Protein 8YOT (pdb70)

Foldseek 3Di:
DKDKDFFDEDEFQDKTKIKIFDDDDDQLAFKKAKWWAAVVGGTDGAKIAGNVRDIDGDPVCPPAKDKDADSVRRMIMIIGGRDDQVVFTKMWIWTADPVDPPRIDIHPTGTYGHD/DEKAKDVHLEEEFFAKIKIKDFDDQAFDDKWKQFPDDGGGADDVRMHIRIDNGDDLVPFGWMWMWGAHPVGIDDIYDIGGRAYEAPAAEWAKFWDQHLEAAAFDKTKMKTWDQPQQAKKWKFWDDDDTDIDIDGWDADPVGTIMDIDMDDDRHFPDKTKMWMWGDDDVRPRYIYHIYDIATHAHEYAADAWAKDWPDAQADEFFDKTKIKTKFQQAFQKKWKDFGPDGHIDIDTWDPPDPRMTMDMDTPGGDDPVPFGKMWMWGHHDPTRYIYHIYDIDGYAYEAPDAFDKAKAWPVHQEDEAQDKIKIKIKGLDQFQWKWKDFPPDRDHTDIDGWDDDDSMTMDIDTCHRPDQVPFGKMWMWTHHPVRRRYTYHIHDIGTRHYDD/DKDKDFFDEDEFQDKTKIKIFDDDDDQLAFKKAKWWAAVVGGTDGAKIAGNVRDIDGDPVCVPQKDKAADSVRRMIMIIGGRDDQVVFTWMWIWTADPVDPPRIDIHPTGTYGHD/DEKAKDVHLEEEFFAKIKIKDFDPQAFDDKWKCFPPDRGGAADVRMGIRIDNGDDLVPFGWMWMWGAHPVGIDDIYDIGGRAYEAPAAEWAKFWDQHLEAAAWDKTKMKTWDQPQQAKKWKFWDDDDTDIDMDGWDADPVGTIMDIDMDDDRHFPDKTKMWMWGDDDVRPRYIYHIYDIATHAHEYAADAWAKDWPDAQADEFFDKTKIKTKFQQAFQKKWKDFGPDGHIDIDTWDPPDGRMTMDIDTPGGDDPVPFGKMWMWGHHDPTRYIYHIYDIDGYAYEAPDAFDKAKAWPVHQEDEAQDKIKIKIKGLDQFQWKWKDFPPDRDHTDIDGWDDDDSIIMDIHTCHRPDPVPFGKMWMWTHHPVRRRYTYHIHDIGTRHYDD

Nearest PDB structures (foldseek):
  8grx-assembly1_D  TM=9.713E-01  e=2.449E-64  Homo sapiens
  6aed-assembly1_A  TM=8.098E-01  e=2.593E-48  Homo sapiens
  6grt-assembly2_B  TM=7.948E-01  e=8.415E-43  Mus musculus
  6grs-assembly1_B  TM=8.039E-01  e=4.605E-41  Mus musculus
  7khf-assembly1_A  TM=6.421E-01  e=1.524E-26  Homo sapiens

B-factor: mean 26.49, std 20.01, range [0.01, 79.33]

Radius of gyration: 36.48 Å; Cα contacts (8 Å, |Δi|>4): 2722; chains: 4; bounding box: 99×121×64 Å

Organism: Homo sapiens (NCBI:txid9606)

GO terms:
  GO:0004888 transmembrane signaling receptor activity (F, TAS)
  GO:0005886 plasma membrane (C, TAS)
  GO:0038023 signaling receptor activity (F, TAS)
  GO:0006952 defense response (P, TAS)
  GO:0007166 cell surface receptor signaling pathway (P, TAS)
  GO:0030667 secretory granule membrane (C, TAS)
  GO:0005515 protein binding (F, IPI)
  GO:0045671 negative regulation of osteoclast differentiation (P, IDA)

Structure (mmCIF, N/CA/C/O backbone):
data_8YOT
#
_entry.id   8YOT
#
_cell.length_a   1.00
_cell.length_b   1.00
_cell.length_c   1.00
_cell.angle_alpha   90.00
_cell.angle_beta   90.00
_cell.angle_gamma   90.00
#
_symmetry.space_group_name_H-M   'P 1'
#
loop_
_entity.id
_entity.type
_entity.pdbx_description
1 polymer nanobody
2 polymer LILRB3
#
loop_
_atom_site.group_PDB
_atom_site.id
_atom_site.type_symbol
_atom_site.label_atom_id
_atom_site.label_alt_id
_atom_site.label_comp_id
_atom_site.label_asym_id
_atom_site.label_entity_id
_atom_site.label_seq_id
_atom_site.pdbx_PDB_ins_code
_atom_site.Cartn_x
_atom_site.Cartn_y
_atom_site.Cartn_z
_atom_site.occupancy
_atom_site.B_iso_or_equiv
_atom_site.auth_seq_id
_atom_site.auth_comp_id
_atom_site.auth_asym_id
_atom_site.auth_atom_id
_atom_site.pdbx_PDB_model_num
ATOM 1 N N . GLN A 1 3 ? 141.637 150.860 156.326 0.55 24.56 25 GLN A N 1
ATOM 2 C CA . GLN A 1 3 ? 140.977 151.821 155.451 0.48 28.35 25 GLN A CA 1
ATOM 3 C C . GLN A 1 3 ? 141.124 153.245 155.976 0.34 25.19 25 GLN A C 1
ATOM 4 O O . GLN A 1 3 ? 142.123 153.912 155.711 0.72 23.77 25 GLN A O 1
ATOM 10 N N . LEU A 1 4 ? 140.123 153.707 156.721 0.51 22.86 26 LEU A N 1
ATOM 11 C CA . LEU A 1 4 ? 140.100 155.054 157.273 0.94 23.00 26 LEU A CA 1
ATOM 12 C C . LEU A 1 4 ? 140.030 154.977 158.791 0.00 22.78 26 LEU A C 1
ATOM 13 O O . LEU A 1 4 ? 139.201 154.244 159.340 0.59 23.62 26 LEU A O 1
ATOM 18 N N . GLN A 1 5 ? 140.895 155.734 159.462 0.82 24.00 27 GLN A N 1
ATOM 19 C CA . GLN A 1 5 ? 140.938 155.793 160.919 1.00 25.78 27 GLN A CA 1
ATOM 20 C C . GLN A 1 5 ? 140.678 157.225 161.363 0.16 25.19 27 GLN A C 1
ATOM 21 O O . GLN A 1 5 ? 141.340 158.154 160.888 0.62 27.36 27 GLN A O 1
ATOM 27 N N . GLU A 1 6 ? 139.727 157.398 162.275 0.42 22.64 28 GLU A N 1
ATOM 28 C CA . GLU A 1 6 ? 139.321 158.709 162.747 1.00 21.09 28 GLU A CA 1
ATOM 29 C C . GLU A 1 6 ? 139.916 158.980 164.127 0.85 22.75 28 GLU A C 1
ATOM 30 O O . GLU A 1 6 ? 140.496 158.101 164.769 0.37 23.01 28 GLU A O 1
ATOM 36 N N . SER A 1 7 ? 139.773 160.221 164.585 0.71 23.38 29 SER A N 1
ATOM 37 C CA . SER A 1 7 ? 140.273 160.627 165.892 0.87 21.96 29 SER A CA 1
ATOM 38 C C . SER A 1 7 ? 139.540 161.889 166.325 0.86 22.03 29 SER A C 1
ATOM 39 O O . SER A 1 7 ? 138.678 162.408 165.613 0.00 22.54 29 SER A O 1
ATOM 42 N N . GLY A 1 8 ? 139.898 162.371 167.510 0.24 23.68 30 GLY A N 1
ATOM 43 C CA . GLY A 1 8 ? 139.395 163.640 168.010 1.00 22.65 30 GLY A CA 1
ATOM 44 C C . GLY A 1 8 ? 137.906 163.700 168.274 0.38 22.15 30 GLY A C 1
ATOM 45 O O . GLY A 1 8 ? 137.271 164.721 167.980 0.00 22.47 30 GLY A O 1
ATOM 46 N N . GLY A 1 9 ? 137.332 162.641 168.836 0.29 23.09 31 GLY A N 1
ATOM 47 C CA . GLY A 1 9 ? 135.918 162.644 169.155 0.74 23.24 31 GLY A CA 1
ATOM 48 C C . GLY A 1 9 ? 135.612 163.374 170.446 0.00 23.81 31 GLY A C 1
ATOM 49 O O . GLY A 1 9 ? 136.301 164.335 170.802 0.29 24.25 31 GLY A O 1
ATOM 50 N N . GLY A 1 10 ? 134.583 162.934 171.155 0.84 25.52 32 GLY A N 1
ATOM 51 C CA . GLY A 1 10 ? 134.239 163.511 172.436 0.14 24.72 32 GLY A CA 1
ATOM 52 C C . GLY A 1 10 ? 133.084 164.488 172.359 0.54 25.14 32 GLY A C 1
ATOM 53 O O . GLY A 1 10 ? 132.284 164.495 171.420 0.56 25.02 32 GLY A O 1
ATOM 54 N N . LEU A 1 11 ? 133.006 165.337 173.381 0.16 27.29 33 LEU A N 1
ATOM 55 C CA . LEU A 1 11 ? 131.912 166.287 173.504 0.83 26.71 33 LEU A CA 1
ATOM 56 C C . LEU A 1 11 ? 132.384 167.508 174.277 0.65 28.16 33 LEU A C 1
ATOM 57 O O . LEU A 1 11 ? 133.354 167.447 175.036 0.17 27.22 33 LEU A O 1
ATOM 62 N N . VAL A 1 12 ? 131.683 168.621 174.071 0.51 26.54 34 VAL A N 1
ATOM 63 C CA . VAL A 1 12 ? 131.972 169.889 174.730 0.54 26.72 34 VAL A CA 1
ATOM 64 C C . VAL A 1 12 ? 130.666 170.668 174.836 0.80 27.71 34 VAL A C 1
ATOM 65 O O . VAL A 1 12 ? 129.662 170.326 174.211 0.00 25.02 34 VAL A O 1
ATOM 69 N N . GLN A 1 13 ? 130.674 171.722 175.646 0.23 26.36 35 GLN A N 1
ATOM 70 C CA . GLN A 1 13 ? 129.497 172.557 175.824 0.00 24.48 35 GLN A CA 1
ATOM 71 C C . GLN A 1 13 ? 129.396 173.550 174.666 0.49 23.96 35 GLN A C 1
ATOM 72 O O . GLN A 1 13 ? 130.253 173.596 173.780 0.54 23.66 35 GLN A O 1
ATOM 78 N N . ALA A 1 14 ? 128.338 174.357 174.663 0.37 23.88 36 ALA A N 1
ATOM 79 C CA . ALA A 1 14 ? 128.138 175.334 173.602 0.76 23.21 36 ALA A CA 1
ATOM 80 C C . ALA A 1 14 ? 129.267 176.356 173.592 0.87 22.69 36 ALA A C 1
ATOM 81 O O . ALA A 1 14 ? 129.737 176.799 174.643 0.30 23.60 36 ALA A O 1
ATOM 83 N N . GLY A 1 15 ? 129.702 176.729 172.391 0.11 23.79 37 GLY A N 1
ATOM 84 C CA . GLY A 1 15 ? 130.812 177.640 172.229 0.76 26.52 37 GLY A CA 1
ATOM 85 C C . GLY A 1 15 ? 132.179 177.002 172.325 0.38 23.94 37 GLY A C 1
ATOM 86 O O . GLY A 1 15 ? 133.185 177.719 172.248 0.69 23.42 37 GLY A O 1
ATOM 87 N N . GLY A 1 16 ? 132.251 175.685 172.484 0.50 25.06 38 GLY A N 1
ATOM 88 C CA . GLY A 1 16 ? 133.515 174.992 172.610 0.86 26.07 38 GLY A CA 1
ATOM 89 C C . GLY A 1 16 ? 134.184 174.776 171.269 0.17 25.56 38 GLY A C 1
ATOM 90 O O . GLY A 1 16 ? 133.801 175.352 170.248 0.10 28.74 38 GLY A O 1
ATOM 91 N N . SER A 1 17 ? 135.211 173.929 171.280 0.65 25.27 39 SER A N 1
ATOM 92 C CA . SER A 1 17 ? 135.982 173.658 170.075 0.46 24.89 39 SER A CA 1
ATOM 93 C C . SER A 1 17 ? 136.487 172.224 170.107 0.01 27.08 39 SER A C 1
ATOM 94 O O . SER A 1 17 ? 137.009 171.769 171.128 0.30 30.84 39 SER A O 1
ATOM 97 N N . LEU A 1 18 ? 136.328 171.525 168.987 0.83 28.09 40 LEU A N 1
ATOM 98 C CA . LEU A 1 18 ? 136.829 170.172 168.814 0.60 27.57 40 LEU A CA 1
ATOM 99 C C . LEU A 1 18 ? 137.530 170.076 167.468 1.00 26.90 40 LEU A C 1
ATOM 100 O O . LEU A 1 18 ? 137.239 170.835 166.540 0.30 27.62 40 LEU A O 1
ATOM 105 N N . ARG A 1 19 ? 138.470 169.139 167.365 0.59 24.58 41 ARG A N 1
ATOM 106 C CA . ARG A 1 19 ? 139.211 168.921 166.129 0.54 24.41 41 ARG A CA 1
ATOM 107 C C . ARG A 1 19 ? 139.109 167.459 165.730 0.88 25.22 41 ARG A C 1
ATOM 108 O O . ARG A 1 19 ? 139.429 166.571 166.526 0.54 26.67 41 ARG A O 1
ATOM 116 N N . LEU A 1 20 ? 138.667 167.214 164.500 0.50 22.44 42 LEU A N 1
ATOM 117 C CA . LEU A 1 20 ? 138.588 165.863 163.969 1.00 22.10 42 LEU A CA 1
ATOM 118 C C . LEU A 1 20 ? 139.796 165.559 163.095 0.95 19.65 42 LEU A C 1
ATOM 119 O O . LEU A 1 20 ? 140.345 166.437 162.426 0.57 21.83 42 LEU A O 1
ATOM 124 N N . SER A 1 21 ? 140.206 164.296 163.104 1.00 19.05 43 SER A N 1
ATOM 125 C CA . SER A 1 21 ? 141.323 163.841 162.293 1.00 22.11 43 SER A CA 1
ATOM 126 C C . SER A 1 21 ? 140.916 162.572 161.564 0.67 21.80 43 SER A C 1
ATOM 127 O O . SER A 1 21 ? 140.104 161.788 162.059 0.16 22.28 43 SER A O 1
ATOM 130 N N . CYS A 1 22 ? 141.481 162.379 160.376 1.00 21.57 44 CYS A N 1
ATOM 131 C CA . CYS A 1 22 ? 141.204 161.183 159.598 1.00 21.53 44 CYS A CA 1
ATOM 132 C C . CYS A 1 22 ? 142.447 160.805 158.814 0.66 23.37 44 CYS A C 1
ATOM 133 O O . CYS A 1 22 ? 142.971 161.614 158.046 0.60 23.81 44 CYS A O 1
ATOM 136 N N . ALA A 1 23 ? 142.904 159.572 159.004 0.80 26.10 45 ALA A N 1
ATOM 137 C CA . ALA A 1 23 ? 144.062 159.049 158.300 1.00 26.27 45 ALA A CA 1
ATOM 138 C C . ALA A 1 23 ? 143.611 157.953 157.349 0.68 27.58 45 ALA A C 1
ATOM 139 O O . ALA A 1 23 ? 142.717 157.164 157.666 0.46 27.30 45 ALA A O 1
ATOM 141 N N . ALA A 1 24 ? 144.241 157.908 156.180 1.00 23.35 46 ALA A N 1
ATOM 142 C CA . ALA A 1 24 ? 143.825 157.018 155.108 0.36 24.44 46 ALA A CA 1
ATOM 143 C C . ALA A 1 24 ? 144.923 156.010 154.804 1.00 25.83 46 ALA A C 1
ATOM 144 O O . ALA A 1 24 ? 146.109 156.348 154.802 0.34 25.66 46 ALA A O 1
ATOM 146 N N . SER A 1 25 ? 144.518 154.767 154.554 1.00 27.29 47 SER A N 1
ATOM 147 C CA . SER A 1 25 ? 145.448 153.712 154.181 0.66 24.06 47 SER A CA 1
ATOM 148 C C . SER A 1 25 ? 144.705 152.662 153.369 0.60 23.98 47 SER A C 1
ATOM 149 O O . SER A 1 25 ? 143.485 152.520 153.481 0.60 26.87 47 SER A O 1
ATOM 152 N N . GLY A 1 26 ? 145.452 151.929 152.547 0.57 22.86 48 GLY A N 1
ATOM 153 C CA . GLY A 1 26 ? 144.923 150.816 151.781 1.00 21.64 48 GLY A CA 1
ATOM 154 C C . GLY A 1 26 ? 144.920 151.015 150.279 0.18 22.72 48 GLY A C 1
ATOM 155 O O . GLY A 1 26 ? 144.909 150.022 149.538 0.46 22.40 48 GLY A O 1
ATOM 156 N N . SER A 1 27 ? 144.924 152.255 149.798 0.00 21.77 49 SER A N 1
ATOM 157 C CA . SER A 1 27 ? 144.888 152.524 148.365 0.25 21.12 49 SER A CA 1
ATOM 158 C C . SER A 1 27 ? 145.437 153.925 148.116 0.00 20.83 49 SER A C 1
ATOM 159 O O . SER A 1 27 ? 146.025 154.549 149.005 0.33 21.61 49 SER A O 1
ATOM 162 N N . ILE A 1 28 ? 145.246 154.417 146.896 0.94 22.26 50 ILE A N 1
ATOM 163 C CA . ILE A 1 28 ? 145.670 155.760 146.519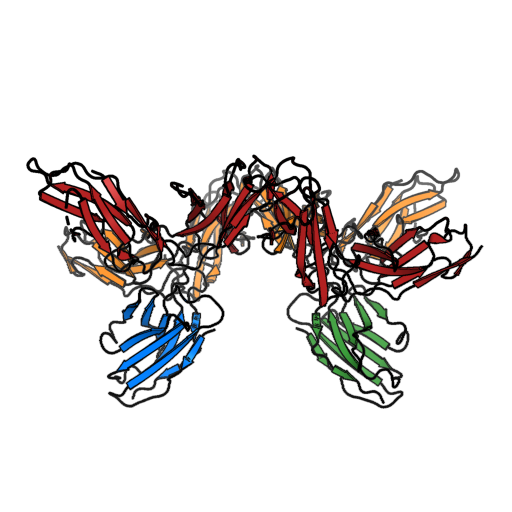 0.00 19.46 50 ILE A CA 1
ATOM 164 C C . ILE A 1 28 ? 144.528 156.723 146.816 0.69 19.02 50 ILE A C 1
ATOM 165 O O . ILE A 1 28 ? 143.454 156.632 146.213 0.57 26.35 50 ILE A O 1
ATOM 170 N N . PHE A 1 29 ? 144.761 157.649 147.748 0.00 17.91 51 PHE A N 1
ATOM 171 C CA . PHE A 1 29 ? 143.761 158.632 148.148 1.00 17.93 51 PHE A CA 1
ATOM 172 C C . PHE A 1 29 ? 144.247 160.059 147.925 1.00 17.30 51 PHE A C 1
ATOM 173 O O . PHE A 1 29 ? 143.628 161.008 148.416 0.67 16.51 51 PHE A O 1
ATOM 181 N N . VAL A 1 30 ? 145.345 160.226 147.189 1.00 12.00 52 VAL A N 1
ATOM 182 C CA . VAL A 1 30 ? 145.913 161.549 146.964 0.95 14.08 52 VAL A CA 1
ATOM 183 C C . VAL A 1 30 ? 145.016 162.401 146.072 0.78 14.41 52 VAL A C 1
ATOM 184 O O . VAL A 1 30 ? 144.886 163.611 146.289 0.23 17.96 52 VAL A O 1
ATOM 188 N N . TYR A 1 31 ? 144.375 161.796 145.077 1.00 13.42 53 TYR A N 1
ATOM 189 C CA . TYR A 1 31 ? 143.728 162.528 144.000 1.00 9.45 53 TYR A CA 1
ATOM 190 C C . TYR A 1 31 ? 142.234 162.738 144.203 0.93 9.87 53 TYR A C 1
ATOM 191 O O . TYR A 1 31 ? 141.586 163.325 143.332 0.38 18.92 53 TYR A O 1
ATOM 200 N N . VAL A 1 32 ? 141.669 162.290 145.319 1.00 13.62 54 VAL A N 1
ATOM 201 C CA . VAL A 1 32 ? 140.227 162.382 145.532 1.00 8.21 54 VAL A CA 1
ATOM 202 C C . VAL A 1 32 ? 139.934 163.286 146.724 1.00 1.19 54 VAL A C 1
ATOM 203 O O . VAL A 1 32 ? 140.776 163.415 147.623 0.51 9.76 54 VAL A O 1
ATOM 207 N N . PRO A 1 33 ? 138.777 163.943 146.765 0.95 12.06 55 PRO A N 1
ATOM 208 C CA . PRO A 1 33 ? 138.440 164.768 147.930 1.00 8.77 55 PRO A CA 1
ATOM 209 C C . PRO A 1 33 ? 138.222 163.931 149.179 0.53 15.55 55 PRO A C 1
ATOM 210 O O . PRO A 1 33 ? 137.775 162.783 149.124 1.00 14.12 55 PRO A O 1
ATOM 214 N N . MET A 1 34 ? 138.539 164.534 150.322 1.00 14.56 56 MET A N 1
ATOM 215 C CA . MET A 1 34 ? 138.335 163.924 151.625 1.00 8.04 56 MET A CA 1
ATOM 216 C C . MET A 1 34 ? 137.619 164.919 152.524 1.00 7.88 56 MET A C 1
ATOM 217 O O . MET A 1 34 ? 137.830 166.129 152.424 1.00 14.34 56 MET A O 1
ATOM 222 N N . GLY A 1 35 ? 136.767 164.406 153.399 1.00 3.07 57 GLY A N 1
ATOM 223 C CA . GLY A 1 35 ? 135.959 165.281 154.219 1.00 8.63 57 GLY A CA 1
ATOM 224 C C . GLY A 1 35 ? 135.074 164.506 155.163 1.00 14.64 57 GLY A C 1
ATOM 225 O O . GLY A 1 35 ? 135.328 163.339 155.461 1.00 15.32 57 GLY A O 1
ATOM 226 N N . TRP A 1 36 ? 134.020 165.173 155.627 1.00 15.13 58 TRP A N 1
ATOM 227 C CA . TRP A 1 36 ? 133.171 164.658 156.691 1.00 10.42 58 TRP A CA 1
ATOM 228 C C . TRP A 1 36 ? 131.706 164.758 156.300 1.00 16.31 58 TRP A C 1
ATOM 229 O O . TRP A 1 36 ? 131.261 165.795 155.800 1.00 20.59 58 TRP A O 1
ATOM 240 N N . TYR A 1 37 ? 130.965 163.676 156.522 1.00 10.03 59 TYR A N 1
ATOM 241 C CA . TYR A 1 37 ? 129.512 163.694 156.539 1.00 9.44 59 TYR A CA 1
ATOM 242 C C . TYR A 1 37 ? 129.061 163.365 157.954 1.00 13.88 59 TYR A C 1
ATOM 243 O O . TYR A 1 37 ? 129.803 162.759 158.730 0.00 16.18 59 TYR A O 1
ATOM 252 N N . ARG A 1 38 ? 127.842 163.761 158.301 1.00 16.34 60 ARG A N 1
ATOM 253 C CA . ARG A 1 38 ? 127.326 163.479 159.631 0.53 17.90 60 ARG A CA 1
ATOM 254 C C . ARG A 1 38 ? 125.890 162.980 159.562 0.68 21.25 60 ARG A C 1
ATOM 255 O O . ARG A 1 38 ? 125.074 163.501 158.797 1.00 20.59 60 ARG A O 1
ATOM 263 N N . GLN A 1 39 ? 125.598 161.954 160.359 0.32 21.45 61 GLN A N 1
ATOM 264 C CA . GLN A 1 39 ? 124.236 161.514 160.606 1.00 17.66 61 GLN A CA 1
ATOM 265 C C . GLN A 1 39 ? 123.612 162.416 161.668 1.00 19.92 61 GLN A C 1
ATOM 266 O O . GLN A 1 39 ? 124.163 163.451 162.041 0.46 19.95 61 GLN A O 1
ATOM 272 N N . ALA A 1 40 ? 122.444 162.023 162.160 1.00 24.06 62 ALA A N 1
ATOM 273 C CA . ALA A 1 40 ? 121.773 162.719 163.247 0.59 24.67 62 ALA A CA 1
ATOM 274 C C . ALA A 1 40 ? 120.680 161.811 163.782 0.48 22.75 62 ALA A C 1
ATOM 275 O O . ALA A 1 40 ? 120.243 160.887 163.085 0.10 22.52 62 ALA A O 1
ATOM 277 N N . PRO A 1 41 ? 120.226 162.032 165.016 0.00 23.21 63 PRO A N 1
ATOM 278 C CA . PRO A 1 41 ? 119.104 161.235 165.526 0.59 22.84 63 PRO A CA 1
ATOM 279 C C . PRO A 1 41 ? 117.837 161.471 164.720 0.49 24.19 63 PRO A C 1
ATOM 280 O O . PRO A 1 41 ? 117.268 162.566 164.749 0.30 23.94 63 PRO A O 1
ATOM 284 N N . GLY A 1 42 ? 117.394 160.451 163.992 0.29 23.33 64 GLY A N 1
ATOM 285 C CA . GLY A 1 42 ? 116.201 160.554 163.180 0.61 22.89 64 GLY A CA 1
ATOM 286 C C . GLY A 1 42 ? 116.375 161.234 161.841 0.30 24.55 64 GLY A C 1
ATOM 287 O O . GLY A 1 42 ? 115.370 161.516 161.178 0.06 24.37 64 GLY A O 1
ATOM 288 N N . LYS A 1 43 ? 117.609 161.511 161.419 0.25 24.61 65 LYS A N 1
ATOM 289 C CA . LYS A 1 43 ? 117.833 162.174 160.141 0.64 24.22 65 LYS A CA 1
ATOM 290 C C . LYS A 1 43 ? 118.814 161.393 159.276 0.26 23.11 65 LYS A C 1
ATOM 291 O O . LYS A 1 43 ? 119.189 160.266 159.614 0.39 24.04 65 LYS A O 1
ATOM 297 N N . GLU A 1 44 ? 119.228 161.978 158.158 0.41 21.89 66 GLU A N 1
ATOM 298 C CA . GLU A 1 44 ? 120.097 161.322 157.192 0.93 22.82 66 GLU A CA 1
ATOM 299 C C . GLU A 1 44 ? 121.475 161.969 157.190 0.76 21.64 66 GLU A C 1
ATOM 300 O O . GLU A 1 44 ? 121.725 162.966 157.871 0.18 20.80 66 GLU A O 1
ATOM 306 N N . ARG A 1 45 ? 122.377 161.382 156.405 0.29 19.88 67 ARG A N 1
ATOM 307 C CA . ARG A 1 45 ? 123.733 161.906 156.273 1.00 20.76 67 ARG A CA 1
ATOM 308 C C . ARG A 1 45 ? 123.729 163.124 155.364 0.19 19.14 67 ARG A C 1
ATOM 309 O O . ARG A 1 45 ? 123.427 163.021 154.171 0.31 17.32 67 ARG A O 1
ATOM 317 N N . GLU A 1 46 ? 124.065 164.276 155.923 1.00 17.57 68 GLU A N 1
ATOM 318 C CA . GLU A 1 46 ? 124.269 165.483 155.150 0.94 17.25 68 GLU A CA 1
ATOM 319 C C . GLU A 1 46 ? 125.757 165.632 154.844 0.13 15.63 68 GLU A C 1
ATOM 320 O O . GLU A 1 46 ? 126.586 164.819 155.261 0.82 20.06 68 GLU A O 1
ATOM 326 N N . PHE A 1 47 ? 126.104 166.674 154.102 1.00 16.64 69 PHE A N 1
ATOM 327 C CA . PHE A 1 47 ? 127.487 167.003 153.802 1.00 6.62 69 PHE A CA 1
ATOM 328 C C . PHE A 1 47 ? 127.954 168.087 154.761 0.83 12.82 69 PHE A C 1
ATOM 329 O O . PHE A 1 47 ? 127.194 169.001 155.093 0.45 19.71 69 PHE A O 1
ATOM 337 N N . VAL A 1 48 ? 129.199 167.980 155.219 0.59 11.86 70 VAL A N 1
ATOM 338 C CA . VAL A 1 48 ? 129.743 168.969 156.143 1.00 9.60 70 VAL A CA 1
ATOM 339 C C . VAL A 1 48 ? 130.847 169.764 155.461 1.00 15.19 70 VAL A C 1
ATOM 340 O O . VAL A 1 48 ? 130.722 170.978 155.269 1.00 18.41 70 VAL A O 1
ATOM 344 N N . ALA A 1 49 ? 131.925 169.086 155.076 0.97 16.01 71 ALA A N 1
ATOM 345 C CA . ALA A 1 49 ? 133.089 169.768 154.534 1.00 4.09 71 ALA A CA 1
ATOM 346 C C . ALA A 1 49 ? 133.914 168.787 153.720 1.00 6.20 71 ALA A C 1
ATOM 347 O O . ALA A 1 49 ? 133.835 167.574 153.921 1.00 13.99 71 ALA A O 1
ATOM 349 N N . ALA A 1 50 ? 134.711 169.328 152.804 1.00 6.44 72 ALA A N 1
ATOM 350 C CA . ALA A 1 50 ? 135.600 168.512 151.992 1.00 9.74 72 ALA A CA 1
ATOM 351 C C . ALA A 1 50 ? 136.734 169.382 151.481 1.00 10.39 72 ALA A C 1
ATOM 352 O O . ALA A 1 50 ? 136.617 170.608 151.423 1.00 16.71 72 ALA A O 1
ATOM 354 N N . ILE A 1 51 ? 137.833 168.732 151.118 1.00 6.30 73 ILE A N 1
ATOM 355 C CA . ILE A 1 51 ? 138.979 169.387 150.501 1.00 11.37 73 ILE A CA 1
ATOM 356 C C . ILE A 1 51 ? 139.579 168.420 149.491 1.00 12.55 73 ILE A C 1
ATOM 357 O O . ILE A 1 51 ? 139.586 167.205 149.710 1.00 12.28 73 ILE A O 1
ATOM 362 N N . SER A 1 52 ? 140.072 168.954 148.382 1.00 14.76 74 SER A N 1
ATOM 363 C CA . SER A 1 52 ? 140.614 168.130 147.314 1.00 15.60 74 SER A CA 1
ATOM 364 C C . SER A 1 52 ? 142.097 168.437 147.113 1.00 15.70 74 SER A C 1
ATOM 365 O O . SER A 1 52 ? 142.724 169.145 147.904 1.00 20.74 74 SER A O 1
ATOM 368 N N . LEU A 1 53 ? 142.650 167.878 146.036 0.00 18.62 75 LEU A N 1
ATOM 369 C CA . LEU A 1 53 ? 144.077 167.998 145.763 1.00 19.45 75 LEU A CA 1
ATOM 370 C C . LEU A 1 53 ? 144.489 169.449 145.550 1.00 21.58 75 LEU A C 1
ATOM 371 O O . LEU A 1 53 ? 145.531 169.884 146.051 1.00 25.67 75 LEU A O 1
ATOM 376 N N . GLY A 1 54 ? 143.683 170.216 144.822 0.65 22.13 76 GLY A N 1
ATOM 377 C CA . GLY A 1 54 ? 144.024 171.593 144.524 1.00 24.82 76 GLY A CA 1
ATOM 378 C C . GLY A 1 54 ? 143.840 172.531 145.698 1.00 24.12 76 GLY A C 1
ATOM 379 O O . GLY A 1 54 ? 143.820 173.753 145.527 0.00 21.31 76 GLY A O 1
ATOM 380 N N . SER A 1 55 ? 143.697 171.959 146.894 0.00 22.02 77 SER A N 1
ATOM 381 C CA . SER A 1 55 ? 143.486 172.690 148.142 1.00 23.03 77 SER A CA 1
ATOM 382 C C . SER A 1 55 ? 142.194 173.497 148.130 0.47 18.83 77 SER A C 1
ATOM 383 O O . SER A 1 55 ? 142.004 174.380 148.973 0.74 20.58 77 SER A O 1
ATOM 386 N N . ASN A 1 56 ? 141.298 173.215 147.188 1.00 10.75 78 ASN A N 1
ATOM 387 C CA . ASN A 1 56 ? 139.982 173.832 147.196 1.00 19.30 78 ASN A CA 1
ATOM 388 C C . ASN A 1 56 ? 139.113 173.174 148.258 1.00 22.84 78 ASN A C 1
ATOM 389 O O . ASN A 1 56 ? 139.149 171.955 148.443 1.00 22.91 78 ASN A O 1
ATOM 394 N N . THR A 1 57 ? 138.335 173.989 148.957 1.00 13.08 79 THR A N 1
ATOM 395 C CA . THR A 1 57 ? 137.508 173.527 150.057 1.00 4.42 79 THR A CA 1
ATOM 396 C C . THR A 1 57 ? 136.036 173.662 149.700 0.65 14.23 79 THR A C 1
ATOM 397 O O . THR A 1 57 ? 135.641 174.541 148.929 0.82 18.50 79 THR A O 1
ATOM 401 N N . ASN A 1 58 ? 135.228 172.772 150.267 1.00 16.20 80 ASN A N 1
ATOM 402 C CA . ASN A 1 58 ? 133.781 172.830 150.139 1.00 11.48 80 ASN A CA 1
ATOM 403 C C . ASN A 1 58 ? 133.178 172.809 151.533 1.00 11.14 80 ASN A C 1
ATOM 404 O O . ASN A 1 58 ? 133.586 172.004 152.374 1.00 14.93 80 ASN A O 1
ATOM 409 N N . TYR A 1 59 ? 132.216 173.691 151.778 1.00 14.94 81 TYR A N 1
ATOM 410 C CA . TYR A 1 59 ? 131.593 173.821 153.086 1.00 11.73 81 TYR A CA 1
ATOM 411 C C . TYR A 1 59 ? 130.082 173.873 152.938 1.00 14.35 81 TYR A C 1
ATOM 412 O O . TYR A 1 59 ? 129.559 174.565 152.060 0.39 15.20 81 TYR A O 1
ATOM 421 N N . ALA A 1 60 ? 129.386 173.141 153.802 1.00 19.26 82 ALA A N 1
ATOM 422 C CA . ALA A 1 60 ? 127.939 173.255 153.880 1.00 22.49 82 ALA A CA 1
ATOM 423 C C . ALA A 1 60 ? 127.544 174.621 154.430 1.00 21.61 82 ALA A C 1
ATOM 424 O O . ALA A 1 60 ? 128.270 175.233 155.217 0.74 20.73 82 ALA A O 1
ATOM 426 N N . ASP A 1 61 ? 126.372 175.097 154.005 0.88 25.21 83 ASP A N 1
ATOM 427 C CA . ASP A 1 61 ? 125.901 176.413 154.421 0.87 24.12 83 ASP A CA 1
ATOM 428 C C . ASP A 1 61 ? 125.661 176.503 155.922 0.27 24.24 83 ASP A C 1
ATOM 429 O O . ASP A 1 61 ? 125.746 177.599 156.485 0.79 29.30 83 ASP A O 1
ATOM 434 N N . SER A 1 62 ? 125.365 175.383 156.579 0.53 23.18 84 SER A N 1
ATOM 435 C CA . SER A 1 62 ? 125.102 175.399 158.011 0.54 24.14 84 SER A CA 1
ATOM 436 C C . SER A 1 62 ? 126.365 175.571 158.843 1.00 23.18 84 SER A C 1
ATOM 437 O O . SER A 1 62 ? 126.269 175.934 160.019 0.25 23.83 84 SER A O 1
ATOM 440 N N . VAL A 1 63 ? 127.539 175.322 158.266 0.57 23.07 85 VAL A N 1
ATOM 441 C CA . VAL A 1 63 ? 128.808 175.452 158.967 1.00 23.13 85 VAL A CA 1
ATOM 442 C C . VAL A 1 63 ? 129.759 176.393 158.230 0.68 24.16 85 VAL A C 1
ATOM 443 O O . VAL A 1 63 ? 130.964 176.346 158.442 1.00 23.82 85 VAL A O 1
ATOM 447 N N . LYS A 1 64 ? 129.226 177.250 157.365 0.41 22.44 86 LYS A N 1
ATOM 448 C CA . LYS A 1 64 ? 130.059 178.161 156.590 1.00 22.44 86 LYS A CA 1
ATOM 449 C C . LYS A 1 64 ? 130.645 179.231 157.503 0.41 22.27 86 LYS A C 1
ATOM 450 O O . LYS A 1 64 ? 129.912 179.902 158.237 0.21 22.33 86 LYS A O 1
ATOM 456 N N . GLY A 1 65 ? 131.965 179.393 157.456 0.27 22.55 87 GLY A N 1
ATOM 457 C CA . GLY A 1 65 ? 132.633 180.361 158.300 0.00 22.63 87 GLY A CA 1
ATOM 458 C C . GLY A 1 65 ? 132.761 179.964 159.751 0.79 23.06 87 GLY A C 1
ATOM 459 O O . GLY A 1 65 ? 133.127 180.808 160.577 0.62 24.39 87 GLY A O 1
ATOM 460 N N . ARG A 1 66 ? 132.473 178.710 160.091 0.81 23.59 88 ARG A N 1
ATOM 461 C CA . ARG A 1 66 ? 132.547 178.250 161.471 0.50 22.79 88 ARG A CA 1
ATOM 462 C C . ARG A 1 66 ? 133.464 177.040 161.575 0.35 23.21 88 ARG A C 1
ATOM 463 O O . ARG A 1 66 ? 134.132 176.842 162.594 0.60 22.23 88 ARG A O 1
ATOM 471 N N . PHE A 1 67 ? 133.500 176.226 160.526 0.92 24.40 89 PHE A N 1
ATOM 472 C CA . PHE A 1 67 ? 134.374 175.067 160.455 1.00 20.55 89 PHE A CA 1
ATOM 473 C C . PHE A 1 67 ? 135.478 175.327 159.441 0.71 21.46 89 PHE A C 1
ATOM 474 O O . PHE A 1 67 ? 135.267 175.994 158.424 0.48 23.40 89 PHE A O 1
ATOM 482 N N . THR A 1 68 ? 136.663 174.798 159.730 0.38 19.92 90 THR A N 1
ATOM 483 C CA . THR A 1 68 ? 137.810 174.911 158.840 0.72 19.81 90 THR A CA 1
ATOM 484 C C . THR A 1 68 ? 138.386 173.524 158.609 1.00 19.79 90 THR A C 1
ATOM 485 O O . THR A 1 68 ? 138.683 172.806 159.568 0.00 19.20 90 THR A O 1
ATOM 489 N N . ILE A 1 69 ? 138.538 173.150 157.344 1.00 17.62 91 ILE A N 1
ATOM 490 C CA . ILE A 1 69 ? 139.109 171.861 156.982 1.00 15.44 91 ILE A CA 1
ATOM 491 C C . ILE A 1 69 ? 140.510 172.090 156.431 1.00 16.69 91 ILE A C 1
ATOM 492 O O . ILE A 1 69 ? 140.794 173.109 155.793 0.69 17.05 91 ILE A O 1
ATOM 497 N N . SER A 1 70 ? 141.403 171.148 156.724 1.00 15.81 92 SER A N 1
ATOM 498 C CA . SER A 1 70 ? 142.774 171.212 156.241 1.00 17.35 92 SER A CA 1
ATOM 499 C C . SER A 1 70 ? 143.240 169.800 155.923 1.00 18.37 92 SER A C 1
ATOM 500 O O . SER A 1 70 ? 142.744 168.821 156.485 0.89 16.76 92 SER A O 1
ATOM 503 N N . ARG A 1 71 ? 144.208 169.707 155.016 1.00 16.76 93 ARG A N 1
ATOM 504 C CA . ARG A 1 71 ? 144.661 168.427 154.494 1.00 17.15 93 ARG A CA 1
ATOM 505 C C . ARG A 1 71 ? 146.179 168.358 154.516 1.00 22.23 93 ARG A C 1
ATOM 506 O O . ARG A 1 71 ? 146.867 169.354 154.279 0.37 23.85 93 ARG A O 1
ATOM 514 N N . ASP A 1 72 ? 146.694 167.166 154.804 1.00 21.02 94 ASP A N 1
ATOM 515 C CA . ASP A 1 72 ? 148.121 166.867 154.716 0.50 21.48 94 ASP A CA 1
ATOM 516 C C . ASP A 1 72 ? 148.303 165.844 153.601 0.76 23.14 94 ASP A C 1
ATOM 517 O O . ASP A 1 72 ? 148.056 164.650 153.796 0.58 25.75 94 ASP A O 1
ATOM 522 N N . ASN A 1 73 ? 148.739 166.314 152.431 0.19 25.65 95 ASN A N 1
ATOM 523 C CA . ASN A 1 73 ? 148.875 165.435 151.276 1.00 29.28 95 ASN A CA 1
ATOM 524 C C . ASN A 1 73 ? 149.952 164.376 151.469 1.00 25.19 95 ASN A C 1
ATOM 525 O O . ASN A 1 73 ? 149.935 163.361 150.766 0.00 24.02 95 ASN A O 1
ATOM 530 N N . ALA A 1 74 ? 150.882 164.586 152.402 0.55 24.30 96 ALA A N 1
ATOM 531 C CA . ALA A 1 74 ? 151.972 163.637 152.594 0.00 24.87 96 ALA A CA 1
ATOM 532 C C . ALA A 1 74 ? 151.505 162.364 153.291 0.00 25.23 96 ALA A C 1
ATOM 533 O O . ALA A 1 74 ? 151.919 161.262 152.915 0.85 25.70 96 ALA A O 1
ATOM 535 N N . LYS A 1 75 ? 150.647 162.491 154.303 0.43 26.63 97 LYS A N 1
ATOM 536 C CA . LYS A 1 75 ? 150.210 161.355 155.105 0.60 25.98 97 LYS A CA 1
ATOM 537 C C . LYS A 1 75 ? 148.763 160.964 154.820 0.00 24.60 97 LYS A C 1
ATOM 538 O O . LYS A 1 75 ? 148.204 160.107 155.508 0.13 24.94 97 LYS A O 1
ATOM 544 N N . ASN A 1 76 ? 148.154 161.574 153.805 0.42 24.64 98 ASN A N 1
ATOM 545 C CA . ASN A 1 76 ? 146.757 161.325 153.446 0.00 23.90 98 ASN A CA 1
ATOM 546 C C . ASN A 1 76 ? 145.838 161.533 154.647 0.59 23.16 98 ASN A C 1
ATOM 547 O O . ASN A 1 76 ? 144.946 160.732 154.933 1.00 29.26 98 ASN A O 1
ATOM 552 N N . THR A 1 77 ? 146.070 162.628 155.363 0.64 22.15 99 THR A N 1
ATOM 553 C CA . THR A 1 77 ? 145.352 162.924 156.593 1.00 24.76 99 THR A CA 1
ATOM 554 C C . THR A 1 77 ? 144.680 164.287 156.489 0.64 25.13 99 THR A C 1
ATOM 555 O O . THR A 1 77 ? 145.297 165.262 156.052 0.70 23.32 99 THR A O 1
ATOM 559 N N . VAL A 1 78 ? 143.407 164.347 156.890 1.00 22.19 100 VAL A N 1
ATOM 560 C CA . VAL A 1 78 ? 142.620 165.571 156.841 1.00 19.74 100 VAL A CA 1
ATOM 561 C C . VAL A 1 78 ? 142.236 165.964 158.260 1.00 15.26 100 VAL A C 1
ATOM 562 O O . VAL A 1 78 ? 142.119 165.124 159.154 0.15 20.51 100 VAL A O 1
ATOM 566 N N . TYR A 1 79 ? 142.030 167.265 158.456 1.00 14.69 101 TYR A N 1
ATOM 567 C CA . TYR A 1 79 ? 141.687 167.806 159.762 1.00 19.50 101 TYR A CA 1
ATOM 568 C C . TYR A 1 79 ? 140.477 168.715 159.642 0.74 21.80 101 TYR A C 1
ATOM 569 O O . TYR A 1 79 ? 140.334 169.439 158.654 0.51 19.01 101 TYR A O 1
ATOM 578 N N . LEU A 1 80 ? 139.615 168.682 160.656 0.72 23.51 102 LEU A N 1
ATOM 579 C CA . LEU A 1 80 ? 138.464 169.571 160.749 0.78 20.47 102 LEU A CA 1
ATOM 580 C C . LEU A 1 80 ? 138.602 170.410 162.009 1.00 21.48 102 LEU A C 1
ATOM 581 O O . LEU A 1 80 ? 138.806 169.868 163.099 0.26 21.91 102 LEU A O 1
ATOM 586 N N . GLN A 1 81 ? 138.491 171.726 161.860 1.00 24.40 103 GLN A N 1
ATOM 587 C CA . GLN A 1 81 ? 138.605 172.662 162.974 1.00 21.49 103 GLN A CA 1
ATOM 588 C C . GLN A 1 81 ? 137.223 173.244 163.244 1.00 22.77 103 GLN A C 1
ATOM 589 O O . GLN A 1 81 ? 136.829 174.241 162.634 0.40 21.74 103 GLN A O 1
ATOM 595 N N . MET A 1 82 ? 136.487 172.623 164.162 0.87 22.71 104 MET A N 1
ATOM 596 C CA . MET A 1 82 ? 135.145 173.067 164.514 1.00 25.95 104 MET A CA 1
ATOM 597 C C . MET A 1 82 ? 135.233 174.110 165.620 0.67 24.58 104 MET A C 1
ATOM 598 O O . MET A 1 82 ? 135.787 173.843 166.691 0.45 23.81 104 MET A O 1
ATOM 603 N N . ASN A 1 83 ? 134.681 175.292 165.356 1.00 28.73 105 ASN A N 1
ATOM 604 C CA . ASN A 1 83 ? 134.663 176.393 166.305 0.52 24.51 105 ASN A CA 1
ATOM 605 C C . ASN A 1 83 ? 133.239 176.911 166.439 0.29 24.19 105 ASN A C 1
ATOM 606 O O . ASN A 1 83 ? 132.417 176.760 165.532 0.12 25.03 105 ASN A O 1
ATOM 611 N N . SER A 1 84 ? 132.958 177.528 167.587 0.17 24.79 106 SER A N 1
ATOM 612 C CA . SER A 1 84 ? 131.631 178.061 167.897 1.00 25.46 106 SER A CA 1
ATOM 613 C C . SER A 1 84 ? 130.570 176.969 167.782 0.57 25.21 106 SER A C 1
ATOM 614 O O . SER A 1 84 ? 129.598 177.083 167.033 0.22 25.40 106 SER A O 1
ATOM 617 N N . LEU A 1 85 ? 130.766 175.896 168.544 0.36 24.73 107 LEU A N 1
ATOM 618 C CA . LEU A 1 85 ? 129.938 174.702 168.416 0.94 25.19 107 LEU A CA 1
ATOM 619 C C . LEU A 1 85 ? 128.539 174.979 168.950 0.68 24.97 107 LEU A C 1
ATOM 620 O O . LEU A 1 85 ? 128.348 175.154 170.157 0.22 28.37 107 LEU A O 1
ATOM 625 N N . LYS A 1 86 ? 127.561 175.018 168.051 0.40 24.31 108 LYS A N 1
ATOM 626 C CA . LYS A 1 86 ? 126.169 175.180 168.429 0.91 25.06 108 LYS A CA 1
ATOM 627 C C . LYS A 1 86 ? 125.567 173.835 168.827 0.07 25.42 108 LYS A C 1
ATOM 628 O O . LYS A 1 86 ? 126.062 172.780 168.424 0.44 24.55 108 LYS A O 1
ATOM 634 N N . PRO A 1 87 ? 124.500 173.843 169.634 0.29 26.07 109 PRO A N 1
ATOM 635 C CA . PRO A 1 87 ? 123.914 172.573 170.095 1.00 25.01 109 PRO A CA 1
ATOM 636 C C . PRO A 1 87 ? 123.410 171.673 168.977 0.33 26.27 109 PRO A C 1
ATOM 637 O O . PRO A 1 87 ? 123.358 170.453 169.174 0.28 24.80 109 PRO A O 1
ATOM 641 N N . GLU A 1 88 ? 123.042 172.219 167.820 0.37 24.53 110 GLU A N 1
ATOM 642 C CA . GLU A 1 88 ? 122.556 171.412 166.709 0.40 23.63 110 GLU A CA 1
ATOM 643 C C . GLU A 1 88 ? 123.680 170.756 165.915 0.00 23.22 110 GLU A C 1
ATOM 644 O O . GLU A 1 88 ? 123.426 170.227 164.828 0.80 21.09 110 GLU A O 1
ATOM 650 N N . ASP A 1 89 ? 124.909 170.782 166.426 0.55 23.55 111 ASP A N 1
ATOM 651 C CA . ASP A 1 89 ? 126.022 170.057 165.832 1.00 21.92 111 ASP A CA 1
ATOM 652 C C . ASP A 1 89 ? 126.192 168.667 166.429 1.00 22.20 111 ASP A C 1
ATOM 653 O O . ASP A 1 89 ? 127.091 167.931 166.010 0.46 23.37 111 ASP A O 1
ATOM 658 N N . THR A 1 90 ? 125.354 168.296 167.393 0.29 23.03 112 THR A N 1
ATOM 659 C CA . THR A 1 90 ? 125.414 166.984 168.033 1.00 25.71 112 THR A CA 1
ATOM 660 C C . THR A 1 90 ? 125.075 165.919 167.002 1.00 22.13 112 THR A C 1
ATOM 661 O O . THR A 1 90 ? 123.926 165.796 166.575 0.00 22.87 112 THR A O 1
ATOM 665 N N . ALA A 1 91 ? 126.072 165.135 166.603 1.00 21.87 113 ALA A N 1
ATOM 666 C CA . ALA A 1 91 ? 125.880 164.172 165.529 1.00 21.52 113 ALA A CA 1
ATOM 667 C C . ALA A 1 91 ? 127.026 163.172 165.535 1.00 21.46 113 ALA A C 1
ATOM 668 O O . ALA A 1 91 ? 127.980 163.290 166.306 0.39 22.86 113 ALA A O 1
ATOM 670 N N . VAL A 1 92 ? 126.913 162.181 164.657 0.99 21.41 114 VAL A N 1
ATOM 671 C CA . VAL A 1 92 ? 127.961 161.196 164.417 0.89 22.18 114 VAL A CA 1
ATOM 672 C C . VAL A 1 92 ? 128.613 161.548 163.087 0.31 19.97 114 VAL A C 1
ATOM 673 O O . VAL A 1 92 ? 127.997 161.391 162.027 0.10 19.22 114 VAL A O 1
ATOM 677 N N . TYR A 1 93 ? 129.860 162.013 163.132 1.00 18.90 115 TYR A N 1
ATOM 678 C CA . TYR A 1 93 ? 130.539 162.485 161.933 1.00 19.01 115 TYR A CA 1
ATOM 679 C C . TYR A 1 93 ? 131.308 161.341 161.286 1.00 19.57 115 TYR A C 1
ATOM 680 O O . TYR A 1 93 ? 132.000 160.583 161.970 0.13 29.25 115 TYR A O 1
ATOM 689 N N . TYR A 1 94 ? 131.190 161.227 159.965 0.91 17.56 116 TYR A N 1
ATOM 690 C CA . TYR A 1 94 ? 131.792 160.141 159.203 0.35 16.84 116 TYR A CA 1
ATOM 691 C C . TYR A 1 94 ? 132.847 160.712 158.269 0.80 18.02 116 TYR A C 1
ATOM 692 O O . TYR A 1 94 ? 132.555 161.610 157.474 0.82 17.27 116 TYR A O 1
ATOM 701 N N . CYS A 1 95 ? 134.066 160.192 158.363 0.15 17.39 117 CYS A N 1
ATOM 702 C CA . CYS A 1 95 ? 135.090 160.516 157.382 1.00 12.19 117 CYS A CA 1
ATOM 703 C C . CYS A 1 95 ? 134.774 159.823 156.064 0.41 13.88 117 CYS A C 1
ATOM 704 O O . CYS A 1 95 ? 134.404 158.646 156.037 1.00 15.01 117 CYS A O 1
ATOM 707 N N . ALA A 1 96 ? 134.917 160.557 154.965 0.73 14.14 118 ALA A N 1
ATOM 708 C CA . ALA A 1 96 ? 134.501 160.054 153.667 1.00 8.36 118 ALA A CA 1
ATOM 709 C C . ALA A 1 96 ? 135.565 160.332 152.619 1.00 9.60 118 ALA A C 1
ATOM 710 O O . ALA A 1 96 ? 136.197 161.391 152.626 0.98 14.04 118 ALA A O 1
ATOM 712 N N . VAL A 1 97 ? 135.754 159.372 151.722 1.00 6.61 119 VAL A N 1
ATOM 713 C CA . VAL A 1 97 ? 136.547 159.547 150.513 1.00 5.09 119 VAL A CA 1
ATOM 714 C C . VAL A 1 97 ? 135.569 159.530 149.346 1.00 12.45 119 VAL A C 1
ATOM 715 O O . VAL A 1 97 ? 135.043 158.473 148.977 0.35 16.44 119 VAL A O 1
ATOM 719 N N . THR A 1 98 ? 135.310 160.701 148.775 0.59 5.88 120 THR A N 1
ATOM 720 C CA . THR A 1 98 ? 134.330 160.867 147.715 1.00 3.84 120 THR A CA 1
ATOM 721 C C . THR A 1 98 ? 135.027 161.151 146.391 1.00 8.45 120 THR A C 1
ATOM 722 O O . THR A 1 98 ? 136.248 161.299 146.320 1.00 20.49 120 THR A O 1
ATOM 726 N N . GLY A 1 99 ? 134.225 161.222 145.332 0.00 6.35 121 GLY A N 1
ATOM 727 C CA . GLY A 1 99 ? 134.761 161.455 144.007 1.00 0.00 121 GLY A CA 1
ATOM 728 C C . GLY A 1 99 ? 135.446 160.264 143.381 1.00 0.00 121 GLY A C 1
ATOM 729 O O . GLY A 1 99 ? 136.348 160.442 142.560 0.69 2.11 121 GLY A O 1
ATOM 730 N N . LEU A 1 100 ? 135.042 159.046 143.745 1.00 8.89 122 LEU A N 1
ATOM 731 C CA . LEU A 1 100 ? 135.640 157.850 143.167 1.00 0.38 122 LEU A CA 1
ATOM 732 C C . LEU A 1 100 ? 135.265 157.645 141.704 1.00 9.02 122 LEU A C 1
ATOM 733 O O . LEU A 1 100 ? 136.026 156.995 140.978 1.00 11.80 122 LEU A O 1
ATOM 738 N N . ARG A 1 101 ? 134.103 158.152 141.277 1.00 3.25 123 ARG A N 1
ATOM 739 C CA . ARG A 1 101 ? 133.610 158.100 139.901 1.00 0.00 123 ARG A CA 1
ATOM 740 C C . ARG A 1 101 ? 133.152 156.703 139.503 1.00 0.31 123 ARG A C 1
ATOM 741 O O . ARG A 1 101 ? 132.583 156.517 138.424 1.00 1.88 123 ARG A O 1
ATOM 749 N N . ILE A 1 102 ? 133.396 155.717 140.363 1.00 2.59 124 ILE A N 1
ATOM 750 C CA . ILE A 1 102 ? 133.014 154.333 140.128 0.00 3.29 124 ILE A CA 1
ATOM 751 C C . ILE A 1 102 ? 132.501 153.763 141.442 1.00 0.00 124 ILE A C 1
ATOM 752 O O . ILE A 1 102 ? 132.733 154.318 142.514 0.00 3.47 124 ILE A O 1
ATOM 757 N N . TYR A 1 103 ? 131.805 152.637 141.341 1.00 4.09 125 TYR A N 1
ATOM 758 C CA . TYR A 1 103 ? 131.301 151.964 142.527 0.97 3.85 125 TYR A CA 1
ATOM 759 C C . TYR A 1 103 ? 132.466 151.597 143.445 0.98 4.91 125 TYR A C 1
ATOM 760 O O . TYR A 1 103 ? 133.509 151.136 142.969 1.00 1.07 125 TYR A O 1
ATOM 769 N N . PRO A 1 104 ? 132.329 151.778 144.769 1.00 10.50 126 PRO A N 1
ATOM 770 C CA . PRO A 1 104 ? 131.135 152.166 145.535 1.00 5.95 126 PRO A CA 1
ATOM 771 C C . PRO A 1 104 ? 130.909 153.668 145.689 1.00 1.84 126 PRO A C 1
ATOM 772 O O . PRO A 1 104 ? 130.059 154.070 146.477 0.72 1.85 126 PRO A O 1
ATOM 776 N N . PHE A 1 105 ? 131.695 154.496 144.997 1.00 5.22 127 PHE A N 1
ATOM 777 C CA . PHE A 1 105 ? 131.557 155.952 144.946 1.00 1.49 127 PHE A CA 1
ATOM 778 C C . PHE A 1 105 ? 131.954 156.634 146.251 1.00 6.55 127 PHE A C 1
ATOM 779 O O . PHE A 1 105 ? 132.141 157.853 146.278 1.00 11.98 127 PHE A O 1
ATOM 787 N N . VAL A 1 106 ? 132.114 155.867 147.333 1.00 6.21 128 VAL A N 1
ATOM 788 C CA . VAL A 1 106 ? 132.439 156.420 148.645 1.00 9.83 128 VAL A CA 1
ATOM 789 C C . VAL A 1 106 ? 133.262 155.398 149.413 1.00 12.42 128 VAL A C 1
ATOM 790 O O . VAL A 1 106 ? 133.142 154.189 149.209 0.64 9.30 128 VAL A O 1
ATOM 794 N N . TYR A 1 107 ? 134.105 155.902 150.311 0.68 14.56 129 TYR A N 1
ATOM 795 C CA . TYR A 1 107 ? 134.718 155.096 151.361 1.00 6.49 129 TYR A CA 1
ATOM 796 C C . TYR A 1 107 ? 134.430 155.787 152.682 1.00 7.86 129 TYR A C 1
ATOM 797 O O . TYR A 1 107 ? 134.814 156.944 152.869 0.90 9.98 129 TYR A O 1
ATOM 806 N N . TRP A 1 108 ? 133.763 155.086 153.591 0.84 14.23 130 TRP A N 1
ATOM 807 C CA . TRP A 1 108 ? 133.309 155.667 154.845 1.00 14.22 130 TRP A CA 1
ATOM 808 C C . TRP A 1 108 ? 134.255 155.316 155.985 0.66 15.40 130 TRP A C 1
ATOM 809 O O . TRP A 1 108 ? 134.940 154.290 155.958 1.00 12.89 130 TRP A O 1
ATOM 820 N N . GLY A 1 109 ? 134.287 156.188 156.987 0.64 17.35 131 GLY A N 1
ATOM 821 C CA . GLY A 1 109 ? 134.932 155.876 158.242 1.00 15.42 131 GLY A CA 1
ATOM 822 C C . GLY A 1 109 ? 133.950 155.242 159.212 0.51 18.78 131 GLY A C 1
ATOM 823 O O . GLY A 1 109 ? 132.738 155.348 159.050 0.01 26.44 131 GLY A O 1
ATOM 824 N N . GLN A 1 110 ? 134.491 154.573 160.232 0.43 23.84 132 GLN A N 1
ATOM 825 C CA . GLN A 1 110 ? 133.635 153.882 161.191 0.00 22.30 132 GLN A CA 1
ATOM 826 C C . GLN A 1 110 ? 132.739 154.849 161.951 0.67 22.14 132 GLN A C 1
ATOM 827 O O . GLN A 1 110 ? 131.646 154.472 162.388 0.82 26.48 132 GLN A O 1
ATOM 833 N N . GLY A 1 111 ? 133.176 156.088 162.119 0.36 23.04 133 GLY A N 1
ATOM 834 C CA . GLY A 1 111 ? 132.371 157.119 162.740 0.76 21.76 133 GLY A CA 1
ATOM 835 C C . GLY A 1 111 ? 132.948 157.576 164.067 1.00 25.67 133 GLY A C 1
ATOM 836 O O . GLY A 1 111 ? 133.725 156.884 164.722 0.65 30.50 133 GLY A O 1
ATOM 837 N N . THR A 1 112 ? 132.545 158.786 164.445 0.79 21.88 134 THR A N 1
ATOM 838 C CA . THR A 1 112 ? 132.920 159.365 165.724 1.00 24.08 134 THR A CA 1
ATOM 839 C C . THR A 1 112 ? 131.735 160.157 166.253 1.00 23.79 134 THR A C 1
ATOM 840 O O . THR A 1 112 ? 130.906 160.653 165.488 0.00 22.94 134 THR A O 1
ATOM 844 N N . GLN A 1 113 ? 131.663 160.269 167.574 0.36 25.62 135 GLN A N 1
ATOM 845 C CA . GLN A 1 113 ? 130.526 160.878 168.248 1.00 25.74 135 GLN A CA 1
ATOM 846 C C . GLN A 1 113 ? 130.878 162.289 168.693 0.92 25.83 135 GLN A C 1
ATOM 847 O O . GLN A 1 113 ? 131.887 162.497 169.375 0.00 24.33 135 GLN A O 1
ATOM 853 N N . VAL A 1 114 ? 130.048 163.250 168.301 1.00 24.47 136 VAL A N 1
ATOM 854 C CA . VAL A 1 114 ? 130.136 164.626 168.773 1.00 25.09 136 VAL A CA 1
ATOM 855 C C . VAL A 1 114 ? 128.809 164.954 169.439 0.56 23.68 136 VAL A C 1
ATOM 856 O O . VAL A 1 114 ? 127.748 164.820 168.816 0.14 23.35 136 VAL A O 1
ATOM 860 N N . THR A 1 115 ? 128.863 165.375 170.699 0.25 24.34 137 THR A N 1
ATOM 861 C CA . THR A 1 115 ? 127.677 165.561 171.531 0.81 26.53 137 THR A CA 1
ATOM 862 C C . THR A 1 115 ? 127.658 166.961 172.130 0.52 29.52 137 THR A C 1
ATOM 863 O O . THR A 1 115 ? 127.491 167.150 173.337 0.17 25.12 137 THR A O 1
ATOM 867 N N . VAL A 1 116 ? 127.857 167.967 171.282 1.00 29.47 138 VAL A N 1
ATOM 868 C CA . VAL A 1 116 ? 127.846 169.361 171.719 0.91 25.06 138 VAL A CA 1
ATOM 869 C C . VAL A 1 116 ? 126.482 169.665 172.330 0.37 23.80 138 VAL A C 1
ATOM 870 O O . VAL A 1 116 ? 125.453 169.568 171.656 0.10 23.98 138 VAL A O 1
ATOM 874 N N . SER A 1 117 ? 126.472 170.036 173.606 0.34 24.15 139 SER A N 1
ATOM 875 C CA . SER A 1 117 ? 125.231 170.299 174.323 0.00 23.34 139 SER A CA 1
ATOM 876 C C . SER A 1 117 ? 125.370 171.508 175.243 0.00 23.24 139 SER A C 1
ATOM 877 O O . SER A 1 117 ? 125.690 171.367 176.423 0.64 22.67 139 SER A O 1
ATOM 880 N N . PRO B 2 29 ? 131.262 95.100 113.933 1.00 60.98 29 PRO B N 1
ATOM 881 C CA . PRO B 2 29 ? 130.767 95.216 115.309 1.00 61.49 29 PRO B CA 1
ATOM 882 C C . PRO B 2 29 ? 130.631 96.667 115.760 1.00 62.39 29 PRO B C 1
ATOM 883 O O . PRO B 2 29 ? 131.364 97.529 115.279 1.00 61.28 29 PRO B O 1
ATOM 887 N N . THR B 2 30 ? 129.701 96.927 116.675 1.00 64.54 30 THR B N 1
ATOM 888 C CA . THR B 2 30 ? 129.431 98.269 117.168 1.00 63.76 30 THR B CA 1
ATOM 889 C C . THR B 2 30 ? 129.511 98.294 118.689 1.00 64.42 30 THR B C 1
ATOM 890 O O . THR B 2 30 ? 129.399 97.267 119.363 1.00 65.22 30 THR B O 1
ATOM 894 N N . LEU B 2 31 ? 129.708 99.497 119.226 1.00 62.03 31 LEU B N 1
ATOM 895 C CA . LEU B 2 31 ? 129.853 99.695 120.661 1.00 60.92 31 LEU B CA 1
ATOM 896 C C . LEU B 2 31 ? 129.182 101.006 121.038 1.00 58.97 31 LEU B C 1
ATOM 897 O O . LEU B 2 31 ? 129.394 102.021 120.369 1.00 61.12 31 LEU B O 1
ATOM 902 N N . TRP B 2 32 ? 128.380 100.985 122.101 1.00 60.33 32 TRP B N 1
ATOM 903 C CA . TRP B 2 32 ? 127.656 102.174 122.530 1.00 61.27 32 TRP B CA 1
ATOM 904 C C . TRP B 2 32 ? 127.344 102.061 124.017 1.00 59.97 32 TRP B C 1
ATOM 905 O O . TRP B 2 32 ? 127.558 101.019 124.641 1.00 60.76 32 TRP B O 1
ATOM 916 N N . ALA B 2 33 ? 126.830 103.152 124.580 1.00 53.91 33 ALA B N 1
ATOM 917 C CA . ALA B 2 33 ? 126.386 103.203 125.965 1.00 53.11 33 ALA B CA 1
ATOM 918 C C . ALA B 2 33 ? 124.954 103.713 126.006 1.00 54.54 33 ALA B C 1
ATOM 919 O O . ALA B 2 33 ? 124.603 104.650 125.283 1.00 55.32 33 ALA B O 1
ATOM 921 N N . GLU B 2 34 ? 124.127 103.095 126.851 1.00 59.06 34 GLU B N 1
ATOM 922 C CA . GLU B 2 34 ? 122.703 103.417 126.868 1.00 61.35 34 GLU B CA 1
ATOM 923 C C . GLU B 2 34 ? 122.442 104.825 127.402 1.00 61.35 34 GLU B C 1
ATOM 924 O O . GLU B 2 34 ? 121.841 105.636 126.686 1.00 62.41 34 GLU B O 1
ATOM 930 N N . PRO B 2 35 ? 122.847 105.167 128.633 1.00 51.82 35 PRO B N 1
ATOM 931 C CA . PRO B 2 35 ? 122.580 106.535 129.105 1.00 47.92 35 PRO B CA 1
ATOM 932 C C . PRO B 2 35 ? 123.285 107.592 128.277 1.00 51.90 35 PRO B C 1
ATOM 933 O O . PRO B 2 35 ? 122.769 108.707 128.140 1.00 53.19 35 PRO B O 1
ATOM 937 N N . GLY B 2 36 ? 124.438 107.271 127.718 1.00 45.61 36 GLY B N 1
ATOM 938 C CA . GLY B 2 36 ? 125.202 108.211 126.923 1.00 37.31 36 GLY B CA 1
ATOM 939 C C . GLY B 2 36 ? 126.683 108.026 127.160 1.00 38.30 36 GLY B C 1
ATOM 940 O O . GLY B 2 36 ? 127.114 107.334 128.079 1.00 41.27 36 GLY B O 1
ATOM 941 N N . SER B 2 37 ? 127.471 108.667 126.299 1.00 27.81 37 SER B N 1
ATOM 942 C CA . SER B 2 37 ? 128.921 108.611 126.419 1.00 20.12 37 SER B CA 1
ATOM 943 C C . SER B 2 37 ? 129.475 109.635 127.399 1.00 26.12 37 SER B C 1
ATOM 944 O O . SER B 2 37 ? 130.673 109.600 127.693 1.00 32.47 37 SER B O 1
ATOM 947 N N . VAL B 2 38 ? 128.643 110.538 127.903 1.00 20.56 38 VAL B N 1
ATOM 948 C CA . VAL B 2 38 ? 129.049 111.541 128.877 1.00 15.57 38 VAL B CA 1
ATOM 949 C C . VAL B 2 38 ? 128.296 111.234 130.161 1.00 19.46 38 VAL B C 1
ATOM 950 O O . VAL B 2 38 ? 127.067 111.372 130.216 1.00 25.28 38 VAL B O 1
ATOM 954 N N . ILE B 2 39 ? 129.025 110.818 131.192 1.00 21.01 39 ILE B N 1
ATOM 955 C CA . ILE B 2 39 ? 128.443 110.308 132.426 1.00 19.98 39 ILE B CA 1
ATOM 956 C C . ILE B 2 39 ? 129.000 111.098 133.600 1.00 17.93 39 ILE B C 1
ATOM 957 O O . ILE B 2 39 ? 130.215 111.283 133.714 1.00 31.45 39 ILE B O 1
ATOM 962 N N . SER B 2 40 ? 128.110 111.561 134.470 1.00 18.20 40 SER B N 1
ATOM 963 C CA . SER B 2 40 ? 128.535 112.255 135.671 1.00 18.41 40 SER B CA 1
ATOM 964 C C . SER B 2 40 ? 129.194 111.279 136.644 1.00 25.43 40 SER B C 1
ATOM 965 O O . SER B 2 40 ? 128.966 110.067 136.600 1.00 28.85 40 SER B O 1
ATOM 968 N N . TRP B 2 41 ? 130.028 111.824 137.526 1.00 28.73 41 TRP B N 1
ATOM 969 C CA . TRP B 2 41 ? 130.749 111.004 138.491 1.00 24.35 41 TRP B CA 1
ATOM 970 C C . TRP B 2 41 ? 129.783 110.271 139.415 1.00 28.41 41 TRP B C 1
ATOM 971 O O . TRP B 2 41 ? 128.823 110.857 139.923 1.00 34.32 41 TRP B O 1
ATOM 982 N N . GLY B 2 42 ? 130.048 108.986 139.634 1.00 31.83 42 GLY B N 1
ATOM 983 C CA . GLY B 2 42 ? 129.253 108.193 140.551 1.00 32.99 42 GLY B CA 1
ATOM 984 C C . GLY B 2 42 ? 127.829 107.929 140.115 1.00 37.24 42 GLY B C 1
ATOM 985 O O . GLY B 2 42 ? 126.921 107.960 140.950 1.00 42.16 42 GLY B O 1
ATOM 986 N N . SER B 2 43 ? 127.607 107.666 138.832 1.00 33.06 43 SER B N 1
ATOM 987 C CA . SER B 2 43 ? 126.289 107.309 138.337 1.00 33.35 43 SER B CA 1
ATOM 988 C C . SER B 2 43 ? 126.400 106.099 137.423 1.00 36.30 43 SER B C 1
ATOM 989 O O . SER B 2 43 ? 127.434 105.897 136.778 1.00 38.88 43 SER B O 1
ATOM 992 N N . PRO B 2 44 ? 125.360 105.268 137.360 1.00 43.37 44 PRO B N 1
ATOM 993 C CA . PRO B 2 44 ? 125.455 104.031 136.575 1.00 41.52 44 PRO B CA 1
ATOM 994 C C . PRO B 2 44 ? 125.577 104.301 135.083 1.00 42.63 44 PRO B C 1
ATOM 995 O O . PRO B 2 44 ? 125.025 105.268 134.556 1.00 43.90 44 PRO B O 1
ATOM 999 N N . VAL B 2 45 ? 126.313 103.423 134.407 1.00 41.58 45 VAL B N 1
ATOM 1000 C CA . VAL B 2 45 ? 126.478 103.464 132.959 1.00 41.67 45 VAL B CA 1
ATOM 1001 C C . VAL B 2 45 ? 126.661 102.036 132.466 1.00 45.58 45 VAL B C 1
ATOM 1002 O O . VAL B 2 45 ? 127.356 101.234 133.097 1.00 46.69 45 VAL B O 1
ATOM 1006 N N . THR B 2 46 ? 126.027 101.713 131.343 1.00 52.48 46 THR B N 1
ATOM 1007 C CA . THR B 2 46 ? 126.057 100.370 130.783 1.00 52.91 46 THR B CA 1
ATOM 1008 C C . THR B 2 46 ? 126.605 100.424 129.365 1.00 53.96 46 THR B C 1
ATOM 1009 O O . THR B 2 46 ? 126.155 101.237 128.553 1.00 56.70 46 THR B O 1
ATOM 1013 N N . ILE B 2 47 ? 127.568 99.555 129.072 1.00 56.69 47 ILE B N 1
ATOM 1014 C CA . ILE B 2 47 ? 128.192 99.467 127.758 1.00 56.83 47 ILE B CA 1
ATOM 1015 C C . ILE B 2 47 ? 127.694 98.203 127.073 1.00 60.16 47 ILE B C 1
ATOM 1016 O O . ILE B 2 47 ? 127.776 97.108 127.642 1.00 61.89 47 ILE B O 1
ATOM 1021 N N . TRP B 2 48 ? 127.179 98.354 125.855 1.00 65.00 48 TRP B N 1
ATOM 1022 C CA . TRP B 2 48 ? 126.658 97.242 125.074 1.00 63.94 48 TRP B CA 1
ATOM 1023 C C . TRP B 2 48 ? 127.484 97.066 123.809 1.00 65.65 48 TRP B C 1
ATOM 1024 O O . TRP B 2 48 ? 127.893 98.047 123.181 1.00 65.45 48 TRP B O 1
ATOM 1035 N N . CYS B 2 49 ? 127.726 95.813 123.441 1.00 68.94 49 CYS B N 1
ATOM 1036 C CA . CYS B 2 49 ? 128.437 95.476 122.219 1.00 69.94 49 CYS B CA 1
ATOM 1037 C C . CYS B 2 49 ? 127.583 94.547 121.369 1.00 71.04 49 CYS B C 1
ATOM 1038 O O . CYS B 2 49 ? 126.826 93.722 121.889 1.00 70.61 49 CYS B O 1
ATOM 1041 N N . GLN B 2 50 ? 127.709 94.689 120.051 1.00 69.41 50 GLN B N 1
ATOM 1042 C CA . GLN B 2 50 ? 126.955 93.882 119.102 1.00 69.91 50 GLN B CA 1
ATOM 1043 C C . GLN B 2 50 ? 127.921 93.183 118.159 1.00 69.22 50 GLN B C 1
ATOM 1044 O O . GLN B 2 50 ? 128.824 93.819 117.607 1.00 67.72 50 GLN B O 1
ATOM 1050 N N . GLY B 2 51 ? 127.730 91.884 117.980 1.00 67.45 51 GLY B N 1
ATOM 1051 C CA . GLY B 2 51 ? 128.531 91.074 117.089 1.00 68.22 51 GLY B CA 1
ATOM 1052 C C . GLY B 2 51 ? 127.824 90.784 115.782 1.00 67.49 51 GLY B C 1
ATOM 1053 O O . GLY B 2 51 ? 127.060 91.607 115.264 1.00 66.84 51 GLY B O 1
ATOM 1054 N N . SER B 2 52 ? 128.083 89.597 115.238 1.00 67.66 52 SER B N 1
ATOM 1055 C CA . SER B 2 52 ? 127.464 89.143 113.994 1.00 67.03 52 SER B CA 1
ATOM 1056 C C . SER B 2 52 ? 126.418 88.064 114.241 1.00 67.08 52 SER B C 1
ATOM 1057 O O . SER B 2 52 ? 126.299 87.119 113.454 1.00 66.84 52 SER B O 1
ATOM 1060 N N . LEU B 2 53 ? 125.687 88.167 115.356 1.00 68.67 53 LEU B N 1
ATOM 1061 C CA . LEU B 2 53 ? 124.559 87.299 115.691 1.00 68.40 53 LEU B CA 1
ATOM 1062 C C . LEU B 2 53 ? 125.053 85.908 116.086 1.00 69.01 53 LEU B C 1
ATOM 1063 O O . LEU B 2 53 ? 124.275 85.074 116.558 1.00 67.45 53 LEU B O 1
ATOM 1068 N N . GLU B 2 54 ? 126.354 85.662 115.948 1.00 70.79 54 GLU B N 1
ATOM 1069 C CA . GLU B 2 54 ? 126.939 84.364 116.276 1.00 70.20 54 GLU B CA 1
ATOM 1070 C C . GLU B 2 54 ? 128.360 84.585 116.776 1.00 71.64 54 GLU B C 1
ATOM 1071 O O . GLU B 2 54 ? 129.261 84.872 115.982 1.00 72.88 54 GLU B O 1
ATOM 1077 N N . ALA B 2 55 ? 128.558 84.448 118.085 1.00 70.69 55 ALA B N 1
ATOM 1078 C CA . ALA B 2 55 ? 129.882 84.575 118.676 1.00 71.87 55 ALA B CA 1
ATOM 1079 C C . ALA B 2 55 ? 129.897 83.841 120.008 1.00 70.77 55 ALA B C 1
ATOM 1080 O O . ALA B 2 55 ? 128.901 83.829 120.735 1.00 71.62 55 ALA B O 1
ATOM 1082 N N . GLN B 2 56 ? 131.041 83.229 120.317 1.00 72.27 56 GLN B N 1
ATOM 1083 C CA . GLN B 2 56 ? 131.163 82.460 121.550 1.00 73.59 56 GLN B CA 1
ATOM 1084 C C . GLN B 2 56 ? 131.221 83.367 122.775 1.00 74.62 56 GLN B C 1
ATOM 1085 O O . GLN B 2 56 ? 130.547 83.107 123.778 1.00 73.73 56 GLN B O 1
ATOM 1091 N N . GLU B 2 57 ? 132.015 84.434 122.712 1.00 77.37 57 GLU B N 1
ATOM 1092 C CA . GLU B 2 57 ? 132.166 85.335 123.846 1.00 77.47 57 GLU B CA 1
ATOM 1093 C C . GLU B 2 57 ? 132.770 86.647 123.369 1.00 77.49 57 GLU B C 1
ATOM 1094 O O . GLU B 2 57 ? 133.676 86.651 122.532 1.00 76.71 57 GLU B O 1
ATOM 1100 N N . TYR B 2 58 ? 132.262 87.752 123.906 1.00 76.81 58 TYR B N 1
ATOM 1101 C CA . TYR B 2 58 ? 132.812 89.068 123.624 1.00 75.86 58 TYR B CA 1
ATOM 1102 C C . TYR B 2 58 ? 133.908 89.404 124.630 1.00 74.67 58 TYR B C 1
ATOM 1103 O O . TYR B 2 58 ? 133.949 88.873 125.742 1.00 75.39 58 TYR B O 1
ATOM 1112 N N . ARG B 2 59 ? 134.804 90.300 124.224 1.00 71.80 59 ARG B N 1
ATOM 1113 C CA . ARG B 2 59 ? 135.827 90.822 125.117 1.00 71.62 59 ARG B CA 1
ATOM 1114 C C . ARG B 2 59 ? 135.935 92.328 124.922 1.00 72.33 59 ARG B C 1
ATOM 1115 O O . ARG B 2 59 ? 135.765 92.840 123.812 1.00 73.80 59 ARG B O 1
ATOM 1123 N N . LEU B 2 60 ? 136.212 93.031 126.016 1.00 65.81 60 LEU B N 1
ATOM 1124 C CA . LEU B 2 60 ? 136.330 94.483 126.021 1.00 63.74 60 LEU B CA 1
ATOM 1125 C C . LEU B 2 60 ? 137.728 94.861 126.483 1.00 64.90 60 LEU B C 1
ATOM 1126 O O . LEU B 2 60 ? 138.202 94.357 127.506 1.00 65.63 60 LEU B O 1
ATOM 1131 N N . ASP B 2 61 ? 138.387 95.742 125.734 1.00 61.89 61 ASP B N 1
ATOM 1132 C CA . ASP B 2 61 ? 139.737 96.181 126.067 1.00 60.89 61 ASP B CA 1
ATOM 1133 C C . ASP B 2 61 ? 139.774 97.700 126.121 1.00 60.16 61 ASP B C 1
ATOM 1134 O O . ASP B 2 61 ? 139.586 98.366 125.098 1.00 56.66 61 ASP B O 1
ATOM 1139 N N . LYS B 2 62 ? 140.011 98.244 127.311 1.00 53.93 62 LYS B N 1
ATOM 1140 C CA . LYS B 2 62 ? 140.278 99.668 127.435 1.00 52.80 62 LYS B CA 1
ATOM 1141 C C . LYS B 2 62 ? 141.634 99.989 126.823 1.00 51.52 62 LYS B C 1
ATOM 1142 O O . LYS B 2 62 ? 142.592 99.225 126.965 1.00 56.17 62 LYS B O 1
ATOM 1148 N N . GLU B 2 63 ? 141.714 101.124 126.139 1.00 47.55 63 GLU B N 1
ATOM 1149 C CA . GLU B 2 63 ? 142.937 101.481 125.434 1.00 49.68 63 GLU B CA 1
ATOM 1150 C C . GLU B 2 63 ? 144.033 101.838 126.430 1.00 53.33 63 GLU B C 1
ATOM 1151 O O . GLU B 2 63 ? 143.889 102.779 127.217 1.00 53.21 63 GLU B O 1
ATOM 1157 N N . GLY B 2 64 ? 145.126 101.080 126.398 1.00 58.68 64 GLY B N 1
ATOM 1158 C CA . GLY B 2 64 ? 146.291 101.369 127.209 1.00 56.89 64 GLY B CA 1
ATOM 1159 C C . GLY B 2 64 ? 146.314 100.712 128.574 1.00 56.73 64 GLY B C 1
ATOM 1160 O O . GLY B 2 64 ? 147.068 99.761 128.795 1.00 60.52 64 GLY B O 1
ATOM 1161 N N . SER B 2 65 ? 145.497 101.208 129.498 1.00 55.82 65 SER B N 1
ATOM 1162 C CA . SER B 2 65 ? 145.581 100.781 130.889 1.00 56.55 65 SER B CA 1
ATOM 1163 C C . SER B 2 65 ? 145.065 99.361 131.094 1.00 57.43 65 SER B C 1
ATOM 1164 O O . SER B 2 65 ? 145.842 98.467 131.456 1.00 57.88 65 SER B O 1
ATOM 1167 N N . PRO B 2 66 ? 143.775 99.107 130.877 1.00 56.50 66 PRO B N 1
ATOM 1168 C CA . PRO B 2 66 ? 143.226 97.791 131.230 1.00 58.43 66 PRO B CA 1
ATOM 1169 C C . PRO B 2 66 ? 143.355 96.766 130.115 1.00 58.96 66 PRO B C 1
ATOM 1170 O O . PRO B 2 66 ? 142.849 96.973 129.008 1.00 59.04 66 PRO B O 1
ATOM 1172 N N . GLU B 2 67 ? 144.037 95.657 130.397 1.00 56.81 67 GLU B N 1
ATOM 1173 C CA . GLU B 2 67 ? 144.129 94.558 129.446 1.00 57.11 67 GLU B CA 1
ATOM 1174 C C . GLU B 2 67 ? 142.796 93.824 129.346 1.00 56.89 67 GLU B C 1
ATOM 1175 O O . GLU B 2 67 ? 142.145 93.853 128.293 1.00 56.62 67 GLU B O 1
ATOM 1177 N N . PRO B 2 68 ? 142.359 93.151 130.416 1.00 55.37 68 PRO B N 1
ATOM 1178 C CA . PRO B 2 68 ? 141.097 92.400 130.351 1.00 55.17 68 PRO B CA 1
ATOM 1179 C C . PRO B 2 68 ? 139.907 93.166 130.907 1.00 55.24 68 PRO B C 1
ATOM 1180 O O . PRO B 2 68 ? 140.070 94.077 131.725 1.00 55.06 68 PRO B O 1
ATOM 1182 N N . LEU B 2 69 ? 138.704 92.791 130.473 1.00 54.27 69 LEU B N 1
ATOM 1183 C CA . LEU B 2 69 ? 137.469 93.338 131.021 1.00 54.33 69 LEU B CA 1
ATOM 1184 C C . LEU B 2 69 ? 136.320 92.435 130.600 1.00 56.21 69 LEU B C 1
ATOM 1185 O O . LEU B 2 69 ? 136.155 92.161 129.407 1.00 55.84 69 LEU B O 1
ATOM 1187 N N . ASP B 2 70 ? 135.535 91.974 131.572 1.00 52.48 70 ASP B N 1
ATOM 1188 C CA . ASP B 2 70 ? 134.437 91.061 131.290 1.00 53.29 70 ASP B CA 1
ATOM 1189 C C . ASP B 2 70 ? 133.300 91.310 132.269 1.00 54.11 70 ASP B C 1
ATOM 1190 O O . ASP B 2 70 ? 133.515 91.781 133.388 1.00 51.73 70 ASP B O 1
ATOM 1192 N N . ARG B 2 71 ? 132.088 90.979 131.834 1.00 54.41 71 ARG B N 1
ATOM 1193 C CA . ARG B 2 71 ? 130.897 91.121 132.665 1.00 52.92 71 ARG B CA 1
ATOM 1194 C C . ARG B 2 71 ? 129.741 90.308 132.094 1.00 54.21 71 ARG B C 1
ATOM 1195 O O . ARG B 2 71 ? 129.701 90.028 130.896 1.00 54.72 71 ARG B O 1
ATOM 1197 N N . LYS B 2 78 ? 120.268 86.408 121.541 1.00 73.84 78 LYS B N 1
ATOM 1198 C CA . LYS B 2 78 ? 121.099 87.286 122.355 1.00 73.62 78 LYS B CA 1
ATOM 1199 C C . LYS B 2 78 ? 122.419 87.601 121.660 1.00 73.15 78 LYS B C 1
ATOM 1200 O O . LYS B 2 78 ? 123.439 86.965 121.924 1.00 72.60 78 LYS B O 1
ATOM 1206 N N . ASN B 2 79 ? 122.390 88.590 120.765 1.00 71.65 79 ASN B N 1
ATOM 1207 C CA . ASN B 2 79 ? 123.579 89.049 120.058 1.00 72.04 79 ASN B CA 1
ATOM 1208 C C . ASN B 2 79 ? 124.230 90.253 120.730 1.00 74.40 79 ASN B C 1
ATOM 1209 O O . ASN B 2 79 ? 124.911 91.042 120.060 1.00 73.33 79 ASN B O 1
ATOM 1214 N N . LYS B 2 80 ? 124.035 90.418 122.037 1.00 71.74 80 LYS B N 1
ATOM 1215 C CA . LYS B 2 80 ? 124.543 91.564 122.774 1.00 70.42 80 LYS B CA 1
ATOM 1216 C C . LYS B 2 80 ? 125.193 91.098 124.069 1.00 71.20 80 LYS B C 1
ATOM 1217 O O . LYS B 2 80 ? 124.867 90.032 124.598 1.00 71.63 80 LYS B O 1
ATOM 1223 N N . ALA B 2 81 ? 126.119 91.910 124.574 1.00 70.05 81 ALA B N 1
ATOM 1224 C CA . ALA B 2 81 ? 126.744 91.680 125.868 1.00 69.58 81 ALA B CA 1
ATOM 1225 C C . ALA B 2 81 ? 126.624 92.936 126.717 1.00 70.63 81 ALA B C 1
ATOM 1226 O O . ALA B 2 81 ? 126.662 94.057 126.204 1.00 71.56 81 ALA B O 1
ATOM 1228 N N . ARG B 2 82 ? 126.481 92.735 128.023 1.00 70.95 82 ARG B N 1
ATOM 1229 C CA . ARG B 2 82 ? 126.268 93.820 128.973 1.00 70.49 82 ARG B CA 1
ATOM 1230 C C . ARG B 2 82 ? 127.505 93.963 129.847 1.00 71.20 82 ARG B C 1
ATOM 1231 O O . ARG B 2 82 ? 127.906 93.008 130.521 1.00 70.53 82 ARG B O 1
ATOM 1239 N N . PHE B 2 83 ? 128.101 95.151 129.837 1.00 66.05 83 PHE B N 1
ATOM 1240 C CA . PHE B 2 83 ? 129.287 95.470 130.630 1.00 63.44 83 PHE B CA 1
ATOM 1241 C C . PHE B 2 83 ? 128.913 96.633 131.545 1.00 63.59 83 PHE B C 1
ATOM 1242 O O . PHE B 2 83 ? 129.112 97.800 131.205 1.00 64.91 83 PHE B O 1
ATOM 1250 N N . SER B 2 84 ? 128.372 96.307 132.714 1.00 56.38 84 SER B N 1
ATOM 1251 C CA . SER B 2 84 ? 127.819 97.320 133.598 1.00 56.10 84 SER B CA 1
ATOM 1252 C C . SER B 2 84 ? 128.895 97.938 134.482 1.00 57.02 84 SER B C 1
ATOM 1253 O O . SER B 2 84 ? 129.856 97.280 134.889 1.00 55.80 84 SER B O 1
ATOM 1256 N N . ILE B 2 85 ? 128.721 99.224 134.772 1.00 50.05 85 ILE B N 1
ATOM 1257 C CA . ILE B 2 85 ? 129.566 99.949 135.717 1.00 47.03 85 ILE B CA 1
ATOM 1258 C C . ILE B 2 85 ? 128.654 100.577 136.765 1.00 49.74 85 ILE B C 1
ATOM 1259 O O . ILE B 2 85 ? 128.053 101.629 136.508 1.00 49.40 85 ILE B O 1
ATOM 1264 N N . PRO B 2 86 ? 128.505 99.965 137.944 1.00 52.81 86 PRO B N 1
ATOM 1265 C CA . PRO B 2 86 ? 127.553 100.504 138.930 1.00 50.77 86 PRO B CA 1
ATOM 1266 C C . PRO B 2 86 ? 127.870 101.921 139.377 1.00 50.17 86 PRO B C 1
ATOM 1267 O O . PRO B 2 86 ? 126.942 102.693 139.647 1.00 50.58 86 PRO B O 1
ATOM 1271 N N . SER B 2 87 ? 129.146 102.289 139.465 1.00 45.80 87 SER B N 1
ATOM 1272 C CA . SER B 2 87 ? 129.541 103.638 139.849 1.00 44.25 87 SER B CA 1
ATOM 1273 C C . SER B 2 87 ? 130.655 104.092 138.922 1.00 45.50 87 SER B C 1
ATOM 1274 O O . SER B 2 87 ? 131.710 103.454 138.858 1.00 47.99 87 SER B O 1
ATOM 1277 N N . MET B 2 88 ? 130.424 105.189 138.210 1.00 36.51 88 MET B N 1
ATOM 1278 C CA . MET B 2 88 ? 131.396 105.699 137.253 1.00 37.09 88 MET B CA 1
ATOM 1279 C C . MET B 2 88 ? 132.509 106.431 137.991 1.00 35.19 88 MET B C 1
ATOM 1280 O O . MET B 2 88 ? 132.248 107.372 138.748 1.00 35.45 88 MET B O 1
ATOM 1285 N N . THR B 2 89 ? 133.745 105.997 137.774 1.00 32.61 89 THR B N 1
ATOM 1286 C CA . THR B 2 89 ? 134.931 106.608 138.357 1.00 33.12 89 THR B CA 1
ATOM 1287 C C . THR B 2 89 ? 135.925 106.932 137.247 1.00 34.75 89 THR B C 1
ATOM 1288 O O . THR B 2 89 ? 135.747 106.547 136.090 1.00 36.20 89 THR B O 1
ATOM 1292 N N . GLU B 2 90 ? 136.986 107.650 137.611 1.00 31.36 90 GLU B N 1
ATOM 1293 C CA . GLU B 2 90 ? 137.980 108.074 136.634 1.00 34.64 90 GLU B CA 1
ATOM 1294 C C . GLU B 2 90 ? 138.791 106.917 136.069 1.00 35.88 90 GLU B C 1
ATOM 1295 O O . GLU B 2 90 ? 139.464 107.096 135.049 1.00 34.57 90 GLU B O 1
ATOM 1301 N N . HIS B 2 91 ? 138.745 105.742 136.699 1.00 37.33 91 HIS B N 1
ATOM 1302 C CA . HIS B 2 91 ? 139.439 104.582 136.153 1.00 38.13 91 HIS B CA 1
ATOM 1303 C C . HIS B 2 91 ? 138.706 104.004 134.950 1.00 40.88 91 HIS B C 1
ATOM 1304 O O . HIS B 2 91 ? 139.316 103.312 134.128 1.00 42.78 91 HIS B O 1
ATOM 1311 N N . HIS B 2 92 ? 137.406 104.268 134.831 1.00 34.80 92 HIS B N 1
ATOM 1312 C CA . HIS B 2 92 ? 136.612 103.762 133.720 1.00 34.50 92 HIS B CA 1
ATOM 1313 C C . HIS B 2 92 ? 136.579 104.706 132.528 1.00 36.70 92 HIS B C 1
ATOM 1314 O O . HIS B 2 92 ? 136.052 104.329 131.476 1.00 40.31 92 HIS B O 1
ATOM 1321 N N . ALA B 2 93 ? 137.127 105.909 132.658 1.00 33.10 93 ALA B N 1
ATOM 1322 C CA . ALA B 2 93 ? 137.085 106.886 131.580 1.00 26.03 93 ALA B CA 1
ATOM 1323 C C . ALA B 2 93 ? 138.210 106.611 130.592 1.00 30.68 93 ALA B C 1
ATOM 1324 O O . ALA B 2 93 ? 139.375 106.496 130.986 1.00 35.42 93 ALA B O 1
ATOM 1326 N N . GLY B 2 94 ? 137.867 106.512 129.313 1.00 26.76 94 GLY B N 1
ATOM 1327 C CA . GLY B 2 94 ? 138.877 106.319 128.292 1.00 25.40 94 GLY B CA 1
ATOM 1328 C C . GLY B 2 94 ? 138.255 105.818 127.005 1.00 29.71 94 GLY B C 1
ATOM 1329 O O . GLY B 2 94 ? 137.065 106.013 126.758 1.00 32.89 94 GLY B O 1
ATOM 1330 N N . ARG B 2 95 ? 139.084 105.173 126.194 1.00 37.87 95 ARG B N 1
ATOM 1331 C CA . ARG B 2 95 ? 138.660 104.594 124.926 1.00 39.91 95 ARG B CA 1
ATOM 1332 C C . ARG B 2 95 ? 138.362 103.115 125.119 1.00 39.92 95 ARG B C 1
ATOM 1333 O O . ARG B 2 95 ? 139.105 102.412 125.810 1.00 46.04 95 ARG B O 1
ATOM 1341 N N . TYR B 2 96 ? 137.282 102.648 124.504 1.00 43.25 96 TYR B N 1
ATOM 1342 C CA . TYR B 2 96 ? 136.850 101.263 124.598 1.00 44.50 96 TYR B CA 1
ATOM 1343 C C . TYR B 2 96 ? 136.685 100.677 123.205 1.00 50.33 96 TYR B C 1
ATOM 1344 O O . TYR B 2 96 ? 136.154 101.333 122.303 1.00 53.93 96 TYR B O 1
ATOM 1353 N N . ARG B 2 97 ? 137.143 99.440 123.034 1.00 58.04 97 ARG B N 1
ATOM 1354 C CA . ARG B 2 97 ? 136.968 98.701 121.795 1.00 57.56 97 ARG B CA 1
ATOM 1355 C C . ARG B 2 97 ? 136.376 97.338 122.116 1.00 60.43 97 ARG B C 1
ATOM 1356 O O . ARG B 2 97 ? 136.487 96.839 123.238 1.00 60.29 97 ARG B O 1
ATOM 1364 N N . CYS B 2 98 ? 135.726 96.741 121.122 1.00 66.92 98 CYS B N 1
ATOM 1365 C CA . CYS B 2 98 ? 135.051 95.466 121.308 1.00 66.65 98 CYS B CA 1
ATOM 1366 C C . CYS B 2 98 ? 135.441 94.496 120.204 1.00 67.14 98 CYS B C 1
ATOM 1367 O O . CYS B 2 98 ? 135.496 94.865 119.027 1.00 66.76 98 CYS B O 1
ATOM 1370 N N . HIS B 2 99 ? 135.709 93.254 120.596 1.00 71.23 99 HIS B N 1
ATOM 1371 C CA . HIS B 2 99 ? 135.982 92.168 119.669 1.00 70.09 99 HIS B CA 1
ATOM 1372 C C . HIS B 2 99 ? 135.088 90.990 120.017 1.00 70.81 99 HIS B C 1
ATOM 1373 O O . HIS B 2 99 ? 134.994 90.598 121.184 1.00 72.26 99 HIS B O 1
ATOM 1380 N N . TYR B 2 100 ? 134.432 90.427 119.008 1.00 73.17 100 TYR B N 1
ATOM 1381 C CA . TYR B 2 100 ? 133.636 89.219 119.175 1.00 73.54 100 TYR B CA 1
ATOM 1382 C C . TYR B 2 100 ? 134.357 88.057 118.510 1.00 73.41 100 TYR B C 1
ATOM 1383 O O . TYR B 2 100 ? 134.800 88.169 117.362 1.00 73.17 100 TYR B O 1
ATOM 1392 N N . TYR B 2 101 ? 134.493 86.955 119.241 1.00 75.42 101 TYR B N 1
ATOM 1393 C CA . TYR B 2 101 ? 135.192 85.777 118.746 1.00 75.65 101 TYR B CA 1
ATOM 1394 C C . TYR B 2 101 ? 134.192 84.846 118.072 1.00 74.80 101 TYR B C 1
ATOM 1395 O O . TYR B 2 101 ? 133.271 84.340 118.722 1.00 74.29 101 TYR B O 1
ATOM 1404 N N . SER B 2 102 ? 134.370 84.630 116.775 1.00 72.50 102 SER B N 1
ATOM 1405 C CA . SER B 2 102 ? 133.544 83.713 116.012 1.00 72.68 102 SER B CA 1
ATOM 1406 C C . SER B 2 102 ? 134.243 82.360 115.918 1.00 72.23 102 SER B C 1
ATOM 1407 O O . SER B 2 102 ? 135.268 82.116 116.562 1.00 70.94 102 SER B O 1
ATOM 1410 N N . SER B 2 103 ? 133.684 81.461 115.107 1.00 69.25 103 SER B N 1
ATOM 1411 C CA . SER B 2 103 ? 134.312 80.163 114.894 1.00 68.72 103 SER B CA 1
ATOM 1412 C C . SER B 2 103 ? 135.564 80.263 114.033 1.00 68.31 103 SER B C 1
ATOM 1413 O O . SER B 2 103 ? 136.440 79.397 114.133 1.00 67.48 103 SER B O 1
ATOM 1416 N N . ALA B 2 104 ? 135.669 81.294 113.196 1.00 62.33 104 ALA B N 1
ATOM 1417 C CA . ALA B 2 104 ? 136.811 81.460 112.308 1.00 62.86 104 ALA B CA 1
ATOM 1418 C C . ALA B 2 104 ? 137.959 82.237 112.938 1.00 63.72 104 ALA B C 1
ATOM 1419 O O . ALA B 2 104 ? 139.029 82.328 112.328 1.00 61.73 104 ALA B O 1
ATOM 1421 N N . GLY B 2 105 ? 137.769 82.798 114.131 1.00 69.31 105 GLY B N 1
ATOM 1422 C CA . GLY B 2 105 ? 138.796 83.540 114.826 1.00 69.58 105 GLY B CA 1
ATOM 1423 C C . GLY B 2 105 ? 138.290 84.894 115.263 1.00 70.03 105 GLY B C 1
ATOM 1424 O O . GLY B 2 105 ? 137.097 85.203 115.170 1.00 69.80 105 GLY B O 1
ATOM 1425 N N . TRP B 2 106 ? 139.212 85.720 115.751 1.00 74.30 106 TRP B N 1
ATOM 1426 C CA . TRP B 2 106 ? 138.857 87.058 116.202 1.00 74.32 106 TRP B CA 1
ATOM 1427 C C . TRP B 2 106 ? 138.460 87.937 115.021 1.00 75.26 106 TRP B C 1
ATOM 1428 O O . TRP B 2 106 ? 139.016 87.835 113.924 1.00 75.88 106 TRP B O 1
ATOM 1439 N N . SER B 2 107 ? 137.488 88.810 115.259 1.00 72.14 107 SER B N 1
ATOM 1440 C CA . SER B 2 107 ? 136.939 89.662 114.216 1.00 71.80 107 SER B CA 1
ATOM 1441 C C . SER B 2 107 ? 137.692 90.990 114.171 1.00 71.98 107 SER B C 1
ATOM 1442 O O . SER B 2 107 ? 138.736 91.165 114.804 1.00 72.48 107 SER B O 1
ATOM 1445 N N . GLU B 2 108 ? 137.163 91.942 113.407 1.00 69.82 108 GLU B N 1
ATOM 1446 C CA . GLU B 2 108 ? 137.759 93.261 113.286 1.00 69.87 108 GLU B CA 1
ATOM 1447 C C . GLU B 2 108 ? 137.504 94.085 114.546 1.00 69.31 108 GLU B C 1
ATOM 1448 O O . GLU B 2 108 ? 136.485 93.906 115.218 1.00 68.87 108 GLU B O 1
ATOM 1454 N N . PRO B 2 109 ? 138.423 94.985 114.893 1.00 68.20 109 PRO B N 1
ATOM 1455 C CA . PRO B 2 109 ? 138.184 95.878 116.031 1.00 66.58 109 PRO B CA 1
ATOM 1456 C C . PRO B 2 109 ? 136.980 96.775 115.792 1.00 66.58 109 PRO B C 1
ATOM 1457 O O . PRO B 2 109 ? 136.716 97.219 114.673 1.00 67.05 109 PRO B O 1
ATOM 1461 N N . SER B 2 110 ? 136.250 97.044 116.871 1.00 61.77 110 SER B N 1
ATOM 1462 C CA . SER B 2 110 ? 135.050 97.860 116.790 1.00 59.46 110 SER B CA 1
ATOM 1463 C C . SER B 2 110 ? 135.418 99.339 116.714 1.00 59.08 110 SER B C 1
ATOM 1464 O O . SER B 2 110 ? 136.583 99.730 116.830 1.00 59.54 110 SER B O 1
ATOM 1467 N N . ASP B 2 111 ? 134.409 100.171 116.514 1.00 57.98 111 ASP B N 1
ATOM 1468 C CA . ASP B 2 111 ? 134.604 101.613 116.522 1.00 58.35 111 ASP B CA 1
ATOM 1469 C C . ASP B 2 111 ? 134.900 102.058 117.949 1.00 58.57 111 ASP B C 1
ATOM 1470 O O . ASP B 2 111 ? 134.136 101.714 118.861 1.00 58.82 111 ASP B O 1
ATOM 1475 N N . PRO B 2 112 ? 135.987 102.790 118.197 1.00 55.44 112 PRO B N 1
ATOM 1476 C CA . PRO B 2 112 ? 136.306 103.189 119.574 1.00 52.52 112 PRO B CA 1
ATOM 1477 C C . PRO B 2 112 ? 135.213 104.049 120.187 1.00 53.11 112 PRO B C 1
ATOM 1478 O O . PRO B 2 112 ? 134.583 104.865 119.511 1.00 53.90 112 PRO B O 1
ATOM 1482 N N . LEU B 2 113 ? 134.993 103.851 121.483 1.00 46.29 113 LEU B N 1
ATOM 1483 C CA . LEU B 2 113 ? 133.988 104.580 122.246 1.00 42.87 113 LEU B CA 1
ATOM 1484 C C . LEU B 2 113 ? 134.683 105.401 123.324 1.00 43.64 113 LEU B C 1
ATOM 1485 O O . LEU B 2 113 ? 135.442 104.854 124.130 1.00 44.37 113 LEU B O 1
ATOM 1490 N N . GLU B 2 114 ? 134.419 106.706 123.341 1.00 34.16 114 GLU B N 1
ATOM 1491 C CA . GLU B 2 114 ? 134.928 107.594 124.384 1.00 30.85 114 GLU B CA 1
ATOM 1492 C C . GLU B 2 114 ? 133.904 107.644 125.509 1.00 29.13 114 GLU B C 1
ATOM 1493 O O . GLU B 2 114 ? 132.852 108.272 125.378 1.00 30.17 114 GLU B O 1
ATOM 1499 N N . LEU B 2 115 ? 134.208 106.984 126.621 1.00 24.41 115 LEU B N 1
ATOM 1500 C CA . LEU B 2 115 ? 133.351 107.033 127.802 1.00 27.63 115 LEU B CA 1
ATOM 1501 C C . LEU B 2 115 ? 133.867 108.156 128.694 1.00 25.06 115 LEU B C 1
ATOM 1502 O O . LEU B 2 115 ? 134.835 107.983 129.438 1.00 23.70 115 LEU B O 1
ATOM 1507 N N . VAL B 2 116 ? 133.215 109.310 128.620 1.00 21.49 116 VAL B N 1
ATOM 1508 C CA . VAL B 2 116 ? 133.680 110.521 129.283 1.00 15.81 116 VAL B CA 1
ATOM 1509 C C . VAL B 2 116 ? 133.037 110.622 130.658 1.00 12.71 116 VAL B C 1
ATOM 1510 O O . VAL B 2 116 ? 131.822 110.448 130.803 1.00 11.46 116 VAL B O 1
ATOM 1514 N N . MET B 2 117 ? 133.856 110.888 131.667 1.00 12.77 117 MET B N 1
ATOM 1515 C CA . MET B 2 117 ? 133.389 111.222 133.003 1.00 14.21 117 MET B CA 1
ATOM 1516 C C . MET B 2 117 ? 133.437 112.728 133.209 1.00 17.07 117 MET B C 1
ATOM 1517 O O . MET B 2 117 ? 134.416 113.383 132.844 1.00 13.51 117 MET B O 1
ATOM 1522 N N . THR B 2 118 ? 132.379 113.272 133.801 1.00 11.20 118 THR B N 1
ATOM 1523 C CA . THR B 2 118 ? 132.310 114.685 134.136 1.00 10.06 118 THR B CA 1
ATOM 1524 C C . THR B 2 118 ? 132.124 114.851 135.637 1.00 12.95 118 THR B C 1
ATOM 1525 O O . THR B 2 118 ? 131.748 113.916 136.346 1.00 14.64 118 THR B O 1
ATOM 1529 N N . GLY B 2 119 ? 132.398 116.057 136.114 1.00 10.12 119 GLY B N 1
ATOM 1530 C CA . GLY B 2 119 ? 132.277 116.378 137.513 1.00 4.85 119 GLY B CA 1
ATOM 1531 C C . GLY B 2 119 ? 133.526 116.197 138.340 1.00 10.50 119 GLY B C 1
ATOM 1532 O O . GLY B 2 119 ? 133.419 116.046 139.561 1.00 19.59 119 GLY B O 1
ATOM 1533 N N . PHE B 2 120 ? 134.705 116.202 137.724 1.00 8.60 120 PHE B N 1
ATOM 1534 C CA . PHE B 2 120 ? 135.952 115.992 138.444 1.00 6.69 120 PHE B CA 1
ATOM 1535 C C . PHE B 2 120 ? 136.604 117.289 138.898 1.00 11.74 120 PHE B C 1
ATOM 1536 O O . PHE B 2 120 ? 137.467 117.255 139.778 1.00 5.74 120 PHE B O 1
ATOM 1544 N N . TYR B 2 121 ? 136.210 118.423 138.330 1.00 7.80 121 TYR B N 1
ATOM 1545 C CA . TYR B 2 121 ? 136.785 119.715 138.662 1.00 0.82 121 TYR B CA 1
ATOM 1546 C C . TYR B 2 121 ? 135.661 120.725 138.832 1.00 3.37 121 TYR B C 1
ATOM 1547 O O . TYR B 2 121 ? 134.519 120.485 138.437 1.00 15.76 121 TYR B O 1
ATOM 1556 N N . ASN B 2 122 ? 135.994 121.859 139.438 1.00 0.60 122 ASN B N 1
ATOM 1557 C CA . ASN B 2 122 ? 135.043 122.953 139.552 1.00 0.32 122 ASN B CA 1
ATOM 1558 C C . ASN B 2 122 ? 134.624 123.425 138.162 1.00 7.46 122 ASN B C 1
ATOM 1559 O O . ASN B 2 122 ? 135.428 123.469 137.230 1.00 18.78 122 ASN B O 1
ATOM 1564 N N . LYS B 2 123 ? 133.347 123.763 138.026 1.00 1.12 123 LYS B N 1
ATOM 1565 C CA . LYS B 2 123 ? 132.801 124.079 136.716 1.00 1.97 123 LYS B CA 1
ATOM 1566 C C . LYS B 2 123 ? 133.368 125.394 136.183 1.00 3.32 123 LYS B C 1
ATOM 1567 O O . LYS B 2 123 ? 133.762 126.270 136.956 1.00 16.82 123 LYS B O 1
ATOM 1573 N N . PRO B 2 124 ? 133.438 125.546 134.869 1.00 1.66 124 PRO B N 1
ATOM 1574 C CA . PRO B 2 124 ? 133.838 126.824 134.277 1.00 4.83 124 PRO B CA 1
ATOM 1575 C C . PRO B 2 124 ? 132.654 127.788 134.223 1.00 5.11 124 PRO B C 1
ATOM 1576 O O . PRO B 2 124 ? 131.542 127.475 134.640 1.00 0.00 124 PRO B O 1
ATOM 1580 N N . THR B 2 125 ? 132.920 128.984 133.710 1.00 7.04 125 THR B N 1
ATOM 1581 C CA . THR B 2 125 ? 131.892 129.975 133.435 1.00 0.20 125 THR B CA 1
ATOM 1582 C C . THR B 2 125 ? 131.629 130.023 131.937 1.00 0.00 125 THR B C 1
ATOM 1583 O O . THR B 2 125 ? 132.497 129.689 131.128 1.00 2.66 125 THR B O 1
ATOM 1587 N N . LEU B 2 126 ? 130.416 130.421 131.574 1.00 0.00 126 LEU B N 1
ATOM 1588 C CA . LEU B 2 126 ? 130.006 130.497 130.180 1.00 0.00 126 LEU B CA 1
ATOM 1589 C C . LEU B 2 126 ? 129.143 131.732 129.979 1.00 0.00 126 LEU B C 1
ATOM 1590 O O . LEU B 2 126 ? 128.120 131.890 130.650 1.00 10.61 126 LEU B O 1
ATOM 1595 N N . SER B 2 127 ? 129.551 132.601 129.057 1.00 5.87 127 SER B N 1
ATOM 1596 C CA . SER B 2 127 ? 128.804 133.817 128.771 1.00 7.22 127 SER B CA 1
ATOM 1597 C C . SER B 2 127 ? 128.813 134.094 127.275 1.00 1.06 127 SER B C 1
ATOM 1598 O O . SER B 2 127 ? 129.684 133.625 126.541 1.00 0.00 127 SER B O 1
ATOM 1601 N N . ALA B 2 128 ? 127.823 134.864 126.835 1.00 7.75 128 ALA B N 1
ATOM 1602 C CA . ALA B 2 128 ? 127.724 135.309 125.453 1.00 2.11 128 ALA B CA 1
ATOM 1603 C C . ALA B 2 128 ? 128.449 136.640 125.307 1.00 2.26 128 ALA B C 1
ATOM 1604 O O . ALA B 2 128 ? 128.320 137.515 126.167 1.00 9.19 128 ALA B O 1
ATOM 1606 N N . LEU B 2 129 ? 129.227 136.788 124.227 1.00 8.64 129 LEU B N 1
ATOM 1607 C CA . LEU B 2 129 ? 130.131 137.936 124.155 1.00 4.37 129 LEU B CA 1
ATOM 1608 C C . LEU B 2 129 ? 129.382 139.251 123.993 1.00 27.25 129 LEU B C 1
ATOM 1609 O O . LEU B 2 129 ? 129.467 140.096 124.902 1.00 36.14 129 LEU B O 1
ATOM 1614 N N . PRO B 2 130 ? 128.651 139.515 122.894 1.00 20.33 130 PRO B N 1
ATOM 1615 C CA . PRO B 2 130 ? 127.828 140.729 122.889 1.00 8.49 130 PRO B CA 1
ATOM 1616 C C . PRO B 2 130 ? 126.669 140.604 123.865 1.00 9.09 130 PRO B C 1
ATOM 1617 O O . PRO B 2 130 ? 126.544 141.407 124.794 1.00 22.54 130 PRO B O 1
ATOM 1621 N N . SER B 2 131 ? 125.855 139.567 123.695 1.00 0.00 131 SER B N 1
ATOM 1622 C CA . SER B 2 131 ? 124.671 139.353 124.515 1.00 4.89 131 SER B CA 1
ATOM 1623 C C . SER B 2 131 ? 124.075 138.005 124.142 1.00 9.60 131 SER B C 1
ATOM 1624 O O . SER B 2 131 ? 124.340 137.481 123.052 1.00 12.64 131 SER B O 1
ATOM 1627 N N . PRO B 2 132 ? 123.270 137.411 125.026 1.00 1.97 132 PRO B N 1
ATOM 1628 C CA . PRO B 2 132 ? 122.528 136.202 124.641 1.00 0.00 132 PRO B CA 1
ATOM 1629 C C . PRO B 2 132 ? 121.479 136.448 123.571 1.00 2.79 132 PRO B C 1
ATOM 1630 O O . PRO B 2 132 ? 121.000 135.484 122.965 1.00 10.78 132 PRO B O 1
ATOM 1634 N N . VAL B 2 133 ? 121.095 137.700 123.328 1.00 8.35 133 VAL B N 1
ATOM 1635 C CA . VAL B 2 133 ? 120.151 138.039 122.270 1.00 0.98 133 VAL B CA 1
ATOM 1636 C C . VAL B 2 133 ? 120.953 138.205 120.985 1.00 4.36 133 VAL B C 1
ATOM 1637 O O . VAL B 2 133 ? 121.867 139.024 120.904 1.00 10.22 133 VAL B O 1
ATOM 1641 N N . VAL B 2 134 ? 120.608 137.416 119.979 1.00 6.44 134 VAL B N 1
ATOM 1642 C CA . VAL B 2 134 ? 121.234 137.486 118.669 1.00 9.80 134 VAL B CA 1
ATOM 1643 C C . VAL B 2 134 ? 120.128 137.570 117.629 1.00 8.81 134 VAL B C 1
ATOM 1644 O O . VAL B 2 134 ? 118.991 137.155 117.871 1.00 14.16 134 VAL B O 1
ATOM 1648 N N . ALA B 2 135 ? 120.456 138.137 116.472 1.00 12.31 135 ALA B N 1
ATOM 1649 C CA . ALA B 2 135 ? 119.491 138.188 115.388 1.00 8.59 135 ALA B CA 1
ATOM 1650 C C . ALA B 2 135 ? 119.231 136.785 114.850 1.00 15.61 135 ALA B C 1
ATOM 1651 O O . ALA B 2 135 ? 120.022 135.859 115.044 1.00 21.74 135 ALA B O 1
ATOM 1653 N N . SER B 2 136 ? 118.092 136.628 114.181 1.00 17.68 136 SER B N 1
ATOM 1654 C CA . SER B 2 136 ? 117.779 135.362 113.534 1.00 10.43 136 SER B CA 1
ATOM 1655 C C . SER B 2 136 ? 118.721 135.153 112.359 1.00 17.31 136 SER B C 1
ATOM 1656 O O . SER B 2 136 ? 118.702 135.915 111.389 1.00 30.49 136 SER B O 1
ATOM 1659 N N . GLY B 2 137 ? 119.552 134.123 112.452 1.00 14.18 137 GLY B N 1
ATOM 1660 C CA . GLY B 2 137 ? 120.724 134.032 111.609 1.00 12.92 137 GLY B CA 1
ATOM 1661 C C . GLY B 2 137 ? 121.760 135.044 112.065 1.00 19.56 137 GLY B C 1
ATOM 1662 O O . GLY B 2 137 ? 121.463 136.044 112.712 1.00 28.58 137 GLY B O 1
ATOM 1663 N N . GLY B 2 138 ? 123.006 134.772 111.716 1.00 17.71 138 GLY B N 1
ATOM 1664 C CA . GLY B 2 138 ? 124.070 135.629 112.189 1.00 22.55 138 GLY B CA 1
ATOM 1665 C C . GLY B 2 138 ? 124.828 135.022 113.349 1.00 22.13 138 GLY B C 1
ATOM 1666 O O . GLY B 2 138 ? 124.268 134.269 114.149 1.00 17.61 138 GLY B O 1
ATOM 1667 N N . ASN B 2 139 ? 126.104 135.362 113.451 1.00 22.00 139 ASN B N 1
ATOM 1668 C CA . ASN B 2 139 ? 127.037 134.684 114.332 1.00 13.78 139 ASN B CA 1
ATOM 1669 C C . ASN B 2 139 ? 127.176 135.417 115.660 1.00 12.19 139 ASN B C 1
ATOM 1670 O O . ASN B 2 139 ? 126.717 136.547 115.830 1.00 16.35 139 ASN B O 1
ATOM 1675 N N . MET B 2 140 ? 127.817 134.741 116.606 1.00 12.88 140 MET B N 1
ATOM 1676 C CA . MET B 2 140 ? 128.060 135.272 117.938 1.00 2.98 140 MET B CA 1
ATOM 1677 C C . MET B 2 140 ? 129.162 134.434 118.575 1.00 7.27 140 MET B C 1
ATOM 1678 O O . MET B 2 140 ? 129.558 133.395 118.044 1.00 6.61 140 MET B O 1
ATOM 1683 N N . THR B 2 141 ? 129.659 134.892 119.721 1.00 12.30 141 THR B N 1
ATOM 1684 C CA . THR B 2 141 ? 130.776 134.241 120.394 1.00 4.21 141 THR B CA 1
ATOM 1685 C C . THR B 2 141 ? 130.393 133.881 121.821 1.00 3.02 141 THR B C 1
ATOM 1686 O O . THR B 2 141 ? 129.845 134.712 122.549 1.00 11.86 141 THR B O 1
ATOM 1690 N N . LEU B 2 142 ? 130.674 132.640 122.208 1.00 9.65 142 LEU B N 1
ATOM 1691 C CA . LEU B 2 142 ? 130.553 132.193 123.588 1.00 2.28 142 LEU B CA 1
ATOM 1692 C C . LEU B 2 142 ? 131.941 132.083 124.202 1.00 0.00 142 LEU B C 1
ATOM 1693 O O . LEU B 2 142 ? 132.907 131.747 123.514 1.00 5.28 142 LEU B O 1
ATOM 1698 N N . ARG B 2 143 ? 132.039 132.378 125.493 1.00 2.34 143 ARG B N 1
ATOM 1699 C CA . ARG B 2 143 ? 133.308 132.345 126.208 1.00 0.00 143 ARG B CA 1
ATOM 1700 C C . ARG B 2 143 ? 133.225 131.349 127.359 1.00 0.48 143 ARG B C 1
ATOM 1701 O O . ARG B 2 143 ? 132.461 131.552 128.307 1.00 0.00 143 ARG B O 1
ATOM 1709 N N . CYS B 2 144 ? 134.003 130.273 127.263 1.00 6.44 144 CYS B N 1
ATOM 1710 C CA . CYS B 2 144 ? 134.314 129.417 128.399 1.00 4.91 144 CYS B CA 1
ATOM 1711 C C . CYS B 2 144 ? 135.366 130.101 129.265 1.00 1.98 144 CYS B C 1
ATOM 1712 O O . CYS B 2 144 ? 136.246 130.798 128.761 1.00 9.75 144 CYS B O 1
ATOM 1715 N N . GLY B 2 145 ? 135.282 129.890 130.574 1.00 0.00 145 GLY B N 1
ATOM 1716 C CA . GLY B 2 145 ? 136.249 130.514 131.455 1.00 0.00 145 GLY B CA 1
ATOM 1717 C C . GLY B 2 145 ? 136.447 129.841 132.797 1.00 2.38 145 GLY B C 1
ATOM 1718 O O . GLY B 2 145 ? 135.478 129.532 133.491 1.00 15.38 145 GLY B O 1
ATOM 1719 N N . SER B 2 146 ? 137.702 129.616 133.177 1.00 0.00 146 SER B N 1
ATOM 1720 C CA . SER B 2 146 ? 138.034 129.138 134.512 1.00 0.00 146 SER B CA 1
ATOM 1721 C C . SER B 2 146 ? 139.445 129.585 134.854 1.00 0.17 146 SER B C 1
ATOM 1722 O O . SER B 2 146 ? 140.232 129.953 133.980 1.00 16.57 146 SER B O 1
ATOM 1725 N N . GLN B 2 147 ? 139.761 129.553 136.145 1.00 0.90 147 GLN B N 1
ATOM 1726 C CA . GLN B 2 147 ? 141.098 129.893 136.607 1.00 2.75 147 GLN B CA 1
ATOM 1727 C C . GLN B 2 147 ? 142.083 128.740 136.478 1.00 0.26 147 GLN B C 1
ATOM 1728 O O . GLN B 2 147 ? 143.291 128.965 136.589 1.00 15.76 147 GLN B O 1
ATOM 1734 N N . LYS B 2 148 ? 141.599 127.521 136.237 1.00 10.46 148 LYS B N 1
ATOM 1735 C CA . LYS B 2 148 ? 142.443 126.341 136.142 1.00 1.72 148 LYS B CA 1
ATOM 1736 C C . LYS B 2 148 ? 142.429 125.678 134.776 1.00 6.32 148 LYS B C 1
ATOM 1737 O O . LYS B 2 148 ? 143.244 124.783 134.541 1.00 13.93 148 LYS B O 1
ATOM 1743 N N . GLY B 2 149 ? 141.515 126.049 133.888 1.00 4.07 149 GLY B N 1
ATOM 1744 C CA . GLY B 2 149 ? 141.415 125.366 132.615 1.00 0.00 149 GLY B CA 1
ATOM 1745 C C . GLY B 2 149 ? 142.465 125.824 131.630 1.00 6.00 149 GLY B C 1
ATOM 1746 O O . GLY B 2 149 ? 142.148 126.510 130.657 1.00 10.59 149 GLY B O 1
ATOM 1747 N N . TYR B 2 150 ? 143.718 125.443 131.861 1.00 2.96 150 TYR B N 1
ATOM 1748 C CA . TYR B 2 150 ? 144.828 125.940 131.061 1.00 1.90 150 TYR B CA 1
ATOM 1749 C C . TYR B 2 150 ? 145.184 125.043 129.883 1.00 0.00 150 TYR B C 1
ATOM 1750 O O . TYR B 2 150 ? 146.160 125.332 129.188 1.00 4.45 150 TYR B O 1
ATOM 1759 N N . HIS B 2 151 ? 144.432 123.974 129.625 1.00 0.00 151 HIS B N 1
ATOM 1760 C CA . HIS B 2 151 ? 144.728 123.111 128.490 1.00 0.33 151 HIS B CA 1
ATOM 1761 C C . HIS B 2 151 ? 143.661 123.169 127.404 1.00 5.60 151 HIS B C 1
ATOM 1762 O O . HIS B 2 151 ? 143.953 123.589 126.282 1.00 18.56 151 HIS B O 1
ATOM 1769 N N . HIS B 2 152 ? 142.419 122.807 127.713 1.00 15.03 152 HIS B N 1
ATOM 1770 C CA . HIS B 2 152 ? 141.388 122.645 126.696 1.00 8.19 152 HIS B CA 1
ATOM 1771 C C . HIS B 2 152 ? 140.022 122.966 127.282 1.00 13.16 152 HIS B C 1
ATOM 1772 O O . HIS B 2 152 ? 139.773 122.746 128.468 1.00 15.70 152 HIS B O 1
ATOM 1779 N N . PHE B 2 153 ? 139.139 123.486 126.435 1.00 8.91 153 PHE B N 1
ATOM 1780 C CA . PHE B 2 153 ? 137.750 123.735 126.787 1.00 0.73 153 PHE B CA 1
ATOM 1781 C C . PHE B 2 153 ? 136.846 123.004 125.806 1.00 4.18 153 PHE B C 1
ATOM 1782 O O . PHE B 2 153 ? 137.175 122.860 124.626 1.00 1.97 153 PHE B O 1
ATOM 1790 N N . VAL B 2 154 ? 135.697 122.554 126.304 1.00 9.10 154 VAL B N 1
ATOM 1791 C CA . VAL B 2 154 ? 134.713 121.833 125.508 1.00 3.89 154 VAL B CA 1
ATOM 1792 C C . VAL B 2 154 ? 133.391 122.586 125.552 1.00 4.30 154 VAL B C 1
ATOM 1793 O O . VAL B 2 154 ? 132.917 122.965 126.627 1.00 13.52 154 VAL B O 1
ATOM 1797 N N . LEU B 2 155 ? 132.795 122.794 124.384 1.00 0.00 155 LEU B N 1
ATOM 1798 C CA . LEU B 2 155 ? 131.473 123.402 124.266 1.00 0.16 155 LEU B CA 1
ATOM 1799 C C . LEU B 2 155 ? 130.493 122.338 123.778 1.00 5.98 155 LEU B C 1
ATOM 1800 O O . LEU B 2 155 ? 130.651 121.796 122.681 1.00 5.21 155 LEU B O 1
ATOM 1805 N N . MET B 2 156 ? 129.475 122.051 124.585 1.00 6.16 156 MET B N 1
ATOM 1806 C CA . MET B 2 156 ? 128.428 121.100 124.230 1.00 6.23 156 MET B CA 1
ATOM 1807 C C . MET B 2 156 ? 127.111 121.830 124.000 1.00 4.76 156 MET B C 1
ATOM 1808 O O . MET B 2 156 ? 126.695 122.649 124.825 1.00 15.07 156 MET B O 1
ATOM 1813 N N . LYS B 2 157 ? 126.455 121.520 122.888 1.00 12.88 157 LYS B N 1
ATOM 1814 C CA . LYS B 2 157 ? 125.138 122.053 122.583 1.00 14.41 157 LYS B CA 1
ATOM 1815 C C . LYS B 2 157 ? 124.067 121.015 122.894 1.00 16.39 157 LYS B C 1
ATOM 1816 O O . LYS B 2 157 ? 124.212 119.838 122.556 1.00 21.96 157 LYS B O 1
ATOM 1822 N N . GLU B 2 158 ? 122.996 121.456 123.550 1.00 12.65 158 GLU B N 1
ATOM 1823 C CA . GLU B 2 158 ? 121.902 120.555 123.887 1.00 12.82 158 GLU B CA 1
ATOM 1824 C C . GLU B 2 158 ? 121.206 120.064 122.625 1.00 18.78 158 GLU B C 1
ATOM 1825 O O . GLU B 2 158 ? 120.923 120.844 121.712 1.00 28.55 158 GLU B O 1
ATOM 1831 N N . GLY B 2 159 ? 120.925 118.766 122.580 1.00 37.95 159 GLY B N 1
ATOM 1832 C CA . GLY B 2 159 ? 120.311 118.165 121.414 1.00 41.62 159 GLY B CA 1
ATOM 1833 C C . GLY B 2 159 ? 120.268 116.655 121.494 1.00 45.97 159 GLY B C 1
ATOM 1834 O O . GLY B 2 159 ? 120.215 116.087 122.588 1.00 47.56 159 GLY B O 1
ATOM 1835 N N . GLU B 2 160 ? 120.301 115.991 120.339 1.00 62.30 160 GLU B N 1
ATOM 1836 C CA . GLU B 2 160 ? 120.218 114.537 120.268 1.00 62.61 160 GLU B CA 1
ATOM 1837 C C . GLU B 2 160 ? 121.556 113.906 119.908 1.00 64.49 160 GLU B C 1
ATOM 1838 O O . GLU B 2 160 ? 122.055 113.047 120.640 1.00 65.70 160 GLU B O 1
ATOM 1844 N N . HIS B 2 161 ? 122.154 114.314 118.792 1.00 59.76 161 HIS B N 1
ATOM 1845 C CA . HIS B 2 161 ? 123.424 113.749 118.357 1.00 57.70 161 HIS B CA 1
ATOM 1846 C C . HIS B 2 161 ? 124.439 114.856 118.112 1.00 59.35 161 HIS B C 1
ATOM 1847 O O . HIS B 2 161 ? 125.102 114.882 117.070 1.00 59.03 161 HIS B O 1
ATOM 1854 N N . GLN B 2 162 ? 124.558 115.778 119.062 1.00 45.73 162 GLN B N 1
ATOM 1855 C CA . GLN B 2 162 ? 125.469 116.908 118.936 1.00 40.56 162 GLN B CA 1
ATOM 1856 C C . GLN B 2 162 ? 126.870 116.484 119.359 1.00 40.17 162 GLN B C 1
ATOM 1857 O O . GLN B 2 162 ? 127.044 115.838 120.397 1.00 38.77 162 GLN B O 1
ATOM 1863 N N . LEU B 2 163 ? 127.861 116.847 118.550 1.00 30.81 163 LEU B N 1
ATOM 1864 C CA . LEU B 2 163 ? 129.262 116.537 118.804 1.00 21.58 163 LEU B CA 1
ATOM 1865 C C . LEU B 2 163 ? 129.939 117.712 119.498 1.00 25.92 163 LEU B C 1
ATOM 1866 O O . LEU B 2 163 ? 129.769 118.858 119.067 1.00 31.03 163 LEU B O 1
ATOM 1871 N N . PRO B 2 164 ? 130.696 117.469 120.565 1.00 20.76 164 PRO B N 1
ATOM 1872 C CA . PRO B 2 164 ? 131.355 118.572 121.272 1.00 10.71 164 PRO B CA 1
ATOM 1873 C C . PRO B 2 164 ? 132.466 119.202 120.445 1.00 10.94 164 PRO B C 1
ATOM 1874 O O . PRO B 2 164 ? 133.038 118.573 119.553 1.00 21.24 164 PRO B O 1
ATOM 1878 N N . ARG B 2 165 ? 132.759 120.465 120.745 1.00 7.01 165 ARG B N 1
ATOM 1879 C CA . ARG B 2 165 ? 133.831 121.213 120.101 1.00 5.29 165 ARG B CA 1
ATOM 1880 C C . ARG B 2 165 ? 134.897 121.546 121.133 1.00 9.61 165 ARG B C 1
ATOM 1881 O O . ARG B 2 165 ? 134.575 121.967 122.247 1.00 16.61 165 ARG B O 1
ATOM 1889 N N . THR B 2 166 ? 136.159 121.357 120.765 1.00 13.82 166 THR B N 1
ATOM 1890 C CA . THR B 2 166 ? 137.280 121.586 121.663 1.00 4.12 166 THR B CA 1
ATOM 1891 C C . THR B 2 166 ? 138.102 122.765 121.163 1.00 4.19 166 THR B C 1
ATOM 1892 O O . THR B 2 166 ? 138.335 122.897 119.959 1.00 10.52 166 THR B O 1
ATOM 1896 N N . LEU B 2 167 ? 138.518 123.623 122.088 1.00 6.39 167 LEU B N 1
ATOM 1897 C CA . LEU B 2 167 ? 139.399 124.740 121.789 1.00 2.06 167 LEU B CA 1
ATOM 1898 C C . LEU B 2 167 ? 140.572 124.729 122.755 1.00 4.80 167 LEU B C 1
ATOM 1899 O O . LEU B 2 167 ? 140.459 124.268 123.893 1.00 9.39 167 LEU B O 1
ATOM 1904 N N . ASP B 2 168 ? 141.706 125.231 122.284 1.00 16.10 168 ASP B N 1
ATOM 1905 C CA . ASP B 2 168 ? 142.862 125.442 123.137 1.00 4.56 168 ASP B CA 1
ATOM 1906 C C . ASP B 2 168 ? 142.612 126.624 124.063 1.00 5.93 168 ASP B C 1
ATOM 1907 O O . ASP B 2 168 ? 142.028 127.636 123.670 1.00 17.49 168 ASP B O 1
ATOM 1912 N N . SER B 2 169 ? 143.049 126.480 125.305 1.00 9.86 169 SER B N 1
ATOM 1913 C CA . SER B 2 169 ? 142.890 127.535 126.289 1.00 8.66 169 SER B CA 1
ATOM 1914 C C . SER B 2 169 ? 143.885 128.662 126.031 1.00 5.72 169 SER B C 1
ATOM 1915 O O . SER B 2 169 ? 144.957 128.455 125.457 1.00 18.01 169 SER B O 1
ATOM 1918 N N . GLN B 2 170 ? 143.514 129.869 126.454 1.00 4.14 170 GLN B N 1
ATOM 1919 C CA . GLN B 2 170 ? 144.347 131.052 126.289 1.00 4.27 170 GLN B CA 1
ATOM 1920 C C . GLN B 2 170 ? 144.555 131.725 127.636 1.00 4.80 170 GLN B C 1
ATOM 1921 O O . GLN B 2 170 ? 143.594 131.946 128.378 1.00 13.38 170 GLN B O 1
ATOM 1927 N N . GLN B 2 171 ? 145.808 132.046 127.948 1.00 8.82 171 GLN B N 1
ATOM 1928 C CA . GLN B 2 171 ? 146.123 132.777 129.168 1.00 6.97 171 GLN B CA 1
ATOM 1929 C C . GLN B 2 171 ? 145.694 134.234 129.036 1.00 11.15 171 GLN B C 1
ATOM 1930 O O . GLN B 2 171 ? 145.987 134.892 128.035 1.00 20.42 171 GLN B O 1
ATOM 1936 N N . LEU B 2 172 ? 144.998 134.736 130.049 1.00 5.12 172 LEU B N 1
ATOM 1937 C CA . LEU B 2 172 ? 144.553 136.120 130.076 1.00 10.84 172 LEU B CA 1
ATOM 1938 C C . LEU B 2 172 ? 145.568 136.995 130.801 1.00 23.48 172 LEU B C 1
ATOM 1939 O O . LEU B 2 172 ? 146.312 136.530 131.669 1.00 24.32 172 LEU B O 1
ATOM 1944 N N . HIS B 2 173 ? 145.592 138.278 130.432 1.00 28.21 173 HIS B N 1
ATOM 1945 C CA . HIS B 2 173 ? 146.528 139.212 131.051 1.00 23.06 173 HIS B CA 1
ATOM 1946 C C . HIS B 2 173 ? 146.218 139.433 132.525 1.00 20.92 173 HIS B C 1
ATOM 1947 O O . HIS B 2 173 ? 147.140 139.594 133.332 1.00 29.69 173 HIS B O 1
ATOM 1954 N N . SER B 2 174 ? 144.942 139.435 132.897 1.00 21.66 174 SER B N 1
ATOM 1955 C CA . SER B 2 174 ? 144.529 139.665 134.272 1.00 30.31 174 SER B CA 1
ATOM 1956 C C . SER B 2 174 ? 144.471 138.385 135.095 1.00 31.22 174 SER B C 1
ATOM 1957 O O . SER B 2 174 ? 144.010 138.419 136.240 1.00 35.26 174 SER B O 1
ATOM 1960 N N . GLY B 2 175 ? 144.921 137.263 134.541 1.00 27.41 175 GLY B N 1
ATOM 1961 C CA . GLY B 2 175 ? 144.865 136.000 135.248 1.00 18.98 175 GLY B CA 1
ATOM 1962 C C . GLY B 2 175 ? 143.642 135.188 134.879 1.00 18.93 175 GLY B C 1
ATOM 1963 O O . GLY B 2 175 ? 142.550 135.740 134.721 1.00 26.63 175 GLY B O 1
ATOM 1964 N N . GLY B 2 176 ? 143.808 133.883 134.740 1.00 21.01 176 GLY B N 1
ATOM 1965 C CA . GLY B 2 176 ? 142.735 133.007 134.316 1.00 5.64 176 GLY B CA 1
ATOM 1966 C C . GLY B 2 176 ? 142.914 132.565 132.876 1.00 0.72 176 GLY B C 1
ATOM 1967 O O . GLY B 2 176 ? 143.867 132.934 132.188 1.00 3.75 176 GLY B O 1
ATOM 1968 N N . PHE B 2 177 ? 141.967 131.748 132.431 1.00 7.85 177 PHE B N 1
ATOM 1969 C CA . PHE B 2 177 ? 142.030 131.137 131.114 1.00 0.00 177 PHE B CA 1
ATOM 1970 C C . PHE B 2 177 ? 140.655 131.194 130.471 1.00 3.96 177 PHE B C 1
ATOM 1971 O O . PHE B 2 177 ? 139.632 131.174 131.157 1.00 11.80 177 PHE B O 1
ATOM 1979 N N . GLN B 2 178 ? 140.638 131.278 129.144 1.00 10.51 178 GLN B N 1
ATOM 1980 C CA . GLN B 2 178 ? 139.383 131.396 128.422 1.00 2.31 178 GLN B CA 1
ATOM 1981 C C . GLN B 2 178 ? 139.535 130.803 127.029 1.00 0.51 178 GLN B C 1
ATOM 1982 O O . GLN B 2 178 ? 140.642 130.650 126.512 1.00 8.06 178 GLN B O 1
ATOM 1988 N N . ALA B 2 179 ? 138.397 130.459 126.435 1.00 0.00 179 ALA B N 1
ATOM 1989 C CA . ALA B 2 179 ? 138.320 130.055 125.042 1.00 0.00 179 ALA B CA 1
ATOM 1990 C C . ALA B 2 179 ? 137.076 130.687 124.438 1.00 6.09 179 ALA B C 1
ATOM 1991 O O . ALA B 2 179 ? 136.029 130.746 125.086 1.00 5.74 179 ALA B O 1
ATOM 1993 N N . LEU B 2 180 ? 137.197 131.166 123.203 1.00 0.00 180 LEU B N 1
ATOM 1994 C CA . LEU B 2 180 ? 136.124 131.888 122.527 1.00 0.45 180 LEU B CA 1
ATOM 1995 C C . LEU B 2 180 ? 135.586 131.021 121.396 1.00 5.31 180 LEU B C 1
ATOM 1996 O O . LEU B 2 180 ? 136.287 130.773 120.412 1.00 12.33 180 LEU B O 1
ATOM 2001 N N . PHE B 2 181 ? 134.336 130.577 121.528 1.00 3.16 181 PHE B N 1
ATOM 2002 C CA . PHE B 2 181 ? 133.741 129.655 120.570 1.00 9.45 181 PHE B CA 1
ATOM 2003 C C . PHE B 2 181 ? 132.846 130.412 119.603 1.00 6.72 181 PHE B C 1
ATOM 2004 O O . PHE B 2 181 ? 131.906 131.086 120.047 1.00 12.82 181 PHE B O 1
ATOM 2012 N N . PRO B 2 182 ? 133.088 130.343 118.294 1.00 16.62 182 PRO B N 1
ATOM 2013 C CA . PRO B 2 182 ? 132.153 130.941 117.326 1.00 12.01 182 PRO B CA 1
ATOM 2014 C C . PRO B 2 182 ? 130.875 130.120 117.234 1.00 7.69 182 PRO B C 1
ATOM 2015 O O . PRO B 2 182 ? 130.917 128.910 117.008 1.00 16.82 182 PRO B O 1
ATOM 2019 N N . VAL B 2 183 ? 129.735 130.783 117.402 1.00 1.80 183 VAL B N 1
ATOM 2020 C CA . VAL B 2 183 ? 128.429 130.142 117.313 1.00 8.21 183 VAL B CA 1
ATOM 2021 C C . VAL B 2 183 ? 127.611 130.863 116.252 1.00 13.85 183 VAL B C 1
ATOM 2022 O O . VAL B 2 183 ? 127.470 132.090 116.297 1.00 15.69 183 VAL B O 1
ATOM 2026 N N . GLY B 2 184 ? 127.076 130.104 115.301 1.00 14.36 184 GLY B N 1
ATOM 2027 C CA . GLY B 2 184 ? 126.248 130.663 114.261 1.00 7.90 184 GLY B CA 1
ATOM 2028 C C . GLY B 2 184 ? 126.346 129.890 112.964 1.00 13.83 184 GLY B C 1
ATOM 2029 O O . GLY B 2 184 ? 127.250 129.072 112.772 1.00 24.40 184 GLY B O 1
ATOM 2030 N N . PRO B 2 185 ? 125.410 130.132 112.036 1.00 22.30 185 PRO B N 1
ATOM 2031 C CA . PRO B 2 185 ? 124.251 131.035 112.126 1.00 17.77 185 PRO B CA 1
ATOM 2032 C C . PRO B 2 185 ? 123.167 130.471 113.035 1.00 18.30 185 PRO B C 1
ATOM 2033 O O . PRO B 2 185 ? 122.898 129.276 113.017 1.00 22.86 185 PRO B O 1
ATOM 2037 N N . VAL B 2 186 ? 122.522 131.316 113.836 1.00 16.70 186 VAL B N 1
ATOM 2038 C CA . VAL B 2 186 ? 121.559 130.864 114.837 1.00 8.21 186 VAL B CA 1
ATOM 2039 C C . VAL B 2 186 ? 120.183 130.847 114.179 1.00 15.09 186 VAL B C 1
ATOM 2040 O O . VAL B 2 186 ? 119.470 131.850 114.178 1.00 20.95 186 VAL B O 1
ATOM 2044 N N . ASN B 2 187 ? 119.805 129.703 113.615 1.00 18.61 187 ASN B N 1
ATOM 2045 C CA . ASN B 2 187 ? 118.530 129.556 112.926 1.00 17.44 187 ASN B CA 1
ATOM 2046 C C . ASN B 2 187 ? 117.399 129.348 113.929 1.00 21.51 187 ASN B C 1
ATOM 2047 O O . ASN B 2 187 ? 117.550 128.584 114.887 1.00 26.84 187 ASN B O 1
ATOM 2052 N N . PRO B 2 188 ? 116.261 130.010 113.720 1.00 23.37 188 PRO B N 1
ATOM 2053 C CA . PRO B 2 188 ? 115.181 129.961 114.713 1.00 14.84 188 PRO B CA 1
ATOM 2054 C C . PRO B 2 188 ? 114.298 128.733 114.578 1.00 22.44 188 PRO B C 1
ATOM 2055 O O . PRO B 2 188 ? 113.073 128.831 114.694 1.00 32.80 188 PRO B O 1
ATOM 2059 N N . SER B 2 189 ? 114.904 127.571 114.350 1.00 23.38 189 SER B N 1
ATOM 2060 C CA . SER B 2 189 ? 114.153 126.331 114.229 1.00 22.36 189 SER B CA 1
ATOM 2061 C C . SER B 2 189 ? 114.092 125.544 115.528 1.00 23.54 189 SER B C 1
ATOM 2062 O O . SER B 2 189 ? 113.246 124.653 115.654 1.00 26.90 189 SER B O 1
ATOM 2065 N N . HIS B 2 190 ? 114.954 125.859 116.490 1.00 24.94 190 HIS B N 1
ATOM 2066 C CA . HIS B 2 190 ? 115.026 125.121 117.742 1.00 20.06 190 HIS B CA 1
ATOM 2067 C C . HIS B 2 190 ? 115.681 126.016 118.782 1.00 15.18 190 HIS B C 1
ATOM 2068 O O . HIS B 2 190 ? 116.179 127.100 118.472 1.00 19.15 190 HIS B O 1
ATOM 2075 N N . ARG B 2 191 ? 115.670 125.549 120.026 1.00 10.71 191 ARG B N 1
ATOM 2076 C CA . ARG B 2 191 ? 116.344 126.259 121.101 1.00 10.23 191 ARG B CA 1
ATOM 2077 C C . ARG B 2 191 ? 117.854 126.075 120.999 1.00 9.96 191 ARG B C 1
ATOM 2078 O O . ARG B 2 191 ? 118.345 125.091 120.441 1.00 17.94 191 ARG B O 1
ATOM 2086 N N . TRP B 2 192 ? 118.590 127.038 121.547 1.00 12.85 192 TRP B N 1
ATOM 2087 C CA . TRP B 2 192 ? 120.052 127.038 121.525 1.00 7.82 192 TRP B CA 1
ATOM 2088 C C . TRP B 2 192 ? 120.548 127.118 122.965 1.00 9.51 192 TRP B C 1
ATOM 2089 O O . TRP B 2 192 ? 120.586 128.201 123.554 1.00 4.23 192 TRP B O 1
ATOM 2100 N N . ARG B 2 193 ? 120.926 125.974 123.529 1.00 8.65 193 ARG B N 1
ATOM 2101 C CA . ARG B 2 193 ? 121.444 125.891 124.886 1.00 1.53 193 ARG B CA 1
ATOM 2102 C C . ARG B 2 193 ? 122.799 125.200 124.875 1.00 3.31 193 ARG B C 1
ATOM 2103 O O . ARG B 2 193 ? 123.006 124.230 124.140 1.00 4.32 193 ARG B O 1
ATOM 2111 N N . PHE B 2 194 ? 123.722 125.710 125.692 1.00 2.46 194 PHE B N 1
ATOM 2112 C CA . PHE B 2 194 ? 125.117 125.299 125.665 1.00 4.51 194 PHE B CA 1
ATOM 2113 C C . PHE B 2 194 ? 125.633 125.067 127.077 1.00 0.61 194 PHE B C 1
ATOM 2114 O O . PHE B 2 194 ? 125.125 125.637 128.044 1.00 6.09 194 PHE B O 1
ATOM 2122 N N . THR B 2 195 ? 126.661 124.225 127.179 1.00 9.30 195 THR B N 1
ATOM 2123 C CA . THR B 2 195 ? 127.360 123.953 128.427 1.00 0.00 195 THR B CA 1
ATOM 2124 C C . THR B 2 195 ? 128.857 123.918 128.147 1.00 0.00 195 THR B C 1
ATOM 2125 O O . THR B 2 195 ? 129.281 123.482 127.074 1.00 0.00 195 THR B O 1
ATOM 2129 N N . CYS B 2 196 ? 129.652 124.390 129.105 1.00 4.58 196 CYS B N 1
ATOM 2130 C CA . CYS B 2 196 ? 131.097 124.494 128.970 1.00 1.54 196 CYS B CA 1
ATOM 2131 C C . CYS B 2 196 ? 131.751 123.400 129.810 1.00 0.00 196 CYS B C 1
ATOM 2132 O O . CYS B 2 196 ? 131.216 122.986 130.840 1.00 0.00 196 CYS B O 1
ATOM 2135 N N . TYR B 2 197 ? 132.911 122.926 129.358 1.00 2.41 197 TYR B N 1
ATOM 2136 C CA . TYR B 2 197 ? 133.718 121.961 130.096 1.00 0.00 197 TYR B CA 1
ATOM 2137 C C . TYR B 2 197 ? 135.188 122.280 129.879 1.00 3.10 197 TYR B C 1
ATOM 2138 O O . TYR B 2 197 ? 135.559 122.965 128.926 1.00 11.06 197 TYR B O 1
ATOM 2147 N N . TYR B 2 198 ? 136.034 121.770 130.772 1.00 9.57 198 TYR B N 1
ATOM 2148 C CA . TYR B 2 198 ? 137.467 121.732 130.511 1.00 5.19 198 TYR B CA 1
ATOM 2149 C C . TYR B 2 198 ? 138.030 120.412 131.022 1.00 5.07 198 TYR B C 1
ATOM 2150 O O . TYR B 2 198 ? 137.458 119.779 131.911 1.00 3.85 198 TYR B O 1
ATOM 2159 N N . TYR B 2 199 ? 139.144 119.990 130.423 1.00 11.33 199 TYR B N 1
ATOM 2160 C CA . TYR B 2 199 ? 139.872 118.800 130.842 1.00 8.02 199 TYR B CA 1
ATOM 2161 C C . TYR B 2 199 ? 141.362 119.056 130.658 1.00 8.52 199 TYR B C 1
ATOM 2162 O O . TYR B 2 199 ? 141.776 120.104 130.158 1.00 9.96 199 TYR B O 1
ATOM 2171 N N . TYR B 2 200 ? 142.174 118.083 131.057 1.00 8.05 200 TYR B N 1
ATOM 2172 C CA . TYR B 2 200 ? 143.623 118.189 130.984 1.00 4.03 200 TYR B CA 1
ATOM 2173 C C . TYR B 2 200 ? 144.185 117.134 130.040 1.00 3.05 200 TYR B C 1
ATOM 2174 O O . TYR B 2 200 ? 143.536 116.140 129.714 1.00 4.52 200 TYR B O 1
ATOM 2183 N N . MET B 2 201 ? 145.422 117.376 129.603 1.00 12.87 201 MET B N 1
ATOM 2184 C CA . MET B 2 201 ? 146.033 116.574 128.546 1.00 10.48 201 MET B CA 1
ATOM 2185 C C . MET B 2 201 ? 146.225 115.119 128.957 1.00 3.77 201 MET B C 1
ATOM 2186 O O . MET B 2 201 ? 146.021 114.216 128.139 1.00 16.66 201 MET B O 1
ATOM 2191 N N . ASN B 2 202 ? 146.616 114.871 130.205 1.00 7.93 202 ASN B N 1
ATOM 2192 C CA . ASN B 2 202 ? 146.898 113.509 130.644 1.00 14.00 202 ASN B CA 1
ATOM 2193 C C . ASN B 2 202 ? 145.640 112.657 130.777 1.00 9.44 202 ASN B C 1
ATOM 2194 O O . ASN B 2 202 ? 145.719 111.431 130.652 1.00 16.58 202 ASN B O 1
ATOM 2199 N N . THR B 2 203 ? 144.484 113.269 131.028 1.00 9.09 203 THR B N 1
ATOM 2200 C CA . THR B 2 203 ? 143.214 112.550 131.140 1.00 8.59 203 THR B CA 1
ATOM 2201 C C . THR B 2 203 ? 142.186 113.220 130.238 1.00 17.38 203 THR B C 1
ATOM 2202 O O . THR B 2 203 ? 141.381 114.042 130.696 1.00 14.21 203 THR B O 1
ATOM 2206 N N . PRO B 2 204 ? 142.188 112.897 128.942 1.00 17.35 204 PRO B N 1
ATOM 2207 C CA . PRO B 2 204 ? 141.263 113.566 128.015 1.00 11.62 204 PRO B CA 1
ATOM 2208 C C . PRO B 2 204 ? 139.800 113.218 128.229 1.00 13.16 204 PRO B C 1
ATOM 2209 O O . PRO B 2 204 ? 138.936 113.968 127.761 1.00 15.72 204 PRO B O 1
ATOM 2213 N N . GLN B 2 205 ? 139.489 112.111 128.904 1.00 12.79 205 GLN B N 1
ATOM 2214 C CA . GLN B 2 205 ? 138.112 111.675 129.097 1.00 7.79 205 GLN B CA 1
ATOM 2215 C C . GLN B 2 205 ? 137.591 111.983 130.496 1.00 3.52 205 GLN B C 1
ATOM 2216 O O . GLN B 2 205 ? 136.524 111.495 130.873 1.00 5.61 205 GLN B O 1
ATOM 2222 N N . VAL B 2 206 ? 138.322 112.777 131.273 1.00 9.08 206 VAL B N 1
ATOM 2223 C CA . VAL B 2 206 ? 137.905 113.181 132.611 1.00 10.41 206 VAL B CA 1
ATOM 2224 C C . VAL B 2 206 ? 137.675 114.686 132.573 1.00 6.21 206 VAL B C 1
ATOM 2225 O O . VAL B 2 206 ? 138.632 115.465 132.496 1.00 14.09 206 VAL B O 1
ATOM 2229 N N . TRP B 2 207 ? 136.414 115.097 132.628 1.00 12.88 207 TRP B N 1
ATOM 2230 C CA . TRP B 2 207 ? 136.032 116.490 132.457 1.00 10.07 207 TRP B CA 1
ATOM 2231 C C . TRP B 2 207 ? 135.583 117.085 133.785 1.00 2.40 207 TRP B C 1
ATOM 2232 O O . TRP B 2 207 ? 135.303 116.377 134.754 1.00 8.56 207 TRP B O 1
ATOM 2243 N N . SER B 2 208 ? 135.506 118.411 133.809 1.00 4.79 208 SER B N 1
ATOM 2244 C CA . SER B 2 208 ? 135.076 119.139 134.990 1.00 12.51 208 SER B CA 1
ATOM 2245 C C . SER B 2 208 ? 133.562 119.056 135.147 1.00 6.63 208 SER B C 1
ATOM 2246 O O . SER B 2 208 ? 132.852 118.452 134.341 1.00 10.41 208 SER B O 1
ATOM 2249 N N . HIS B 2 209 ? 133.063 119.670 136.209 1.00 0.69 209 HIS B N 1
ATOM 2250 C CA . HIS B 2 209 ? 131.629 119.806 136.365 1.00 0.00 209 HIS B CA 1
ATOM 2251 C C . HIS B 2 209 ? 131.083 120.703 135.258 1.00 2.85 209 HIS B C 1
ATOM 2252 O O . HIS B 2 209 ? 131.748 121.657 134.849 1.00 9.66 209 HIS B O 1
ATOM 2259 N N . PRO B 2 210 ? 129.900 120.405 134.732 1.00 10.27 210 PRO B N 1
ATOM 2260 C CA . PRO B 2 210 ? 129.350 121.232 133.655 1.00 4.56 210 PRO B CA 1
ATOM 2261 C C . PRO B 2 210 ? 129.090 122.660 134.104 1.00 9.72 210 PRO B C 1
ATOM 2262 O O . PRO B 2 210 ? 128.697 122.924 135.243 1.00 8.53 210 PRO B O 1
ATOM 2266 N N . SER B 2 211 ? 129.313 123.587 133.179 1.00 0.00 211 SER B N 1
ATOM 2267 C CA . SER B 2 211 ? 128.956 124.976 133.403 1.00 0.00 211 SER B CA 1
ATOM 2268 C C . SER B 2 211 ? 127.437 125.116 133.493 1.00 4.95 211 SER B C 1
ATOM 2269 O O . SER B 2 211 ? 126.680 124.246 133.054 1.00 13.76 211 SER B O 1
ATOM 2272 N N . ASP B 2 212 ? 126.992 126.217 134.088 1.00 5.48 212 ASP B N 1
ATOM 2273 C CA . ASP B 2 212 ? 125.568 126.524 134.085 1.00 1.70 212 ASP B CA 1
ATOM 2274 C C . ASP B 2 212 ? 125.098 126.694 132.646 1.00 3.02 212 ASP B C 1
ATOM 2275 O O . ASP B 2 212 ? 125.777 127.362 131.855 1.00 11.91 212 ASP B O 1
ATOM 2280 N N . PRO B 2 213 ? 123.973 126.097 132.259 1.00 6.55 213 PRO B N 1
ATOM 2281 C CA . PRO B 2 213 ? 123.526 126.212 130.867 1.00 0.58 213 PRO B CA 1
ATOM 2282 C C . PRO B 2 213 ? 123.217 127.653 130.490 1.00 0.00 213 PRO B C 1
ATOM 2283 O O . PRO B 2 213 ? 122.774 128.454 131.314 1.00 6.22 213 PRO B O 1
ATOM 2287 N N . LEU B 2 214 ? 123.486 127.980 129.231 1.00 0.00 214 LEU B N 1
ATOM 2288 C CA . LEU B 2 214 ? 123.236 129.301 128.675 1.00 0.62 214 LEU B CA 1
ATOM 2289 C C . LEU B 2 214 ? 122.371 129.159 127.433 1.00 3.41 214 LEU B C 1
ATOM 2290 O O . LEU B 2 214 ? 122.694 128.376 126.535 1.00 4.07 214 LEU B O 1
ATOM 2295 N N . GLU B 2 215 ? 121.285 129.923 127.376 1.00 4.19 215 GLU B N 1
ATOM 2296 C CA . GLU B 2 215 ? 120.357 129.883 126.257 1.00 7.13 215 GLU B CA 1
ATOM 2297 C C . GLU B 2 215 ? 120.537 131.110 125.372 1.00 3.72 215 GLU B C 1
ATOM 2298 O O . GLU B 2 215 ? 120.770 132.217 125.864 1.00 7.35 215 GLU B O 1
ATOM 2304 N N . ILE B 2 216 ? 120.431 130.900 124.063 1.00 4.56 216 ILE B N 1
ATOM 2305 C CA . ILE B 2 216 ? 120.571 131.949 123.061 1.00 6.04 216 ILE B CA 1
ATOM 2306 C C . ILE B 2 216 ? 119.221 132.146 122.386 1.00 4.35 216 ILE B C 1
ATOM 2307 O O . ILE B 2 216 ? 118.587 131.174 121.959 1.00 20.02 216 ILE B O 1
ATOM 2312 N N . LEU B 2 217 ? 118.775 133.399 122.299 1.00 4.18 217 LEU B N 1
ATOM 2313 C CA . LEU B 2 217 ? 117.474 133.715 121.720 1.00 6.32 217 LEU B CA 1
ATOM 2314 C C . LEU B 2 217 ? 117.642 134.364 120.356 1.00 0.00 217 LEU B C 1
ATOM 2315 O O . LEU B 2 217 ? 118.225 135.453 120.266 1.00 1.75 217 LEU B O 1
ATOM 2320 N N . PRO B 2 218 ? 117.159 133.742 119.279 1.00 9.33 218 PRO B N 1
ATOM 2321 C CA . PRO B 2 218 ? 117.184 134.395 117.961 1.00 17.36 218 PRO B CA 1
ATOM 2322 C C . PRO B 2 218 ? 116.039 135.393 117.835 1.00 11.43 218 PRO B C 1
ATOM 2323 O O . PRO B 2 218 ? 114.875 135.048 118.045 1.00 15.66 218 PRO B O 1
ATOM 2327 N N . SER B 2 219 ? 116.373 136.630 117.479 1.00 10.31 219 SER B N 1
ATOM 2328 C CA . SER B 2 219 ? 115.411 137.723 117.409 1.00 7.84 219 SER B CA 1
ATOM 2329 C C . SER B 2 219 ? 115.156 138.076 115.950 1.00 9.31 219 SER B C 1
ATOM 2330 O O . SER B 2 219 ? 116.100 138.337 115.198 1.00 20.10 219 SER B O 1
ATOM 2333 N N . GLY B 2 220 ? 113.886 138.095 115.558 1.00 6.91 220 GLY B N 1
ATOM 2334 C CA . GLY B 2 220 ? 113.492 138.303 114.184 1.00 17.01 220 GLY B CA 1
ATOM 2335 C C . GLY B 2 220 ? 112.967 139.698 113.914 1.00 17.29 220 GLY B C 1
ATOM 2336 O O . GLY B 2 220 ? 113.287 140.665 114.613 1.00 22.49 220 GLY B O 1
ATOM 2337 N N . VAL B 2 221 ? 112.142 139.801 112.876 1.00 22.20 221 VAL B N 1
ATOM 2338 C CA . VAL B 2 221 ? 111.591 141.073 112.429 1.00 21.65 221 VAL B CA 1
ATOM 2339 C C . VAL B 2 221 ? 110.087 141.151 112.685 1.00 20.46 221 VAL B C 1
ATOM 2340 O O . VAL B 2 221 ? 109.408 142.003 112.118 1.00 28.29 221 VAL B O 1
ATOM 2344 N N . SER B 2 222 ? 109.556 140.272 113.529 1.00 16.34 222 SER B N 1
ATOM 2345 C CA . SER B 2 222 ? 108.156 140.352 113.907 1.00 15.38 222 SER B CA 1
ATOM 2346 C C . SER B 2 222 ? 107.912 141.600 114.749 1.00 21.88 222 SER B C 1
ATOM 2347 O O . SER B 2 222 ? 108.836 142.183 115.321 1.00 27.10 222 SER B O 1
ATOM 2350 N N . ARG B 2 223 ? 106.646 142.011 114.817 1.00 24.46 223 ARG B N 1
ATOM 2351 C CA . ARG B 2 223 ? 106.301 143.258 115.489 1.00 21.86 223 ARG B CA 1
ATOM 2352 C C . ARG B 2 223 ? 106.761 143.243 116.940 1.00 18.48 223 ARG B C 1
ATOM 2353 O O . ARG B 2 223 ? 106.496 142.297 117.686 1.00 26.07 223 ARG B O 1
ATOM 2361 N N . LYS B 2 224 ? 107.445 144.307 117.335 1.00 12.02 224 LYS B N 1
ATOM 2362 C CA . LYS B 2 224 ? 108.015 144.427 118.664 1.00 13.71 224 LYS B CA 1
ATOM 2363 C C . LYS B 2 224 ? 106.921 144.604 119.714 1.00 11.19 224 LYS B C 1
ATOM 2364 O O . LYS B 2 224 ? 105.856 145.155 119.426 1.00 23.98 224 LYS B O 1
ATOM 2370 N N . PRO B 2 225 ? 107.154 144.136 120.930 1.00 10.39 225 PRO B N 1
ATOM 2371 C CA . PRO B 2 225 ? 106.219 144.387 122.026 1.00 11.84 225 PRO B CA 1
ATOM 2372 C C . PRO B 2 225 ? 106.346 145.830 122.505 1.00 14.81 225 PRO B C 1
ATOM 2373 O O . PRO B 2 225 ? 107.087 146.637 121.950 1.00 15.77 225 PRO B O 1
ATOM 2377 N N . SER B 2 226 ? 105.599 146.145 123.558 1.00 9.30 226 SER B N 1
ATOM 2378 C CA . SER B 2 226 ? 105.686 147.434 124.230 1.00 7.35 226 SER B CA 1
ATOM 2379 C C . SER B 2 226 ? 106.109 147.187 125.668 1.00 12.35 226 SER B C 1
ATOM 2380 O O . SER B 2 226 ? 105.501 146.367 126.360 1.00 23.63 226 SER B O 1
ATOM 2383 N N . LEU B 2 227 ? 107.146 147.886 126.113 1.00 7.49 227 LEU B N 1
ATOM 2384 C CA . LEU B 2 227 ? 107.656 147.749 127.470 1.00 3.42 227 LEU B CA 1
ATOM 2385 C C . LEU B 2 227 ? 107.379 149.034 128.239 1.00 12.10 227 LEU B C 1
ATOM 2386 O O . LEU B 2 227 ? 107.911 150.094 127.896 1.00 22.42 227 LEU B O 1
ATOM 2391 N N . LEU B 2 228 ? 106.549 148.937 129.272 1.00 11.96 228 LEU B N 1
ATOM 2392 C CA . LEU B 2 228 ? 106.155 150.080 130.077 1.00 11.79 228 LEU B CA 1
ATOM 2393 C C . LEU B 2 228 ? 106.510 149.831 131.535 1.00 12.80 228 LEU B C 1
ATOM 2394 O O . LEU B 2 228 ? 106.508 148.695 132.013 1.00 18.85 228 LEU B O 1
ATOM 2399 N N . THR B 2 229 ? 106.819 150.912 132.240 1.00 19.01 229 THR B N 1
ATOM 2400 C CA . THR B 2 229 ? 107.112 150.861 133.663 1.00 18.39 229 THR B CA 1
ATOM 2401 C C . THR B 2 229 ? 105.974 151.514 134.434 1.00 21.31 229 THR B C 1
ATOM 2402 O O . THR B 2 229 ? 105.434 152.544 134.018 1.00 25.17 229 THR B O 1
ATOM 2406 N N . LEU B 2 230 ? 105.588 150.887 135.539 1.00 28.09 230 LEU B N 1
ATOM 2407 C CA . LEU B 2 230 ? 104.489 151.387 136.349 1.00 30.98 230 LEU B CA 1
ATOM 2408 C C . LEU B 2 230 ? 104.922 152.456 137.341 1.00 34.50 230 LEU B C 1
ATOM 2409 O O . LEU B 2 230 ? 104.062 153.132 137.917 1.00 32.15 230 LEU B O 1
ATOM 2414 N N . GLN B 2 231 ? 106.223 152.631 137.544 1.00 31.43 231 GLN B N 1
ATOM 2415 C CA . GLN B 2 231 ? 106.753 153.539 138.543 1.00 25.78 231 GLN B CA 1
ATOM 2416 C C . GLN B 2 231 ? 107.331 154.784 137.871 1.00 33.60 231 GLN B C 1
ATOM 2417 O O . GLN B 2 231 ? 107.309 154.927 136.645 1.00 38.33 231 GLN B O 1
ATOM 2423 N N . GLY B 2 232 ? 107.865 155.697 138.686 1.00 33.09 232 GLY B N 1
ATOM 2424 C CA . GLY B 2 232 ? 108.296 156.976 138.201 1.00 28.07 232 GLY B CA 1
ATOM 2425 C C . GLY B 2 232 ? 109.603 156.894 137.438 1.00 30.25 232 GLY B C 1
ATOM 2426 O O . GLY B 2 232 ? 110.179 155.815 137.249 1.00 28.98 232 GLY B O 1
ATOM 2427 N N . PRO B 2 233 ? 110.083 158.054 136.978 1.00 28.08 233 PRO B N 1
ATOM 2428 C CA . PRO B 2 233 ? 111.343 158.093 136.223 1.00 20.26 233 PRO B CA 1
ATOM 2429 C C . PRO B 2 233 ? 112.523 157.578 137.030 1.00 23.57 233 PRO B C 1
ATOM 2430 O O . PRO B 2 233 ? 113.222 156.652 136.606 1.00 21.28 233 PRO B O 1
ATOM 2434 N N . VAL B 2 234 ? 112.740 158.162 138.204 1.00 16.92 234 VAL B N 1
ATOM 2435 C CA . VAL B 2 234 ? 113.856 157.820 139.076 1.00 14.27 234 VAL B CA 1
ATOM 2436 C C . VAL B 2 234 ? 113.310 157.027 140.255 1.00 21.35 234 VAL B C 1
ATOM 2437 O O . VAL B 2 234 ? 112.323 157.432 140.879 1.00 24.59 234 VAL B O 1
ATOM 2441 N N . LEU B 2 235 ? 113.944 155.899 140.554 1.00 11.76 235 LEU B N 1
ATOM 2442 C CA . LEU B 2 235 ? 113.498 155.011 141.617 1.00 14.47 235 LEU B CA 1
ATOM 2443 C C . LEU B 2 235 ? 114.383 155.166 142.844 1.00 19.98 235 LEU B C 1
ATOM 2444 O O . LEU B 2 235 ? 115.612 155.123 142.746 1.00 18.37 235 LEU B O 1
ATOM 2449 N N . ALA B 2 236 ? 113.753 155.351 143.996 1.00 25.67 236 ALA B N 1
ATOM 2450 C CA . ALA B 2 236 ? 114.474 155.345 145.255 1.00 20.66 236 ALA B CA 1
ATOM 2451 C C . ALA B 2 236 ? 114.800 153.910 145.664 1.00 23.73 236 ALA B C 1
ATOM 2452 O O . ALA B 2 236 ? 114.053 152.983 145.344 1.00 28.65 236 ALA B O 1
ATOM 2454 N N . PRO B 2 237 ? 115.921 153.696 146.352 1.00 29.11 237 PRO B N 1
ATOM 2455 C CA . PRO B 2 237 ? 116.255 152.337 146.800 1.00 25.73 237 PRO B CA 1
ATOM 2456 C C . PRO B 2 237 ? 115.193 151.796 147.747 1.00 29.08 237 PRO B C 1
ATOM 2457 O O . PRO B 2 237 ? 114.734 152.495 148.653 1.00 30.24 237 PRO B O 1
ATOM 2461 N N . GLY B 2 238 ? 114.805 150.542 147.529 1.00 32.57 238 GLY B N 1
ATOM 2462 C CA . GLY B 2 238 ? 113.793 149.881 148.323 1.00 28.89 238 GLY B CA 1
ATOM 2463 C C . GLY B 2 238 ? 112.409 149.887 147.710 1.00 29.52 238 GLY B C 1
ATOM 2464 O O . GLY B 2 238 ? 111.534 149.156 148.190 1.00 39.63 238 GLY B O 1
ATOM 2465 N N . GLN B 2 239 ? 112.183 150.684 146.670 1.00 24.50 239 GLN B N 1
ATOM 2466 C CA . GLN B 2 239 ? 110.884 150.720 146.019 1.00 26.84 239 GLN B CA 1
ATOM 2467 C C . GLN B 2 239 ? 110.609 149.416 145.279 1.00 33.11 239 GLN B C 1
ATOM 2468 O O . GLN B 2 239 ? 111.515 148.641 144.963 1.00 33.03 239 GLN B O 1
ATOM 2474 N N . SER B 2 240 ? 109.334 149.188 144.991 1.00 32.55 240 SER B N 1
ATOM 2475 C CA . SER B 2 240 ? 108.915 148.054 144.186 1.00 35.31 240 SER B CA 1
ATOM 2476 C C . SER B 2 240 ? 108.801 148.474 142.727 1.00 33.02 240 SER B C 1
ATOM 2477 O O . SER B 2 240 ? 108.245 149.529 142.414 1.00 30.51 240 SER B O 1
ATOM 2480 N N . LEU B 2 241 ? 109.349 147.649 141.840 1.00 28.57 241 LEU B N 1
ATOM 2481 C CA . LEU B 2 241 ? 109.354 147.912 140.408 1.00 21.07 241 LEU B CA 1
ATOM 2482 C C . LEU B 2 241 ? 108.655 146.772 139.683 1.00 25.03 241 LEU B C 1
ATOM 2483 O O . LEU B 2 241 ? 108.920 145.599 139.963 1.00 31.70 241 LEU B O 1
ATOM 2488 N N . THR B 2 242 ? 107.762 147.118 138.760 1.00 20.37 242 THR B N 1
ATOM 2489 C CA . THR B 2 242 ? 107.079 146.139 137.925 1.00 18.36 242 THR B CA 1
ATOM 2490 C C . THR B 2 242 ? 107.141 146.606 136.482 1.00 19.22 242 THR B C 1
ATOM 2491 O O . THR B 2 242 ? 106.570 147.646 136.139 1.00 21.06 242 THR B O 1
ATOM 2495 N N . LEU B 2 243 ? 107.831 145.844 135.643 1.00 18.88 243 LEU B N 1
ATOM 2496 C CA . LEU B 2 243 ? 107.858 146.107 134.215 1.00 14.16 243 LEU B CA 1
ATOM 2497 C C . LEU B 2 243 ? 106.788 145.277 133.521 1.00 11.11 243 LEU B C 1
ATOM 2498 O O . LEU B 2 243 ? 106.496 144.147 133.916 1.00 18.75 243 LEU B O 1
ATOM 2503 N N . GLN B 2 244 ? 106.197 145.855 132.482 1.00 12.31 244 GLN B N 1
ATOM 2504 C CA . GLN B 2 244 ? 105.025 145.281 131.835 1.00 13.25 244 GLN B CA 1
ATOM 2505 C C . GLN B 2 244 ? 105.232 145.256 130.330 1.00 12.78 244 GLN B C 1
ATOM 2506 O O . GLN B 2 244 ? 105.400 146.308 129.708 1.00 20.17 244 GLN B O 1
ATOM 2512 N N . CYS B 2 245 ? 105.209 144.062 129.748 1.00 12.08 245 CYS B N 1
ATOM 2513 C CA . CYS B 2 245 ? 105.221 143.898 128.304 1.00 11.06 245 CYS B CA 1
ATOM 2514 C C . CYS B 2 245 ? 103.802 143.694 127.795 1.00 14.61 245 CYS B C 1
ATOM 2515 O O . CYS B 2 245 ? 102.931 143.203 128.514 1.00 25.20 245 CYS B O 1
ATOM 2518 N N . GLY B 2 246 ? 103.579 144.076 126.550 1.00 15.61 246 GLY B N 1
ATOM 2519 C CA . GLY B 2 246 ? 102.271 143.928 125.939 1.00 17.24 246 GLY B CA 1
ATOM 2520 C C . GLY B 2 246 ? 102.405 143.806 124.442 1.00 16.56 246 GLY B C 1
ATOM 2521 O O . GLY B 2 246 ? 103.362 144.305 123.844 1.00 22.72 246 GLY B O 1
ATOM 2522 N N . SER B 2 247 ? 101.436 143.132 123.830 1.00 23.43 247 SER B N 1
ATOM 2523 C CA . SER B 2 247 ? 101.463 142.905 122.395 1.00 26.00 247 SER B CA 1
ATOM 2524 C C . SER B 2 247 ? 100.047 142.957 121.846 1.00 32.33 247 SER B C 1
ATOM 2525 O O . SER B 2 247 ? 99.105 142.501 122.498 1.00 36.16 247 SER B O 1
ATOM 2528 N N . ASP B 2 248 ? 99.906 143.518 120.648 1.00 32.83 248 ASP B N 1
ATOM 2529 C CA . ASP B 2 248 ? 98.635 143.529 119.939 1.00 33.54 248 ASP B CA 1
ATOM 2530 C C . ASP B 2 248 ? 98.559 142.453 118.863 1.00 36.25 248 ASP B C 1
ATOM 2531 O O . ASP B 2 248 ? 97.576 142.405 118.119 1.00 39.24 248 ASP B O 1
ATOM 2536 N N . VAL B 2 249 ? 99.574 141.595 118.761 1.00 34.09 249 VAL B N 1
ATOM 2537 C CA . VAL B 2 249 ? 99.550 140.458 117.849 1.00 31.24 249 VAL B CA 1
ATOM 2538 C C . VAL B 2 249 ? 99.373 139.139 118.578 1.00 35.43 249 VAL B C 1
ATOM 2539 O O . VAL B 2 249 ? 99.312 138.087 117.927 1.00 41.68 249 VAL B O 1
ATOM 2543 N N . GLY B 2 250 ? 99.286 139.157 119.905 1.00 33.73 250 GLY B N 1
ATOM 2544 C CA . GLY B 2 250 ? 98.994 137.960 120.667 1.00 30.21 250 GLY B CA 1
ATOM 2545 C C . GLY B 2 250 ? 100.174 137.037 120.886 1.00 32.98 250 GLY B C 1
ATOM 2546 O O . GLY B 2 250 ? 100.134 135.869 120.487 1.00 38.44 250 GLY B O 1
ATOM 2547 N N . TYR B 2 251 ? 101.229 137.540 121.521 1.00 26.15 251 TYR B N 1
ATOM 2548 C CA . TYR B 2 251 ? 102.373 136.710 121.866 1.00 17.00 251 TYR B CA 1
ATOM 2549 C C . TYR B 2 251 ? 102.064 135.883 123.106 1.00 17.10 251 TYR B C 1
ATOM 2550 O O . TYR B 2 251 ? 101.428 136.363 124.046 1.00 25.88 251 TYR B O 1
ATOM 2559 N N . ASP B 2 252 ? 102.515 134.633 123.104 1.00 17.23 252 ASP B N 1
ATOM 2560 C CA . ASP B 2 252 ? 102.262 133.731 124.219 1.00 14.70 252 ASP B CA 1
ATOM 2561 C C . ASP B 2 252 ? 103.340 133.779 125.290 1.00 17.12 252 ASP B C 1
ATOM 2562 O O . ASP B 2 252 ? 103.029 133.608 126.472 1.00 24.72 252 ASP B O 1
ATOM 2567 N N . ARG B 2 253 ? 104.593 134.008 124.912 1.00 20.06 253 ARG B N 1
ATOM 2568 C CA . ARG B 2 253 ? 105.703 134.091 125.848 1.00 7.89 253 ARG B CA 1
ATOM 2569 C C . ARG B 2 253 ? 106.325 135.478 125.789 1.00 15.54 253 ARG B C 1
ATOM 2570 O O . ARG B 2 253 ? 106.305 136.139 124.749 1.00 17.73 253 ARG B O 1
ATOM 2578 N N . PHE B 2 254 ? 106.885 135.910 126.915 1.00 13.94 254 PHE B N 1
ATOM 2579 C CA . PHE B 2 254 ? 107.611 137.169 126.978 1.00 5.25 254 PHE B CA 1
ATOM 2580 C C . PHE B 2 254 ? 108.925 136.954 127.710 1.00 8.96 254 PHE B C 1
ATOM 2581 O O . PHE B 2 254 ? 108.978 136.232 128.707 1.00 9.82 254 PHE B O 1
ATOM 2589 N N . VAL B 2 255 ? 109.986 137.568 127.194 1.00 5.08 255 VAL B N 1
ATOM 2590 C CA . VAL B 2 255 ? 111.314 137.514 127.790 1.00 11.51 255 VAL B CA 1
ATOM 2591 C C . VAL B 2 255 ? 111.788 138.940 128.025 1.00 10.52 255 VAL B C 1
ATOM 2592 O O . VAL B 2 255 ? 111.761 139.761 127.105 1.00 16.39 255 VAL B O 1
ATOM 2596 N N . LEU B 2 256 ? 112.224 139.230 129.246 1.00 3.52 256 LEU B N 1
ATOM 2597 C CA . LEU B 2 256 ? 112.775 140.531 129.604 1.00 0.00 256 LEU B CA 1
ATOM 2598 C C . LEU B 2 256 ? 114.282 140.397 129.784 1.00 0.00 256 LEU B C 1
ATOM 2599 O O . LEU B 2 256 ? 114.740 139.587 130.596 1.00 3.26 256 LEU B O 1
ATOM 2604 N N . TYR B 2 257 ? 115.051 141.186 129.035 1.00 0.00 257 TYR B N 1
ATOM 2605 C CA . TYR B 2 257 ? 116.506 141.157 129.118 1.00 0.00 257 TYR B CA 1
ATOM 2606 C C . TYR B 2 257 ? 117.050 142.536 129.469 1.00 0.00 257 TYR B C 1
ATOM 2607 O O . TYR B 2 257 ? 116.651 143.539 128.871 1.00 0.00 257 TYR B O 1
ATOM 2616 N N . LYS B 2 258 ? 117.967 142.571 130.431 1.00 1.19 258 LYS B N 1
ATOM 2617 C CA . LYS B 2 258 ? 118.685 143.776 130.821 1.00 0.00 258 LYS B CA 1
ATOM 2618 C C . LYS B 2 258 ? 120.079 143.740 130.209 1.00 0.00 258 LYS B C 1
ATOM 2619 O O . LYS B 2 258 ? 120.780 142.732 130.324 1.00 0.00 258 LYS B O 1
ATOM 2625 N N . GLU B 2 259 ? 120.474 144.838 129.565 1.00 0.00 259 GLU B N 1
ATOM 2626 C CA . GLU B 2 259 ? 121.742 144.889 128.847 1.00 0.00 259 GLU B CA 1
ATOM 2627 C C . GLU B 2 259 ? 122.916 144.601 129.774 1.00 4.67 259 GLU B C 1
ATOM 2628 O O . GLU B 2 259 ? 122.966 145.087 130.907 1.00 13.03 259 GLU B O 1
ATOM 2634 N N . GLY B 2 260 ? 123.862 143.801 129.286 1.00 1.89 260 GLY B N 1
ATOM 2635 C CA . GLY B 2 260 ? 125.059 143.468 130.025 1.00 0.00 260 GLY B CA 1
ATOM 2636 C C . GLY B 2 260 ? 124.945 142.288 130.964 1.00 1.82 260 GLY B C 1
ATOM 2637 O O . GLY B 2 260 ? 125.922 141.973 131.653 1.00 11.74 260 GLY B O 1
ATOM 2638 N N . GLU B 2 261 ? 123.795 141.629 131.024 1.00 2.63 261 GLU B N 1
ATOM 2639 C CA . GLU B 2 261 ? 123.623 140.486 131.906 1.00 4.16 261 GLU B CA 1
ATOM 2640 C C . GLU B 2 261 ? 123.896 139.183 131.164 1.00 7.65 261 GLU B C 1
ATOM 2641 O O . GLU B 2 261 ? 124.012 139.146 129.938 1.00 1.76 261 GLU B O 1
ATOM 2647 N N . ARG B 2 262 ? 124.000 138.103 131.939 1.00 6.78 262 ARG B N 1
ATOM 2648 C CA . ARG B 2 262 ? 124.226 136.783 131.364 1.00 2.62 262 ARG B CA 1
ATOM 2649 C C . ARG B 2 262 ? 122.922 136.128 130.927 1.00 2.42 262 ARG B C 1
ATOM 2650 O O . ARG B 2 262 ? 122.830 135.614 129.808 1.00 1.54 262 ARG B O 1
ATOM 2658 N N . ASP B 2 263 ? 121.909 136.140 131.788 1.00 8.67 263 ASP B N 1
ATOM 2659 C CA . ASP B 2 263 ? 120.641 135.464 131.553 1.00 3.74 263 ASP B CA 1
ATOM 2660 C C . ASP B 2 263 ? 119.525 136.484 131.356 1.00 3.62 263 ASP B C 1
ATOM 2661 O O . ASP B 2 263 ? 119.736 137.696 131.412 1.00 21.25 263 ASP B O 1
ATOM 2666 N N . PHE B 2 264 ? 118.318 135.973 131.128 1.00 9.86 264 PHE B N 1
ATOM 2667 C CA . PHE B 2 264 ? 117.123 136.784 130.962 1.00 3.89 264 PHE B CA 1
ATOM 2668 C C . PHE B 2 264 ? 116.002 136.216 131.824 1.00 10.17 264 PHE B C 1
ATOM 2669 O O . PHE B 2 264 ? 116.104 135.117 132.373 1.00 19.18 264 PHE B O 1
ATOM 2677 N N . LEU B 2 265 ? 114.930 136.991 131.953 1.00 4.02 265 LEU B N 1
ATOM 2678 C CA . LEU B 2 265 ? 113.708 136.555 132.610 1.00 1.47 265 LEU B CA 1
ATOM 2679 C C . LEU B 2 265 ? 112.713 136.064 131.568 1.00 7.88 265 LEU B C 1
ATOM 2680 O O . LEU B 2 265 ? 112.816 136.380 130.383 1.00 20.81 265 LEU B O 1
ATOM 2685 N N . GLN B 2 266 ? 111.738 135.284 132.024 1.00 10.71 266 GLN B N 1
ATOM 2686 C CA . GLN B 2 266 ? 110.762 134.698 131.116 1.00 4.07 266 GLN B CA 1
ATOM 2687 C C . GLN B 2 266 ? 109.444 134.495 131.844 1.00 9.51 266 GLN B C 1
ATOM 2688 O O . GLN B 2 266 ? 109.411 133.859 132.900 1.00 19.10 266 GLN B O 1
ATOM 2694 N N . ARG B 2 267 ? 108.370 135.042 131.284 1.00 9.72 267 ARG B N 1
ATOM 2695 C CA . ARG B 2 267 ? 107.026 134.865 131.805 1.00 11.67 267 ARG B CA 1
ATOM 2696 C C . ARG B 2 267 ? 106.088 134.472 130.676 1.00 13.75 267 ARG B C 1
ATOM 2697 O O . ARG B 2 267 ? 106.297 134.864 129.525 1.00 21.89 267 ARG B O 1
ATOM 2705 N N . PRO B 2 268 ? 105.053 133.694 130.974 1.00 16.01 268 PRO B N 1
ATOM 2706 C CA . PRO B 2 268 ? 103.988 133.479 129.993 1.00 12.75 268 PRO B CA 1
ATOM 2707 C C . PRO B 2 268 ? 103.092 134.701 129.872 1.00 19.18 268 PRO B C 1
ATOM 2708 O O . PRO B 2 268 ? 102.931 135.483 130.811 1.00 25.33 268 PRO B O 1
ATOM 2712 N N . GLY B 2 269 ? 102.500 134.853 128.691 1.00 17.48 269 GLY B N 1
ATOM 2713 C CA . GLY B 2 269 ? 101.629 135.981 128.419 1.00 15.99 269 GLY B CA 1
ATOM 2714 C C . GLY B 2 269 ? 100.179 135.664 128.748 1.00 24.17 269 GLY B C 1
ATOM 2715 O O . GLY B 2 269 ? 99.691 134.569 128.480 1.00 30.22 269 GLY B O 1
ATOM 2716 N N . GLN B 2 270 ? 99.500 136.646 129.333 1.00 37.83 270 GLN B N 1
ATOM 2717 C CA . GLN B 2 270 ? 98.101 136.513 129.716 1.00 35.44 270 GLN B CA 1
ATOM 2718 C C . GLN B 2 270 ? 97.224 137.120 128.631 1.00 41.67 270 GLN B C 1
ATOM 2719 O O . GLN B 2 270 ? 97.486 138.234 128.167 1.00 40.24 270 GLN B O 1
ATOM 2725 N N . GLN B 2 271 ? 96.181 136.392 128.229 1.00 50.95 271 GLN B N 1
ATOM 2726 C CA . GLN B 2 271 ? 95.265 136.835 127.178 1.00 49.55 271 GLN B CA 1
ATOM 2727 C C . GLN B 2 271 ? 93.830 136.775 127.681 1.00 50.51 271 GLN B C 1
ATOM 2728 O O . GLN B 2 271 ? 93.091 135.830 127.359 1.00 52.17 271 GLN B O 1
ATOM 2734 N N . PRO B 2 272 ? 93.390 137.751 128.479 1.00 58.06 272 PRO B N 1
ATOM 2735 C CA . PRO B 2 272 ? 91.962 137.833 128.812 1.00 59.02 272 PRO B CA 1
ATOM 2736 C C . PRO B 2 272 ? 91.125 138.090 127.569 1.00 59.25 272 PRO B C 1
ATOM 2737 O O . PRO B 2 272 ? 90.049 137.508 127.396 1.00 60.16 272 PRO B O 1
ATOM 2741 N N . GLN B 2 273 ? 91.621 138.963 126.698 1.00 59.13 273 GLN B N 1
ATOM 2742 C CA . GLN B 2 273 ? 91.016 139.224 125.400 1.00 58.66 273 GLN B CA 1
ATOM 2743 C C . GLN B 2 273 ? 91.942 138.722 124.302 1.00 60.61 273 GLN B C 1
ATOM 2744 O O . GLN B 2 273 ? 93.150 138.977 124.331 1.00 60.09 273 GLN B O 1
ATOM 2750 N N . ALA B 2 274 ? 91.373 138.003 123.338 1.00 59.47 274 ALA B N 1
ATOM 2751 C CA . ALA B 2 274 ? 92.172 137.414 122.272 1.00 57.09 274 ALA B CA 1
ATOM 2752 C C . ALA B 2 274 ? 92.815 138.501 121.419 1.00 58.75 274 ALA B C 1
ATOM 2753 O O . ALA B 2 274 ? 92.175 139.501 121.080 1.00 58.43 274 ALA B O 1
ATOM 2755 N N . GLY B 2 275 ? 94.083 138.302 121.074 1.00 52.65 275 GLY B N 1
ATOM 2756 C CA . GLY B 2 275 ? 94.818 139.246 120.261 1.00 50.52 275 GLY B CA 1
ATOM 2757 C C . GLY B 2 275 ? 95.520 140.355 121.012 1.00 51.37 275 GLY B C 1
ATOM 2758 O O . GLY B 2 275 ? 96.136 141.213 120.371 1.00 53.11 275 GLY B O 1
ATOM 2759 N N . LEU B 2 276 ? 95.452 140.367 122.343 1.00 46.89 276 LEU B N 1
ATOM 2760 C CA . LEU B 2 276 ? 96.108 141.394 123.152 1.00 45.02 276 LEU B CA 1
ATOM 2761 C C . LEU B 2 276 ? 96.640 140.696 124.400 1.00 45.87 276 LEU B C 1
ATOM 2762 O O . LEU B 2 276 ? 95.882 140.423 125.335 1.00 48.81 276 LEU B O 1
ATOM 2767 N N . SER B 2 277 ? 97.938 140.416 124.411 1.00 35.95 277 SER B N 1
ATOM 2768 C CA . SER B 2 277 ? 98.584 139.700 125.499 1.00 30.65 277 SER B CA 1
ATOM 2769 C C . SER B 2 277 ? 99.505 140.627 126.282 1.00 26.94 277 SER B C 1
ATOM 2770 O O . SER B 2 277 ? 99.907 141.690 125.805 1.00 33.94 277 SER B O 1
ATOM 2773 N N . GLN B 2 278 ? 99.838 140.207 127.499 1.00 20.22 278 GLN B N 1
ATOM 2774 C CA . GLN B 2 278 ? 100.664 141.021 128.377 1.00 21.46 278 GLN B CA 1
ATOM 2775 C C . GLN B 2 278 ? 101.272 140.143 129.461 1.00 23.11 278 GLN B C 1
ATOM 2776 O O . GLN B 2 278 ? 100.781 139.050 129.749 1.00 27.06 278 GLN B O 1
ATOM 2782 N N . ALA B 2 279 ? 102.357 140.638 130.052 1.00 16.13 279 ALA B N 1
ATOM 2783 C CA . ALA B 2 279 ? 103.018 139.956 131.153 1.00 11.20 279 ALA B CA 1
ATOM 2784 C C . ALA B 2 279 ? 103.649 140.994 132.068 1.00 14.44 279 ALA B C 1
ATOM 2785 O O . ALA B 2 279 ? 104.057 142.067 131.621 1.00 21.80 279 ALA B O 1
ATOM 2787 N N . ASN B 2 280 ? 103.731 140.662 133.351 1.00 14.58 280 ASN B N 1
ATOM 2788 C CA . ASN B 2 280 ? 104.298 141.548 134.356 1.00 13.43 280 ASN B CA 1
ATOM 2789 C C . ASN B 2 280 ? 105.571 140.937 134.925 1.00 13.99 280 ASN B C 1
ATOM 2790 O O . ASN B 2 280 ? 105.608 139.748 135.249 1.00 23.38 280 ASN B O 1
ATOM 2795 N N . PHE B 2 281 ? 106.611 141.757 135.042 1.00 11.02 281 PHE B N 1
ATOM 2796 C CA . PHE B 2 281 ? 107.899 141.348 135.594 1.00 9.78 281 PHE B CA 1
ATOM 2797 C C . PHE B 2 281 ? 108.111 142.126 136.888 1.00 13.77 281 PHE B C 1
ATOM 2798 O O . PHE B 2 281 ? 108.634 143.242 136.874 1.00 21.56 281 PHE B O 1
ATOM 2806 N N . THR B 2 282 ? 107.710 141.536 138.009 1.00 14.15 282 THR B N 1
ATOM 2807 C CA . THR B 2 282 ? 107.901 142.167 139.308 1.00 19.49 282 THR B CA 1
ATOM 2808 C C . THR B 2 282 ? 109.328 141.920 139.780 1.00 16.09 282 THR B C 1
ATOM 2809 O O . THR B 2 282 ? 109.714 140.775 140.033 1.00 23.00 282 THR B O 1
ATOM 2813 N N . LEU B 2 283 ? 110.107 142.990 139.899 1.00 18.71 283 LEU B N 1
ATOM 2814 C CA . LEU B 2 283 ? 111.511 142.893 140.266 1.00 20.60 283 LEU B CA 1
ATOM 2815 C C . LEU B 2 283 ? 111.755 143.119 141.752 1.00 25.53 283 LEU B C 1
ATOM 2816 O O . LEU B 2 283 ? 112.912 143.119 142.182 1.00 25.38 283 LEU B O 1
ATOM 2821 N N . GLY B 2 284 ? 110.701 143.308 142.542 1.00 31.52 284 GLY B N 1
ATOM 2822 C CA . GLY B 2 284 ? 110.825 143.426 143.976 1.00 28.93 284 GLY B CA 1
ATOM 2823 C C . GLY B 2 284 ? 111.468 144.726 144.406 1.00 35.26 284 GLY B C 1
ATOM 2824 O O . GLY B 2 284 ? 111.494 145.709 143.660 1.00 37.89 284 GLY B O 1
ATOM 2825 N N . PRO B 2 285 ? 111.997 144.756 145.631 1.00 36.86 285 PRO B N 1
ATOM 2826 C CA . PRO B 2 285 ? 112.691 145.959 146.120 1.00 29.57 285 PRO B CA 1
ATOM 2827 C C . PRO B 2 285 ? 113.939 146.228 145.292 1.00 29.45 285 PRO B C 1
ATOM 2828 O O . PRO B 2 285 ? 114.790 145.353 145.127 1.00 31.28 285 PRO B O 1
ATOM 2832 N N . VAL B 2 286 ? 114.045 147.448 144.779 1.00 27.02 286 VAL B N 1
ATOM 2833 C CA . VAL B 2 286 ? 115.094 147.787 143.825 1.00 24.77 286 VAL B CA 1
ATOM 2834 C C . VAL B 2 286 ? 116.400 148.063 144.554 1.00 26.56 286 VAL B C 1
ATOM 2835 O O . VAL B 2 286 ? 116.433 148.752 145.581 1.00 23.07 286 VAL B O 1
ATOM 2839 N N . SER B 2 287 ? 117.481 147.510 144.021 1.00 21.17 287 SER B N 1
ATOM 2840 C CA . SER B 2 287 ? 118.842 147.784 144.451 1.00 14.72 287 SER B CA 1
ATOM 2841 C C . SER B 2 287 ? 119.594 148.415 143.281 1.00 11.76 287 SER B C 1
ATOM 2842 O O . SER B 2 287 ? 119.010 148.722 142.240 1.00 23.32 287 SER B O 1
ATOM 2845 N N . ARG B 2 288 ? 120.900 148.615 143.458 1.00 9.16 288 ARG B N 1
ATOM 2846 C CA . ARG B 2 288 ? 121.702 149.185 142.382 1.00 11.17 288 ARG B CA 1
ATOM 2847 C C . ARG B 2 288 ? 121.767 148.272 141.167 1.00 10.97 288 ARG B C 1
ATOM 2848 O O . ARG B 2 288 ? 121.915 148.766 140.045 1.00 18.89 288 ARG B O 1
ATOM 2856 N N . SER B 2 289 ? 121.651 146.959 141.362 1.00 7.07 289 SER B N 1
ATOM 2857 C CA . SER B 2 289 ? 121.680 146.015 140.255 1.00 11.56 289 SER B CA 1
ATOM 2858 C C . SER B 2 289 ? 120.448 146.104 139.365 1.00 10.07 289 SER B C 1
ATOM 2859 O O . SER B 2 289 ? 120.450 145.524 138.277 1.00 15.97 289 SER B O 1
ATOM 2862 N N . HIS B 2 290 ? 119.405 146.812 139.793 1.00 3.94 290 HIS B N 1
ATOM 2863 C CA . HIS B 2 290 ? 118.219 147.017 138.977 1.00 0.00 290 HIS B CA 1
ATOM 2864 C C . HIS B 2 290 ? 118.345 148.193 138.020 1.00 7.38 290 HIS B C 1
ATOM 2865 O O . HIS B 2 290 ? 117.484 148.354 137.150 1.00 12.32 290 HIS B O 1
ATOM 2872 N N . GLY B 2 291 ? 119.380 149.016 138.156 1.00 5.56 291 GLY B N 1
ATOM 2873 C CA . GLY B 2 291 ? 119.594 150.114 137.238 1.00 2.07 291 GLY B CA 1
ATOM 2874 C C . GLY B 2 291 ? 120.259 149.672 135.952 1.00 3.22 291 GLY B C 1
ATOM 2875 O O . GLY B 2 291 ? 121.364 149.126 135.978 1.00 14.01 291 GLY B O 1
ATOM 2876 N N . GLY B 2 292 ? 119.601 149.902 134.822 1.00 0.00 292 GLY B N 1
ATOM 2877 C CA . GLY B 2 292 ? 120.155 149.486 133.550 1.00 0.00 292 GLY B CA 1
ATOM 2878 C C . GLY B 2 292 ? 119.177 149.743 132.423 1.00 0.00 292 GLY B C 1
ATOM 2879 O O . GLY B 2 292 ? 118.161 150.412 132.606 1.00 1.15 292 GLY B O 1
ATOM 2880 N N . GLN B 2 293 ? 119.508 149.200 131.258 1.00 0.00 293 GLN B N 1
ATOM 2881 C CA . GLN B 2 293 ? 118.693 149.319 130.058 1.00 0.00 293 GLN B CA 1
ATOM 2882 C C . GLN B 2 293 ? 117.962 148.003 129.831 1.00 1.32 293 GLN B C 1
ATOM 2883 O O . GLN B 2 293 ? 118.573 146.933 129.892 1.00 4.16 293 GLN B O 1
ATOM 2889 N N . TYR B 2 294 ? 116.660 148.081 129.576 1.00 0.00 294 TYR B N 1
ATOM 2890 C CA . TYR B 2 294 ? 115.804 146.906 129.514 1.00 0.00 294 TYR B CA 1
ATOM 2891 C C . TYR B 2 294 ? 115.106 146.824 128.165 1.00 1.16 294 TYR B C 1
ATOM 2892 O O . TYR B 2 294 ? 114.690 147.841 127.606 1.00 0.14 294 TYR B O 1
ATOM 2901 N N . ARG B 2 295 ? 114.983 145.602 127.651 1.00 0.00 295 ARG B N 1
ATOM 2902 C CA . ARG B 2 295 ? 114.195 145.309 126.462 1.00 0.00 295 ARG B CA 1
ATOM 2903 C C . ARG B 2 295 ? 113.435 144.017 126.701 1.00 0.00 295 ARG B C 1
ATOM 2904 O O . ARG B 2 295 ? 113.828 143.192 127.526 1.00 2.73 295 ARG B O 1
ATOM 2912 N N . CYS B 2 296 ? 112.338 143.837 125.974 1.00 1.52 296 CYS B N 1
ATOM 2913 C CA . CYS B 2 296 ? 111.596 142.597 126.102 1.00 1.06 296 CYS B CA 1
ATOM 2914 C C . CYS B 2 296 ? 111.080 142.140 124.746 1.00 0.00 296 CYS B C 1
ATOM 2915 O O . CYS B 2 296 ? 110.888 142.938 123.829 1.00 3.16 296 CYS B O 1
ATOM 2918 N N . TYR B 2 297 ? 110.896 140.828 124.630 1.00 8.03 297 TYR B N 1
ATOM 2919 C CA . TYR B 2 297 ? 110.623 140.149 123.374 1.00 4.33 297 TYR B CA 1
ATOM 2920 C C . TYR B 2 297 ? 109.459 139.189 123.573 1.00 6.70 297 TYR B C 1
ATOM 2921 O O . TYR B 2 297 ? 109.210 138.705 124.678 1.00 10.81 297 TYR B O 1
ATOM 2930 N N . GLY B 2 298 ? 108.753 138.903 122.489 1.00 8.58 298 GLY B N 1
ATOM 2931 C CA . GLY B 2 298 ? 107.625 137.992 122.541 1.00 5.33 298 GLY B CA 1
ATOM 2932 C C . GLY B 2 298 ? 107.716 136.953 121.446 1.00 5.18 298 GLY B C 1
ATOM 2933 O O . GLY B 2 298 ? 108.258 137.203 120.368 1.00 9.07 298 GLY B O 1
ATOM 2934 N N . ALA B 2 299 ? 107.179 135.770 121.737 1.00 11.32 299 ALA B N 1
ATOM 2935 C CA . ALA B 2 299 ? 107.163 134.668 120.785 1.00 13.49 299 ALA B CA 1
ATOM 2936 C C . ALA B 2 299 ? 105.828 133.944 120.866 1.00 14.25 299 ALA B C 1
ATOM 2937 O O . ALA B 2 299 ? 105.130 133.995 121.879 1.00 15.39 299 ALA B O 1
ATOM 2939 N N . HIS B 2 300 ? 105.482 133.258 119.781 1.00 24.02 300 HIS B N 1
ATOM 2940 C CA . HIS B 2 300 ? 104.222 132.537 119.700 1.00 16.91 300 HIS B CA 1
ATOM 2941 C C . HIS B 2 300 ? 104.365 131.155 120.339 1.00 25.16 300 HIS B C 1
ATOM 2942 O O . HIS B 2 300 ? 105.410 130.801 120.889 1.00 31.15 300 HIS B O 1
ATOM 2949 N N . ASN B 2 301 ? 103.302 130.355 120.260 1.00 33.82 301 ASN B N 1
ATOM 2950 C CA . ASN B 2 301 ? 103.206 129.149 121.075 1.00 31.21 301 ASN B CA 1
ATOM 2951 C C . ASN B 2 301 ? 104.139 128.050 120.579 1.00 36.27 301 ASN B C 1
ATOM 2952 O O . ASN B 2 301 ? 104.798 127.378 121.380 1.00 42.11 301 ASN B O 1
ATOM 2957 N N . LEU B 2 302 ? 104.211 127.849 119.266 1.00 32.86 302 LEU B N 1
ATOM 2958 C CA . LEU B 2 302 ? 104.992 126.766 118.677 1.00 38.61 302 LEU B CA 1
ATOM 2959 C C . LEU B 2 302 ? 106.131 127.290 117.807 1.00 37.88 302 LEU B C 1
ATOM 2960 O O . LEU B 2 302 ? 106.483 126.690 116.791 1.00 38.69 302 LEU B O 1
ATOM 2965 N N . SER B 2 303 ? 106.722 128.415 118.196 1.00 30.28 303 SER B N 1
ATOM 2966 C CA . SER B 2 303 ? 107.817 129.011 117.448 1.00 27.92 303 SER B CA 1
ATOM 2967 C C . SER B 2 303 ? 108.969 129.318 118.390 1.00 26.91 303 SER B C 1
ATOM 2968 O O . SER B 2 303 ? 108.758 129.781 119.513 1.00 32.38 303 SER B O 1
ATOM 2971 N N . SER B 2 304 ? 110.187 129.047 117.930 1.00 22.11 304 SER B N 1
ATOM 2972 C CA . SER B 2 304 ? 111.395 129.379 118.670 1.00 22.05 304 SER B CA 1
ATOM 2973 C C . SER B 2 304 ? 112.000 130.703 118.227 1.00 20.72 304 SER B C 1
ATOM 2974 O O . SER B 2 304 ? 113.070 131.077 118.715 1.00 24.23 304 SER B O 1
ATOM 2977 N N . GLU B 2 305 ? 111.346 131.413 117.313 1.00 18.06 305 GLU B N 1
ATOM 2978 C CA . GLU B 2 305 ? 111.780 132.739 116.901 1.00 13.40 305 GLU B CA 1
ATOM 2979 C C . GLU B 2 305 ? 111.093 133.797 117.752 1.00 13.47 305 GLU B C 1
ATOM 2980 O O . GLU B 2 305 ? 109.888 133.727 118.001 1.00 21.87 305 GLU B O 1
ATOM 2986 N N . TRP B 2 306 ? 111.868 134.774 118.200 1.00 16.36 306 TRP B N 1
ATOM 2987 C CA . TRP B 2 306 ? 111.354 135.866 119.010 1.00 10.60 306 TRP B CA 1
ATOM 2988 C C . TRP B 2 306 ? 111.190 137.119 118.160 1.00 11.02 306 TRP B C 1
ATOM 2989 O O . TRP B 2 306 ? 111.751 137.238 117.069 1.00 10.85 306 TRP B O 1
ATOM 3000 N N . SER B 2 307 ? 110.395 138.052 118.673 1.00 11.08 307 SER B N 1
ATOM 3001 C CA . SER B 2 307 ? 110.060 139.260 117.940 1.00 7.28 307 SER B CA 1
ATOM 3002 C C . SER B 2 307 ? 111.231 140.237 117.955 1.00 9.63 307 SER B C 1
ATOM 3003 O O . SER B 2 307 ? 112.288 139.980 118.536 1.00 14.99 307 SER B O 1
ATOM 3006 N N . ALA B 2 308 ? 111.036 141.377 117.302 1.00 9.85 308 ALA B N 1
ATOM 3007 C CA . ALA B 2 308 ? 111.994 142.459 117.401 1.00 5.93 308 ALA B CA 1
ATOM 3008 C C . ALA B 2 308 ? 112.007 142.998 118.831 1.00 9.30 308 ALA B C 1
ATOM 3009 O O . ALA B 2 308 ? 111.025 142.854 119.563 1.00 17.09 308 ALA B O 1
ATOM 3011 N N . PRO B 2 309 ? 113.115 143.593 119.267 1.00 0.00 309 PRO B N 1
ATOM 3012 C CA . PRO B 2 309 ? 113.154 144.151 120.620 1.00 0.00 309 PRO B CA 1
ATOM 3013 C C . PRO B 2 309 ? 112.192 145.314 120.772 1.00 3.48 309 PRO B C 1
ATOM 3014 O O . PRO B 2 309 ? 111.892 146.035 119.819 1.00 13.73 309 PRO B O 1
ATOM 3018 N N . SER B 2 310 ? 111.710 145.491 121.996 1.00 9.26 310 SER B N 1
ATOM 3019 C CA . SER B 2 310 ? 110.965 146.686 122.338 1.00 1.36 310 SER B CA 1
ATOM 3020 C C . SER B 2 310 ? 111.884 147.903 122.296 1.00 7.63 310 SER B C 1
ATOM 3021 O O . SER B 2 310 ? 113.103 147.797 122.145 1.00 12.09 310 SER B O 1
ATOM 3024 N N . ASP B 2 311 ? 111.280 149.076 122.422 1.00 8.48 311 ASP B N 1
ATOM 3025 C CA . ASP B 2 311 ? 112.064 150.269 122.682 1.00 6.22 311 ASP B CA 1
ATOM 3026 C C . ASP B 2 311 ? 112.713 150.157 124.059 1.00 0.00 311 ASP B C 1
ATOM 3027 O O . ASP B 2 311 ? 112.066 149.720 125.015 1.00 8.78 311 ASP B O 1
ATOM 3032 N N . PRO B 2 312 ? 113.988 150.514 124.187 1.00 2.76 312 PRO B N 1
ATOM 3033 C CA . PRO B 2 312 ? 114.678 150.322 125.466 1.00 7.03 312 PRO B CA 1
ATOM 3034 C C . PRO B 2 312 ? 114.072 151.171 126.574 1.00 4.52 312 PRO B C 1
ATOM 3035 O O . PRO B 2 312 ? 113.598 152.285 126.345 1.00 12.86 312 PRO B O 1
ATOM 3039 N N . LEU B 2 313 ? 114.084 150.621 127.783 1.00 3.08 313 LEU B N 1
ATOM 3040 C CA . LEU B 2 313 ? 113.606 151.305 1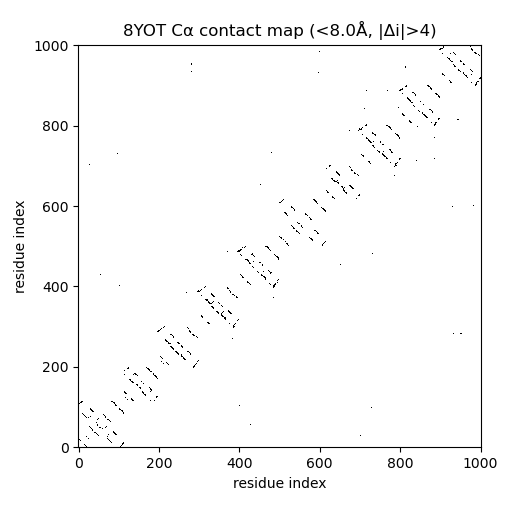28.974 1.00 0.00 313 LEU B CA 1
ATOM 3041 C C . LEU B 2 313 ? 114.745 151.391 129.977 1.00 4.46 313 LEU B C 1
ATOM 3042 O O . LEU B 2 313 ? 115.345 150.371 130.326 1.00 6.68 313 LEU B O 1
ATOM 3047 N N . ASN B 2 314 ? 115.034 152.599 130.444 1.00 3.96 314 ASN B N 1
ATOM 3048 C CA . ASN B 2 314 ? 116.157 152.849 131.337 1.00 1.20 314 ASN B CA 1
ATOM 3049 C C . ASN B 2 314 ? 115.634 153.050 132.750 1.00 0.84 314 ASN B C 1
ATOM 3050 O O . ASN B 2 314 ? 114.742 153.874 132.972 1.00 10.37 314 ASN B O 1
ATOM 3055 N N . ILE B 2 315 ? 116.195 152.307 133.696 1.00 2.30 315 ILE B N 1
ATOM 3056 C CA . ILE B 2 315 ? 115.808 152.375 135.098 1.00 5.71 315 ILE B CA 1
ATOM 3057 C C . ILE B 2 315 ? 116.929 153.080 135.848 1.00 1.66 315 ILE B C 1
ATOM 3058 O O . ILE B 2 315 ? 118.071 152.608 135.867 1.00 6.23 315 ILE B O 1
ATOM 3063 N N . LEU B 2 316 ? 116.606 154.209 136.468 1.00 2.22 316 LEU B N 1
ATOM 3064 C CA . LEU B 2 316 ? 117.579 155.015 137.189 1.00 0.47 316 LEU B CA 1
ATOM 3065 C C . LEU B 2 316 ? 117.388 154.837 138.688 1.00 5.73 316 LEU B C 1
ATOM 3066 O O . LEU B 2 316 ? 116.253 154.804 139.173 1.00 12.70 316 LEU B O 1
ATOM 3071 N N . MET B 2 317 ? 118.496 154.728 139.416 1.00 4.89 317 MET B N 1
ATOM 3072 C CA . MET B 2 317 ? 118.486 154.513 140.859 1.00 7.64 317 MET B CA 1
ATOM 3073 C C . MET B 2 317 ? 119.140 155.707 141.543 1.00 4.35 317 MET B C 1
ATOM 3074 O O . MET B 2 317 ? 120.342 155.938 141.383 1.00 13.43 317 MET B O 1
ATOM 3079 N N . ALA B 2 318 ? 118.353 156.451 142.313 1.00 0.12 318 ALA B N 1
ATOM 3080 C CA . ALA B 2 318 ? 118.857 157.594 143.055 1.00 1.58 318 ALA B CA 1
ATOM 3081 C C . ALA B 2 318 ? 119.542 157.145 144.343 1.00 4.93 318 ALA B C 1
ATOM 3082 O O . ALA B 2 318 ? 119.464 155.985 144.755 1.00 15.68 318 ALA B O 1
ATOM 3084 N N . GLY B 2 319 ? 120.216 158.093 144.986 1.00 4.61 319 GLY B N 1
ATOM 3085 C CA . GLY B 2 319 ? 120.870 157.819 146.246 1.00 0.00 319 GLY B CA 1
ATOM 3086 C C . GLY B 2 319 ? 121.976 156.795 146.186 1.00 1.18 319 GLY B C 1
ATOM 3087 O O . GLY B 2 319 ? 122.137 156.019 147.129 1.00 9.29 319 GLY B O 1
ATOM 3088 N N . GLN B 2 320 ? 122.740 156.758 145.098 1.00 11.80 320 GLN B N 1
ATOM 3089 C CA . GLN B 2 320 ? 123.883 155.863 144.989 1.00 0.00 320 GLN B CA 1
ATOM 3090 C C . GLN B 2 320 ? 125.210 156.584 145.145 1.00 2.72 320 GLN B C 1
ATOM 3091 O O . GLN B 2 320 ? 126.211 155.952 145.493 1.00 15.30 320 GLN B O 1
ATOM 3097 N N . ILE B 2 321 ? 125.229 157.891 144.908 1.00 6.88 321 ILE B N 1
ATOM 3098 C CA . ILE B 2 321 ? 126.426 158.715 145.002 1.00 3.51 321 ILE B CA 1
ATOM 3099 C C . ILE B 2 321 ? 126.180 159.780 146.059 1.00 3.06 321 ILE B C 1
ATOM 3100 O O . ILE B 2 321 ? 125.120 160.415 146.070 1.00 7.33 321 ILE B O 1
ATOM 3105 N N . TYR B 2 322 ? 127.149 159.970 146.952 1.00 0.00 322 TYR B N 1
ATOM 3106 C CA . TYR B 2 322 ? 127.013 160.933 148.033 1.00 0.00 322 TYR B CA 1
ATOM 3107 C C . TYR B 2 322 ? 127.580 162.304 147.693 1.00 5.73 322 TYR B C 1
ATOM 3108 O O . TYR B 2 322 ? 127.515 163.208 148.529 1.00 22.64 322 TYR B O 1
ATOM 3117 N N . ASP B 2 323 ? 128.127 162.487 146.494 1.00 11.03 323 ASP B N 1
ATOM 3118 C CA . ASP B 2 323 ? 128.457 163.827 146.030 1.00 0.00 323 ASP B CA 1
ATOM 3119 C C . ASP B 2 323 ? 127.177 164.621 145.803 1.00 6.10 323 ASP B C 1
ATOM 3120 O O . ASP B 2 323 ? 126.207 164.112 145.235 1.00 18.65 323 ASP B O 1
ATOM 3125 N N . THR B 2 324 ? 127.177 165.875 146.235 1.00 0.32 324 THR B N 1
ATOM 3126 C CA . THR B 2 324 ? 125.955 166.663 146.261 1.00 4.85 324 THR B CA 1
ATOM 3127 C C . THR B 2 324 ? 125.784 167.492 144.992 1.00 7.73 324 THR B C 1
ATOM 3128 O O . THR B 2 324 ? 126.753 167.876 144.334 1.00 11.93 324 THR B O 1
ATOM 3132 N N . VAL B 2 325 ? 124.521 167.755 144.655 1.00 7.07 325 VAL B N 1
ATOM 3133 C CA . VAL B 2 325 ? 124.142 168.646 143.570 1.00 4.93 325 VAL B CA 1
ATOM 3134 C C . VAL B 2 325 ? 123.140 169.647 144.127 1.00 5.51 325 VAL B C 1
ATOM 3135 O O . VAL B 2 325 ? 122.476 169.403 145.135 1.00 11.04 325 VAL B O 1
ATOM 3139 N N . SER B 2 326 ? 123.046 170.794 143.461 1.00 9.19 326 SER B N 1
ATOM 3140 C CA . SER B 2 326 ? 122.117 171.840 143.856 1.00 8.23 326 SER B CA 1
ATOM 3141 C C . SER B 2 326 ? 121.444 172.404 142.615 1.00 4.51 326 SER B C 1
ATOM 3142 O O . SER B 2 326 ? 121.998 172.370 141.517 1.00 13.52 326 SER B O 1
ATOM 3145 N N . LEU B 2 327 ? 120.237 172.929 142.802 1.00 11.46 327 LEU B N 1
ATOM 3146 C CA . LEU B 2 327 ? 119.434 173.468 141.713 1.00 14.54 327 LEU B CA 1
ATOM 3147 C C . LEU B 2 327 ? 119.006 174.886 142.056 1.00 24.99 327 LEU B C 1
ATOM 3148 O O . LEU B 2 327 ? 118.606 175.158 143.192 1.00 29.87 327 LEU B O 1
ATOM 3153 N N . SER B 2 328 ? 119.081 175.782 141.075 1.00 29.77 328 SER B N 1
ATOM 3154 C CA . SER B 2 328 ? 118.727 177.177 141.286 1.00 29.78 328 SER B CA 1
ATOM 3155 C C . SER B 2 328 ? 118.284 177.800 139.972 1.00 30.05 328 SER B C 1
ATOM 3156 O O . SER B 2 328 ? 118.905 177.575 138.931 1.00 32.93 328 SER B O 1
ATOM 3159 N N . ALA B 2 329 ? 117.209 178.582 140.028 1.00 40.82 329 ALA B N 1
ATOM 3160 C CA . ALA B 2 329 ? 116.773 179.353 138.872 1.00 41.46 329 ALA B CA 1
ATOM 3161 C C . ALA B 2 329 ? 117.624 180.607 138.740 1.00 45.76 329 ALA B C 1
ATOM 3162 O O . ALA B 2 329 ? 117.821 181.345 139.709 1.00 46.76 329 ALA B O 1
ATOM 3164 N N . GLN B 2 330 ? 118.139 180.841 137.533 1.00 52.39 330 GLN B N 1
ATOM 3165 C CA . GLN B 2 330 ? 119.094 181.920 137.313 1.00 49.53 330 GLN B CA 1
ATOM 3166 C C . GLN B 2 330 ? 118.468 183.289 137.578 1.00 55.35 330 GLN B C 1
ATOM 3167 O O . GLN B 2 330 ? 119.051 184.084 138.326 1.00 58.54 330 GLN B O 1
ATOM 3173 N N . PRO B 2 331 ? 117.296 183.626 136.996 1.00 55.68 331 PRO B N 1
ATOM 3174 C CA . PRO B 2 331 ? 116.636 184.874 137.405 1.00 54.30 331 PRO B CA 1
ATOM 3175 C C . PRO B 2 331 ? 116.078 184.780 138.815 1.00 54.48 331 PRO B C 1
ATOM 3176 O O . PRO B 2 331 ? 116.342 185.638 139.662 1.00 56.74 331 PRO B O 1
ATOM 3180 N N . GLY B 2 332 ? 115.305 183.728 139.069 1.00 50.29 332 GLY B N 1
ATOM 3181 C CA . GLY B 2 332 ? 114.692 183.514 140.356 1.00 48.25 332 GLY B CA 1
ATOM 3182 C C . GLY B 2 332 ? 113.544 182.531 140.269 1.00 49.73 332 GLY B C 1
ATOM 3183 O O . GLY B 2 332 ? 113.049 182.216 139.183 1.00 50.19 332 GLY B O 1
ATOM 3184 N N . PRO B 2 333 ? 113.098 182.024 141.418 1.00 51.08 333 PRO B N 1
ATOM 3185 C CA . PRO B 2 333 ? 111.993 181.055 141.421 1.00 48.87 333 PRO B CA 1
ATOM 3186 C C . PRO B 2 333 ? 110.701 181.630 140.862 1.00 51.36 333 PRO B C 1
ATOM 3187 O O . PRO B 2 333 ? 110.059 181.011 140.008 1.00 53.88 333 PRO B O 1
ATOM 3191 N N . THR B 2 334 ? 110.314 182.813 141.332 1.00 53.69 334 THR B N 1
ATOM 3192 C CA . THR B 2 334 ? 109.097 183.461 140.858 1.00 53.23 334 THR B CA 1
ATOM 3193 C C . THR B 2 334 ? 109.419 184.318 139.640 1.00 54.34 334 THR B C 1
ATOM 3194 O O . THR B 2 334 ? 110.256 185.224 139.715 1.00 52.49 334 THR B O 1
ATOM 3198 N N . VAL B 2 335 ? 108.760 184.028 138.519 1.00 52.17 335 VAL B N 1
ATOM 3199 C CA . VAL B 2 335 ? 108.982 184.732 137.265 1.00 52.00 335 VAL B CA 1
ATOM 3200 C C . VAL B 2 335 ? 107.635 185.006 136.608 1.00 54.53 335 VAL B C 1
ATOM 3201 O O . VAL B 2 335 ? 106.598 184.481 137.014 1.00 56.95 335 VAL B O 1
ATOM 3205 N N . ALA B 2 336 ? 107.669 185.844 135.578 1.00 55.49 336 ALA B N 1
ATOM 3206 C CA . ALA B 2 336 ? 106.503 186.148 134.765 1.00 55.43 336 ALA B CA 1
ATOM 3207 C C . ALA B 2 336 ? 106.586 185.411 133.433 1.00 55.31 336 ALA B C 1
ATOM 3208 O O . ALA B 2 336 ? 107.669 185.073 132.950 1.00 56.44 336 ALA B O 1
ATOM 3210 N N . SER B 2 337 ? 105.419 185.163 132.844 1.00 50.86 337 SER B N 1
ATOM 3211 C CA . SER B 2 337 ? 105.359 184.446 131.579 1.00 50.94 337 SER B CA 1
ATOM 3212 C C . SER B 2 337 ? 106.041 185.243 130.473 1.00 52.75 337 SER B C 1
ATOM 3213 O O . SER B 2 337 ? 105.953 186.472 130.414 1.00 54.05 337 SER B O 1
ATOM 3216 N N . GLY B 2 338 ? 106.736 184.524 129.593 1.00 53.35 338 GLY B N 1
ATOM 3217 C CA . GLY B 2 338 ? 107.471 185.133 128.508 1.00 53.54 338 GLY B CA 1
ATOM 3218 C C . GLY B 2 338 ? 108.885 185.549 128.848 1.00 55.70 338 GLY B C 1
ATOM 3219 O O . GLY B 2 338 ? 109.626 185.960 127.946 1.00 54.45 338 GLY B O 1
ATOM 3220 N N . GLU B 2 339 ? 109.285 185.453 130.112 1.00 59.05 339 GLU B N 1
ATOM 3221 C CA . GLU B 2 339 ? 110.636 185.803 130.515 1.00 57.61 339 GLU B CA 1
ATOM 3222 C C . GLU B 2 339 ? 111.595 184.651 130.226 1.00 59.32 339 GLU B C 1
ATOM 3223 O O . GLU B 2 339 ? 111.192 183.510 129.987 1.00 57.79 339 GLU B O 1
ATOM 3229 N N . ASN B 2 340 ? 112.888 184.964 130.252 1.00 56.43 340 ASN B N 1
ATOM 3230 C CA . ASN B 2 340 ? 113.935 183.972 130.039 1.00 57.22 340 ASN B CA 1
ATOM 3231 C C . ASN B 2 340 ? 114.291 183.353 131.385 1.00 56.17 340 ASN B C 1
ATOM 3232 O O . ASN B 2 340 ? 114.811 184.036 132.272 1.00 56.60 340 ASN B O 1
ATOM 3237 N N . VAL B 2 341 ? 114.007 182.062 131.540 1.00 52.72 341 VAL B N 1
ATOM 3238 C CA . VAL B 2 341 ? 114.256 181.334 132.778 1.00 51.46 341 VAL B CA 1
ATOM 3239 C C . VAL B 2 341 ? 115.188 180.171 132.474 1.00 49.77 341 VAL B C 1
ATOM 3240 O O . VAL B 2 341 ? 114.941 179.398 131.542 1.00 50.47 341 VAL B O 1
ATOM 3244 N N . THR B 2 342 ? 116.256 180.052 133.258 1.00 43.98 342 THR B N 1
ATOM 3245 C CA . THR B 2 342 ? 117.232 178.981 133.104 1.00 41.63 342 THR B CA 1
ATOM 3246 C C . THR B 2 342 ? 117.394 178.277 134.441 1.00 39.19 342 THR B C 1
ATOM 3247 O O . THR B 2 342 ? 117.627 178.930 135.463 1.00 44.89 342 THR B O 1
ATOM 3251 N N . LEU B 2 343 ? 117.261 176.955 134.437 1.00 29.19 343 LEU B N 1
ATOM 3252 C CA . LEU B 2 343 ? 117.520 176.155 135.624 1.00 29.67 343 LEU B CA 1
ATOM 3253 C C . LEU B 2 343 ? 118.952 175.645 135.595 1.00 29.76 343 LEU B C 1
ATOM 3254 O O . LEU B 2 343 ? 119.411 175.096 134.591 1.00 33.27 343 LEU B O 1
ATOM 3259 N N . LEU B 2 344 ? 119.656 175.832 136.706 1.00 24.92 344 LEU B N 1
ATOM 3260 C CA . LEU B 2 344 ? 121.080 175.534 136.800 1.00 24.13 344 LEU B CA 1
ATOM 3261 C C . LEU B 2 344 ? 121.292 174.456 137.854 1.00 23.70 344 LEU B C 1
ATOM 3262 O O . LEU B 2 344 ? 121.022 174.679 139.038 1.00 25.29 344 LEU B O 1
ATOM 3267 N N . CYS B 2 345 ? 121.770 173.293 137.426 1.00 14.96 345 CYS B N 1
ATOM 3268 C CA . CYS B 2 345 ? 122.214 172.247 138.336 1.00 11.51 345 CYS B CA 1
ATOM 3269 C C . CYS B 2 345 ? 123.735 172.255 138.352 1.00 11.28 345 CYS B C 1
ATOM 3270 O O . CYS B 2 345 ? 124.368 172.129 137.301 1.00 23.14 345 CYS B O 1
ATOM 3273 N N . GLN B 2 346 ? 124.314 172.404 139.537 1.00 8.30 346 GLN B N 1
ATOM 3274 C CA . GLN B 2 346 ? 125.751 172.555 139.686 1.00 11.05 346 GLN B CA 1
ATOM 3275 C C . GLN B 2 346 ? 126.247 171.679 140.826 1.00 17.02 346 GLN B C 1
ATOM 3276 O O . GLN B 2 346 ? 125.483 171.272 141.703 1.00 18.90 346 GLN B O 1
ATOM 3282 N N . SER B 2 347 ? 127.543 171.384 140.799 1.00 12.22 347 SER B N 1
ATOM 3283 C CA . SER B 2 347 ? 128.143 170.572 141.845 1.00 7.85 347 SER B CA 1
ATOM 3284 C C . SER B 2 347 ? 129.604 170.959 142.007 1.00 10.39 347 SER B C 1
ATOM 3285 O O . SER B 2 347 ? 130.267 171.352 141.046 1.00 14.43 347 SER B O 1
ATOM 3288 N N . TRP B 2 348 ? 130.093 170.842 143.240 1.00 11.11 348 TRP B N 1
ATOM 3289 C CA . TRP B 2 348 ? 131.519 170.983 143.500 1.00 1.23 348 TRP B CA 1
ATOM 3290 C C . TRP B 2 348 ? 132.300 169.770 143.015 1.00 1.14 348 TRP B C 1
ATOM 3291 O O . TRP B 2 348 ? 133.495 169.880 142.726 1.00 16.55 348 TRP B O 1
ATOM 3302 N N . TRP B 2 349 ? 131.647 168.616 142.923 1.00 9.39 349 TRP B N 1
ATOM 3303 C CA . TRP B 2 349 ? 132.265 167.425 142.363 1.00 11.26 349 TRP B CA 1
ATOM 3304 C C . TRP B 2 349 ? 132.123 167.418 140.847 1.00 3.98 349 TRP B C 1
ATOM 3305 O O . TRP B 2 349 ? 131.180 167.979 140.285 1.00 3.30 349 TRP B O 1
ATOM 3316 N N . GLN B 2 350 ? 133.076 166.765 140.186 1.00 6.97 350 GLN B N 1
ATOM 3317 C CA . GLN B 2 350 ? 133.132 166.750 138.724 1.00 13.39 350 GLN B CA 1
ATOM 3318 C C . GLN B 2 350 ? 132.286 165.601 138.175 1.00 6.06 350 GLN B C 1
ATOM 3319 O O . GLN B 2 350 ? 132.782 164.569 137.724 1.00 17.84 350 GLN B O 1
ATOM 3325 N N . PHE B 2 351 ? 130.974 165.811 138.211 1.00 2.54 351 PHE B N 1
ATOM 3326 C CA . PHE B 2 351 ? 130.042 164.887 137.585 1.00 10.55 351 PHE B CA 1
ATOM 3327 C C . PHE B 2 351 ? 130.169 164.952 136.064 1.00 6.16 351 PHE B C 1
ATOM 3328 O O . PHE B 2 351 ? 130.650 165.934 135.495 1.00 15.49 351 PHE B O 1
ATOM 3336 N N . ASP B 2 352 ? 129.721 163.887 135.402 1.00 0.00 352 ASP B N 1
ATOM 3337 C CA . ASP B 2 352 ? 129.759 163.847 133.945 1.00 1.87 352 ASP B CA 1
ATOM 3338 C C . ASP B 2 352 ? 128.500 164.426 133.314 1.00 7.63 352 ASP B C 1
ATOM 3339 O O . ASP B 2 352 ? 128.587 165.153 132.320 1.00 8.91 352 ASP B O 1
ATOM 3344 N N . THR B 2 353 ? 127.329 164.115 133.862 1.00 3.97 353 THR B N 1
ATOM 3345 C CA . THR B 2 353 ? 126.074 164.633 133.341 1.00 8.18 353 THR B CA 1
ATOM 3346 C C . THR B 2 353 ? 125.171 165.015 134.504 1.00 4.96 353 THR B C 1
ATOM 3347 O O . THR B 2 353 ? 125.402 164.632 135.651 1.00 6.07 353 THR B O 1
ATOM 3351 N N . PHE B 2 354 ? 124.146 165.797 134.189 1.00 10.17 354 PHE B N 1
ATOM 3352 C CA . PHE B 2 354 ? 123.099 166.151 135.131 1.00 0.00 354 PHE B CA 1
ATOM 3353 C C . PHE B 2 354 ? 121.749 165.784 134.537 1.00 8.67 354 PHE B C 1
ATOM 3354 O O . PHE B 2 354 ? 121.563 165.813 133.318 1.00 16.59 354 PHE B O 1
ATOM 3362 N N . LEU B 2 355 ? 120.808 165.428 135.407 1.00 8.36 355 LEU B N 1
ATOM 3363 C CA . LEU B 2 355 ? 119.470 165.027 134.991 1.00 4.76 355 LEU B CA 1
ATOM 3364 C C . LEU B 2 355 ? 118.450 165.846 135.763 1.00 11.04 355 LEU B C 1
ATOM 3365 O O . LEU B 2 355 ? 118.501 165.898 136.994 1.00 10.91 355 LEU B O 1
ATOM 3370 N N . LEU B 2 356 ? 117.522 166.469 135.042 1.00 14.22 356 LEU B N 1
ATOM 3371 C CA . LEU B 2 356 ? 116.475 167.292 135.634 1.00 14.83 356 LEU B CA 1
ATOM 3372 C C . LEU B 2 356 ? 115.143 166.558 135.542 1.00 15.73 356 LEU B C 1
ATOM 3373 O O . LEU B 2 356 ? 114.744 166.125 134.457 1.00 21.99 356 LEU B O 1
ATOM 3378 N N . THR B 2 357 ? 114.459 166.420 136.675 1.00 15.28 357 THR B N 1
ATOM 3379 C CA . THR B 2 357 ? 113.149 165.787 136.728 1.00 22.91 357 THR B CA 1
ATOM 3380 C C . THR B 2 357 ? 112.114 166.771 137.254 1.00 23.48 357 THR B C 1
ATOM 3381 O O . THR B 2 357 ? 112.359 167.484 138.231 1.00 22.63 357 THR B O 1
ATOM 3385 N N . LYS B 2 358 ? 110.956 166.799 136.605 1.00 32.71 358 LYS B N 1
ATOM 3386 C CA . LYS B 2 358 ? 109.813 167.565 137.075 1.00 36.70 358 LYS B CA 1
ATOM 3387 C C . LYS B 2 358 ? 108.871 166.642 137.835 1.00 35.73 358 LYS B C 1
ATOM 3388 O O . LYS B 2 358 ? 108.567 165.538 137.376 1.00 39.81 358 LYS B O 1
ATOM 3394 N N . GLU B 2 359 ? 108.431 167.087 139.007 1.00 37.78 359 GLU B N 1
ATOM 3395 C CA . GLU B 2 359 ? 107.516 166.285 139.806 1.00 40.66 359 GLU B CA 1
ATOM 3396 C C . GLU B 2 359 ? 106.173 166.167 139.098 1.00 43.21 359 GLU B C 1
ATOM 3397 O O . GLU B 2 359 ? 105.588 167.170 138.678 1.00 44.53 359 GLU B O 1
ATOM 3403 N N . GLY B 2 360 ? 105.686 164.936 138.964 1.00 45.52 360 GLY B N 1
ATOM 3404 C CA . GLY B 2 360 ? 104.477 164.649 138.233 1.00 43.34 360 GLY B CA 1
ATOM 3405 C C . GLY B 2 360 ? 104.696 164.287 136.779 1.00 44.26 360 GLY B C 1
ATOM 3406 O O . GLY B 2 360 ? 103.803 163.699 136.159 1.00 47.40 360 GLY B O 1
ATOM 3407 N N . ALA B 2 361 ? 105.857 164.619 136.222 1.00 44.52 361 ALA B N 1
ATOM 3408 C CA . ALA B 2 361 ? 106.155 164.270 134.840 1.00 45.90 361 ALA B CA 1
ATOM 3409 C C . ALA B 2 361 ? 106.466 162.783 134.730 1.00 47.26 361 ALA B C 1
ATOM 3410 O O . ALA B 2 361 ? 107.238 162.239 135.524 1.00 47.14 361 ALA B O 1
ATOM 3412 N N . ALA B 2 362 ? 105.863 162.125 133.741 1.00 47.05 362 ALA B N 1
ATOM 3413 C CA . ALA B 2 362 ? 106.053 160.697 133.536 1.00 45.77 362 ALA B CA 1
ATOM 3414 C C . ALA B 2 362 ? 107.144 160.372 132.525 1.00 47.01 362 ALA B C 1
ATOM 3415 O O . ALA B 2 362 ? 107.667 159.254 132.545 1.00 46.46 362 ALA B O 1
ATOM 3417 N N . HIS B 2 363 ? 107.502 161.313 131.654 1.00 42.11 363 HIS B N 1
ATOM 3418 C CA . HIS B 2 363 ? 108.529 161.065 130.658 1.00 38.14 363 HIS B CA 1
ATOM 3419 C C . HIS B 2 363 ? 109.902 160.985 131.324 1.00 38.20 363 HIS B C 1
ATOM 3420 O O . HIS B 2 363 ? 110.087 161.460 132.446 1.00 38.51 363 HIS B O 1
ATOM 3427 N N . PRO B 2 364 ? 110.876 160.363 130.660 1.00 38.85 364 PRO B N 1
ATOM 3428 C CA . PRO B 2 364 ? 112.213 160.228 131.250 1.00 32.29 364 PRO B CA 1
ATOM 3429 C C . PRO B 2 364 ? 112.857 161.582 131.483 1.00 29.34 364 PRO B C 1
ATOM 3430 O O . PRO B 2 364 ? 112.537 162.561 130.793 1.00 31.33 364 PRO B O 1
ATOM 3434 N N . PRO B 2 365 ? 113.763 161.676 132.452 1.00 16.57 365 PRO B N 1
ATOM 3435 C CA . PRO B 2 365 ? 114.423 162.954 132.733 1.00 12.67 365 PRO B CA 1
ATOM 3436 C C . PRO B 2 365 ? 115.290 163.408 131.569 1.00 23.18 365 PRO B C 1
ATOM 3437 O O . PRO B 2 365 ? 115.664 162.631 130.688 1.00 31.15 365 PRO B O 1
ATOM 3441 N N . LEU B 2 366 ? 115.609 164.697 131.578 1.00 14.44 366 LEU B N 1
ATOM 3442 C CA . LEU B 2 366 ? 116.430 165.293 130.533 1.00 11.39 366 LEU B CA 1
ATOM 3443 C C . LEU B 2 366 ? 117.885 165.319 130.990 1.00 14.43 366 LEU B C 1
ATOM 3444 O O . LEU B 2 366 ? 118.202 165.876 132.044 1.00 17.33 366 LEU B O 1
ATOM 3449 N N . ARG B 2 367 ? 118.763 164.707 130.198 1.00 16.28 367 ARG B N 1
ATOM 3450 C CA . ARG B 2 367 ? 120.175 164.587 130.535 1.00 6.11 367 ARG B CA 1
ATOM 3451 C C . ARG B 2 367 ? 120.991 165.607 129.753 1.00 12.60 367 ARG B C 1
ATOM 3452 O O . ARG B 2 367 ? 120.782 165.789 128.551 1.00 18.74 367 ARG B O 1
ATOM 3460 N N . LEU B 2 368 ? 121.921 166.267 130.438 1.00 14.93 368 LEU B N 1
ATOM 3461 C CA . LEU B 2 368 ? 122.839 167.210 129.817 1.00 7.82 368 LEU B CA 1
ATOM 3462 C C . LEU B 2 368 ? 124.228 167.031 130.409 1.00 12.78 368 LEU B C 1
ATOM 3463 O O . LEU B 2 368 ? 124.375 166.838 131.618 1.00 16.37 368 LEU B O 1
ATOM 3468 N N . ARG B 2 369 ? 125.243 167.103 129.551 1.00 16.92 369 ARG B N 1
ATOM 3469 C CA . ARG B 2 369 ? 126.622 167.001 130.007 1.00 7.97 369 ARG B CA 1
ATOM 3470 C C . ARG B 2 369 ? 127.005 168.213 130.848 1.00 7.39 369 ARG B C 1
ATOM 3471 O O . ARG B 2 369 ? 126.440 169.300 130.710 1.00 11.40 369 ARG B O 1
ATOM 3479 N N . SER B 2 370 ? 127.976 168.013 131.731 1.00 9.65 370 SER B N 1
ATOM 3480 C CA . SER B 2 370 ? 128.414 169.057 132.642 1.00 7.74 370 SER B CA 1
ATOM 3481 C C . SER B 2 370 ? 129.544 169.876 132.035 1.00 14.79 370 SER B C 1
ATOM 3482 O O . SER B 2 370 ? 130.414 169.358 131.330 1.00 24.74 370 SER B O 1
ATOM 3485 N N . MET B 2 371 ? 129.513 171.171 132.317 1.00 29.14 371 MET B N 1
ATOM 3486 C CA . MET B 2 371 ? 130.514 172.122 131.872 1.00 26.16 371 MET B CA 1
ATOM 3487 C C . MET B 2 371 ? 131.230 172.697 133.087 1.00 25.31 371 MET B C 1
ATOM 3488 O O . MET B 2 371 ? 130.646 172.851 134.161 1.00 34.43 371 MET B O 1
ATOM 3493 N N . TYR B 2 372 ? 132.515 172.993 132.914 1.00 29.89 372 TYR B N 1
ATOM 3494 C CA . TYR B 2 372 ? 133.355 173.516 133.985 1.00 32.25 372 TYR B CA 1
ATOM 3495 C C . TYR B 2 372 ? 133.296 175.037 133.993 1.00 36.26 372 TYR B C 1
ATOM 3496 O O . TYR B 2 372 ? 133.719 175.680 133.028 1.00 43.79 372 TYR B O 1
ATOM 3505 N N . GLY B 2 373 ? 132.826 175.606 135.099 1.00 34.73 373 GLY B N 1
ATOM 3506 C CA . GLY B 2 373 ? 132.686 177.045 135.207 1.00 38.97 373 GLY B CA 1
ATOM 3507 C C . GLY B 2 373 ? 133.592 177.664 136.250 1.00 43.46 373 GLY B C 1
ATOM 3508 O O . GLY B 2 373 ? 134.744 177.249 136.406 1.00 44.44 373 GLY B O 1
ATOM 3509 N N . ALA B 2 374 ? 133.082 178.659 136.972 1.00 45.54 374 ALA B N 1
ATOM 3510 C CA . ALA B 2 374 ? 133.845 179.335 138.020 1.00 47.22 374 ALA B CA 1
ATOM 3511 C C . ALA B 2 374 ? 133.940 178.403 139.220 1.00 46.04 374 ALA B C 1
ATOM 3512 O O . ALA B 2 374 ? 133.141 178.471 140.155 1.00 46.53 374 ALA B O 1
ATOM 3514 N N . HIS B 2 375 ? 134.927 177.507 139.180 1.00 40.71 375 HIS B N 1
ATOM 3515 C CA . HIS B 2 375 ? 135.228 176.539 140.231 1.00 41.63 375 HIS B CA 1
ATOM 3516 C C . HIS B 2 375 ? 134.070 175.594 140.520 1.00 41.40 375 HIS B C 1
ATOM 3517 O O . HIS B 2 375 ? 134.030 174.989 141.597 1.00 42.13 375 HIS B O 1
ATOM 3524 N N . LYS B 2 376 ? 133.130 175.443 139.590 1.00 33.95 376 LYS B N 1
ATOM 3525 C CA . LYS B 2 376 ? 131.994 174.545 139.728 1.00 26.43 376 LYS B CA 1
ATOM 3526 C C . LYS B 2 376 ? 131.824 173.761 138.432 1.00 23.37 376 LYS B C 1
ATOM 3527 O O . LYS B 2 376 ? 132.426 174.077 137.403 1.00 33.57 376 LYS B O 1
ATOM 3533 N N . TYR B 2 377 ? 130.999 172.720 138.492 1.00 21.91 377 TYR B N 1
ATOM 3534 C CA . TYR B 2 377 ? 130.573 171.973 137.315 1.00 16.40 377 TYR B CA 1
ATOM 3535 C C . TYR B 2 377 ? 129.062 172.091 137.238 1.00 17.01 377 TYR B C 1
ATOM 3536 O O . TYR B 2 377 ? 128.373 171.793 138.216 1.00 20.47 377 TYR B O 1
ATOM 3545 N N . GLN B 2 378 ? 128.546 172.527 136.094 1.00 15.79 378 GLN B N 1
ATOM 3546 C CA . GLN B 2 378 ? 127.130 172.835 135.980 1.00 14.07 378 GLN B CA 1
ATOM 3547 C C . GLN B 2 378 ? 126.607 172.499 134.591 1.00 15.82 378 GLN B C 1
ATOM 3548 O O . GLN B 2 378 ? 127.362 172.356 133.628 1.00 21.86 378 GLN B O 1
ATOM 3554 N N . ALA B 2 379 ? 125.286 172.370 134.512 1.00 16.73 379 ALA B N 1
ATOM 3555 C CA . ALA B 2 379 ? 124.557 172.298 133.257 1.00 12.03 379 ALA B CA 1
ATOM 3556 C C . ALA B 2 379 ? 123.382 173.258 133.339 1.00 21.65 379 ALA B C 1
ATOM 3557 O O . ALA B 2 379 ? 122.797 173.440 134.409 1.00 23.08 379 ALA B O 1
ATOM 3559 N N . GLU B 2 380 ? 123.049 173.879 132.214 1.00 26.56 380 GLU B N 1
ATOM 3560 C CA . GLU B 2 380 ? 121.961 174.843 132.141 1.00 22.69 380 GLU B CA 1
ATOM 3561 C C . GLU B 2 380 ? 120.787 174.219 131.403 1.00 25.74 380 GLU B C 1
ATOM 3562 O O . GLU B 2 380 ? 120.953 173.689 130.301 1.00 30.53 380 GLU B O 1
ATOM 3568 N N . PHE B 2 381 ? 119.606 174.287 132.010 1.00 25.65 381 PHE B N 1
ATOM 3569 C CA . PHE B 2 381 ? 118.406 173.699 131.425 1.00 24.99 381 PHE B CA 1
ATOM 3570 C C . PHE B 2 381 ? 117.477 174.821 130.984 1.00 29.70 381 PHE B C 1
ATOM 3571 O O . PHE B 2 381 ? 116.714 175.356 131.803 1.00 31.71 381 PHE B O 1
ATOM 3579 N N . PRO B 2 382 ? 117.497 175.210 129.707 1.00 41.15 382 PRO B N 1
ATOM 3580 C CA . PRO B 2 382 ? 116.803 176.435 129.285 1.00 42.55 382 PRO B CA 1
ATOM 3581 C C . PRO B 2 382 ? 115.293 176.249 129.256 1.00 42.60 382 PRO B C 1
ATOM 3582 O O . PRO B 2 382 ? 114.778 175.307 128.649 1.00 45.05 382 PRO B O 1
ATOM 3586 N N . MET B 2 383 ? 114.585 177.168 129.908 1.00 49.80 383 MET B N 1
ATOM 3587 C CA . MET B 2 383 ? 113.130 177.191 129.880 1.00 51.65 383 MET B CA 1
ATOM 3588 C C . MET B 2 383 ? 112.641 178.535 129.359 1.00 52.95 383 MET B C 1
ATOM 3589 O O . MET B 2 383 ? 111.712 179.126 129.917 1.00 54.06 383 MET B O 1
ATOM 3594 N N . SER B 2 384 ? 113.268 179.023 128.291 1.00 55.39 384 SER B N 1
ATOM 3595 C CA . SER B 2 384 ? 112.957 180.319 127.715 1.00 55.47 384 SER B CA 1
ATOM 3596 C C . SER B 2 384 ? 112.387 180.152 126.316 1.00 56.72 384 SER B C 1
ATOM 3597 O O . SER B 2 384 ? 113.014 179.492 125.476 1.00 57.11 384 SER B O 1
ATOM 3600 N N . PRO B 2 385 ? 111.213 180.725 126.023 1.00 57.31 385 PRO B N 1
ATOM 3601 C CA . PRO B 2 385 ? 110.349 181.506 126.918 1.00 58.72 385 PRO B CA 1
ATOM 3602 C C . PRO B 2 385 ? 109.577 180.607 127.875 1.00 57.47 385 PRO B C 1
ATOM 3603 O O . PRO B 2 385 ? 109.271 179.466 127.547 1.00 54.36 385 PRO B O 1
ATOM 3607 N N . VAL B 2 386 ? 109.245 181.095 129.064 1.00 56.81 386 VAL B N 1
ATOM 3608 C CA . VAL B 2 386 ? 108.563 180.274 130.055 1.00 56.98 386 VAL B CA 1
ATOM 3609 C C . VAL B 2 386 ? 107.057 180.445 129.910 1.00 55.70 386 VAL B C 1
ATOM 3610 O O . VAL B 2 386 ? 106.544 181.566 129.807 1.00 56.97 386 VAL B O 1
ATOM 3614 N N . THR B 2 387 ? 106.346 179.325 129.865 1.00 56.88 387 THR B N 1
ATOM 3615 C CA . THR B 2 387 ? 104.897 179.320 129.799 1.00 57.80 387 THR B CA 1
ATOM 3616 C C . THR B 2 387 ? 104.330 178.987 131.177 1.00 56.80 387 THR B C 1
ATOM 3617 O O . THR B 2 387 ? 105.061 178.869 132.164 1.00 60.55 387 THR B O 1
ATOM 3621 N N . SER B 2 388 ? 103.009 178.837 131.254 1.00 56.84 388 SER B N 1
ATOM 3622 C CA . SER B 2 388 ? 102.373 178.435 132.500 1.00 58.11 388 SER B CA 1
ATOM 3623 C C . SER B 2 388 ? 102.458 176.935 132.746 1.00 59.02 388 SER B C 1
ATOM 3624 O O . SER B 2 388 ? 102.144 176.488 133.854 1.00 59.74 388 SER B O 1
ATOM 3627 N N . ALA B 2 389 ? 102.870 176.156 131.750 1.00 53.52 389 ALA B N 1
ATOM 3628 C CA . ALA B 2 389 ? 103.017 174.716 131.897 1.00 54.35 389 ALA B CA 1
ATOM 3629 C C . ALA B 2 389 ? 104.355 174.319 132.504 1.00 56.39 389 ALA B C 1
ATOM 3630 O O . ALA B 2 389 ? 104.544 173.145 132.837 1.00 55.85 389 ALA B O 1
ATOM 3632 N N . HIS B 2 390 ? 105.281 175.262 132.657 1.00 53.11 390 HIS B N 1
ATOM 3633 C CA . HIS B 2 390 ? 106.583 174.990 133.247 1.00 51.36 390 HIS B CA 1
ATOM 3634 C C . HIS B 2 390 ? 106.574 175.079 134.766 1.00 51.17 390 HIS B C 1
ATOM 3635 O O . HIS B 2 390 ? 107.578 174.737 135.396 1.00 52.47 390 HIS B O 1
ATOM 3642 N N . ALA B 2 391 ? 105.477 175.532 135.364 1.00 49.02 391 ALA B N 1
ATOM 3643 C CA . ALA B 2 391 ? 105.393 175.636 136.812 1.00 46.93 391 ALA B CA 1
ATOM 3644 C C . ALA B 2 391 ? 105.340 174.252 137.442 1.00 47.10 391 ALA B C 1
ATOM 3645 O O . ALA B 2 391 ? 104.730 173.328 136.897 1.00 49.19 391 ALA B O 1
ATOM 3647 N N . GLY B 2 392 ? 105.984 174.112 138.588 1.00 43.29 392 GLY B N 1
ATOM 3648 C CA . GLY B 2 392 ? 105.995 172.855 139.302 1.00 41.78 392 GLY B CA 1
ATOM 3649 C C . GLY B 2 392 ? 107.242 172.739 140.154 1.00 42.06 392 GLY B C 1
ATOM 3650 O O . GLY B 2 392 ? 107.940 173.718 140.392 1.00 42.91 392 GLY B O 1
ATOM 3651 N N . THR B 2 393 ? 107.498 171.515 140.600 1.00 39.77 393 THR B N 1
ATOM 3652 C CA . THR B 2 393 ? 108.639 171.205 141.449 1.00 40.45 393 THR B CA 1
ATOM 3653 C C . THR B 2 393 ? 109.699 170.490 140.623 1.00 37.97 393 THR B C 1
ATOM 3654 O O . THR B 2 393 ? 109.391 169.536 139.902 1.00 43.29 393 THR B O 1
ATOM 3658 N N . TYR B 2 394 ? 110.940 170.952 140.727 1.00 30.54 394 TYR B N 1
ATOM 3659 C CA . TYR B 2 394 ? 112.044 170.411 139.949 1.00 28.47 394 TYR B CA 1
ATOM 3660 C C . TYR B 2 394 ? 113.124 169.880 140.878 1.00 29.29 394 TYR B C 1
ATOM 3661 O O . TYR B 2 394 ? 113.357 170.431 141.957 1.00 32.51 394 TYR B O 1
ATOM 3670 N N . ARG B 2 395 ? 113.775 168.802 140.454 1.00 24.33 395 ARG B N 1
ATOM 3671 C CA . ARG B 2 395 ? 114.936 168.252 141.135 1.00 24.34 395 ARG B CA 1
ATOM 3672 C C . ARG B 2 395 ? 115.992 167.917 140.094 1.00 18.46 395 ARG B C 1
ATOM 3673 O O . ARG B 2 395 ? 115.681 167.682 138.925 1.00 22.72 395 ARG B O 1
ATOM 3681 N N . CYS B 2 396 ? 117.250 167.898 140.521 1.00 10.12 396 CYS B N 1
ATOM 3682 C CA . CYS B 2 396 ? 118.339 167.544 139.628 1.00 11.63 396 CYS B CA 1
ATOM 3683 C C . CYS B 2 396 ? 119.240 166.511 140.293 1.00 6.65 396 CYS B C 1
ATOM 3684 O O . CYS B 2 396 ? 119.320 166.417 141.519 1.00 8.41 396 CYS B O 1
ATOM 3687 N N . TYR B 2 397 ? 119.898 165.716 139.453 1.00 10.51 397 TYR B N 1
ATOM 3688 C CA . TYR B 2 397 ? 120.753 164.621 139.884 1.00 1.22 397 TYR B CA 1
ATOM 3689 C C . TYR B 2 397 ? 122.062 164.685 139.115 1.00 9.77 397 TYR B C 1
ATOM 3690 O O . TYR B 2 397 ? 122.111 165.193 137.994 1.00 6.96 397 TYR B O 1
ATOM 3699 N N . GLY B 2 398 ? 123.120 164.150 139.720 1.00 13.72 398 GLY B N 1
ATOM 3700 C CA . GLY B 2 398 ? 124.376 163.964 139.021 1.00 0.00 398 GLY B CA 1
ATOM 3701 C C . GLY B 2 398 ? 124.661 162.504 138.735 1.00 0.00 398 GLY B C 1
ATOM 3702 O O . GLY B 2 398 ? 124.120 161.625 139.411 1.00 1.96 398 GLY B O 1
ATOM 3703 N N . SER B 2 399 ? 125.492 162.226 137.732 1.00 0.00 399 SER B N 1
ATOM 3704 C CA . SER B 2 399 ? 125.900 160.859 137.441 1.00 0.00 399 SER B CA 1
ATOM 3705 C C . SER B 2 399 ? 127.255 160.863 136.750 1.00 0.00 399 SER B C 1
ATOM 3706 O O . SER B 2 399 ? 127.663 161.852 136.140 1.00 0.00 399 SER B O 1
ATOM 3709 N N . TYR B 2 400 ? 127.943 159.729 136.845 1.00 3.43 400 TYR B N 1
ATOM 3710 C CA . TYR B 2 400 ? 129.188 159.487 136.134 1.00 0.00 400 TYR B CA 1
ATOM 3711 C C . TYR B 2 400 ? 128.949 158.514 134.987 1.00 0.00 400 TYR B C 1
ATOM 3712 O O . TYR B 2 400 ? 128.062 157.661 135.042 1.00 0.00 400 TYR B O 1
ATOM 3721 N N . SER B 2 401 ? 129.757 158.655 133.936 1.00 9.29 401 SER B N 1
ATOM 3722 C CA . SER B 2 401 ? 129.597 157.865 132.721 1.00 0.00 401 SER B CA 1
ATOM 3723 C C . SER B 2 401 ? 129.970 156.399 132.891 1.00 0.00 401 SER B C 1
ATOM 3724 O O . SER B 2 401 ? 129.636 155.594 132.019 1.00 6.03 401 SER B O 1
ATOM 3727 N N . SER B 2 402 ? 130.650 156.034 133.979 1.00 1.91 402 SER B N 1
ATOM 3728 C CA . SER B 2 402 ? 130.977 154.631 134.211 1.00 1.66 402 SER B CA 1
ATOM 3729 C C . SER B 2 402 ? 129.716 153.789 134.375 1.00 0.40 402 SER B C 1
ATOM 3730 O O . SER B 2 402 ? 129.661 152.646 133.910 1.00 17.27 402 SER B O 1
ATOM 3733 N N . ASN B 2 403 ? 128.706 154.330 135.042 1.00 5.68 403 ASN B N 1
ATOM 3734 C CA . ASN B 2 403 ? 127.395 153.690 135.135 1.00 3.33 403 ASN B CA 1
ATOM 3735 C C . ASN B 2 403 ? 126.360 154.804 135.124 1.00 7.34 403 ASN B C 1
ATOM 3736 O O . ASN B 2 403 ? 126.035 155.375 136.176 1.00 12.89 403 ASN B O 1
ATOM 3741 N N . PRO B 2 404 ? 125.830 155.155 133.952 1.00 2.79 404 PRO B N 1
ATOM 3742 C CA . PRO B 2 404 ? 124.914 156.296 133.847 1.00 0.00 404 PRO B CA 1
ATOM 3743 C C . PRO B 2 404 ? 123.513 156.051 134.384 1.00 0.00 404 PRO B C 1
ATOM 3744 O O . PRO B 2 404 ? 122.657 156.924 134.230 1.00 5.19 404 PRO B O 1
ATOM 3748 N N . HIS B 2 405 ? 123.249 154.905 135.007 1.00 2.55 405 HIS B N 1
ATOM 3749 C CA . HIS B 2 405 ? 121.948 154.623 135.594 1.00 0.96 405 HIS B CA 1
ATOM 3750 C C . HIS B 2 405 ? 121.936 154.777 137.105 1.00 0.00 405 HIS B C 1
ATOM 3751 O O . HIS B 2 405 ? 120.855 154.804 137.699 1.00 3.76 405 HIS B O 1
ATOM 3758 N N . LEU B 2 406 ? 123.102 154.865 137.733 1.00 0.00 406 LEU B N 1
ATOM 3759 C CA . LEU B 2 406 ? 123.217 155.096 139.165 1.00 0.00 406 LEU B CA 1
ATOM 3760 C C . LEU B 2 406 ? 123.405 156.588 139.397 1.00 0.00 406 LEU B C 1
ATOM 3761 O O . LEU B 2 406 ? 124.386 157.172 138.929 1.00 3.73 406 LEU B O 1
ATOM 3766 N N . LEU B 2 407 ? 122.466 157.199 140.104 1.00 3.00 407 LEU B N 1
ATOM 3767 C CA . LEU B 2 407 ? 122.432 158.641 140.278 1.00 5.39 407 LEU B CA 1
ATOM 3768 C C . LEU B 2 407 ? 122.814 159.013 141.704 1.00 0.00 407 LEU B C 1
ATOM 3769 O O . LEU B 2 407 ? 122.964 158.160 142.580 1.00 5.60 407 LEU B O 1
ATOM 3774 N N . SER B 2 408 ? 122.965 160.310 141.924 1.00 0.00 408 SER B N 1
ATOM 3775 C CA . SER B 2 408 ? 123.236 160.841 143.249 1.00 1.23 408 SER B CA 1
ATOM 3776 C C . SER B 2 408 ? 121.917 161.010 144.000 1.00 0.00 408 SER B C 1
ATOM 3777 O O . SER B 2 408 ? 120.845 160.646 143.511 1.00 8.41 408 SER B O 1
ATOM 3780 N N . PHE B 2 409 ? 121.983 161.552 145.209 1.00 3.74 409 PHE B N 1
ATOM 3781 C CA . PHE B 2 409 ? 120.769 161.923 145.909 1.00 3.27 409 PHE B CA 1
ATOM 3782 C C . PHE B 2 409 ? 120.148 163.143 145.233 1.00 8.45 409 PHE B C 1
ATOM 3783 O O . PHE B 2 409 ? 120.858 163.968 144.653 1.00 8.33 409 PHE B O 1
ATOM 3791 N N . PRO B 2 410 ? 118.825 163.270 145.267 1.00 5.31 410 PRO B N 1
ATOM 3792 C CA . PRO B 2 410 ? 118.188 164.422 144.627 1.00 4.18 410 PRO B CA 1
ATOM 3793 C C . PRO B 2 410 ? 118.564 165.723 145.316 1.00 15.43 410 PRO B C 1
ATOM 3794 O O . PRO B 2 410 ? 118.797 165.773 146.526 1.00 18.80 410 PRO B O 1
ATOM 3798 N N . SER B 2 411 ? 118.622 166.786 144.522 1.00 11.15 411 SER B N 1
ATOM 3799 C CA . SER B 2 411 ? 118.838 168.109 145.072 1.00 8.86 411 SER B CA 1
ATOM 3800 C C . SER B 2 411 ? 117.597 168.564 145.836 1.00 18.29 411 SER B C 1
ATOM 3801 O O . SER B 2 411 ? 116.533 167.941 145.778 1.00 22.01 411 SER B O 1
ATOM 3804 N N . GLU B 2 412 ? 117.744 169.655 146.577 1.00 23.61 412 GLU B N 1
ATOM 3805 C CA . GLU B 2 412 ? 116.593 170.236 147.246 1.00 21.76 412 GLU B CA 1
ATOM 3806 C C . GLU B 2 412 ? 115.575 170.695 146.205 1.00 24.34 412 GLU B C 1
ATOM 3807 O O . GLU B 2 412 ? 115.945 171.326 145.211 1.00 27.55 412 GLU B O 1
ATOM 3813 N N . PRO B 2 413 ? 114.296 170.378 146.392 1.00 28.91 413 PRO B N 1
ATOM 3814 C CA . PRO B 2 413 ? 113.294 170.731 145.381 1.00 31.97 413 PRO B CA 1
ATOM 3815 C C . PRO B 2 413 ? 113.207 172.233 145.169 1.00 33.10 413 PRO B C 1
ATOM 3816 O O . PRO B 2 413 ? 113.316 173.022 146.110 1.00 37.17 413 PRO B O 1
ATOM 3820 N N . LEU B 2 414 ? 113.012 172.622 143.914 1.00 33.79 414 LEU B N 1
ATOM 3821 C CA . LEU B 2 414 ? 112.861 174.018 143.535 1.00 35.86 414 LEU B CA 1
ATOM 3822 C C . LEU B 2 414 ? 111.457 174.245 142.995 1.00 38.90 414 LEU B C 1
ATOM 3823 O O . LEU B 2 414 ? 110.972 173.467 142.167 1.00 38.55 414 LEU B O 1
ATOM 3828 N N . GLU B 2 415 ? 110.811 175.307 143.465 1.00 43.13 415 GLU B N 1
ATOM 3829 C CA . GLU B 2 415 ? 109.464 175.668 143.041 1.00 42.14 415 GLU B CA 1
ATOM 3830 C C . GLU B 2 415 ? 109.567 176.787 142.013 1.00 44.60 415 GLU B C 1
ATOM 3831 O O . GLU B 2 415 ? 110.034 177.886 142.327 1.00 47.95 415 GLU B O 1
ATOM 3837 N N . LEU B 2 416 ? 109.132 176.509 140.788 1.00 49.19 416 LEU B N 1
ATOM 3838 C CA . LEU B 2 416 ? 109.126 177.505 139.722 1.00 51.60 416 LEU B CA 1
ATOM 3839 C C . LEU B 2 416 ? 107.721 178.088 139.620 1.00 52.02 416 LEU B C 1
ATOM 3840 O O . LEU B 2 416 ? 106.785 177.403 139.198 1.00 49.47 416 LEU B O 1
ATOM 3845 N N . MET B 2 417 ? 107.574 179.350 140.009 1.00 53.11 417 MET B N 1
ATOM 3846 C CA . MET B 2 417 ? 106.284 180.026 140.009 1.00 55.24 417 MET B CA 1
ATOM 3847 C C . MET B 2 417 ? 106.195 180.962 138.812 1.00 55.68 417 MET B C 1
ATOM 3848 O O . MET B 2 417 ? 107.104 181.763 138.573 1.00 54.02 417 MET B O 1
ATOM 3853 N N . VAL B 2 418 ? 105.100 180.854 138.064 1.00 55.51 418 VAL B N 1
ATOM 3854 C CA . VAL B 2 418 ? 104.863 181.689 136.897 1.00 57.21 418 VAL B CA 1
ATOM 3855 C C . VAL B 2 418 ? 103.557 182.446 137.095 1.00 56.95 418 VAL B C 1
ATOM 3856 O O . VAL B 2 418 ? 102.637 181.989 137.778 1.00 57.93 418 VAL B O 1
ATOM 3860 N N . SER B 2 419 ? 103.490 183.628 136.489 1.00 55.30 419 SER B N 1
ATOM 3861 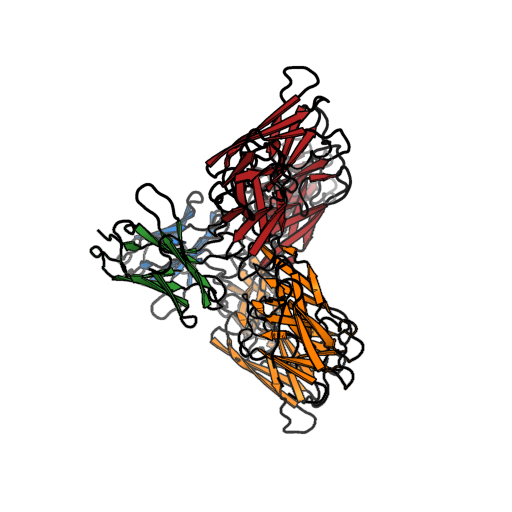C CA . SER B 2 419 ? 102.306 184.470 136.575 1.00 56.30 419 SER B CA 1
ATOM 3862 C C . SER B 2 419 ? 102.212 185.315 135.315 1.00 56.30 419 SER B C 1
ATOM 3863 O O . SER B 2 419 ? 103.232 185.752 134.775 1.00 57.92 419 SER B O 1
ATOM 3866 N N . GLY B 2 420 ? 100.986 185.536 134.851 1.00 52.99 420 GLY B N 1
ATOM 3867 C CA . GLY B 2 420 ? 100.756 186.317 133.650 1.00 53.32 420 GLY B CA 1
ATOM 3868 C C . GLY B 2 420 ? 100.967 187.805 133.851 1.00 56.42 420 GLY B C 1
ATOM 3869 O O . GLY B 2 420 ? 100.036 188.534 134.192 1.00 57.22 420 GLY B O 1
ATOM 3870 N N . GLN C 1 3 ? 139.385 130.161 156.361 0.65 24.54 25 GLN C N 1
ATOM 3871 C CA . GLN C 1 3 ? 140.042 129.224 155.459 0.47 28.48 25 GLN C CA 1
ATOM 3872 C C . GLN C 1 3 ? 139.918 127.789 155.962 0.24 25.83 25 GLN C C 1
ATOM 3873 O O . GLN C 1 3 ? 138.964 127.087 155.630 0.85 24.18 25 GLN C O 1
ATOM 3879 N N . LEU C 1 4 ? 140.888 127.358 156.765 0.59 23.14 26 LEU C N 1
ATOM 3880 C CA . LEU C 1 4 ? 140.930 126.006 157.304 0.83 23.19 26 LEU C CA 1
ATOM 3881 C C . LEU C 1 4 ? 141.019 126.071 158.821 0.00 23.21 26 LEU C C 1
ATOM 3882 O O . LEU C 1 4 ? 141.852 126.803 159.366 0.70 24.11 26 LEU C O 1
ATOM 3887 N N . GLN C 1 5 ? 140.167 125.305 159.498 0.90 24.33 27 GLN C N 1
ATOM 3888 C CA . GLN C 1 5 ? 140.139 125.239 160.954 1.00 26.34 27 GLN C CA 1
ATOM 3889 C C . GLN C 1 5 ? 140.405 123.806 161.389 0.00 25.69 27 GLN C C 1
ATOM 3890 O O . GLN C 1 5 ? 139.753 122.876 160.904 0.83 27.80 27 GLN C O 1
ATOM 3896 N N . GLU C 1 6 ? 141.352 123.632 162.307 0.55 22.25 28 GLU C N 1
ATOM 3897 C CA . GLU C 1 6 ? 141.758 122.319 162.775 1.00 20.62 28 GLU C CA 1
ATOM 3898 C C . GLU C 1 6 ? 141.163 122.043 164.154 0.75 22.82 28 GLU C C 1
ATOM 3899 O O . GLU C 1 6 ? 140.580 122.917 164.799 0.33 23.19 28 GLU C O 1
ATOM 3905 N N . SER C 1 7 ? 141.310 120.800 164.608 0.63 23.84 29 SER C N 1
ATOM 3906 C CA . SER C 1 7 ? 140.811 120.388 165.913 1.00 22.32 29 SER C CA 1
ATOM 3907 C C . SER C 1 7 ? 141.549 119.128 166.341 0.80 22.56 29 SER C C 1
ATOM 3908 O O . SER C 1 7 ? 142.398 118.602 165.618 0.00 22.79 29 SER C O 1
ATOM 3911 N N . GLY C 1 8 ? 141.213 118.654 167.536 0.37 24.17 30 GLY C N 1
ATOM 3912 C CA . GLY C 1 8 ? 141.724 117.386 168.030 1.00 23.43 30 GLY C CA 1
ATOM 3913 C C . GLY C 1 8 ? 143.214 117.336 168.292 0.49 22.48 30 GLY C C 1
ATOM 3914 O O . GLY C 1 8 ? 143.857 116.325 167.984 0.00 22.80 30 GLY C O 1
ATOM 3915 N N . GLY C 1 9 ? 143.780 118.394 168.864 0.45 22.75 31 GLY C N 1
ATOM 3916 C CA . GLY C 1 9 ? 145.193 118.396 169.187 0.53 23.28 31 GLY C CA 1
ATOM 3917 C C . GLY C 1 9 ? 145.499 117.656 170.473 0.00 23.85 31 GLY C C 1
ATOM 3918 O O . GLY C 1 9 ? 144.816 116.686 170.816 0.20 24.47 31 GLY C O 1
ATOM 3919 N N . GLY C 1 10 ? 146.523 118.096 171.190 0.93 24.63 32 GLY C N 1
ATOM 3920 C CA . GLY C 1 10 ? 146.866 117.508 172.466 0.21 24.31 32 GLY C CA 1
ATOM 3921 C C . GLY C 1 10 ? 148.024 116.537 172.383 0.62 24.71 32 GLY C C 1
ATOM 3922 O O . GLY C 1 10 ? 148.806 116.520 171.430 0.62 24.56 32 GLY C O 1
ATOM 3923 N N . LEU C 1 11 ? 148.125 115.704 173.417 0.24 26.38 33 LEU C N 1
ATOM 3924 C CA . LEU C 1 11 ? 149.226 114.761 173.535 0.75 26.34 33 LEU C CA 1
ATOM 3925 C C . LEU C 1 11 ? 148.764 113.533 174.304 0.83 26.92 33 LEU C C 1
ATOM 3926 O O . LEU C 1 11 ? 147.795 113.585 175.065 0.15 26.25 33 LEU C O 1
ATOM 3931 N N . VAL C 1 12 ? 149.474 112.426 174.094 0.48 26.89 34 VAL C N 1
ATOM 3932 C CA . VAL C 1 12 ? 149.195 111.154 174.747 0.73 25.82 34 VAL C CA 1
ATOM 3933 C C . VAL C 1 12 ? 150.507 110.384 174.848 0.74 27.58 34 VAL C C 1
ATOM 3934 O O . VAL C 1 12 ? 151.509 110.740 174.227 0.00 25.12 34 VAL C O 1
ATOM 3938 N N . GLN C 1 13 ? 150.506 109.322 175.647 0.31 26.47 35 GLN C N 1
ATOM 3939 C CA . GLN C 1 13 ? 151.691 108.495 175.815 0.15 24.72 35 GLN C CA 1
ATOM 3940 C C . GLN C 1 13 ? 151.782 107.493 174.665 0.33 24.37 35 GLN C C 1
ATOM 3941 O O . GLN C 1 13 ? 150.914 107.437 173.789 0.61 24.12 35 GLN C O 1
ATOM 3947 N N . ALA C 1 14 ? 152.843 106.690 174.655 0.38 23.98 36 ALA C N 1
ATOM 3948 C CA . ALA C 1 14 ? 153.037 105.709 173.597 0.54 23.94 36 ALA C CA 1
ATOM 3949 C C . ALA C 1 14 ? 151.909 104.686 173.597 0.76 23.67 36 ALA C C 1
ATOM 3950 O O . ALA C 1 14 ? 151.446 104.246 174.653 0.33 24.01 36 ALA C O 1
ATOM 3952 N N . GLY C 1 15 ? 151.466 104.309 172.400 0.28 24.59 37 GLY C N 1
ATOM 3953 C CA . GLY C 1 15 ? 150.354 103.398 172.248 0.66 27.31 37 GLY C CA 1
ATOM 3954 C C . GLY C 1 15 ? 148.989 104.039 172.344 0.37 24.62 37 GLY C C 1
ATOM 3955 O O . GLY C 1 15 ? 147.981 103.324 172.272 0.48 24.13 37 GLY C O 1
ATOM 3956 N N . GLY C 1 16 ? 148.919 105.358 172.497 0.54 25.43 38 GLY C N 1
ATOM 3957 C CA . GLY C 1 16 ? 147.657 106.054 172.625 0.65 27.13 38 GLY C CA 1
ATOM 3958 C C . GLY C 1 16 ? 146.984 106.266 171.285 0.31 26.17 38 GLY C C 1
ATOM 3959 O O . GLY C 1 16 ? 147.381 105.710 170.259 0.20 29.09 38 GLY C O 1
ATOM 3960 N N . SER C 1 17 ? 145.938 107.089 171.303 0.48 25.90 39 SER C N 1
ATOM 3961 C CA . SER C 1 17 ? 145.160 107.353 170.100 0.50 25.54 39 SER C CA 1
ATOM 3962 C C . SER C 1 17 ? 144.650 108.785 170.129 0.03 27.66 39 SER C C 1
ATOM 3963 O O . SER C 1 17 ? 144.143 109.247 171.155 0.31 30.82 39 SER C O 1
ATOM 3966 N N . LEU C 1 18 ? 144.787 109.476 169.001 0.64 29.55 40 LEU C N 1
ATOM 3967 C CA . LEU C 1 18 ? 144.284 110.829 168.830 0.45 27.89 40 LEU C CA 1
ATOM 3968 C C . LEU C 1 18 ? 143.575 110.925 167.487 1.00 26.78 40 LEU C C 1
ATOM 3969 O O . LEU C 1 18 ? 143.850 110.156 166.563 0.21 27.96 40 LEU C O 1
ATOM 3974 N N . ARG C 1 19 ? 142.648 111.874 167.384 0.80 24.49 41 ARG C N 1
ATOM 3975 C CA . ARG C 1 19 ? 141.906 112.098 166.150 0.48 24.80 41 ARG C CA 1
ATOM 3976 C C . ARG C 1 19 ? 142.015 113.562 165.756 0.69 26.23 41 ARG C C 1
ATOM 3977 O O . ARG C 1 19 ? 141.770 114.449 166.580 0.62 26.48 41 ARG C O 1
ATOM 3985 N N . LEU C 1 20 ? 142.379 113.810 164.502 0.58 22.58 42 LEU C N 1
ATOM 3986 C CA . LEU C 1 20 ? 142.461 115.165 163.982 1.00 21.49 42 LEU C CA 1
ATOM 3987 C C . LEU C 1 20 ? 141.256 115.479 163.106 1.00 20.43 42 LEU C C 1
ATOM 3988 O O . LEU C 1 20 ? 140.698 114.604 162.439 0.43 23.27 42 LEU C O 1
ATOM 3993 N N . SER C 1 21 ? 140.859 116.747 163.112 1.00 18.86 43 SER C N 1
ATOM 3994 C CA . SER C 1 21 ? 139.743 117.211 162.306 1.00 22.11 43 SER C CA 1
ATOM 3995 C C . SER C 1 21 ? 140.153 118.478 161.576 0.63 21.82 43 SER C C 1
ATOM 3996 O O . SER C 1 21 ? 140.963 119.262 162.074 0.12 22.34 43 SER C O 1
ATOM 3999 N N . CYS C 1 22 ? 139.594 118.668 160.386 1.00 21.62 44 CYS C N 1
ATOM 4000 C CA . CYS C 1 22 ? 139.868 119.866 159.610 1.00 21.61 44 CYS C CA 1
ATOM 4001 C C . CYS C 1 22 ? 138.626 120.238 158.820 0.66 22.95 44 CYS C C 1
ATOM 4002 O O . CYS C 1 22 ? 138.104 119.423 158.059 0.55 22.93 44 CYS C O 1
ATOM 4005 N N . ALA C 1 23 ? 138.169 121.472 158.999 0.72 25.83 45 ALA C N 1
ATOM 4006 C CA . ALA C 1 23 ? 137.009 121.987 158.294 1.00 26.62 45 ALA C CA 1
ATOM 4007 C C . ALA C 1 23 ? 137.452 123.089 157.346 0.61 27.41 45 ALA C C 1
ATOM 4008 O O . ALA C 1 23 ? 138.327 123.895 157.673 0.43 27.06 45 ALA C O 1
ATOM 4010 N N . ALA C 1 24 ? 136.839 123.117 156.167 1.00 24.37 46 ALA C N 1
ATOM 4011 C CA . ALA C 1 24 ? 137.248 124.013 155.098 0.55 24.69 46 ALA C CA 1
ATOM 4012 C C . ALA C 1 24 ? 136.149 125.022 154.804 1.00 27.31 46 ALA C C 1
ATOM 4013 O O . ALA C 1 24 ? 134.962 124.682 154.805 0.25 26.30 46 ALA C O 1
ATOM 4015 N N . SER C 1 25 ? 136.552 126.266 154.556 1.00 28.02 47 SER C N 1
ATOM 4016 C CA . SER C 1 25 ? 135.619 127.320 154.192 0.92 24.74 47 SER C CA 1
ATOM 4017 C C . SER C 1 25 ? 136.353 128.371 153.373 0.69 25.15 47 SER C C 1
ATOM 4018 O O . SER C 1 25 ? 137.579 128.491 153.449 0.27 28.31 47 SER C O 1
ATOM 4021 N N . GLY C 1 26 ? 135.593 129.128 152.588 0.49 23.95 48 GLY C N 1
ATOM 4022 C CA . GLY C 1 26 ? 136.113 130.248 151.825 1.00 22.91 48 GLY C CA 1
ATOM 4023 C C . GLY C 1 26 ? 136.145 130.044 150.325 0.25 24.06 48 GLY C C 1
ATOM 4024 O O . GLY C 1 26 ? 136.190 131.035 149.581 0.36 23.59 48 GLY C O 1
ATOM 4025 N N . SER C 1 27 ? 136.127 128.803 149.846 0.13 22.64 49 SER C N 1
ATOM 4026 C CA . SER C 1 27 ? 136.180 128.531 148.414 0.00 22.47 49 SER C CA 1
ATOM 4027 C C . SER C 1 27 ? 135.619 127.136 148.159 0.00 21.63 49 SER C C 1
ATOM 4028 O O . SER C 1 27 ? 135.015 126.518 149.041 0.45 22.22 49 SER C O 1
ATOM 4031 N N . ILE C 1 28 ? 135.818 126.642 146.940 1.00 22.27 50 ILE C N 1
ATOM 4032 C CA . ILE C 1 28 ? 135.391 125.300 146.561 0.00 20.33 50 ILE C CA 1
ATOM 4033 C C . ILE C 1 28 ? 136.536 124.337 146.840 0.65 19.90 50 ILE C C 1
ATOM 4034 O O . ILE C 1 28 ? 137.613 124.449 146.245 0.53 27.09 50 ILE C O 1
ATOM 4039 N N . PHE C 1 29 ? 136.303 123.386 147.745 0.00 18.70 51 PHE C N 1
ATOM 4040 C CA . PHE C 1 29 ? 137.313 122.410 148.136 1.00 18.70 51 PHE C CA 1
ATOM 4041 C C . PHE C 1 29 ? 136.833 120.978 147.935 1.00 17.67 51 PHE C C 1
ATOM 4042 O O . PHE C 1 29 ? 137.441 120.042 148.463 0.51 16.89 51 PHE C O 1
ATOM 4050 N N . VAL C 1 30 ? 135.757 120.787 147.173 1.00 14.01 52 VAL C N 1
ATOM 4051 C CA . VAL C 1 30 ? 135.182 119.455 147.030 0.63 16.83 52 VAL C CA 1
ATOM 4052 C C . VAL C 1 30 ? 135.959 118.618 146.021 0.83 15.81 52 VAL C C 1
ATOM 4053 O O . VAL C 1 30 ? 135.860 117.386 146.026 0.10 20.26 52 VAL C O 1
ATOM 4057 N N . TYR C 1 31 ? 136.741 119.251 145.153 1.00 11.42 53 TYR C N 1
ATOM 4058 C CA . TYR C 1 31 ? 137.365 118.569 144.031 1.00 9.44 53 TYR C CA 1
ATOM 4059 C C . TYR C 1 31 ? 138.858 118.338 144.208 1.00 11.37 53 TYR C C 1
ATOM 4060 O O . TYR C 1 31 ? 139.488 117.763 143.317 0.43 19.94 53 TYR C O 1
ATOM 4069 N N . VAL C 1 32 ? 139.438 118.757 145.327 1.00 13.76 54 VAL C N 1
ATOM 4070 C CA . VAL C 1 32 ? 140.881 118.658 145.525 1.00 6.77 54 VAL C CA 1
ATOM 4071 C C . VAL C 1 32 ? 141.170 117.757 146.720 1.00 2.07 54 VAL C C 1
ATOM 4072 O O . VAL C 1 32 ? 140.325 117.628 147.615 0.43 10.25 54 VAL C O 1
ATOM 4076 N N . PRO C 1 33 ? 142.328 117.100 146.768 0.87 12.37 55 PRO C N 1
ATOM 4077 C CA . PRO C 1 33 ? 142.658 116.279 147.937 1.00 9.05 55 PRO C CA 1
ATOM 4078 C C . PRO C 1 33 ? 142.868 117.119 149.186 0.98 15.21 55 PRO C C 1
ATOM 4079 O O . PRO C 1 33 ? 143.315 118.267 149.130 1.00 12.69 55 PRO C O 1
ATOM 4083 N N . MET C 1 34 ? 142.541 116.520 150.328 1.00 13.54 56 MET C N 1
ATOM 4084 C CA . MET C 1 34 ? 142.737 117.133 151.632 1.00 7.98 56 MET C CA 1
ATOM 4085 C C . MET C 1 34 ? 143.453 116.142 152.536 1.00 8.56 56 MET C C 1
ATOM 4086 O O . MET C 1 34 ? 143.240 114.932 152.444 1.00 15.85 56 MET C O 1
ATOM 4091 N N . GLY C 1 35 ? 144.306 116.659 153.408 1.00 4.01 57 GLY C N 1
ATOM 4092 C CA . GLY C 1 35 ? 145.114 115.786 154.232 1.00 9.46 57 GLY C CA 1
ATOM 4093 C C . GL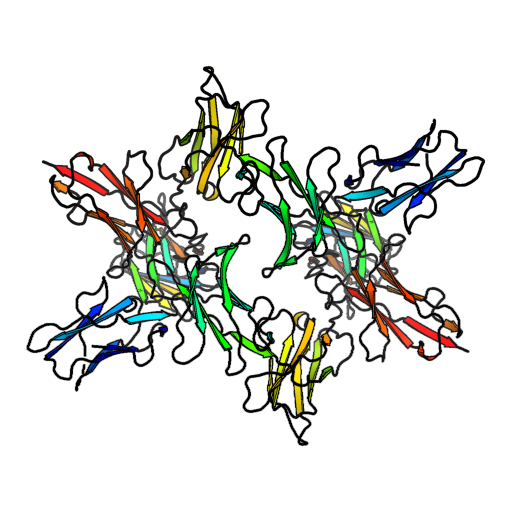Y C 1 35 ? 146.003 116.563 155.172 1.00 14.68 57 GLY C C 1
ATOM 4094 O O . GLY C 1 35 ? 145.749 117.731 155.469 1.00 15.51 57 GLY C O 1
ATOM 4095 N N . TRP C 1 36 ? 147.059 115.897 155.634 1.00 15.82 58 TRP C N 1
ATOM 4096 C CA . TRP C 1 36 ? 147.907 116.410 156.700 1.00 10.91 58 TRP C CA 1
ATOM 4097 C C . TRP C 1 36 ? 149.373 116.316 156.309 1.00 16.33 58 TRP C C 1
ATOM 4098 O O . TRP C 1 36 ? 149.821 115.281 155.809 1.00 20.07 58 TRP C O 1
ATOM 4109 N N . TYR C 1 37 ? 150.110 117.400 156.532 1.00 9.58 59 TYR C N 1
ATOM 4110 C CA . TYR C 1 37 ? 151.563 117.388 156.545 1.00 9.07 59 TYR C CA 1
ATOM 4111 C C . TYR C 1 37 ? 152.016 117.726 157.958 1.00 14.63 59 TYR C C 1
ATOM 4112 O O . TYR C 1 37 ? 151.277 118.338 158.730 0.00 16.26 59 TYR C O 1
ATOM 4121 N N . ARG C 1 38 ? 153.235 117.329 158.305 1.00 17.60 60 ARG C N 1
ATOM 4122 C CA . ARG C 1 38 ? 153.754 117.612 159.636 0.28 18.24 60 ARG C CA 1
ATOM 4123 C C . ARG C 1 38 ? 155.189 118.114 159.568 0.93 20.73 60 ARG C C 1
ATOM 4124 O O . ARG C 1 38 ? 156.010 117.585 158.814 1.00 19.95 60 ARG C O 1
ATOM 4132 N N . GLN C 1 39 ? 155.476 119.151 160.355 0.24 21.83 61 GLN C N 1
ATOM 4133 C CA . GLN C 1 39 ? 156.839 119.585 160.612 1.00 18.56 61 GLN C CA 1
ATOM 4134 C C . GLN C 1 39 ? 157.460 118.682 161.675 1.00 20.19 61 GLN C C 1
ATOM 4135 O O . GLN C 1 39 ? 156.894 117.662 162.070 0.36 20.47 61 GLN C O 1
ATOM 4141 N N . ALA C 1 40 ? 158.643 119.058 162.142 1.00 25.41 62 ALA C N 1
ATOM 4142 C CA . ALA C 1 40 ? 159.309 118.381 163.244 0.74 24.72 62 ALA C CA 1
ATOM 4143 C C . ALA C 1 40 ? 160.404 119.296 163.763 0.36 22.73 62 ALA C C 1
ATOM 4144 O O . ALA C 1 40 ? 160.836 120.213 163.054 0.27 22.44 62 ALA C O 1
ATOM 4146 N N . PRO C 1 41 ? 160.865 119.090 164.997 0.00 23.02 63 PRO C N 1
ATOM 4147 C CA . PRO C 1 41 ? 161.995 119.889 165.488 0.48 22.72 63 PRO C CA 1
ATOM 4148 C C . PRO C 1 41 ? 163.252 119.639 164.672 0.61 23.81 63 PRO C C 1
ATOM 4149 O O . PRO C 1 41 ? 163.820 118.544 164.711 0.40 23.17 63 PRO C O 1
ATOM 4153 N N . GLY C 1 42 ? 163.689 120.649 163.925 0.15 23.13 64 GLY C N 1
ATOM 4154 C CA . GLY C 1 42 ? 164.864 120.529 163.091 0.58 22.76 64 GLY C CA 1
ATOM 4155 C C . GLY C 1 42 ? 164.648 119.879 161.743 0.39 24.21 64 GLY C C 1
ATOM 4156 O O . GLY C 1 42 ? 165.630 119.619 161.038 0.20 24.34 64 GLY C O 1
ATOM 4157 N N . LYS C 1 43 ? 163.401 119.606 161.358 0.20 24.40 65 LYS C N 1
ATOM 4158 C CA . LYS C 1 43 ? 163.131 118.966 160.076 0.71 24.64 65 LYS C CA 1
ATOM 4159 C C . LYS C 1 43 ? 162.117 119.763 159.264 0.00 23.29 65 LYS C C 1
ATOM 4160 O O . LYS C 1 43 ? 161.758 120.884 159.638 0.42 24.27 65 LYS C O 1
ATOM 4166 N N . GLU C 1 44 ? 161.657 119.200 158.152 0.72 21.80 66 GLU C N 1
ATOM 4167 C CA . GLU C 1 44 ? 160.761 119.887 157.234 0.77 22.57 66 GLU C CA 1
ATOM 4168 C C . GLU C 1 44 ? 159.407 119.191 157.190 0.64 22.80 66 GLU C C 1
ATOM 4169 O O . GLU C 1 44 ? 159.184 118.164 157.835 0.17 21.41 66 GLU C O 1
ATOM 4175 N N . ARG C 1 45 ? 158.498 119.770 156.409 0.24 19.97 67 ARG C N 1
ATOM 4176 C CA . ARG C 1 45 ? 157.157 119.217 156.250 1.00 20.75 67 ARG C CA 1
ATOM 4177 C C . ARG C 1 45 ? 157.204 118.000 155.338 0.24 18.81 67 ARG C C 1
ATOM 4178 O O . ARG C 1 45 ? 157.468 118.120 154.138 0.26 16.58 67 ARG C O 1
ATOM 4186 N N . GLU C 1 46 ? 156.950 116.832 155.907 1.00 17.54 68 GLU C N 1
ATOM 4187 C CA . GLU C 1 46 ? 156.773 115.618 155.138 0.73 17.85 68 GLU C CA 1
ATOM 4188 C C . GLU C 1 46 ? 155.288 115.440 154.836 0.32 15.59 68 GLU C C 1
ATOM 4189 O O . GLU C 1 46 ? 154.446 116.239 155.253 0.70 20.07 68 GLU C O 1
ATOM 4195 N N . PHE C 1 47 ? 154.956 114.390 154.098 1.00 15.61 69 PHE C N 1
ATOM 4196 C CA . PHE C 1 47 ? 153.576 114.048 153.798 1.00 6.52 69 PHE C CA 1
ATOM 4197 C C . PHE C 1 47 ? 153.114 112.971 154.768 0.74 12.57 69 PHE C C 1
ATOM 4198 O O . PHE C 1 47 ? 153.882 112.071 155.117 0.57 19.87 69 PHE C O 1
ATOM 4206 N N . VAL C 1 48 ? 151.864 113.070 155.214 0.66 12.44 70 VAL C N 1
ATOM 4207 C CA . VAL C 1 48 ? 151.318 112.084 156.140 1.00 10.36 70 VAL C CA 1
ATOM 4208 C C . VAL C 1 48 ? 150.212 111.293 155.457 1.00 15.35 70 VAL C C 1
ATOM 4209 O O . VAL C 1 48 ? 150.334 110.079 155.264 1.00 18.80 70 VAL C O 1
ATOM 4213 N N . ALA C 1 49 ? 149.136 111.974 155.074 0.85 14.65 71 ALA C N 1
ATOM 4214 C CA . ALA C 1 49 ? 147.971 111.293 154.530 1.00 4.19 71 ALA C CA 1
ATOM 4215 C C . ALA C 1 49 ? 147.144 112.276 153.721 1.00 6.66 71 ALA C C 1
ATOM 4216 O O . ALA C 1 49 ? 147.231 113.489 153.918 1.00 15.00 71 ALA C O 1
ATOM 4218 N N . ALA C 1 50 ? 146.338 111.737 152.812 1.00 6.25 72 ALA C N 1
ATOM 4219 C CA . ALA C 1 50 ? 145.443 112.552 152.006 1.00 9.81 72 ALA C CA 1
ATOM 4220 C C . ALA C 1 50 ? 144.317 111.675 151.485 1.00 10.68 72 ALA C C 1
ATOM 4221 O O . ALA C 1 50 ? 144.447 110.452 151.413 1.00 16.30 72 ALA C O 1
ATOM 4223 N N . ILE C 1 51 ? 143.211 112.318 151.130 1.00 6.44 73 ILE C N 1
ATOM 4224 C CA . ILE C 1 51 ? 142.076 111.658 150.497 1.00 11.01 73 ILE C CA 1
ATOM 4225 C C . ILE C 1 51 ? 141.476 112.633 149.494 1.00 13.25 73 ILE C C 1
ATOM 4226 O O . ILE C 1 51 ? 141.456 113.845 149.729 1.00 13.84 73 ILE C O 1
ATOM 4231 N N . SER C 1 52 ? 140.997 112.110 148.374 1.00 13.39 74 SER C N 1
ATOM 4232 C CA . SER C 1 52 ? 140.449 112.944 147.317 1.00 15.54 74 SER C CA 1
ATOM 4233 C C . SER C 1 52 ? 138.968 112.629 147.118 1.00 16.14 74 SER C C 1
ATOM 4234 O O . SER C 1 52 ? 138.349 111.903 147.899 1.00 21.87 74 SER C O 1
ATOM 4237 N N . LEU C 1 53 ? 138.405 113.200 146.052 0.00 18.56 75 LEU C N 1
ATOM 4238 C CA . LEU C 1 53 ? 136.975 113.082 145.794 1.00 18.45 75 LEU C CA 1
ATOM 4239 C C . LEU C 1 53 ? 136.564 111.633 145.565 1.00 21.54 75 LEU C C 1
ATOM 4240 O O . LEU C 1 53 ? 135.524 111.191 146.066 1.00 26.34 75 LEU C O 1
ATOM 4245 N N . GLY C 1 54 ? 137.369 110.875 144.828 0.48 22.26 76 GLY C N 1
ATOM 4246 C CA . GLY C 1 54 ? 137.031 109.499 144.521 1.00 24.51 76 GLY C CA 1
ATOM 4247 C C . GLY C 1 54 ? 137.214 108.556 145.690 1.00 23.86 76 GLY C C 1
ATOM 4248 O O . GLY C 1 54 ? 137.236 107.334 145.513 0.00 20.97 76 GLY C O 1
ATOM 4249 N N . SER C 1 55 ? 137.355 109.121 146.890 0.00 21.84 77 SER C N 1
ATOM 4250 C CA . SER C 1 55 ? 137.562 108.385 148.135 1.00 22.27 77 SER C CA 1
ATOM 4251 C C . SER C 1 55 ? 138.853 107.576 148.124 0.54 18.50 77 SER C C 1
ATOM 4252 O O . SER C 1 55 ? 139.042 106.693 148.966 0.77 20.25 77 SER C O 1
ATOM 4255 N N . ASN C 1 56 ? 139.749 107.856 147.182 1.00 11.46 78 ASN C N 1
ATOM 4256 C CA . ASN C 1 56 ? 141.066 107.239 147.191 1.00 19.02 78 ASN C CA 1
ATOM 4257 C C . ASN C 1 56 ? 141.933 107.897 148.254 1.00 21.98 78 ASN C C 1
ATOM 4258 O O . ASN C 1 56 ? 141.884 109.114 148.452 1.00 21.29 78 ASN C O 1
ATOM 4263 N N . THR C 1 57 ? 142.727 107.085 148.939 1.00 13.51 79 THR C N 1
ATOM 4264 C CA . THR C 1 57 ? 143.551 107.546 150.042 1.00 4.61 79 THR C CA 1
ATOM 4265 C C . THR C 1 57 ? 145.025 107.402 149.695 0.73 13.83 79 THR C C 1
ATOM 4266 O O . THR C 1 57 ? 145.421 106.510 148.939 0.88 16.87 79 THR C O 1
ATOM 4270 N N . ASN C 1 58 ? 145.832 108.298 150.252 1.00 15.20 80 ASN C N 1
ATOM 4271 C CA . ASN C 1 58 ? 147.280 108.236 150.131 1.00 11.14 80 ASN C CA 1
ATOM 4272 C C . ASN C 1 58 ? 147.878 108.254 151.528 1.00 10.46 80 ASN C C 1
ATOM 4273 O O . ASN C 1 58 ? 147.464 109.055 152.370 1.00 16.07 80 ASN C O 1
ATOM 4278 N N . TYR C 1 59 ? 148.841 107.373 151.773 1.00 14.42 81 TYR C N 1
ATOM 4279 C CA . TYR C 1 59 ? 149.464 107.244 153.081 1.00 12.29 81 TYR C CA 1
ATOM 4280 C C . TYR C 1 59 ? 150.976 107.193 152.935 1.00 14.92 81 TYR C C 1
ATOM 4281 O O . TYR C 1 59 ? 151.500 106.496 152.063 0.30 15.60 81 TYR C O 1
ATOM 4290 N N . ALA C 1 60 ? 151.669 107.929 153.797 1.00 18.08 82 ALA C N 1
ATOM 4291 C CA . ALA C 1 60 ? 153.117 107.820 153.877 1.00 23.71 82 ALA C CA 1
ATOM 4292 C C . ALA C 1 60 ? 153.516 106.454 154.424 1.00 22.55 82 ALA C C 1
ATOM 4293 O O . ALA C 1 60 ? 152.799 105.845 155.221 0.71 21.10 82 ALA C O 1
ATOM 4295 N N . ASP C 1 61 ? 154.681 105.974 153.983 0.91 26.71 83 ASP C N 1
ATOM 4296 C CA . ASP C 1 61 ? 155.153 104.656 154.391 0.74 25.57 83 ASP C CA 1
ATOM 4297 C C . ASP C 1 61 ? 155.407 104.562 155.890 0.20 25.31 83 ASP C C 1
ATOM 4298 O O . ASP C 1 61 ? 155.331 103.463 156.449 0.69 30.84 83 ASP C O 1
ATOM 4303 N N . SER C 1 62 ? 155.705 105.680 156.549 0.58 23.66 84 SER C N 1
ATOM 4304 C CA . SER C 1 62 ? 155.972 105.660 157.981 0.62 24.63 84 SER C CA 1
ATOM 4305 C C . SER C 1 62 ? 154.710 105.480 158.813 0.92 23.84 84 SER C C 1
ATOM 4306 O O . SER C 1 62 ? 154.808 105.107 159.987 0.30 24.45 84 SER C O 1
ATOM 4309 N N . VAL C 1 63 ? 153.536 105.734 158.241 0.54 23.32 85 VAL C N 1
ATOM 4310 C CA . VAL C 1 63 ? 152.267 105.584 158.938 1.00 24.23 85 VAL C CA 1
ATOM 4311 C C . VAL C 1 63 ? 151.321 104.655 158.180 0.51 25.31 85 VAL C C 1
ATOM 4312 O O . VAL C 1 63 ? 150.118 104.672 158.409 1.00 23.31 85 VAL C O 1
ATOM 4316 N N . LYS C 1 64 ? 151.858 103.841 157.274 0.41 23.30 86 LYS C N 1
ATOM 4317 C CA . LYS C 1 64 ? 151.030 102.950 156.471 1.00 23.12 86 LYS C CA 1
ATOM 4318 C C . LYS C 1 64 ? 150.435 101.860 157.352 0.48 22.48 86 LYS C C 1
ATOM 4319 O O . LYS C 1 64 ? 151.164 101.140 158.042 0.45 22.71 86 LYS C O 1
ATOM 4325 N N . GLY C 1 65 ? 149.111 101.736 157.328 0.17 23.03 87 GLY C N 1
ATOM 4326 C CA . GLY C 1 65 ? 148.435 100.755 158.149 0.00 23.06 87 GLY C CA 1
ATOM 4327 C C . GLY C 1 65 ? 148.346 101.102 159.616 0.82 23.18 87 GLY C C 1
ATOM 4328 O O . GLY C 1 65 ? 147.978 100.238 160.419 0.65 24.85 87 GLY C O 1
ATOM 4329 N N . ARG C 1 66 ? 148.671 102.337 159.995 0.93 24.58 88 ARG C N 1
ATOM 4330 C CA . ARG C 1 66 ? 148.618 102.741 161.393 0.54 23.16 88 ARG C CA 1
ATOM 4331 C C . ARG C 1 66 ? 147.715 103.958 161.546 0.39 23.28 88 ARG C C 1
ATOM 4332 O O . ARG C 1 66 ? 147.104 104.159 162.599 0.52 22.42 88 ARG C O 1
ATOM 4340 N N . PHE C 1 67 ? 147.628 104.773 160.499 0.81 24.34 89 PHE C N 1
ATOM 4341 C CA . PHE C 1 67 ? 146.740 105.923 160.460 1.00 21.83 89 PHE C CA 1
ATOM 4342 C C . PHE C 1 67 ? 145.622 105.669 159.459 0.76 22.10 89 PHE C C 1
ATOM 4343 O O . PHE C 1 67 ? 145.806 104.967 158.461 0.45 23.73 89 PHE C O 1
ATOM 4351 N N . THR C 1 68 ? 144.457 106.246 159.737 0.44 19.61 90 THR C N 1
ATOM 4352 C CA . THR C 1 68 ? 143.299 106.137 158.861 0.54 19.72 90 THR C CA 1
ATOM 4353 C C . THR C 1 68 ? 142.727 107.525 158.628 1.00 19.57 90 THR C C 1
ATOM 4354 O O . THR C 1 68 ? 142.458 108.257 159.585 0.00 19.34 90 THR C O 1
ATOM 4358 N N . ILE C 1 69 ? 142.547 107.887 157.362 1.00 17.70 91 ILE C N 1
ATOM 4359 C CA . ILE C 1 69 ? 141.977 109.176 156.996 1.00 15.87 91 ILE C CA 1
ATOM 4360 C C . ILE C 1 69 ? 140.576 108.948 156.445 1.00 16.81 91 ILE C C 1
ATOM 4361 O O . ILE C 1 69 ? 140.288 107.921 155.821 0.66 17.66 91 ILE C O 1
ATOM 4366 N N . SER C 1 70 ? 139.688 109.900 156.721 1.00 15.88 92 SER C N 1
ATOM 4367 C CA . SER C 1 70 ? 138.318 109.835 156.237 1.00 18.19 92 SER C CA 1
ATOM 4368 C C . SER C 1 70 ? 137.847 111.247 155.926 1.00 19.31 92 SER C C 1
ATOM 4369 O O . SER C 1 70 ? 138.328 112.223 156.506 0.95 16.85 92 SER C O 1
ATOM 4372 N N . ARG C 1 71 ? 136.892 111.344 155.006 1.00 17.73 93 ARG C N 1
ATOM 4373 C CA . ARG C 1 71 ? 136.438 112.625 154.490 1.00 16.03 93 ARG C CA 1
ATOM 4374 C C . ARG C 1 71 ? 134.919 112.696 154.523 1.00 22.06 93 ARG C C 1
ATOM 4375 O O . ARG C 1 71 ? 134.229 111.698 154.301 0.30 23.78 93 ARG C O 1
ATOM 4383 N N . ASP C 1 72 ? 134.407 113.891 154.805 1.00 21.97 94 ASP C N 1
ATOM 4384 C CA . ASP C 1 72 ? 132.977 114.182 154.745 0.55 21.79 94 ASP C CA 1
ATOM 4385 C C . ASP C 1 72 ? 132.766 115.199 153.629 0.91 22.57 94 ASP C C 1
ATOM 4386 O O . ASP C 1 72 ? 132.998 116.397 153.819 0.59 26.00 94 ASP C O 1
ATOM 4391 N N . ASN C 1 73 ? 132.319 114.722 152.466 0.09 25.30 95 ASN C N 1
ATOM 4392 C CA . ASN C 1 73 ? 132.145 115.599 151.316 1.00 29.60 95 ASN C CA 1
ATOM 4393 C C . ASN C 1 73 ? 131.051 116.636 151.530 1.00 24.32 95 ASN C C 1
ATOM 4394 O O . ASN C 1 73 ? 131.050 117.665 150.845 0.00 23.62 95 ASN C O 1
ATOM 4399 N N . ALA C 1 74 ? 130.126 116.392 152.459 0.53 23.96 96 ALA C N 1
ATOM 4400 C CA . ALA C 1 74 ? 129.023 117.323 152.673 0.01 24.22 96 ALA C CA 1
ATOM 4401 C C . ALA C 1 74 ? 129.473 118.584 153.400 0.00 24.46 96 ALA C C 1
ATOM 4402 O O . ALA C 1 74 ? 129.039 119.688 153.054 1.00 24.44 96 ALA C O 1
ATOM 4404 N N . LYS C 1 75 ? 130.337 118.446 154.406 0.49 25.92 97 LYS C N 1
ATOM 4405 C CA . LYS C 1 75 ? 130.760 119.570 155.234 0.71 25.66 97 LYS C CA 1
ATOM 4406 C C . LYS C 1 75 ? 132.199 119.993 154.949 0.00 24.21 97 LYS C C 1
ATOM 4407 O O . LYS C 1 75 ? 132.748 120.840 155.657 0.36 24.23 97 LYS C O 1
ATOM 4413 N N . ASN C 1 76 ? 132.812 119.418 153.916 0.43 24.46 98 ASN C N 1
ATOM 4414 C CA . ASN C 1 76 ? 134.192 119.724 153.536 0.00 23.84 98 ASN C CA 1
ATOM 4415 C C . ASN C 1 76 ? 135.142 119.523 154.714 0.62 22.99 98 ASN C C 1
ATOM 4416 O O . ASN C 1 76 ? 136.018 120.344 154.994 1.00 28.03 98 ASN C O 1
ATOM 4421 N N . THR C 1 77 ? 134.958 118.409 155.415 0.63 21.57 99 THR C N 1
ATOM 4422 C CA . THR C 1 77 ? 135.703 118.122 156.631 1.00 24.04 99 THR C CA 1
ATOM 4423 C C . THR C 1 77 ? 136.375 116.759 156.523 0.59 24.76 99 THR C C 1
ATOM 4424 O O . THR C 1 77 ? 135.747 115.778 156.116 0.60 24.01 99 THR C O 1
ATOM 4428 N N . VAL C 1 78 ? 137.660 116.707 156.884 1.00 20.38 100 VAL C N 1
ATOM 4429 C CA . VAL C 1 78 ? 138.446 115.483 156.834 1.00 19.75 100 VAL C CA 1
ATOM 4430 C C . VAL C 1 78 ? 138.816 115.080 158.253 1.00 15.57 100 VAL C C 1
ATOM 4431 O O . VAL C 1 78 ? 138.907 115.911 159.158 0.08 20.49 100 VAL C O 1
ATOM 4435 N N . TYR C 1 79 ? 139.041 113.781 158.437 1.00 14.70 101 TYR C N 1
ATOM 4436 C CA . TYR C 1 79 ? 139.368 113.228 159.743 1.00 19.54 101 TYR C CA 1
ATOM 4437 C C . TYR C 1 79 ? 140.589 112.332 159.630 1.00 22.28 101 TYR C C 1
ATOM 4438 O O . TYR C 1 79 ? 140.758 111.628 158.632 0.34 19.38 101 TYR C O 1
ATOM 4447 N N . LEU C 1 80 ? 141.428 112.351 160.662 0.58 23.38 102 LEU C N 1
ATOM 4448 C CA . LEU C 1 80 ? 142.587 111.472 160.759 0.92 20.71 102 LEU C CA 1
ATOM 4449 C C . LEU C 1 80 ? 142.454 110.633 162.019 1.00 21.90 102 LEU C C 1
ATOM 4450 O O . LEU C 1 80 ? 142.241 111.175 163.108 0.28 22.23 102 LEU C O 1
ATOM 4455 N N . GLN C 1 81 ? 142.579 109.319 161.872 1.00 24.40 103 GLN C N 1
ATOM 4456 C CA . GLN C 1 81 ? 142.475 108.383 162.988 1.00 20.75 103 GLN C CA 1
ATOM 4457 C C . GLN C 1 81 ? 143.865 107.826 163.266 0.93 23.05 103 GLN C C 1
ATOM 4458 O O . GLN C 1 81 ? 144.287 106.845 162.650 0.19 22.15 103 GLN C O 1
ATOM 4464 N N . MET C 1 82 ? 144.577 108.451 164.200 0.93 22.35 104 MET C N 1
ATOM 4465 C CA . MET C 1 82 ? 145.920 108.026 164.570 1.00 25.24 104 MET C CA 1
ATOM 4466 C C . MET C 1 82 ? 145.830 106.988 165.681 0.82 24.87 104 MET C C 1
ATOM 4467 O O . MET C 1 82 ? 145.265 107.257 166.746 0.38 24.21 104 MET C O 1
ATOM 4472 N N . ASN C 1 83 ? 146.392 105.810 165.429 1.00 28.70 105 ASN C N 1
ATOM 4473 C CA . ASN C 1 83 ? 146.412 104.715 166.385 0.56 24.56 105 ASN C CA 1
ATOM 4474 C C . ASN C 1 83 ? 147.844 104.224 166.540 0.41 24.19 105 ASN C C 1
ATOM 4475 O O . ASN C 1 83 ? 148.681 104.414 165.655 0.15 24.90 105 ASN C O 1
ATOM 4480 N N . SER C 1 84 ? 148.117 103.593 167.682 0.26 24.81 106 SER C N 1
ATOM 4481 C CA . SER C 1 84 ? 149.440 103.047 167.986 1.00 24.96 106 SER C CA 1
ATOM 4482 C C . SER C 1 84 ? 150.517 104.121 167.852 0.67 25.47 106 SER C C 1
ATOM 4483 O O . SER C 1 84 ? 151.495 103.974 167.116 0.21 25.53 106 SER C O 1
ATOM 4486 N N . LEU C 1 85 ? 150.326 105.217 168.582 0.53 24.30 107 LEU C N 1
ATOM 4487 C CA . LEU C 1 85 ? 151.165 106.401 168.429 0.69 25.64 107 LEU C CA 1
ATOM 4488 C C . LEU C 1 85 ? 152.567 106.122 168.954 0.80 25.23 107 LEU C C 1
ATOM 4489 O O . LEU C 1 85 ? 152.764 105.936 170.159 0.15 28.40 107 LEU C O 1
ATOM 4494 N N . LYS C 1 86 ? 153.541 106.092 168.050 0.19 24.51 108 LYS C N 1
ATOM 4495 C CA . LYS C 1 86 ? 154.935 105.921 168.417 0.89 25.20 108 LYS C CA 1
ATOM 4496 C C . LYS C 1 86 ? 155.544 107.258 168.834 0.24 25.74 108 LYS C C 1
ATOM 4497 O O . LYS C 1 86 ? 155.050 108.321 168.451 0.35 24.82 108 LYS C O 1
ATOM 4503 N N . PRO C 1 87 ? 156.615 107.232 169.635 0.46 25.62 109 PRO C N 1
ATOM 4504 C CA . PRO C 1 87 ? 157.216 108.493 170.104 1.00 25.01 109 PRO C CA 1
ATOM 4505 C C . PRO C 1 87 ? 157.722 109.399 168.992 0.19 26.60 109 PRO C C 1
ATOM 4506 O O . PRO C 1 87 ? 157.770 110.619 169.196 0.35 25.02 109 PRO C O 1
ATOM 4510 N N . GLU C 1 88 ? 158.096 108.860 167.834 0.42 24.76 110 GLU C N 1
ATOM 4511 C CA . GLU C 1 88 ? 158.581 109.676 166.728 0.21 24.06 110 GLU C CA 1
ATOM 4512 C C . GLU C 1 88 ? 157.455 110.332 165.939 0.00 23.57 110 GLU C C 1
ATOM 4513 O O . GLU C 1 88 ? 157.707 110.873 164.857 0.67 22.33 110 GLU C O 1
ATOM 4519 N N . ASP C 1 89 ? 156.226 110.293 166.448 0.47 23.80 111 ASP C N 1
ATOM 4520 C CA . ASP C 1 89 ? 155.105 110.999 165.847 1.00 22.93 111 ASP C CA 1
ATOM 4521 C C . ASP C 1 89 ? 154.909 112.387 166.441 1.00 23.05 111 ASP C C 1
ATOM 4522 O O . ASP C 1 89 ? 153.987 113.100 166.032 0.61 23.44 111 ASP C O 1
ATOM 4527 N N . THR C 1 90 ? 155.752 112.782 167.392 0.20 23.67 112 THR C N 1
ATOM 4528 C CA . THR C 1 90 ? 155.680 114.100 168.017 1.00 25.42 112 THR C CA 1
ATOM 4529 C C . THR C 1 90 ? 156.003 115.157 166.972 1.00 23.47 112 THR C C 1
ATOM 4530 O O . THR C 1 90 ? 157.148 115.283 166.533 0.00 23.20 112 THR C O 1
ATOM 4534 N N . ALA C 1 91 ? 154.997 115.929 166.572 1.00 23.84 113 ALA C N 1
ATOM 4535 C CA . ALA C 1 91 ? 155.174 116.883 165.488 1.00 22.43 113 ALA C CA 1
ATOM 4536 C C . ALA C 1 91 ? 154.029 117.885 165.505 1.00 21.40 113 ALA C C 1
ATOM 4537 O O . ALA C 1 91 ? 153.076 117.762 166.275 0.30 22.83 113 ALA C O 1
ATOM 4539 N N . VAL C 1 92 ? 154.143 118.885 164.636 1.00 23.01 114 VAL C N 1
ATOM 4540 C CA . VAL C 1 92 ? 153.095 119.871 164.402 0.87 22.90 114 VAL C CA 1
ATOM 4541 C C . VAL C 1 92 ? 152.438 119.521 163.075 0.49 20.02 114 VAL C C 1
ATOM 4542 O O . VAL C 1 92 ? 153.043 119.696 162.010 0.43 19.54 114 VAL C O 1
ATOM 4546 N N . TYR C 1 93 ? 151.200 119.034 163.125 1.00 19.83 115 TYR C N 1
ATOM 4547 C CA . TYR C 1 93 ? 150.516 118.567 161.925 1.00 20.13 115 TYR C CA 1
ATOM 4548 C C . TYR C 1 93 ? 149.750 119.715 161.281 1.00 19.42 115 TYR C C 1
ATOM 4549 O O . TYR C 1 93 ? 149.053 120.468 161.966 0.18 28.44 115 TYR C O 1
ATOM 4558 N N . TYR C 1 94 ? 149.877 119.836 159.962 1.00 17.29 116 TYR C N 1
ATOM 4559 C CA . TYR C 1 94 ? 149.274 120.923 159.202 0.12 16.77 116 TYR C CA 1
ATOM 4560 C C . TYR C 1 94 ? 148.216 120.353 158.270 0.77 18.33 116 TYR C C 1
ATOM 4561 O O . TYR C 1 94 ? 148.506 119.457 157.472 0.77 18.86 116 TYR C O 1
ATOM 4570 N N . CYS C 1 95 ? 146.997 120.872 158.369 0.10 17.50 117 CYS C N 1
ATOM 4571 C CA . CYS C 1 95 ? 145.970 120.546 157.391 1.00 12.05 117 CYS C CA 1
ATOM 4572 C C . CYS C 1 95 ? 146.275 121.246 156.075 0.05 13.98 117 CYS C C 1
ATOM 4573 O O . CYS C 1 95 ? 146.608 122.433 156.048 1.00 15.87 117 CYS C O 1
ATOM 4576 N N . ALA C 1 96 ? 146.164 120.505 154.977 0.85 14.21 118 ALA C N 1
ATOM 4577 C CA . ALA C 1 96 ? 146.563 121.021 153.678 0.94 9.60 118 ALA C CA 1
ATOM 4578 C C . ALA C 1 96 ? 145.496 120.726 152.637 1.00 10.35 118 ALA C C 1
ATOM 4579 O O . ALA C 1 96 ? 144.878 119.660 152.652 1.00 13.88 118 ALA C O 1
ATOM 4581 N N . VAL C 1 97 ? 145.286 121.681 151.739 1.00 6.53 119 VAL C N 1
ATOM 4582 C CA . VAL C 1 97 ? 144.493 121.486 150.534 1.00 5.33 119 VAL C CA 1
ATOM 4583 C C . VAL C 1 97 ? 145.469 121.524 149.367 0.94 12.36 119 VAL C C 1
ATOM 4584 O O . VAL C 1 97 ? 146.021 122.581 149.038 0.58 14.59 119 VAL C O 1
ATOM 4588 N N . THR C 1 98 ? 145.698 120.370 148.750 0.55 6.22 120 THR C N 1
ATOM 4589 C CA . THR C 1 98 ? 146.689 120.219 147.697 1.00 3.25 120 THR C CA 1
ATOM 4590 C C . THR C 1 98 ? 146.008 119.927 146.368 1.00 9.09 120 THR C C 1
ATOM 4591 O O . THR C 1 98 ? 144.786 119.792 146.281 1.00 20.54 120 THR C O 1
ATOM 4595 N N . GLY C 1 99 ? 146.823 119.831 145.322 0.00 6.23 121 GLY C N 1
ATOM 4596 C CA . GLY C 1 99 ? 146.300 119.601 143.991 1.00 0.00 121 GLY C CA 1
ATOM 4597 C C . GLY C 1 99 ? 145.617 120.794 143.367 1.00 0.00 121 GLY C C 1
ATOM 4598 O O . GLY C 1 99 ? 144.716 120.619 142.545 0.58 1.83 121 GLY C O 1
ATOM 4599 N N . LEU C 1 100 ? 146.021 122.010 143.736 1.00 6.55 122 LEU C N 1
ATOM 4600 C CA . LEU C 1 100 ? 145.424 123.208 143.159 1.00 1.72 122 LEU C CA 1
ATOM 4601 C C . LEU C 1 100 ? 145.805 123.418 141.699 1.00 8.48 122 LEU C C 1
ATOM 4602 O O . LEU C 1 100 ? 145.047 124.068 140.971 1.00 10.88 122 LEU C O 1
ATOM 4607 N N . ARG C 1 101 ? 146.971 122.915 141.277 1.00 2.56 123 ARG C N 1
ATOM 4608 C CA . ARG C 1 101 ? 147.470 122.970 139.903 1.00 0.00 123 ARG C CA 1
ATOM 4609 C C . ARG C 1 101 ? 147.927 124.369 139.509 1.00 0.35 123 ARG C C 1
ATOM 4610 O O . ARG C 1 101 ? 148.499 124.559 138.433 1.00 1.75 123 ARG C O 1
ATOM 4618 N N . ILE C 1 102 ? 147.678 125.353 140.371 1.00 3.62 124 ILE C N 1
ATOM 4619 C CA . ILE C 1 102 ? 148.053 126.739 140.137 0.00 3.32 124 ILE C CA 1
ATOM 4620 C C . ILE C 1 102 ? 148.563 127.312 141.450 1.00 0.00 124 ILE C C 1
ATOM 4621 O O . ILE C 1 102 ? 148.335 126.757 142.524 0.00 3.46 124 ILE C O 1
ATOM 4626 N N . TYR C 1 103 ? 149.252 128.443 141.348 1.00 4.23 125 TYR C N 1
ATOM 4627 C CA . TYR C 1 103 ? 149.758 129.121 142.530 1.00 3.67 125 TYR C CA 1
ATOM 4628 C C . TYR C 1 103 ? 148.598 129.477 143.459 0.96 3.94 125 TYR C C 1
ATOM 4629 O O . TYR C 1 103 ? 147.547 129.928 142.992 1.00 0.73 125 TYR C O 1
ATOM 4638 N N . PRO C 1 104 ? 148.750 129.297 144.781 1.00 7.68 126 PRO C N 1
ATOM 4639 C CA . PRO C 1 104 ? 149.952 128.909 145.534 1.00 7.62 126 PRO C CA 1
ATOM 4640 C C . PRO C 1 104 ? 150.173 127.407 145.687 1.00 2.33 126 PRO C C 1
ATOM 4641 O O . PRO C 1 104 ? 151.022 127.001 146.474 0.90 1.70 126 PRO C O 1
ATOM 4645 N N . PHE C 1 105 ? 149.382 126.582 144.997 1.00 5.32 127 PHE C N 1
ATOM 4646 C CA . PHE C 1 105 ? 149.516 125.126 144.943 1.00 0.74 127 PHE C CA 1
ATOM 4647 C C . PHE C 1 105 ? 149.116 124.443 146.246 1.00 5.64 127 PHE C C 1
ATOM 4648 O O . PHE C 1 105 ? 148.923 123.225 146.270 1.00 11.11 127 PHE C O 1
ATOM 4656 N N . VAL C 1 106 ? 148.962 125.207 147.331 1.00 7.52 128 VAL C N 1
ATOM 4657 C CA . VAL C 1 106 ? 148.638 124.651 148.641 1.00 10.46 128 VAL C CA 1
ATOM 4658 C C . VAL C 1 106 ? 147.808 125.668 149.409 1.00 13.27 128 VAL C C 1
ATOM 4659 O O . VAL C 1 106 ? 147.924 126.878 149.206 0.75 8.84 128 VAL C O 1
ATOM 4663 N N . TYR C 1 107 ? 146.967 125.161 150.307 0.44 14.11 129 TYR C N 1
ATOM 4664 C CA . TYR C 1 107 ? 146.351 125.965 151.357 1.00 6.10 129 TYR C CA 1
ATOM 4665 C C . TYR C 1 107 ? 146.638 125.274 152.678 1.00 7.10 129 TYR C C 1
ATOM 4666 O O . TYR C 1 107 ? 146.256 124.116 152.864 0.65 9.99 129 TYR C O 1
ATOM 4675 N N . TRP C 1 108 ? 147.302 125.975 153.590 0.81 12.93 130 TRP C N 1
ATOM 4676 C CA . TRP C 1 108 ? 147.748 125.397 154.847 1.00 14.43 130 TRP C CA 1
ATOM 4677 C C . TRP C 1 108 ? 146.802 125.759 155.984 0.40 15.93 130 TRP C C 1
ATOM 4678 O O . TRP C 1 108 ? 146.117 126.784 155.948 1.00 14.37 130 TRP C O 1
ATOM 4689 N N . GLY C 1 109 ? 146.772 124.895 156.994 0.57 17.95 131 GLY C N 1
ATOM 4690 C CA . GLY C 1 109 ? 146.124 125.217 158.247 0.89 15.79 131 GLY C CA 1
ATOM 4691 C C . GLY C 1 109 ? 147.113 125.822 159.228 0.29 19.22 131 GLY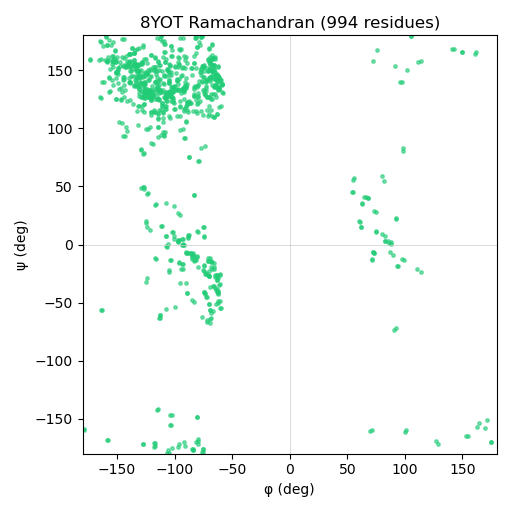 C C 1
ATOM 4692 O O . GLY C 1 109 ? 148.324 125.702 159.068 0.07 26.87 131 GLY C O 1
ATOM 4693 N N . GLN C 1 110 ? 146.578 126.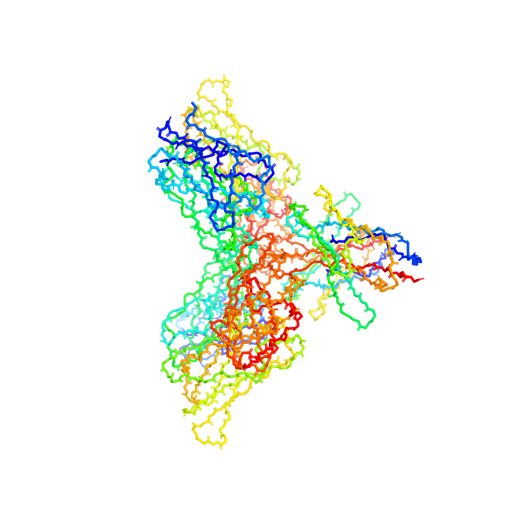486 160.256 0.40 24.37 132 GLN C N 1
ATOM 4694 C CA . GLN C 1 110 ? 147.439 127.152 161.228 0.00 22.52 132 GLN C CA 1
ATOM 4695 C C . GLN C 1 110 ? 148.334 126.164 161.963 0.71 22.57 132 GLN C C 1
ATOM 4696 O O . GLN C 1 110 ? 149.438 126.522 162.389 0.71 26.18 132 GLN C O 1
ATOM 4702 N N . GLY C 1 111 ? 147.883 124.929 162.122 0.32 23.07 133 GLY C N 1
ATOM 4703 C CA . GLY C 1 111 ? 148.679 123.881 162.726 0.81 21.75 133 GLY C CA 1
ATOM 4704 C C . GLY C 1 111 ? 148.138 123.458 164.079 1.00 25.64 133 GLY C C 1
ATOM 4705 O O . GLY C 1 111 ? 147.427 124.191 164.763 0.62 30.29 133 GLY C O 1
ATOM 4706 N N . THR C 1 112 ? 148.494 122.230 164.444 0.71 22.27 134 THR C N 1
ATOM 4707 C CA . THR C 1 112 ? 148.137 121.670 165.737 1.00 24.28 134 THR C CA 1
ATOM 4708 C C . THR C 1 112 ? 149.329 120.888 166.261 1.00 23.45 134 THR C C 1
ATOM 4709 O O . THR C 1 112 ? 150.152 120.388 165.493 0.00 23.06 134 THR C O 1
ATOM 4713 N N . GLN C 1 113 ? 149.414 120.788 167.583 0.36 25.34 135 GLN C N 1
ATOM 4714 C CA . GLN C 1 113 ? 150.556 120.182 168.251 1.00 25.66 135 GLN C CA 1
ATOM 4715 C C . GLN C 1 113 ? 150.207 118.773 168.703 0.65 25.69 135 GLN C C 1
ATOM 4716 O O . GLN C 1 113 ? 149.203 118.567 169.391 0.04 24.29 135 GLN C O 1
ATOM 4722 N N . VAL C 1 114 ? 151.035 117.810 168.309 1.00 24.94 136 VAL C N 1
ATOM 4723 C CA . VAL C 1 114 ? 150.953 116.437 168.790 1.00 25.10 136 VAL C CA 1
ATOM 4724 C C . VAL C 1 114 ? 152.286 116.116 169.449 0.64 23.72 136 VAL C C 1
ATOM 4725 O O . VAL C 1 114 ? 153.342 116.258 168.820 0.01 23.43 136 VAL C O 1
ATOM 4729 N N . THR C 1 115 ? 152.240 115.691 170.708 0.21 24.36 137 THR C N 1
ATOM 4730 C CA . THR C 1 115 ? 153.433 115.515 171.534 0.59 26.83 137 THR C CA 1
ATOM 4731 C C . THR C 1 115 ? 153.467 114.113 172.132 0.56 29.24 137 THR C C 1
ATOM 4732 O O . THR C 1 115 ? 153.646 113.924 173.336 0.41 24.87 137 THR C O 1
ATOM 4736 N N . VAL C 1 116 ? 153.274 113.107 171.283 1.00 30.45 138 VAL C N 1
ATOM 4737 C CA . VAL C 1 116 ? 153.293 111.713 171.721 0.96 25.55 138 VAL C CA 1
ATOM 4738 C C . VAL C 1 116 ? 154.672 111.407 172.298 0.63 24.01 138 VAL C C 1
ATOM 4739 O O . VAL C 1 116 ? 155.682 111.483 171.593 0.10 24.12 138 VAL C O 1
ATOM 4743 N N . SER C 1 117 ? 154.715 111.057 173.579 0.45 24.48 139 SER C N 1
ATOM 4744 C CA . SER C 1 117 ? 155.972 110.771 174.258 0.00 23.62 139 SER C CA 1
ATOM 4745 C C . SER C 1 117 ? 155.821 109.608 175.234 0.00 23.52 139 SER C C 1
ATOM 4746 O O . SER C 1 117 ? 155.366 109.790 176.363 0.61 22.88 139 SER C O 1
ATOM 4749 N N . PRO D 2 29 ? 149.997 185.916 113.908 1.00 62.00 29 PRO D N 1
ATOM 4750 C CA . PRO D 2 29 ? 150.480 185.806 115.289 1.00 62.45 29 PRO D CA 1
ATOM 4751 C C . PRO D 2 29 ? 150.617 184.358 115.748 1.00 63.01 29 PRO D C 1
ATOM 4752 O O . PRO D 2 29 ? 149.886 183.491 115.271 1.00 61.88 29 PRO D O 1
ATOM 4756 N N . THR D 2 30 ? 151.543 184.106 116.667 1.00 65.14 30 THR D N 1
ATOM 4757 C CA . THR D 2 30 ? 151.805 182.770 117.181 1.00 64.40 30 THR D CA 1
ATOM 4758 C C . THR D 2 30 ? 151.683 182.761 118.699 1.00 64.93 30 THR D C 1
ATOM 4759 O O . THR D 2 30 ? 151.764 183.797 119.363 1.00 66.05 30 THR D O 1
ATOM 4763 N N . LEU D 2 31 ? 151.486 181.562 119.244 1.00 62.65 31 LEU D N 1
ATOM 4764 C CA . LEU D 2 31 ? 151.310 181.378 120.678 1.00 61.88 31 LEU D CA 1
ATOM 4765 C C . LEU D 2 31 ? 151.946 180.056 121.074 1.00 59.91 31 LEU D C 1
ATOM 4766 O O . LEU D 2 31 ? 151.693 179.033 120.432 1.00 62.02 31 LEU D O 1
ATOM 4771 N N . TRP D 2 32 ? 152.768 180.076 122.122 1.00 61.48 32 TRP D N 1
ATOM 4772 C CA . TRP D 2 32 ? 153.476 178.880 122.555 1.00 62.26 32 TRP D CA 1
ATOM 4773 C C . TRP D 2 32 ? 153.782 178.991 124.043 1.00 60.85 32 TRP D C 1
ATOM 4774 O O . TRP D 2 32 ? 153.546 180.025 124.673 1.00 61.74 32 TRP D O 1
ATOM 4785 N N . ALA D 2 33 ? 154.319 177.908 124.601 1.00 54.69 33 ALA D N 1
ATOM 4786 C CA . ALA D 2 33 ? 154.762 177.860 125.987 1.00 53.92 33 ALA D CA 1
ATOM 4787 C C . ALA D 2 33 ? 156.187 177.329 126.031 1.00 55.32 33 ALA D C 1
ATOM 4788 O O . ALA D 2 33 ? 156.517 176.366 125.333 1.00 56.02 33 ALA D O 1
ATOM 4790 N N . GLU D 2 34 ? 157.031 177.960 126.849 1.00 60.22 34 GLU D N 1
ATOM 4791 C CA . GLU D 2 34 ? 158.448 177.610 126.878 1.00 61.94 34 GLU D CA 1
ATOM 4792 C C . GLU D 2 34 ? 158.681 176.203 127.426 1.00 62.26 34 GLU D C 1
ATOM 4793 O O . GLU D 2 34 ? 159.293 175.382 126.730 1.00 63.13 34 GLU D O 1
ATOM 4799 N N . PRO D 2 35 ? 158.239 175.871 128.647 1.00 53.29 35 PRO D N 1
ATOM 4800 C CA . PRO D 2 35 ? 158.472 174.501 129.130 1.00 48.85 35 PRO D CA 1
ATOM 4801 C C . PRO D 2 35 ? 157.767 173.452 128.292 1.00 52.71 35 PRO D C 1
ATOM 4802 O O . PRO D 2 35 ? 158.272 172.330 128.167 1.00 54.90 35 PRO D O 1
ATOM 4806 N N . GLY D 2 36 ? 156.629 173.786 127.711 1.00 45.99 36 GLY D N 1
ATOM 4807 C CA . GLY D 2 36 ? 155.868 172.849 126.909 1.00 38.26 36 GLY D CA 1
ATOM 4808 C C . GLY D 2 36 ? 154.385 173.021 127.154 1.00 40.17 36 GLY D C 1
ATOM 4809 O O . GLY D 2 36 ? 153.953 173.698 128.083 1.00 43.32 36 GLY D O 1
ATOM 4810 N N . SER D 2 37 ? 153.599 172.383 126.287 1.00 29.63 37 SER D N 1
ATOM 4811 C CA . SER D 2 37 ? 152.148 172.434 126.404 1.00 19.66 37 SER D CA 1
ATOM 4812 C C . SER D 2 37 ? 151.596 171.426 127.401 1.00 24.99 37 SER D C 1
ATOM 4813 O O . SER D 2 37 ? 150.407 171.491 127.726 1.00 32.45 37 SER D O 1
ATOM 4816 N N . VAL D 2 38 ? 152.419 170.505 127.888 1.00 19.82 38 VAL D N 1
ATOM 4817 C CA . VAL D 2 38 ? 152.009 169.502 128.861 1.00 15.54 38 VAL D CA 1
ATOM 4818 C C . VAL D 2 38 ? 152.774 169.797 130.141 1.00 20.32 38 VAL D C 1
ATOM 4819 O O . VAL D 2 38 ? 154.002 169.650 130.186 1.00 25.06 38 VAL D O 1
ATOM 4823 N N . ILE D 2 39 ? 152.056 170.210 131.181 1.00 22.33 39 ILE D N 1
ATOM 4824 C CA . ILE D 2 39 ? 152.654 170.719 132.408 1.00 21.52 39 ILE D CA 1
ATOM 4825 C C . ILE D 2 39 ? 152.079 169.959 133.593 1.00 18.72 39 ILE D C 1
ATOM 4826 O O . ILE D 2 39 ? 150.859 169.810 133.713 1.00 32.29 39 ILE D O 1
ATOM 4831 N N . SER D 2 40 ? 152.959 169.481 134.466 1.00 19.11 40 SER D N 1
ATOM 4832 C CA . SER D 2 40 ? 152.523 168.793 135.667 1.00 19.82 40 SER D CA 1
ATOM 4833 C C . SER D 2 40 ? 151.861 169.773 136.634 1.00 25.20 40 SER D C 1
ATOM 4834 O O . SER D 2 40 ? 152.076 170.986 136.577 1.00 29.75 40 SER D O 1
ATOM 4837 N N . TRP D 2 41 ? 151.038 169.227 137.526 1.00 27.34 41 TRP D N 1
ATOM 4838 C CA . TRP D 2 41 ? 150.320 170.048 138.493 1.00 24.27 41 TRP D CA 1
ATOM 4839 C C . TRP D 2 41 ? 151.288 170.787 139.408 1.00 28.40 41 TRP D C 1
ATOM 4840 O O . TRP D 2 41 ? 152.254 170.206 139.911 1.00 33.91 41 TRP D O 1
ATOM 4851 N N . GLY D 2 42 ? 151.020 172.071 139.626 1.00 31.42 42 GLY D N 1
ATOM 4852 C CA . GLY D 2 42 ? 151.814 172.865 140.543 1.00 33.19 42 GLY D CA 1
ATOM 4853 C C . GLY D 2 42 ? 153.238 173.128 140.110 1.00 36.71 42 GLY D C 1
ATOM 4854 O O . GLY D 2 42 ? 154.145 173.095 140.947 1.00 40.33 42 GLY D O 1
ATOM 4855 N N . SER D 2 43 ? 153.463 173.390 138.828 1.00 32.29 43 SER D N 1
ATOM 4856 C CA . SER D 2 43 ? 154.782 173.750 138.337 1.00 34.07 43 SER D CA 1
ATOM 4857 C C . SER D 2 43 ? 154.670 174.962 137.425 1.00 36.95 43 SER D C 1
ATOM 4858 O O . SER D 2 43 ? 153.639 175.161 136.776 1.00 38.68 43 SER D O 1
ATOM 4861 N N . PRO D 2 44 ? 155.707 175.797 137.369 1.00 43.28 44 PRO D N 1
ATOM 4862 C CA . PRO D 2 44 ? 155.611 177.034 136.585 1.00 41.40 44 PRO D CA 1
ATOM 4863 C C . PRO D 2 44 ? 155.489 176.764 135.093 1.00 42.47 44 PRO D C 1
ATOM 4864 O O . PRO D 2 44 ? 156.083 175.827 134.557 1.00 43.47 44 PRO D O 1
ATOM 4868 N N . VAL D 2 45 ? 154.705 177.607 134.426 1.00 42.32 45 VAL D N 1
ATOM 4869 C CA . VAL D 2 45 ? 154.544 177.574 132.978 1.00 42.20 45 VAL D CA 1
ATOM 4870 C C . VAL D 2 45 ? 154.396 179.007 132.488 1.00 45.63 45 VAL D C 1
ATOM 4871 O O . VAL D 2 45 ? 153.703 179.819 133.108 1.00 46.76 45 VAL D O 1
ATOM 4875 N N . THR D 2 46 ? 155.062 179.324 131.382 1.00 52.75 46 THR D N 1
ATOM 4876 C CA . THR D 2 46 ? 155.058 180.667 130.822 1.00 53.75 46 THR D CA 1
ATOM 4877 C C . THR D 2 46 ? 154.529 180.618 129.397 1.00 54.60 46 THR D C 1
ATOM 4878 O O . THR D 2 46 ? 154.975 179.793 128.595 1.00 57.35 46 THR D O 1
ATOM 4882 N N . ILE D 2 47 ? 153.589 181.505 129.086 1.00 56.52 47 ILE D N 1
ATOM 4883 C CA . ILE D 2 47 ? 152.983 181.596 127.763 1.00 56.80 47 ILE D CA 1
ATOM 4884 C C . ILE D 2 47 ? 153.507 182.851 127.081 1.00 60.38 47 ILE D C 1
ATOM 4885 O O . ILE D 2 47 ? 153.420 183.952 127.639 1.00 62.15 47 ILE D O 1
ATOM 4890 N N . TRP D 2 48 ? 154.048 182.687 125.876 1.00 64.75 48 TRP D N 1
ATOM 4891 C CA . TRP D 2 48 ? 154.597 183.786 125.097 1.00 63.88 48 TRP D CA 1
ATOM 4892 C C . TRP D 2 48 ? 153.783 183.976 123.827 1.00 64.76 48 TRP D C 1
ATOM 4893 O O . TRP D 2 48 ? 153.302 183.005 123.234 1.00 64.86 48 TRP D O 1
ATOM 4904 N N . CYS D 2 49 ? 153.631 185.229 123.414 1.00 69.53 49 CYS D N 1
ATOM 4905 C CA . CYS D 2 49 ? 152.941 185.572 122.182 1.00 70.66 49 CYS D CA 1
ATOM 4906 C C . CYS D 2 49 ? 153.827 186.468 121.328 1.00 72.20 49 CYS D C 1
ATOM 4907 O O . CYS D 2 49 ? 154.567 187.310 121.843 1.00 72.60 49 CYS D O 1
ATOM 4910 N N . GLN D 2 50 ? 153.745 186.278 120.013 1.00 70.47 50 GLN D N 1
ATOM 4911 C CA . GLN D 2 50 ? 154.527 187.053 119.060 1.00 71.34 50 GLN D CA 1
ATOM 4912 C C . GLN D 2 50 ? 153.588 187.710 118.061 1.00 70.70 50 GLN D C 1
ATOM 4913 O O . GLN D 2 50 ? 152.734 187.039 117.474 1.00 70.02 50 GLN D O 1
ATOM 4919 N N . GLY D 2 51 ? 153.748 189.012 117.873 1.00 68.21 51 GLY D N 1
ATOM 4920 C CA . GLY D 2 51 ? 152.950 189.790 116.950 1.00 68.36 51 GLY D CA 1
ATOM 4921 C C . GLY D 2 51 ? 153.700 190.125 115.679 1.00 68.19 51 GLY D C 1
ATOM 4922 O O . GLY D 2 51 ? 154.534 189.349 115.196 1.00 68.07 51 GLY D O 1
ATOM 4923 N N . SER D 2 52 ? 153.400 191.298 115.124 1.00 66.82 52 SER D N 1
ATOM 4924 C CA . SER D 2 52 ? 154.053 191.791 113.913 1.00 66.81 52 SER D CA 1
ATOM 4925 C C . SER D 2 52 ? 155.130 192.820 114.229 1.00 67.01 52 SER D C 1
ATOM 4926 O O . SER D 2 52 ? 155.328 193.773 113.469 1.00 66.53 52 SER D O 1
ATOM 4929 N N . LEU D 2 53 ? 155.801 192.664 115.376 1.00 68.81 53 LEU D N 1
ATOM 4930 C CA . LEU D 2 53 ? 156.956 193.465 115.777 1.00 68.38 53 LEU D CA 1
ATOM 4931 C C . LEU D 2 53 ? 156.528 194.877 116.168 1.00 69.31 53 LEU D C 1
ATOM 4932 O O . LEU D 2 53 ? 157.325 195.649 116.711 1.00 67.36 53 LEU D O 1
ATOM 4937 N N . GLU D 2 54 ? 155.253 195.205 115.962 1.00 72.08 54 GLU D N 1
ATOM 4938 C CA . GLU D 2 54 ? 154.723 196.524 116.294 1.00 71.50 54 GLU D CA 1
ATOM 4939 C C . GLU D 2 54 ? 153.282 196.359 116.757 1.00 72.78 54 GLU D C 1
ATOM 4940 O O . GLU D 2 54 ? 152.385 196.146 115.935 1.00 73.91 54 GLU D O 1
ATOM 4946 N N . ALA D 2 55 ? 153.062 196.459 118.065 1.00 72.70 55 ALA D N 1
ATOM 4947 C CA . ALA D 2 55 ? 151.722 196.365 118.625 1.00 73.15 55 ALA D CA 1
ATOM 4948 C C . ALA D 2 55 ? 151.705 197.066 119.975 1.00 73.00 55 ALA D C 1
ATOM 4949 O O . ALA D 2 55 ? 152.678 197.007 120.731 1.00 73.37 55 ALA D O 1
ATOM 4951 N N . GLN D 2 56 ? 150.585 197.729 120.266 1.00 72.98 56 GLN D N 1
ATOM 4952 C CA . GLN D 2 56 ? 150.477 198.496 121.503 1.00 74.86 56 GLN D CA 1
ATOM 4953 C C . GLN D 2 56 ? 150.359 197.586 122.721 1.00 75.53 56 GLN D C 1
ATOM 4954 O O . GLN D 2 56 ? 151.024 197.813 123.737 1.00 74.26 56 GLN D O 1
ATOM 4960 N N . GLU D 2 57 ? 149.522 196.554 122.638 1.00 79.00 57 GLU D N 1
ATOM 4961 C CA . GLU D 2 57 ? 149.310 195.661 123.768 1.00 79.29 57 GLU D CA 1
ATOM 4962 C C . GLU D 2 57 ? 148.705 194.356 123.272 1.00 78.94 57 GLU D C 1
ATOM 4963 O O . GLU D 2 57 ? 147.834 194.362 122.400 1.00 78.36 57 GLU D O 1
ATOM 4969 N N . TYR D 2 58 ? 149.172 193.246 123.835 1.00 77.08 58 TYR D N 1
ATOM 4970 C CA . TYR D 2 58 ? 148.605 191.940 123.543 1.00 76.77 58 TYR D CA 1
ATOM 4971 C C . TYR D 2 58 ? 147.494 191.621 124.539 1.00 75.91 58 TYR D C 1
ATOM 4972 O O . TYR D 2 58 ? 147.426 192.184 125.634 1.00 76.79 58 TYR D O 1
ATOM 4981 N N . ARG D 2 59 ? 146.615 190.703 124.144 1.00 73.17 59 ARG D N 1
ATOM 4982 C CA . ARG D 2 59 ? 145.572 190.210 125.031 1.00 72.34 59 ARG D CA 1
ATOM 4983 C C . ARG D 2 59 ? 145.434 188.705 124.852 1.00 72.87 59 ARG D C 1
ATOM 4984 O O . ARG D 2 59 ? 145.670 188.168 123.767 1.00 74.65 59 ARG D O 1
ATOM 4992 N N . LEU D 2 60 ? 145.054 188.030 125.934 1.00 65.60 60 LEU D N 1
ATOM 4993 C CA . LEU D 2 60 ? 144.906 186.581 125.958 1.00 63.94 60 LEU D CA 1
ATOM 4994 C C . LEU D 2 60 ? 143.503 186.235 126.430 1.00 64.56 60 LEU D C 1
ATOM 4995 O O . LEU D 2 60 ? 143.039 186.767 127.444 1.00 65.29 60 LEU D O 1
ATOM 5000 N N . ASP D 2 61 ? 142.828 185.349 125.702 1.00 61.94 61 ASP D N 1
ATOM 5001 C CA . ASP D 2 61 ? 141.470 184.940 126.043 1.00 61.63 61 ASP D CA 1
ATOM 5002 C C . ASP D 2 61 ? 141.395 183.422 126.091 1.00 59.99 61 ASP D C 1
ATOM 5003 O O . ASP D 2 61 ? 141.583 182.755 125.068 1.00 56.79 61 ASP D O 1
ATOM 5008 N N . LYS D 2 62 ? 141.127 182.881 127.275 1.00 52.81 62 LYS D N 1
ATOM 5009 C CA . LYS D 2 62 ? 140.859 181.456 127.396 1.00 52.19 62 LYS D CA 1
ATOM 5010 C C . LYS D 2 62 ? 139.520 181.128 126.750 1.00 51.05 62 LYS D C 1
ATOM 5011 O O . LYS D 2 62 ? 138.564 181.902 126.840 1.00 54.95 62 LYS D O 1
ATOM 5017 N N . GLU D 2 63 ? 139.454 179.975 126.093 1.00 46.29 63 GLU D N 1
ATOM 5018 C CA . GLU D 2 63 ? 138.247 179.595 125.373 1.00 47.37 63 GLU D CA 1
ATOM 5019 C C . GLU D 2 63 ? 137.115 179.327 126.357 1.00 51.67 63 GLU D C 1
ATOM 5020 O O . GLU D 2 63 ? 137.145 178.340 127.099 1.00 51.72 63 GLU D O 1
ATOM 5026 N N . GLY D 2 64 ? 136.120 180.210 126.362 1.00 57.97 64 GLY D N 1
ATOM 5027 C CA . GLY D 2 64 ? 134.943 180.043 127.190 1.00 55.26 64 GLY D CA 1
ATOM 5028 C C . GLY D 2 64 ? 135.001 180.705 128.552 1.00 55.21 64 GLY D C 1
ATOM 5029 O O . GLY D 2 64 ? 134.325 181.712 128.783 1.00 58.68 64 GLY D O 1
ATOM 5030 N N . SER D 2 65 ? 135.798 180.155 129.462 1.00 56.09 65 SER D N 1
ATOM 5031 C CA . SER D 2 65 ? 135.765 180.586 130.855 1.00 56.87 65 SER D CA 1
ATOM 5032 C C . SER D 2 65 ? 136.321 181.993 131.043 1.00 57.53 65 SER D C 1
ATOM 5033 O O . SER D 2 65 ? 135.568 182.916 131.377 1.00 57.50 65 SER D O 1
ATOM 5036 N N . PRO D 2 66 ? 137.622 182.204 130.837 1.00 56.58 66 PRO D N 1
ATOM 5037 C CA . PRO D 2 66 ? 138.205 183.517 131.149 1.00 59.09 66 PRO D CA 1
ATOM 5038 C C . PRO D 2 66 ? 138.149 184.491 129.984 1.00 59.90 66 PRO D C 1
ATOM 5039 O O . PRO D 2 66 ? 138.674 184.209 128.902 1.00 58.10 66 PRO D O 1
ATOM 5041 N N . GLU D 2 67 ? 137.509 185.640 130.193 1.00 59.50 67 GLU D N 1
ATOM 5042 C CA . GLU D 2 67 ? 137.482 186.688 129.181 1.00 58.74 67 GLU D CA 1
ATOM 5043 C C . GLU D 2 67 ? 138.819 187.421 129.133 1.00 57.42 67 GLU D C 1
ATOM 5044 O O . GLU D 2 67 ? 139.504 187.401 128.103 1.00 57.29 67 GLU D O 1
ATOM 5046 N N . PRO D 2 68 ? 139.220 188.082 130.222 1.00 55.05 68 PRO D N 1
ATOM 5047 C CA . PRO D 2 68 ? 140.480 188.839 130.201 1.00 55.20 68 PRO D CA 1
ATOM 5048 C C . PRO D 2 68 ? 141.660 188.061 130.765 1.00 54.97 68 PRO D C 1
ATOM 5049 O O . PRO D 2 68 ? 141.485 187.160 131.591 1.00 54.23 68 PRO D O 1
ATOM 5051 N N . LEU D 2 69 ? 142.867 188.416 130.327 1.00 55.49 69 LEU D N 1
ATOM 5052 C CA . LEU D 2 69 ? 144.095 187.845 130.867 1.00 55.08 69 LEU D CA 1
ATOM 5053 C C . LEU D 2 69 ? 145.259 188.724 130.435 1.00 56.99 69 LEU D C 1
ATOM 5054 O O . LEU D 2 69 ? 145.416 188.997 129.242 1.00 56.42 69 LEU D O 1
ATOM 5056 N N . ASP D 2 70 ? 146.065 189.165 131.399 1.00 53.80 70 ASP D N 1
ATOM 5057 C CA . ASP D 2 70 ? 147.188 190.041 131.103 1.00 53.89 70 ASP D CA 1
ATOM 5058 C C . ASP D 2 70 ? 148.290 189.822 132.129 1.00 54.76 70 ASP D C 1
ATOM 5059 O O . ASP D 2 70 ? 148.040 189.346 133.240 1.00 52.43 70 ASP D O 1
ATOM 5061 N N . ARG D 2 71 ? 149.511 190.183 131.744 1.00 56.06 71 ARG D N 1
ATOM 5062 C CA . ARG D 2 71 ? 150.669 190.069 132.624 1.00 53.83 71 ARG D CA 1
ATOM 5063 C C . ARG D 2 71 ? 151.828 190.906 132.096 1.00 55.40 71 ARG D C 1
ATOM 5064 O O . ARG D 2 71 ? 151.993 191.060 130.886 1.00 55.75 71 ARG D O 1
ATOM 5066 N N . LYS D 2 78 ? 161.292 194.460 121.551 1.00 73.57 78 LYS D N 1
ATOM 5067 C CA . LYS D 2 78 ? 160.436 193.640 122.399 1.00 73.74 78 LYS D CA 1
ATOM 5068 C C . LYS D 2 78 ? 159.104 193.349 121.715 1.00 73.28 78 LYS D C 1
ATOM 5069 O O . LYS D 2 78 ? 158.098 194.003 121.990 1.00 72.12 78 LYS D O 1
ATOM 5075 N N . ASN D 2 79 ? 159.107 192.361 120.818 1.00 72.26 79 ASN D N 1
ATOM 5076 C CA . ASN D 2 79 ? 157.903 191.933 120.117 1.00 72.45 79 ASN D CA 1
ATOM 5077 C C . ASN D 2 79 ? 157.248 190.719 120.767 1.00 75.27 79 ASN D C 1
ATOM 5078 O O . ASN D 2 79 ? 156.576 189.937 120.080 1.00 74.07 79 ASN D O 1
ATOM 5083 N N . LYS D 2 80 ? 157.430 190.540 122.073 1.00 72.67 80 LYS D N 1
ATOM 5084 C CA . LYS D 2 80 ? 156.886 189.404 122.799 1.00 70.36 80 LYS D CA 1
ATOM 5085 C C . LYS D 2 80 ? 156.218 189.885 124.079 1.00 71.76 80 LYS D C 1
ATOM 5086 O O . LYS D 2 80 ? 156.552 190.946 124.612 1.00 72.29 80 LYS D O 1
ATOM 5092 N N . ALA D 2 81 ? 155.266 189.091 124.567 1.00 70.30 81 ALA D N 1
ATOM 5093 C CA . ALA D 2 81 ? 154.623 189.333 125.849 1.00 69.56 81 ALA D CA 1
ATOM 5094 C C . ALA D 2 81 ? 154.709 188.076 126.700 1.00 70.16 81 ALA D C 1
ATOM 5095 O O . ALA D 2 81 ? 154.634 186.955 126.190 1.00 70.59 81 ALA D O 1
ATOM 5097 N N . ARG D 2 82 ? 154.866 188.274 128.005 1.00 70.96 82 ARG D N 1
ATOM 5098 C CA . ARG D 2 82 ? 155.052 187.186 128.956 1.00 70.40 82 ARG D CA 1
ATOM 5099 C C . ARG D 2 82 ? 153.814 187.076 129.833 1.00 71.04 82 ARG D C 1
ATOM 5100 O O . ARG D 2 82 ? 153.442 188.041 130.510 1.00 70.61 82 ARG D O 1
ATOM 5108 N N . PHE D 2 83 ? 153.184 185.905 129.822 1.00 66.03 83 PHE D N 1
ATOM 5109 C CA . PHE D 2 83 ? 152.007 185.613 130.638 1.00 63.65 83 PHE D CA 1
ATOM 5110 C C . PHE D 2 83 ? 152.380 184.457 131.563 1.00 63.92 83 PHE D C 1
ATOM 5111 O O . PHE D 2 83 ? 152.143 183.290 131.250 1.00 65.61 83 PHE D O 1
ATOM 5119 N N . SER D 2 84 ? 152.964 184.792 132.708 1.00 58.09 84 SER D N 1
ATOM 5120 C CA . SER D 2 84 ? 153.501 183.782 133.606 1.00 57.86 84 SER D CA 1
ATOM 5121 C C . SER D 2 84 ? 152.407 183.166 134.469 1.00 58.31 84 SER D C 1
ATOM 5122 O O . SER D 2 84 ? 151.391 183.797 134.772 1.00 56.34 84 SER D O 1
ATOM 5125 N N . ILE D 2 85 ? 152.628 181.914 134.856 1.00 51.28 85 ILE D N 1
ATOM 5126 C CA . ILE D 2 85 ? 151.754 181.202 135.785 1.00 48.54 85 ILE D CA 1
ATOM 5127 C C . ILE D 2 85 ? 152.631 180.558 136.852 1.00 50.86 85 ILE D C 1
ATOM 5128 O O . ILE D 2 85 ? 153.275 179.534 136.586 1.00 50.15 85 ILE D O 1
ATOM 5133 N N . PRO D 2 86 ? 152.706 181.129 138.058 1.00 54.13 86 PRO D N 1
ATOM 5134 C CA . PRO D 2 86 ? 153.606 180.562 139.076 1.00 51.72 86 PRO D CA 1
ATOM 5135 C C . PRO D 2 86 ? 153.272 179.131 139.463 1.00 51.01 86 PRO D C 1
ATOM 5136 O O . PRO D 2 86 ? 154.189 178.349 139.739 1.00 51.07 86 PRO D O 1
ATOM 5140 N N . SER D 2 87 ? 151.994 178.762 139.490 1.00 45.85 87 SER D N 1
ATOM 5141 C CA . SER D 2 87 ? 151.585 177.407 139.840 1.00 43.82 87 SER D CA 1
ATOM 5142 C C . SER D 2 87 ? 150.469 176.983 138.901 1.00 45.14 87 SER D C 1
ATOM 5143 O O . SER D 2 87 ? 149.448 177.670 138.798 1.00 47.57 87 SER D O 1
ATOM 5146 N N . MET D 2 88 ? 150.660 175.857 138.223 1.00 36.98 88 MET D N 1
ATOM 5147 C CA . MET D 2 88 ? 149.685 175.371 137.258 1.00 36.58 88 MET D CA 1
ATOM 5148 C C . MET D 2 88 ? 148.560 174.644 137.985 1.00 35.78 88 MET D C 1
ATOM 5149 O O . MET D 2 88 ? 148.809 173.703 138.746 1.00 36.08 88 MET D O 1
ATOM 5154 N N . THR D 2 89 ? 147.330 175.084 137.754 1.00 33.76 89 THR D N 1
ATOM 5155 C CA . THR D 2 89 ? 146.135 174.497 138.343 1.00 34.17 89 THR D CA 1
ATOM 5156 C C . THR D 2 89 ? 145.140 174.163 137.238 1.00 36.27 89 THR D C 1
ATOM 5157 O O . THR D 2 89 ? 145.312 174.545 136.079 1.00 38.06 89 THR D O 1
ATOM 5161 N N . GLU D 2 90 ? 144.085 173.437 137.606 1.00 31.57 90 GLU D N 1
ATOM 5162 C CA . GLU D 2 90 ? 143.092 173.006 136.633 1.00 35.55 90 GLU D CA 1
ATOM 5163 C C . GLU D 2 90 ? 142.273 174.158 136.067 1.00 37.38 90 GLU D C 1
ATOM 5164 O O . GLU D 2 90 ? 141.595 173.972 135.051 1.00 35.89 90 GLU D O 1
ATOM 5170 N N . HIS D 2 91 ? 142.317 175.335 136.694 1.00 39.27 91 HIS D N 1
ATOM 5171 C CA . HIS D 2 91 ? 141.619 176.491 136.144 1.00 40.23 91 HIS D CA 1
ATOM 5172 C C . HIS D 2 91 ? 142.352 177.069 134.940 1.00 42.85 91 HIS D C 1
ATOM 5173 O O . HIS D 2 91 ? 141.742 177.763 134.120 1.00 43.72 91 HIS D O 1
ATOM 5180 N N . HIS D 2 92 ? 143.650 176.798 134.818 1.00 37.20 92 HIS D N 1
ATOM 5181 C CA . HIS D 2 92 ? 144.449 177.299 133.709 1.00 36.01 92 HIS D CA 1
ATOM 5182 C C . HIS D 2 92 ? 144.479 176.356 132.516 1.00 37.60 92 HIS D C 1
ATOM 5183 O O . HIS D 2 92 ? 145.012 176.729 131.466 1.00 40.37 92 HIS D O 1
ATOM 5190 N N . ALA D 2 93 ? 143.920 175.157 132.643 1.00 34.34 93 ALA D N 1
ATOM 5191 C CA . ALA D 2 93 ? 143.962 174.177 131.568 1.00 27.45 93 ALA D CA 1
ATOM 5192 C C . ALA D 2 93 ? 142.844 174.457 130.572 1.00 30.86 93 ALA D C 1
ATOM 5193 O O . ALA D 2 93 ? 141.677 174.569 130.958 1.00 36.66 93 ALA D O 1
ATOM 5195 N N . GLY D 2 94 ? 143.197 174.565 129.297 1.00 24.51 94 GLY D N 1
ATOM 5196 C CA . GLY D 2 94 ? 142.196 174.781 128.271 1.00 24.73 94 GLY D CA 1
ATOM 5197 C C . GLY D 2 94 ? 142.840 175.250 126.982 1.00 28.76 94 GLY D C 1
ATOM 5198 O O . GLY D 2 94 ? 144.005 174.957 126.713 1.00 31.59 94 GLY D O 1
ATOM 5199 N N . ARG D 2 95 ? 142.058 175.980 126.194 1.00 37.01 95 ARG D N 1
ATOM 5200 C CA . ARG D 2 95 ? 142.517 176.534 124.929 1.00 38.00 95 ARG D CA 1
ATOM 5201 C C . ARG D 2 95 ? 142.756 178.028 125.086 1.00 39.08 95 ARG D C 1
ATOM 5202 O O . ARG D 2 95 ? 141.972 178.723 125.740 1.00 43.84 95 ARG D O 1
ATOM 5210 N N . TYR D 2 96 ? 143.835 178.515 124.484 1.00 43.99 96 TYR D N 1
ATOM 5211 C CA . TYR D 2 96 ? 144.245 179.907 124.581 1.00 45.18 96 TYR D CA 1
ATOM 5212 C C . TYR D 2 96 ? 144.417 180.491 123.188 1.00 50.41 96 TYR D C 1
ATOM 5213 O O . TYR D 2 96 ? 144.840 179.795 122.261 1.00 53.15 96 TYR D O 1
ATOM 5222 N N . ARG D 2 97 ? 144.085 181.771 123.047 1.00 59.63 97 ARG D N 1
ATOM 5223 C CA . ARG D 2 97 ? 144.272 182.498 121.802 1.00 58.94 97 ARG D CA 1
ATOM 5224 C C . ARG D 2 97 ? 144.885 183.855 122.110 1.00 62.02 97 ARG D C 1
ATOM 5225 O O . ARG D 2 97 ? 144.735 184.392 123.210 1.00 61.61 97 ARG D O 1
ATOM 5233 N N . CYS D 2 98 ? 145.593 184.403 121.129 1.00 68.24 98 CYS D N 1
ATOM 5234 C CA . CYS D 2 98 ? 146.300 185.662 121.305 1.00 67.07 98 CYS D CA 1
ATOM 5235 C C . CYS D 2 98 ? 145.942 186.627 120.187 1.00 67.81 98 CYS D C 1
ATOM 5236 O O . CYS D 2 98 ? 145.841 186.235 119.021 1.00 67.89 98 CYS D O 1
ATOM 5239 N N . HIS D 2 99 ? 145.747 187.890 120.556 1.00 72.53 99 HIS D N 1
ATOM 5240 C CA . HIS D 2 99 ? 145.511 188.968 119.610 1.00 71.78 99 HIS D CA 1
ATOM 5241 C C . HIS D 2 99 ? 146.430 190.130 119.947 1.00 73.37 99 HIS D C 1
ATOM 5242 O O . HIS D 2 99 ? 146.508 190.552 121.105 1.00 74.30 99 HIS D O 1
ATOM 5249 N N . TYR D 2 100 ? 147.125 190.647 118.939 1.00 74.02 100 TYR D N 1
ATOM 5250 C CA . TYR D 2 100 ? 147.950 191.837 119.093 1.00 73.82 100 TYR D CA 1
ATOM 5251 C C . TYR D 2 100 ? 147.254 193.010 118.419 1.00 73.28 100 TYR D C 1
ATOM 5252 O O . TYR D 2 100 ? 146.837 192.910 117.261 1.00 72.82 100 TYR D O 1
ATOM 5261 N N . TYR D 2 101 ? 147.113 194.108 119.155 1.00 75.66 101 TYR D N 1
ATOM 5262 C CA . TYR D 2 101 ? 146.422 195.292 118.663 1.00 75.13 101 TYR D CA 1
ATOM 5263 C C . TYR D 2 101 ? 147.431 196.231 118.013 1.00 75.01 101 TYR D C 1
ATOM 5264 O O . TYR D 2 101 ? 148.322 196.757 118.688 1.00 74.67 101 TYR D O 1
ATOM 5273 N N . SER D 2 102 ? 147.290 196.435 116.709 1.00 70.79 102 SER D N 1
ATOM 5274 C CA . SER D 2 102 ? 148.139 197.345 115.963 1.00 70.22 102 SER D CA 1
ATOM 5275 C C . SER D 2 102 ? 147.435 198.691 115.817 1.00 69.90 102 SER D C 1
ATOM 5276 O O . SER D 2 102 ? 146.360 198.923 116.380 1.00 68.37 102 SER D O 1
ATOM 5279 N N . SER D 2 103 ? 148.046 199.597 115.052 1.00 66.31 103 SER D N 1
ATOM 5280 C CA . SER D 2 103 ? 147.424 200.889 114.791 1.00 65.55 103 SER D CA 1
ATOM 5281 C C . SER D 2 103 ? 146.208 200.769 113.882 1.00 65.30 103 SER D C 1
ATOM 5282 O O . SER D 2 103 ? 145.341 201.648 113.910 1.00 64.41 103 SER D O 1
ATOM 5285 N N . ALA D 2 104 ? 146.124 199.705 113.085 1.00 59.62 104 ALA D N 1
ATOM 5286 C CA . ALA D 2 104 ? 145.011 199.508 112.167 1.00 60.60 104 ALA D CA 1
ATOM 5287 C C . ALA D 2 104 ? 143.840 198.759 112.791 1.00 61.49 104 ALA D C 1
ATOM 5288 O O . ALA D 2 104 ? 142.790 198.645 112.150 1.00 59.72 104 ALA D O 1
ATOM 5290 N N . GLY D 2 105 ? 143.990 198.248 114.012 1.00 66.55 105 GLY D N 1
ATOM 5291 C CA . GLY D 2 105 ? 142.940 197.541 114.710 1.00 67.57 105 GLY D CA 1
ATOM 5292 C C . GLY D 2 105 ? 143.412 196.184 115.177 1.00 69.06 105 GLY D C 1
ATOM 5293 O O . GLY D 2 105 ? 144.605 195.863 115.141 1.00 68.93 105 GLY D O 1
ATOM 5294 N N . TRP D 2 106 ? 142.461 195.370 115.628 1.00 74.62 106 TRP D N 1
ATOM 5295 C CA . TRP D 2 106 ? 142.781 194.026 116.087 1.00 74.86 106 TRP D CA 1
ATOM 5296 C C . TRP D 2 106 ? 143.212 193.148 114.918 1.00 75.78 106 TRP D C 1
ATOM 5297 O O . TRP D 2 106 ? 142.702 193.264 113.800 1.00 76.63 106 TRP D O 1
ATOM 5308 N N . SER D 2 107 ? 144.160 192.257 115.189 1.00 73.46 107 SER D N 1
ATOM 5309 C CA . SER D 2 107 ? 144.712 191.385 114.165 1.00 73.62 107 SER D CA 1
ATOM 5310 C C . SER D 2 107 ? 143.919 190.080 114.109 1.00 73.43 107 SER D C 1
ATOM 5311 O O . SER D 2 107 ? 142.883 189.925 114.762 1.00 73.43 107 SER D O 1
ATOM 5314 N N . GLU D 2 108 ? 144.400 189.128 113.316 1.00 72.40 108 GLU D N 1
ATOM 5315 C CA . GLU D 2 108 ? 143.752 187.835 113.191 1.00 72.09 108 GLU D CA 1
ATOM 5316 C C . GLU D 2 108 ? 143.959 187.005 114.457 1.00 71.19 108 GLU D C 1
ATOM 5317 O O . GLU D 2 108 ? 144.953 187.182 115.167 1.00 71.27 108 GLU D O 1
ATOM 5323 N N . PRO D 2 109 ? 143.028 186.106 114.768 1.00 68.22 109 PRO D N 1
ATOM 5324 C CA . PRO D 2 109 ? 143.222 185.215 115.917 1.00 67.29 109 PRO D CA 1
ATOM 5325 C C . PRO D 2 109 ? 144.431 184.314 115.727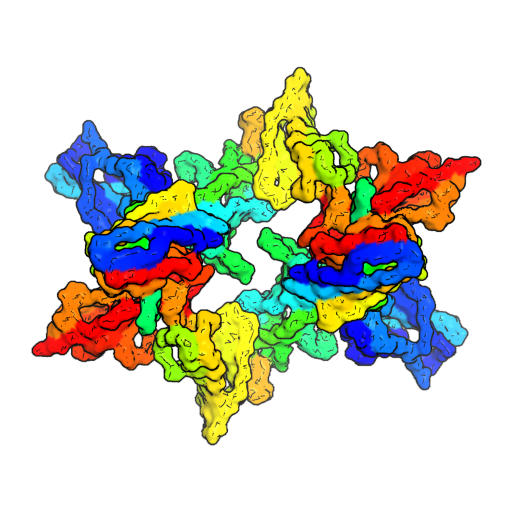 1.00 67.64 109 PRO D C 1
ATOM 5326 O O . PRO D 2 109 ? 144.740 183.869 114.619 1.00 68.53 109 PRO D O 1
ATOM 5330 N N . SER D 2 110 ? 145.116 184.043 116.835 1.00 62.27 110 SER D N 1
ATOM 5331 C CA . SER D 2 110 ? 146.315 183.223 116.803 1.00 60.05 110 SER D CA 1
ATOM 5332 C C . SER D 2 110 ? 145.947 181.746 116.704 1.00 60.09 110 SER D C 1
ATOM 5333 O O . SER D 2 110 ? 144.782 181.354 116.811 1.00 60.11 110 SER D O 1
ATOM 5336 N N . ASP D 2 111 ? 146.956 180.918 116.490 1.00 59.15 111 ASP D N 1
ATOM 5337 C CA . ASP D 2 111 ? 146.766 179.475 116.499 1.00 58.88 111 ASP D CA 1
ATOM 5338 C C . ASP D 2 111 ? 146.419 179.041 117.917 1.00 59.05 111 ASP D C 1
ATOM 5339 O O . ASP D 2 111 ? 147.166 179.369 118.849 1.00 59.04 111 ASP D O 1
ATOM 5344 N N . PRO D 2 112 ? 145.308 178.336 118.137 1.00 56.23 112 PRO D N 1
ATOM 5345 C CA . PRO D 2 112 ? 144.944 177.948 119.506 1.00 53.03 112 PRO D CA 1
ATOM 5346 C C . PRO D 2 112 ? 146.016 177.086 120.153 1.00 53.58 112 PRO D C 1
ATOM 5347 O O . PRO D 2 112 ? 146.625 176.228 119.509 1.00 54.76 112 PRO D O 1
ATOM 5351 N N . LEU D 2 113 ? 146.239 177.326 121.440 1.00 44.97 113 LEU D N 1
ATOM 5352 C CA . LEU D 2 113 ? 147.250 176.625 122.220 1.00 40.63 113 LEU D CA 1
ATOM 5353 C C . LEU D 2 113 ? 146.551 175.769 123.267 1.00 41.87 113 LEU D C 1
ATOM 5354 O O . LEU D 2 113 ? 145.756 176.282 124.061 1.00 41.17 113 LEU D O 1
ATOM 5359 N N . GLU D 2 114 ? 146.851 174.473 123.269 1.00 34.70 114 GLU D N 1
ATOM 5360 C CA . GLU D 2 114 ? 146.248 173.530 124.208 1.00 29.84 114 GLU D CA 1
ATOM 5361 C C . GLU D 2 114 ? 147.190 173.371 125.394 1.00 27.32 114 GLU D C 1
ATOM 5362 O O . GLU D 2 114 ? 148.167 172.622 125.330 1.00 29.19 114 GLU D O 1
ATOM 5368 N N . LEU D 2 115 ? 146.901 174.079 126.482 1.00 21.93 115 LEU D N 1
ATOM 5369 C CA . LEU D 2 115 ? 147.715 174.005 127.693 1.00 26.23 115 LEU D CA 1
ATOM 5370 C C . LEU D 2 115 ? 147.155 172.888 128.567 1.00 25.02 115 LEU D C 1
ATOM 5371 O O . LEU D 2 115 ? 146.108 173.041 129.200 1.00 23.35 115 LEU D O 1
ATOM 5376 N N . VAL D 2 116 ? 147.861 171.764 128.608 1.00 21.29 116 VAL D N 1
ATOM 5377 C CA . VAL D 2 116 ? 147.385 170.560 129.275 1.00 15.40 116 VAL D CA 1
ATOM 5378 C C . VAL D 2 116 ? 148.027 170.456 130.650 1.00 12.69 116 VAL D C 1
ATOM 5379 O O . VAL D 2 116 ? 149.240 170.642 130.797 1.00 10.46 116 VAL D O 1
ATOM 5383 N N . MET D 2 117 ? 147.209 170.174 131.657 1.00 13.77 117 MET D N 1
ATOM 5384 C CA . MET D 2 117 ? 147.676 169.843 132.993 1.00 15.18 117 MET D CA 1
ATOM 5385 C C . MET D 2 117 ? 147.625 168.337 133.205 1.00 17.14 117 MET D C 1
ATOM 5386 O O . MET D 2 117 ? 146.643 167.684 132.846 1.00 12.26 117 MET D O 1
ATOM 5391 N N . THR D 2 118 ? 148.684 167.793 133.796 1.00 12.10 118 THR D N 1
ATOM 5392 C CA . THR D 2 118 ? 148.751 166.380 134.130 1.00 9.99 118 THR D CA 1
ATOM 5393 C C . THR D 2 118 ? 148.940 166.213 135.632 1.00 12.41 118 THR D C 1
ATOM 5394 O O . THR D 2 118 ? 149.315 167.149 136.340 1.00 12.97 118 THR D O 1
ATOM 5398 N N . GLY D 2 119 ? 148.669 165.006 136.107 1.00 11.02 119 GLY D N 1
ATOM 5399 C CA . GLY D 2 119 ? 148.793 164.684 137.506 1.00 4.54 119 GLY D CA 1
ATOM 5400 C C . GLY D 2 119 ? 147.546 164.864 138.336 1.00 9.38 119 GLY D C 1
ATOM 5401 O O . GLY D 2 119 ? 147.656 165.030 139.555 1.00 17.67 119 GLY D O 1
ATOM 5402 N N . PHE D 2 120 ? 146.365 164.843 137.723 1.00 7.34 120 PHE D N 1
ATOM 5403 C CA . PHE D 2 120 ? 145.119 165.057 138.443 1.00 5.85 120 PHE D CA 1
ATOM 5404 C C . PHE D 2 120 ? 144.463 163.761 138.897 1.00 10.32 120 PHE D C 1
ATOM 5405 O O . PHE D 2 120 ? 143.597 163.798 139.774 1.00 4.31 120 PHE D O 1
ATOM 5413 N N . TYR D 2 121 ? 144.858 162.626 138.332 1.00 6.51 121 TYR D N 1
ATOM 5414 C CA . TYR D 2 121 ? 144.281 161.333 138.662 1.00 1.83 121 TYR D CA 1
ATOM 5415 C C . TYR D 2 121 ? 145.405 160.323 138.836 1.00 3.79 121 TYR D C 1
ATOM 5416 O O . TYR D 2 121 ? 146.550 160.565 138.451 1.00 13.44 121 TYR D O 1
ATOM 5425 N N . ASN D 2 122 ? 145.069 159.185 139.433 1.00 0.63 122 ASN D N 1
ATOM 5426 C CA . ASN D 2 122 ? 146.025 158.096 139.558 1.00 1.39 122 ASN D CA 1
ATOM 5427 C C . ASN D 2 122 ? 146.463 157.623 138.174 1.00 7.71 122 ASN D C 1
ATOM 5428 O O . ASN D 2 122 ? 145.674 157.591 137.228 1.00 17.27 122 ASN D O 1
ATOM 5433 N N . LYS D 2 123 ? 147.743 157.268 138.056 1.00 0.84 123 LYS D N 1
ATOM 5434 C CA . LYS D 2 123 ? 148.298 156.950 136.749 1.00 2.19 123 LYS D CA 1
ATOM 5435 C C . LYS D 2 123 ? 147.728 155.639 136.208 1.00 4.81 123 LYS D C 1
ATOM 5436 O O . LYS D 2 123 ? 147.343 154.755 136.975 1.00 17.29 123 LYS D O 1
ATOM 5442 N N . PRO D 2 124 ? 147.644 155.502 134.892 1.00 1.12 124 PRO D N 1
ATOM 5443 C CA . PRO D 2 124 ? 147.242 154.229 134.290 1.00 4.86 124 PRO D CA 1
ATOM 5444 C C . PRO D 2 124 ? 148.427 153.267 134.219 1.00 4.40 124 PRO D C 1
ATOM 5445 O O . PRO D 2 124 ? 149.540 153.577 134.634 1.00 0.00 124 PRO D O 1
ATOM 5449 N N . THR D 2 125 ? 148.160 152.077 133.694 1.00 5.87 125 THR D N 1
ATOM 5450 C CA . THR D 2 125 ? 149.186 151.084 133.413 1.00 0.26 125 THR D CA 1
ATOM 5451 C C . THR D 2 125 ? 149.452 151.042 131.915 1.00 0.00 125 THR D C 1
ATOM 5452 O O . THR D 2 125 ? 148.5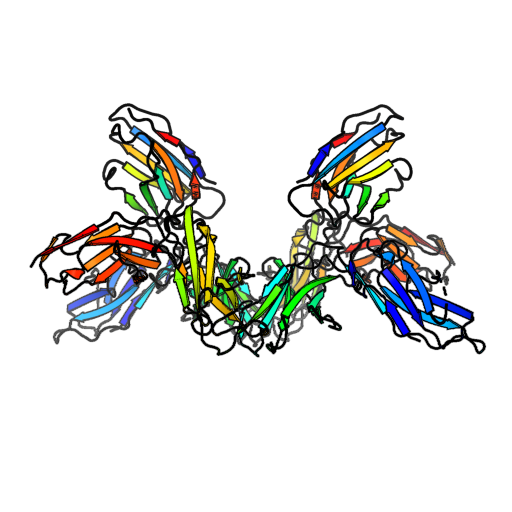96 151.408 131.108 1.00 1.04 125 THR D O 1
ATOM 5456 N N . LEU D 2 126 ? 150.654 150.608 131.551 1.00 0.00 126 LEU D N 1
ATOM 5457 C CA . LEU D 2 126 ? 151.069 150.538 130.158 1.00 0.00 126 LEU D CA 1
ATOM 5458 C C . LEU D 2 126 ? 151.948 149.315 129.953 1.00 1.22 126 LEU D C 1
ATOM 5459 O O . LEU D 2 126 ? 152.936 149.133 130.668 1.00 11.54 126 LEU D O 1
ATOM 5464 N N . SER D 2 127 ? 151.593 148.482 128.976 1.00 8.56 127 SER D N 1
ATOM 5465 C CA . SER D 2 127 ? 152.369 147.291 128.662 1.00 8.27 127 SER D CA 1
ATOM 5466 C C . SER D 2 127 ? 152.293 146.998 127.171 1.00 1.66 127 SER D C 1
ATOM 5467 O O . SER D 2 127 ? 151.364 147.424 126.483 1.00 1.15 127 SER D O 1
ATOM 5470 N N . ALA D 2 128 ? 153.288 146.264 126.680 1.00 6.27 128 ALA D N 1
ATOM 5471 C CA . ALA D 2 128 ? 153.317 145.807 125.298 1.00 4.41 128 ALA D CA 1
ATOM 5472 C C . ALA D 2 128 ? 152.614 144.460 125.207 1.00 4.18 128 ALA D C 1
ATOM 5473 O O . ALA D 2 128 ? 152.788 143.607 126.081 1.00 9.15 128 ALA D O 1
ATOM 5475 N N . LEU D 2 129 ? 151.806 144.273 124.155 1.00 11.82 129 LEU D N 1
ATOM 5476 C CA . LEU D 2 129 ? 150.913 143.114 124.139 1.00 5.78 129 LEU D CA 1
ATOM 5477 C C . LEU D 2 129 ? 151.672 141.801 124.004 1.00 28.65 129 LEU D C 1
ATOM 5478 O O . LEU D 2 129 ? 151.591 140.974 124.931 1.00 37.68 129 LEU D O 1
ATOM 5483 N N . PRO D 2 130 ? 152.403 141.519 122.911 1.00 22.04 130 PRO D N 1
ATOM 5484 C CA . PRO D 2 130 ? 153.228 140.305 122.926 1.00 10.83 130 PRO D CA 1
ATOM 5485 C C . PRO D 2 130 ? 154.385 140.445 123.902 1.00 11.56 130 PRO D C 1
ATOM 5486 O O . PRO D 2 130 ? 154.511 139.652 124.838 1.00 24.55 130 PRO D O 1
ATOM 5490 N N . SER D 2 131 ? 155.197 141.482 123.721 1.00 2.54 131 SER D N 1
ATOM 5491 C CA . SER D 2 131 ? 156.385 141.701 124.535 1.00 6.88 131 SER D CA 1
ATOM 5492 C C . SER D 2 131 ? 156.977 143.048 124.151 1.00 10.75 131 SER D C 1
ATOM 5493 O O . SER D 2 131 ? 156.701 143.568 123.063 1.00 12.27 131 SER D O 1
ATOM 5496 N N . PRO D 2 132 ? 157.793 143.644 125.024 1.00 2.48 132 PRO D N 1
ATOM 5497 C CA . PRO D 2 132 ? 158.524 144.856 124.630 1.00 0.00 132 PRO D CA 1
ATOM 5498 C C . PRO D 2 132 ? 159.578 144.609 123.564 1.00 4.74 132 PRO D C 1
ATOM 5499 O O . PRO D 2 132 ? 160.066 145.573 122.965 1.00 10.66 132 PRO D O 1
ATOM 5503 N N . VAL D 2 133 ? 159.955 143.357 123.316 1.00 9.33 133 VAL D N 1
ATOM 5504 C CA . VAL D 2 133 ? 160.905 143.020 122.263 1.00 2.67 133 VAL D CA 1
ATOM 5505 C C . VAL D 2 133 ? 160.110 142.855 120.973 1.00 5.94 133 VAL D C 1
ATOM 5506 O O . VAL D 2 133 ? 159.196 142.037 120.887 1.00 11.51 133 VAL D O 1
ATOM 5510 N N . VAL D 2 134 ? 160.463 143.642 119.969 1.00 8.51 134 VAL D N 1
ATOM 5511 C CA . VAL D 2 134 ? 159.847 143.570 118.654 1.00 10.43 134 VAL D CA 1
ATOM 5512 C C . VAL D 2 134 ? 160.962 143.484 117.624 1.00 9.46 134 VAL D C 1
ATOM 5513 O O . VAL D 2 134 ? 162.098 143.899 117.877 1.00 15.14 134 VAL D O 1
ATOM 5517 N N . ALA D 2 135 ? 160.643 142.919 116.464 1.00 13.09 135 ALA D N 1
ATOM 5518 C CA . ALA D 2 135 ? 161.613 142.877 115.385 1.00 8.43 135 ALA D CA 1
ATOM 5519 C C . ALA D 2 135 ? 161.887 144.287 114.870 1.00 15.81 135 ALA D C 1
ATOM 5520 O O . ALA D 2 135 ? 161.143 145.232 115.140 1.00 23.22 135 ALA D O 1
ATOM 5522 N N . SER D 2 136 ? 162.989 144.428 114.140 1.00 18.24 136 SER D N 1
ATOM 5523 C CA . SER D 2 136 ? 163.287 145.693 113.485 1.00 9.87 136 SER D CA 1
ATOM 5524 C C . SER D 2 136 ? 162.325 145.892 112.324 1.00 18.26 136 SER D C 1
ATOM 5525 O O . SER D 2 136 ? 162.335 145.127 111.356 1.00 30.64 136 SER D O 1
ATOM 5528 N N . GLY D 2 137 ? 161.489 146.916 112.427 1.00 14.34 137 GLY D N 1
ATOM 5529 C CA . GLY D 2 137 ? 160.298 146.992 111.610 1.00 11.34 137 GLY D CA 1
ATOM 5530 C C . GLY D 2 137 ? 159.256 146.030 112.153 1.00 18.90 137 GLY D C 1
ATOM 5531 O O . GLY D 2 137 ? 159.527 145.170 112.985 1.00 28.52 137 GLY D O 1
ATOM 5532 N N . GLY D 2 138 ? 158.038 146.181 111.664 1.00 17.86 138 GLY D N 1
ATOM 5533 C CA . GLY D 2 138 ? 156.973 145.357 112.192 1.00 21.55 138 GLY D CA 1
ATOM 5534 C C . GLY D 2 138 ? 156.254 146.021 113.345 1.00 20.02 138 GLY D C 1
ATOM 5535 O O . GLY D 2 138 ? 156.829 146.844 114.062 1.00 17.41 138 GLY D O 1
ATOM 5536 N N . ASN D 2 139 ? 154.997 145.652 113.538 1.00 21.24 139 ASN D N 1
ATOM 5537 C CA . ASN D 2 139 ? 154.094 146.349 114.436 1.00 12.67 139 ASN D CA 1
ATOM 5538 C C . ASN D 2 139 ? 153.928 145.601 115.752 1.00 12.04 139 ASN D C 1
ATOM 5539 O O . ASN D 2 139 ? 154.331 144.446 115.900 1.00 17.50 139 ASN D O 1
ATOM 5544 N N . MET D 2 140 ? 153.330 146.294 116.714 1.00 12.18 140 MET D N 1
ATOM 5545 C CA . MET D 2 140 ? 152.991 145.729 118.012 1.00 3.71 140 MET D CA 1
ATOM 5546 C C . MET D 2 140 ? 151.867 146.570 118.600 1.00 7.22 140 MET D C 1
ATOM 5547 O O . MET D 2 140 ? 151.460 147.581 118.025 1.00 8.49 140 MET D O 1
ATOM 5552 N N . THR D 2 141 ? 151.364 146.146 119.756 1.00 13.33 141 THR D N 1
ATOM 5553 C CA . THR D 2 141 ? 150.251 146.819 120.412 1.00 6.12 141 THR D CA 1
ATOM 5554 C C . THR D 2 141 ? 150.639 147.193 121.833 1.00 3.46 141 THR D C 1
ATOM 5555 O O . THR D 2 141 ? 151.179 146.365 122.572 1.00 11.19 141 THR D O 1
ATOM 5559 N N . LEU D 2 142 ? 150.371 148.440 122.206 1.00 9.86 142 LEU D N 1
ATOM 5560 C CA . LEU D 2 142 ? 150.500 148.899 123.581 1.00 3.03 142 LEU D CA 1
ATOM 5561 C C . LEU D 2 142 ? 149.116 149.002 124.204 1.00 0.00 142 LEU D C 1
ATOM 5562 O O . LEU D 2 142 ? 148.141 149.320 123.521 1.00 5.15 142 LEU D O 1
ATOM 5567 N N . ARG D 2 143 ? 149.032 148.715 125.498 1.00 2.67 143 ARG D N 1
ATOM 5568 C CA . ARG D 2 143 ? 147.769 148.725 126.225 1.00 0.00 143 ARG D CA 1
ATOM 5569 C C . ARG D 2 143 ? 147.839 149.725 127.373 1.00 3.68 143 ARG D C 1
ATOM 5570 O O . ARG D 2 143 ? 148.574 149.512 128.342 1.00 2.12 143 ARG D O 1
ATOM 5578 N N . CYS D 2 144 ? 147.081 150.814 127.254 1.00 8.75 144 CYS D N 1
ATOM 5579 C CA . CYS D 2 144 ? 146.752 151.674 128.382 1.00 4.43 144 CYS D CA 1
ATOM 5580 C C . CYS D 2 144 ? 145.693 150.990 129.240 1.00 2.92 144 CYS D C 1
ATOM 5581 O O . CYS D 2 144 ? 144.801 150.314 128.727 1.00 12.46 144 CYS D O 1
ATOM 5584 N N . GLY D 2 145 ? 145.786 151.175 130.552 1.00 0.00 145 GLY D N 1
ATOM 5585 C CA . GLY D 2 145 ? 144.813 150.553 131.430 1.00 0.00 145 GLY D CA 1
ATOM 5586 C C . GLY D 2 145 ? 144.620 151.216 132.778 1.00 1.97 145 GLY D C 1
ATOM 5587 O O . GLY D 2 145 ? 145.592 151.519 133.472 1.00 14.35 145 GLY D O 1
ATOM 5588 N N . SER D 2 146 ? 143.366 151.440 133.163 1.00 0.00 146 SER D N 1
ATOM 5589 C CA . SER D 2 146 ? 143.037 151.916 134.500 1.00 0.65 146 SER D CA 1
ATOM 5590 C C . SER D 2 146 ? 141.624 151.473 134.844 1.00 0.12 146 SER D C 1
ATOM 5591 O O . SER D 2 146 ? 140.837 151.103 133.971 1.00 17.55 146 SER D O 1
ATOM 5594 N N . GLN D 2 147 ? 141.308 151.508 136.135 1.00 1.28 147 GLN D N 1
ATOM 5595 C CA . GLN D 2 147 ? 139.968 151.176 136.599 1.00 2.20 147 GLN D CA 1
ATOM 5596 C C . GLN D 2 147 ? 138.991 152.337 136.477 1.00 0.46 147 GLN D C 1
ATOM 5597 O O . GLN D 2 147 ? 137.783 152.121 136.597 1.00 16.76 147 GLN D O 1
ATOM 5603 N N . LYS D 2 148 ? 139.483 153.552 136.235 1.00 11.31 148 LYS D N 1
ATOM 5604 C CA . LYS D 2 148 ? 138.651 154.741 136.146 1.00 1.43 148 LYS D CA 1
ATOM 5605 C C . LYS D 2 148 ? 138.650 155.394 134.776 1.00 6.08 148 LYS D C 1
ATOM 5606 O O . LYS D 2 148 ? 137.827 156.282 134.542 1.00 14.11 148 LYS D O 1
ATOM 5612 N N . GLY D 2 149 ? 139.557 155.020 133.883 1.00 3.87 149 GLY D N 1
ATOM 5613 C CA . GLY D 2 149 ? 139.653 155.697 132.608 1.00 0.00 149 GLY D CA 1
ATOM 5614 C C . GLY D 2 149 ? 138.600 155.233 131.628 1.00 6.37 149 GLY D C 1
ATOM 5615 O O . GLY D 2 149 ? 138.914 154.545 130.656 1.00 11.54 149 GLY D O 1
ATOM 5616 N N . TYR D 2 150 ? 137.347 155.613 131.863 1.00 2.99 150 TYR D N 1
ATOM 5617 C CA . TYR D 2 150 ? 136.237 155.116 131.065 1.00 1.48 150 TYR D CA 1
ATOM 5618 C C . TYR D 2 150 ? 135.881 156.011 129.887 1.00 0.00 150 TYR D C 1
ATOM 5619 O O . TYR D 2 150 ? 134.903 155.722 129.194 1.00 4.52 150 TYR D O 1
ATOM 5628 N N . HIS D 2 151 ? 136.633 157.080 129.629 1.00 0.00 151 HIS D N 1
ATOM 5629 C CA . HIS D 2 151 ? 136.334 157.943 128.495 1.00 0.00 151 HIS D CA 1
ATOM 5630 C C . HIS D 2 151 ? 137.401 157.887 127.408 1.00 5.27 151 HIS D C 1
ATOM 5631 O O . HIS D 2 151 ? 137.109 157.467 126.286 1.00 17.16 151 HIS D O 1
ATOM 5638 N N . HIS D 2 152 ? 138.642 158.252 127.717 1.00 15.86 152 HIS D N 1
ATOM 5639 C CA . HIS D 2 152 ? 139.671 158.416 126.699 1.00 6.95 152 HIS D CA 1
ATOM 5640 C C . HIS D 2 152 ? 141.038 158.098 127.286 1.00 12.75 152 HIS D C 1
ATOM 5641 O O . HIS D 2 152 ? 141.289 158.320 128.470 1.00 16.49 152 HIS D O 1
ATOM 5648 N N . PHE D 2 153 ? 141.922 157.578 126.438 1.00 9.79 153 PHE D N 1
ATOM 5649 C CA . PHE D 2 153 ? 143.311 157.330 126.789 1.00 1.18 153 PHE D CA 1
ATOM 5650 C C . PHE D 2 153 ? 144.215 158.061 125.808 1.00 3.32 153 PHE D C 1
ATOM 5651 O O . PHE D 2 153 ? 143.886 158.205 124.628 1.00 1.09 153 PHE D O 1
ATOM 5659 N N . VAL D 2 154 ? 145.364 158.510 126.305 1.00 8.52 154 VAL D N 1
ATOM 5660 C CA . VAL D 2 154 ? 146.347 159.231 125.508 1.00 2.54 154 VAL D CA 1
ATOM 5661 C C . VAL D 2 154 ? 147.669 158.478 125.551 1.00 4.99 154 VAL D C 1
ATOM 5662 O O . VAL D 2 154 ? 148.144 158.098 126.626 1.00 13.86 154 VAL D O 1
ATOM 5666 N N . LEU D 2 155 ? 148.265 158.271 124.382 1.00 0.00 155 LEU D N 1
ATOM 5667 C CA . LEU D 2 155 ? 149.588 157.663 124.264 1.00 0.00 155 LEU D CA 1
ATOM 5668 C C . LEU D 2 155 ? 150.568 158.728 123.777 1.00 5.59 155 LEU D C 1
ATOM 5669 O O . LEU D 2 155 ? 150.412 159.267 122.679 1.00 6.63 155 LEU D O 1
ATOM 5674 N N . MET D 2 156 ? 151.583 159.019 124.586 1.00 3.54 156 MET D N 1
ATOM 5675 C CA . MET D 2 156 ? 152.635 159.962 124.227 1.00 5.82 156 MET D CA 1
ATOM 5676 C C . MET D 2 156 ? 153.948 159.226 124.003 1.00 4.39 156 MET D C 1
ATOM 5677 O O . MET D 2 156 ? 154.346 158.390 124.819 1.00 16.10 156 MET D O 1
ATOM 5682 N N . LYS D 2 157 ? 154.620 159.551 122.905 1.00 11.25 157 LYS D N 1
ATOM 5683 C CA . LYS D 2 157 ? 155.937 159.012 122.605 1.00 13.50 157 LYS D CA 1
ATOM 5684 C C . LYS D 2 157 ? 157.007 160.054 122.906 1.00 15.62 157 LYS D C 1
ATOM 5685 O O . LYS D 2 157 ? 156.860 161.227 122.559 1.00 20.36 157 LYS D O 1
ATOM 5691 N N . GLU D 2 158 ? 158.080 159.619 123.565 1.00 13.25 158 GLU D N 1
ATOM 5692 C CA . GLU D 2 158 ? 159.182 160.520 123.880 1.00 13.15 158 GLU D CA 1
ATOM 5693 C C . GLU D 2 158 ? 159.851 161.013 122.604 1.00 20.18 158 GLU D C 1
ATOM 5694 O O . GLU D 2 158 ? 160.094 160.238 121.674 1.00 27.97 158 GLU D O 1
ATOM 5700 N N . GLY D 2 159 ? 160.157 162.305 122.566 1.00 37.87 159 GLY D N 1
ATOM 5701 C CA . GLY D 2 159 ? 160.760 162.906 121.396 1.00 41.04 159 GLY D CA 1
ATOM 5702 C C . GLY D 2 159 ? 160.796 164.416 121.476 1.00 45.84 159 GLY D C 1
ATOM 5703 O O . GLY D 2 159 ? 160.728 164.986 122.568 1.00 46.52 159 GLY D O 1
ATOM 5704 N N . GLU D 2 160 ? 160.893 165.078 120.324 1.00 62.31 160 GLU D N 1
ATOM 5705 C CA . GLU D 2 160 ? 160.980 166.531 120.263 1.00 62.39 160 GLU D CA 1
ATOM 5706 C C . GLU D 2 160 ? 159.638 167.167 119.924 1.00 63.64 160 GLU D C 1
ATOM 5707 O O . GLU D 2 160 ? 159.167 168.046 120.651 1.00 65.17 160 GLU D O 1
ATOM 5713 N N . HIS D 2 161 ? 159.007 166.740 118.833 1.00 59.07 161 HIS D N 1
ATOM 5714 C CA . HIS D 2 161 ? 157.739 167.319 118.408 1.00 57.01 161 HIS D CA 1
ATOM 5715 C C . HIS D 2 161 ? 156.709 166.226 118.157 1.00 58.49 161 HIS D C 1
ATOM 5716 O O . HIS D 2 161 ? 156.047 166.215 117.115 1.00 58.28 161 HIS D O 1
ATOM 5723 N N . GLN D 2 162 ? 156.575 165.299 119.101 1.00 46.07 162 GLN D N 1
ATOM 5724 C CA . GLN D 2 162 ? 155.656 164.177 118.960 1.00 40.66 162 GLN D CA 1
ATOM 5725 C C . GLN D 2 162 ? 154.253 164.605 119.373 1.00 40.32 162 GLN D C 1
ATOM 5726 O O . GLN D 2 162 ? 154.077 165.279 120.393 1.00 38.78 162 GLN D O 1
ATOM 5732 N N . LEU D 2 163 ? 153.260 164.213 118.574 1.00 31.43 163 LEU D N 1
ATOM 5733 C CA . LEU D 2 163 ? 151.858 164.527 118.825 1.00 21.43 163 LEU D CA 1
ATOM 5734 C C . LEU D 2 163 ? 151.174 163.353 119.513 1.00 25.98 163 LEU D C 1
ATOM 5735 O O . LEU D 2 163 ? 151.358 162.205 119.093 1.00 30.74 163 LEU D O 1
ATOM 5740 N N . PRO D 2 164 ? 150.394 163.598 120.563 1.00 20.40 164 PRO D N 1
ATOM 5741 C CA . PRO D 2 164 ? 149.727 162.496 121.266 1.00 10.25 164 PRO D CA 1
ATOM 5742 C C . PRO D 2 164 ? 148.626 161.861 120.428 1.00 9.01 164 PRO D C 1
ATOM 5743 O O . PRO D 2 164 ? 148.063 162.486 119.529 1.00 21.43 164 PRO D O 1
ATOM 5747 N N . ARG D 2 165 ? 148.332 160.599 120.730 1.00 5.14 165 ARG D N 1
ATOM 5748 C CA . ARG D 2 165 ? 147.260 159.850 120.085 1.00 6.11 165 ARG D CA 1
ATOM 5749 C C . ARG D 2 165 ? 146.196 159.514 121.119 1.00 9.46 165 ARG D C 1
ATOM 5750 O O . ARG D 2 165 ? 146.522 159.129 122.245 1.00 16.19 165 ARG D O 1
ATOM 5758 N N . THR D 2 166 ? 144.932 159.663 120.739 1.00 13.22 166 THR D N 1
ATOM 5759 C CA . THR D 2 166 ? 143.810 159.440 121.639 1.00 3.98 166 THR D CA 1
ATOM 5760 C C . THR D 2 166 ? 142.964 158.283 121.128 1.00 3.31 166 THR D C 1
ATOM 5761 O O . THR D 2 166 ? 142.750 158.150 119.920 1.00 11.38 166 THR D O 1
ATOM 5765 N N . LEU D 2 167 ? 142.496 157.446 122.047 1.00 3.78 167 LEU D N 1
ATOM 5766 C CA . LEU D 2 167 ? 141.579 156.368 121.724 1.00 1.65 167 LEU D CA 1
ATOM 5767 C C . LEU D 2 167 ? 140.440 156.348 122.730 1.00 5.04 167 LEU D C 1
ATOM 5768 O O . LEU D 2 167 ? 140.589 156.778 123.876 1.00 9.42 167 LEU D O 1
ATOM 5773 N N . ASP D 2 168 ? 139.294 155.857 122.279 1.00 15.82 168 ASP D N 1
ATOM 5774 C CA . ASP D 2 168 ? 138.155 155.637 123.152 1.00 4.38 168 ASP D CA 1
ATOM 5775 C C . ASP D 2 168 ? 138.426 154.452 124.066 1.00 5.19 168 ASP D C 1
ATOM 5776 O O . ASP D 2 168 ? 139.036 153.458 123.666 1.00 16.46 168 ASP D O 1
ATOM 5781 N N . SER D 2 169 ? 137.978 154.573 125.306 1.00 8.56 169 SER D N 1
ATOM 5782 C CA . SER D 2 169 ? 138.154 153.511 126.279 1.00 7.68 169 SER D CA 1
ATOM 5783 C C . SER D 2 169 ? 137.169 152.376 126.017 1.00 6.19 169 SER D C 1
ATOM 5784 O O . SER D 2 169 ? 136.091 152.578 125.454 1.00 18.15 169 SER D O 1
ATOM 5787 N N . GLN D 2 170 ? 137.555 151.171 126.428 1.00 2.70 170 GLN D N 1
ATOM 5788 C CA . GLN D 2 170 ? 136.732 149.979 126.265 1.00 4.65 170 GLN D CA 1
ATOM 5789 C C . GLN D 2 170 ? 136.512 149.326 127.621 1.00 5.01 170 GLN D C 1
ATOM 5790 O O . GLN D 2 170 ? 137.464 149.130 128.380 1.00 15.23 170 GLN D O 1
ATOM 5796 N N . GLN D 2 171 ? 135.259 148.995 127.919 1.00 8.31 171 GLN D N 1
ATOM 5797 C CA . GLN D 2 171 ? 134.936 148.280 129.146 1.00 5.78 171 GLN D CA 1
ATOM 5798 C C . GLN D 2 171 ? 135.357 146.819 129.030 1.00 10.61 171 GLN D C 1
ATOM 5799 O O . GLN D 2 171 ? 135.042 146.146 128.044 1.00 20.02 171 GLN D O 1
ATOM 5805 N N . LEU D 2 172 ? 136.072 146.332 130.037 1.00 4.34 172 LEU D N 1
ATOM 5806 C CA . LEU D 2 172 ? 136.521 144.950 130.075 1.00 10.43 172 LEU D CA 1
ATOM 5807 C C . LEU D 2 172 ? 135.501 144.074 130.793 1.00 22.10 172 LEU D C 1
ATOM 5808 O O . LEU D 2 172 ? 134.758 144.535 131.664 1.00 23.87 172 LEU D O 1
ATOM 5813 N N . HIS D 2 173 ? 135.473 142.793 130.415 1.00 25.79 173 HIS D N 1
ATOM 5814 C CA . HIS D 2 173 ? 134.534 141.857 131.025 1.00 23.02 173 HIS D CA 1
ATOM 5815 C C . HIS D 2 173 ? 134.837 141.630 132.500 1.00 20.60 173 HIS D C 1
ATOM 5816 O O . HIS D 2 173 ? 133.912 141.468 133.302 1.00 28.40 173 HIS D O 1
ATOM 5823 N N . SER D 2 174 ? 136.111 141.623 132.876 1.00 20.96 174 SER D N 1
ATOM 5824 C CA . SER D 2 174 ? 136.520 141.385 134.252 1.00 28.81 174 SER D CA 1
ATOM 5825 C C . SER D 2 174 ? 136.575 142.661 135.082 1.00 30.17 174 SER D C 1
ATOM 5826 O O . SER D 2 174 ? 137.010 142.616 136.236 1.00 32.42 174 SER D O 1
ATOM 5829 N N . GLY D 2 175 ? 136.151 143.791 134.524 1.00 27.31 175 GLY D N 1
ATOM 5830 C CA . GLY D 2 175 ? 136.205 145.049 135.240 1.00 17.83 175 GLY D CA 1
ATOM 5831 C C . GLY D 2 175 ? 137.424 145.867 134.875 1.00 18.97 175 GLY D C 1
ATOM 5832 O O . GLY D 2 175 ? 138.519 145.320 134.715 1.00 25.87 175 GLY D O 1
ATOM 5833 N N . GLY D 2 176 ? 137.253 147.173 134.741 1.00 22.08 176 GLY D N 1
ATOM 5834 C CA . GLY D 2 176 ? 138.323 148.054 134.322 1.00 6.39 176 GLY D CA 1
ATOM 5835 C C . GLY D 2 176 ? 138.145 148.496 132.880 1.00 0.00 176 GLY D C 1
ATOM 5836 O O . GLY D 2 176 ? 137.193 148.126 132.192 1.00 1.65 176 GLY D O 1
ATOM 5837 N N . PHE D 2 177 ? 139.091 149.314 132.436 1.00 7.84 177 PHE D N 1
ATOM 5838 C CA . PHE D 2 177 ? 139.029 149.919 131.117 1.00 0.00 177 PHE D CA 1
ATOM 5839 C C . PHE D 2 177 ? 140.405 149.859 130.475 1.00 3.57 177 PHE D C 1
ATOM 5840 O O . PHE D 2 177 ? 141.427 149.858 131.163 1.00 11.68 177 PHE D O 1
ATOM 5848 N N . GLN D 2 178 ? 140.423 149.797 129.147 1.00 9.02 178 GLN D N 1
ATOM 5849 C CA . GLN D 2 178 ? 141.678 149.676 128.425 1.00 2.29 178 GLN D CA 1
ATOM 5850 C C . GLN D 2 178 ? 141.527 150.265 127.031 1.00 1.09 178 GLN D C 1
ATOM 5851 O O . GLN D 2 178 ? 140.420 150.412 126.511 1.00 9.17 178 GLN D O 1
ATOM 5857 N N . ALA D 2 179 ? 142.664 150.608 126.436 1.00 0.00 179 ALA D N 1
ATOM 5858 C CA . ALA D 2 179 ? 142.741 151.009 125.042 1.00 0.00 179 ALA D CA 1
ATOM 5859 C C . ALA D 2 179 ? 143.985 150.378 124.439 1.00 7.85 179 ALA D C 1
ATOM 5860 O O . ALA D 2 179 ? 145.032 150.319 125.087 1.00 6.37 179 ALA D O 1
ATOM 5862 N N . LEU D 2 180 ? 143.863 149.897 123.205 1.00 0.00 180 LEU D N 1
ATOM 5863 C CA . LEU D 2 180 ? 144.938 149.177 122.529 1.00 0.34 180 LEU D CA 1
ATOM 5864 C C . LEU D 2 180 ? 145.474 150.047 121.399 1.00 7.39 180 LEU D C 1
ATOM 5865 O O . LEU D 2 180 ? 144.766 150.307 120.422 1.00 14.42 180 LEU D O 1
ATOM 5870 N N . PHE D 2 181 ? 146.727 150.480 121.523 1.00 3.48 181 PHE D N 1
ATOM 5871 C CA . PHE D 2 181 ? 147.321 151.403 120.565 1.00 9.39 181 PHE D CA 1
ATOM 5872 C C . PHE D 2 181 ? 148.217 150.648 119.597 1.00 6.94 181 PHE D C 1
ATOM 5873 O O . PHE D 2 181 ? 149.157 149.974 120.041 1.00 14.25 181 PHE D O 1
ATOM 5881 N N . PRO D 2 182 ? 147.975 150.719 118.288 1.00 18.19 182 PRO D N 1
ATOM 5882 C CA . PRO D 2 182 ? 148.912 150.123 117.320 1.00 12.75 182 PRO D CA 1
ATOM 5883 C C . PRO D 2 182 ? 150.190 150.944 117.232 1.00 7.79 182 PRO D C 1
ATOM 5884 O O . PRO D 2 182 ? 150.149 152.155 117.010 1.00 15.51 182 PRO D O 1
ATOM 5888 N N . VAL D 2 183 ? 151.329 150.280 117.400 1.00 1.28 183 VAL D N 1
ATOM 5889 C CA . VAL D 2 183 ? 152.636 150.920 117.313 1.00 8.44 183 VAL D CA 1
ATOM 5890 C C . VAL D 2 183 ? 153.456 150.199 116.253 1.00 14.78 183 VAL D C 1
ATOM 5891 O O . VAL D 2 183 ? 153.596 148.972 116.299 1.00 16.83 183 VAL D O 1
ATOM 5895 N N . GLY D 2 184 ? 153.992 150.958 115.302 1.00 14.56 184 GLY D N 1
ATOM 5896 C CA . GLY D 2 184 ? 154.820 150.399 114.263 1.00 7.77 184 GLY D CA 1
ATOM 5897 C C . GLY D 2 184 ? 154.719 151.171 112.965 1.00 14.42 184 GLY D C 1
ATOM 5898 O O . GLY D 2 184 ? 153.813 151.987 112.775 1.00 24.97 184 GLY D O 1
ATOM 5899 N N . PRO D 2 185 ? 155.655 150.931 112.035 1.00 22.19 185 PRO D N 1
ATOM 5900 C CA . PRO D 2 185 ? 156.815 150.030 112.122 1.00 18.48 185 PRO D CA 1
ATOM 5901 C C . PRO D 2 185 ? 157.899 150.595 113.031 1.00 17.95 185 PRO D C 1
ATOM 5902 O O . PRO D 2 185 ? 158.159 151.792 113.022 1.00 23.14 185 PRO D O 1
ATOM 5906 N N . VAL D 2 186 ? 158.554 149.747 113.822 1.00 15.20 186 VAL D N 1
ATOM 5907 C CA . VAL D 2 186 ? 159.514 150.198 114.826 1.00 8.66 186 VAL D CA 1
ATOM 5908 C C . VAL D 2 186 ? 160.893 150.209 114.173 1.00 14.98 186 VAL D C 1
ATOM 5909 O O . VAL D 2 186 ? 161.604 149.205 114.179 1.00 22.10 186 VAL D O 1
ATOM 5913 N N . ASN D 2 187 ? 161.275 151.351 113.607 1.00 18.93 187 ASN D N 1
ATOM 5914 C CA . ASN D 2 187 ? 162.556 151.501 112.929 1.00 16.48 187 ASN D CA 1
ATOM 5915 C C . ASN D 2 187 ? 163.679 151.713 113.940 1.00 21.05 187 ASN D C 1
ATOM 5916 O O . ASN D 2 187 ? 163.518 152.477 114.896 1.00 25.97 187 ASN D O 1
ATOM 5921 N N . PRO D 2 188 ? 164.819 151.053 113.739 1.00 22.79 188 PRO D N 1
ATOM 5922 C CA . PRO D 2 188 ? 165.895 151.111 114.735 1.00 14.41 188 PRO D CA 1
ATOM 5923 C C . PRO D 2 188 ? 166.776 152.339 114.594 1.00 20.99 188 PRO D C 1
ATOM 5924 O O . PRO D 2 188 ? 168.001 152.245 114.714 1.00 31.80 188 PRO D O 1
ATOM 5928 N N . SER D 2 189 ? 166.169 153.499 114.356 1.00 22.19 189 SER D N 1
ATOM 5929 C CA . SER D 2 189 ? 166.919 154.739 114.232 1.00 22.22 189 SER D CA 1
ATOM 5930 C C . SER D 2 189 ? 166.971 155.534 115.526 1.00 22.96 189 SER D C 1
ATOM 5931 O O . SER D 2 189 ? 167.804 156.439 115.646 1.00 25.57 189 SER D O 1
ATOM 5934 N N . HIS D 2 190 ? 166.117 155.211 116.492 1.00 23.98 190 HIS D N 1
ATOM 5935 C CA . HIS D 2 190 ? 166.039 155.950 117.743 1.00 18.24 190 HIS D CA 1
ATOM 5936 C C . HIS D 2 190 ? 165.385 155.053 118.782 1.00 15.23 190 HIS D C 1
ATOM 5937 O O . HIS D 2 190 ? 164.895 153.966 118.471 1.00 19.26 190 HIS D O 1
ATOM 5944 N N . ARG D 2 191 ? 165.390 155.519 120.026 1.00 10.86 191 ARG D N 1
ATOM 5945 C CA . ARG D 2 191 ? 164.712 154.804 121.095 1.00 9.47 191 ARG D CA 1
ATOM 5946 C C . ARG D 2 191 ? 163.204 154.999 121.002 1.00 8.66 191 ARG D C 1
ATOM 5947 O O . ARG D 2 191 ? 162.716 156.002 120.475 1.00 16.87 191 ARG D O 1
ATOM 5955 N N . TRP D 2 192 ? 162.465 154.024 121.524 1.00 11.01 192 TRP D N 1
ATOM 5956 C CA . TRP D 2 192 ? 161.004 154.031 121.513 1.00 7.10 192 TRP D CA 1
ATOM 5957 C C . TRP D 2 192 ? 160.519 153.951 122.957 1.00 8.80 192 TRP D C 1
ATOM 5958 O O . TRP D 2 192 ? 160.504 152.872 123.553 1.00 4.37 192 TRP D O 1
ATOM 5969 N N . ARG D 2 193 ? 160.123 155.092 123.515 1.00 10.56 193 ARG D N 1
ATOM 5970 C CA . ARG D 2 193 ? 159.612 155.174 124.875 1.00 2.21 193 ARG D CA 1
ATOM 5971 C C . ARG D 2 193 ? 158.256 155.865 124.869 1.00 2.94 193 ARG D C 1
ATOM 5972 O O . ARG D 2 193 ? 158.048 156.838 124.139 1.00 3.55 193 ARG D O 1
ATOM 5980 N N . PHE D 2 194 ? 157.337 155.351 125.686 1.00 2.51 194 PHE D N 1
ATOM 5981 C CA . PHE D 2 194 ? 155.941 155.760 125.665 1.00 3.16 194 PHE D CA 1
ATOM 5982 C C . PHE D 2 194 ? 155.432 155.983 127.081 1.00 0.00 194 PHE D C 1
ATOM 5983 O O . PHE D 2 194 ? 155.948 155.413 128.042 1.00 4.60 194 PHE D O 1
ATOM 5991 N N . THR D 2 195 ? 154.402 156.821 127.193 1.00 8.75 195 THR D N 1
ATOM 5992 C CA . THR D 2 195 ? 153.721 157.092 128.452 1.00 0.00 195 THR D CA 1
ATOM 5993 C C . THR D 2 195 ? 152.223 157.170 128.181 1.00 0.00 195 THR D C 1
ATOM 5994 O O . THR D 2 195 ? 151.805 157.653 127.126 1.00 0.00 195 THR D O 1
ATOM 5998 N N . CYS D 2 196 ? 151.420 156.677 129.123 1.00 3.42 196 CYS D N 1
ATOM 5999 C CA . CYS D 2 196 ? 149.975 156.581 128.976 1.00 0.00 196 CYS D CA 1
ATOM 6000 C C . CYS D 2 196 ? 149.315 157.669 129.821 1.00 0.00 196 CYS D C 1
ATOM 6001 O O . CYS D 2 196 ? 149.839 158.068 130.862 1.00 0.00 196 CYS D O 1
ATOM 6004 N N . TYR D 2 197 ? 148.162 158.154 129.361 1.00 3.04 197 TYR D N 1
ATOM 6005 C CA . TYR D 2 197 ? 147.348 159.109 130.105 1.00 0.00 197 TYR D CA 1
ATOM 6006 C C . TYR D 2 197 ? 145.879 158.785 129.888 1.00 2.96 197 TYR D C 1
ATOM 6007 O O . TYR D 2 197 ? 145.511 158.093 128.938 1.00 9.69 197 TYR D O 1
ATOM 6016 N N . TYR D 2 198 ? 145.030 159.306 130.772 1.00 8.81 198 TYR D N 1
ATOM 6017 C CA . TYR D 2 198 ? 143.598 159.334 130.510 1.00 5.15 198 TYR D CA 1
ATOM 6018 C C . TYR D 2 198 ? 143.025 160.650 131.023 1.00 6.23 198 TYR D C 1
ATOM 6019 O O . TYR D 2 198 ? 143.598 161.292 131.905 1.00 3.80 198 TYR D O 1
ATOM 6028 N N . TYR D 2 199 ? 141.901 161.058 130.433 1.00 12.87 199 TYR D N 1
ATOM 6029 C CA . TYR D 2 199 ? 141.172 162.249 130.848 1.00 6.86 199 TYR D CA 1
ATOM 6030 C C . TYR D 2 199 ? 139.683 161.999 130.651 1.00 9.17 199 TYR D C 1
ATOM 6031 O O . TYR D 2 199 ? 139.270 160.957 130.136 1.00 10.83 199 TYR D O 1
ATOM 6040 N N . TYR D 2 200 ? 138.871 162.971 131.051 1.00 7.10 200 TYR D N 1
ATOM 6041 C CA . TYR D 2 200 ? 137.422 162.873 130.968 1.00 3.19 200 TYR D CA 1
ATOM 6042 C C . TYR D 2 200 ? 136.874 163.939 130.027 1.00 3.95 200 TYR D C 1
ATOM 6043 O O . TYR D 2 200 ? 137.526 164.941 129.733 1.00 5.81 200 TYR D O 1
ATOM 6052 N N . MET D 2 201 ? 135.649 163.699 129.552 1.00 12.61 201 MET D N 1
ATOM 6053 C CA . MET D 2 201 ? 135.074 164.519 128.489 1.00 11.14 201 MET D CA 1
ATOM 6054 C C . MET D 2 201 ? 134.850 165.962 128.923 1.00 3.74 201 MET D C 1
ATOM 6055 O O . MET D 2 201 ? 135.042 166.883 128.123 1.00 16.75 201 MET D O 1
ATOM 6060 N N . ASN D 2 202 ? 134.450 166.183 130.174 1.00 7.37 202 ASN D N 1
ATOM 6061 C CA . ASN D 2 202 ? 134.166 167.535 130.638 1.00 12.12 202 ASN D CA 1
ATOM 6062 C C . ASN D 2 202 ? 135.422 168.389 130.777 1.00 8.77 202 ASN D C 1
ATOM 6063 O O . ASN D 2 202 ? 135.340 169.616 130.659 1.00 16.76 202 ASN D O 1
ATOM 6068 N N . THR D 2 203 ? 136.581 167.779 131.023 1.00 10.45 203 THR D N 1
ATOM 6069 C CA . THR D 2 203 ? 137.849 168.501 131.144 1.00 9.68 203 THR D CA 1
ATOM 6070 C C . THR D 2 203 ? 138.882 167.841 130.240 1.00 17.98 203 THR D C 1
ATOM 6071 O O . THR D 2 203 ? 139.698 167.030 130.698 1.00 12.80 203 THR D O 1
ATOM 6075 N N . PRO D 2 204 ? 138.870 168.157 128.942 1.00 17.31 204 PRO D N 1
ATOM 6076 C CA . PRO D 2 204 ? 139.802 167.495 128.015 1.00 10.63 204 PRO D CA 1
ATOM 6077 C C . PRO D 2 204 ? 141.264 167.841 128.241 1.00 12.84 204 PRO D C 1
ATOM 6078 O O . PRO D 2 204 ? 142.130 167.081 127.794 1.00 15.51 204 PRO D O 1
ATOM 6082 N N . GLN D 2 205 ? 141.573 168.958 128.902 1.00 11.30 205 GLN D N 1
ATOM 6083 C CA . GLN D 2 205 ? 142.950 169.393 129.098 1.00 6.06 205 GLN D CA 1
ATOM 6084 C C . GLN D 2 205 ? 143.470 169.082 130.496 1.00 2.71 205 GLN D C 1
ATOM 6085 O O . GLN D 2 205 ? 144.540 169.564 130.872 1.00 5.60 205 GLN D O 1
ATOM 6091 N N . VAL D 2 206 ? 142.738 168.289 131.273 1.00 9.20 206 VAL D N 1
ATOM 6092 C CA . VAL D 2 206 ? 143.156 167.882 132.609 1.00 10.14 206 VAL D CA 1
ATOM 6093 C C . VAL D 2 206 ? 143.387 166.378 132.567 1.00 6.44 206 VAL D C 1
ATOM 6094 O O . VAL D 2 206 ? 142.431 165.599 132.474 1.00 14.45 206 VAL D O 1
ATOM 6098 N N . TRP D 2 207 ? 144.647 165.967 132.637 1.00 11.53 207 TRP D N 1
ATOM 6099 C CA . TRP D 2 207 ? 145.032 164.574 132.465 1.00 9.36 207 TRP D CA 1
ATOM 6100 C C . TRP D 2 207 ? 145.482 163.979 133.791 1.00 1.80 207 TRP D C 1
ATOM 6101 O O . TRP D 2 207 ? 145.761 164.685 134.761 1.00 9.04 207 TRP D O 1
ATOM 6112 N N . SER D 2 208 ? 145.561 162.652 133.812 1.00 5.19 208 SER D N 1
ATOM 6113 C CA . SER D 2 208 ? 145.994 161.924 134.992 1.00 13.51 208 SER D CA 1
ATOM 6114 C C . SER D 2 208 ? 147.508 162.006 135.146 1.00 6.58 208 SER D C 1
ATOM 6115 O O . SER D 2 208 ? 148.216 162.612 134.339 1.00 11.53 208 SER D O 1
ATOM 6118 N N . HIS D 2 209 ? 148.009 161.392 136.207 1.00 0.00 209 HIS D N 1
ATOM 6119 C CA . HIS D 2 209 ? 149.444 161.252 136.357 1.00 0.00 209 HIS D CA 1
ATOM 6120 C C . HIS D 2 209 ? 149.981 160.345 135.254 1.00 2.67 209 HIS D C 1
ATOM 6121 O O . HIS D 2 209 ? 149.314 159.383 134.863 1.00 9.56 209 HIS D O 1
ATOM 6128 N N . PRO D 2 210 ? 151.157 160.640 134.711 1.00 11.02 210 PRO D N 1
ATOM 6129 C CA . PRO D 2 210 ? 151.696 159.806 133.634 1.00 3.74 210 PRO D CA 1
ATOM 6130 C C . PRO D 2 210 ? 151.962 158.382 134.090 1.00 8.31 210 PRO D C 1
ATOM 6131 O O . PRO D 2 210 ? 152.362 158.126 135.229 1.00 7.44 210 PRO D O 1
ATOM 6135 N N . SER D 2 211 ? 151.733 157.449 133.173 1.00 0.00 211 SER D N 1
ATOM 6136 C CA . SER D 2 211 ? 152.099 156.063 133.398 1.00 0.00 211 SER D CA 1
ATOM 6137 C C . SER D 2 211 ? 153.618 155.932 133.493 1.00 3.69 211 SER D C 1
ATOM 6138 O O . SER D 2 211 ? 154.371 156.807 133.057 1.00 13.81 211 SER D O 1
ATOM 6141 N N . ASP D 2 212 ? 154.068 154.835 134.089 1.00 4.91 212 ASP D N 1
ATOM 6142 C CA . ASP D 2 212 ? 155.493 154.535 134.088 1.00 0.44 212 ASP D CA 1
ATOM 6143 C C . ASP D 2 212 ? 155.964 154.367 132.649 1.00 2.11 212 ASP D C 1
ATOM 6144 O O . ASP D 2 212 ? 155.284 153.702 131.856 1.00 11.08 212 ASP D O 1
ATOM 6149 N N . PRO D 2 213 ? 157.089 154.965 132.264 1.00 7.58 213 PRO D N 1
ATOM 6150 C CA . PRO D 2 213 ? 157.536 154.851 130.871 1.00 1.15 213 PRO D CA 1
ATOM 6151 C C . PRO D 2 213 ? 157.843 153.410 130.492 1.00 0.00 213 PRO D C 1
ATOM 6152 O O . PRO D 2 213 ? 158.286 152.608 131.315 1.00 6.16 213 PRO D O 1
ATOM 6156 N N . LEU D 2 214 ? 157.571 153.084 129.233 1.00 0.00 214 LEU D N 1
ATOM 6157 C CA . LEU D 2 214 ? 157.822 151.765 128.675 1.00 0.29 214 LEU D CA 1
ATOM 6158 C C . LEU D 2 214 ? 158.689 151.908 127.435 1.00 2.86 214 LEU D C 1
ATOM 6159 O O . LEU D 2 214 ? 158.368 152.692 126.538 1.00 3.56 214 LEU D O 1
ATOM 6164 N N . GLU D 2 215 ? 159.774 151.144 127.379 1.00 4.39 215 GLU D N 1
ATOM 6165 C CA . GLU D 2 215 ? 160.705 151.186 126.262 1.00 7.15 215 GLU D CA 1
ATOM 6166 C C . GLU D 2 215 ? 160.525 149.962 125.373 1.00 3.83 215 GLU D C 1
ATOM 6167 O O . GLU D 2 215 ? 160.293 148.853 125.862 1.00 7.17 215 GLU D O 1
ATOM 6173 N N . ILE D 2 216 ? 160.633 150.176 124.066 1.00 3.44 216 ILE D N 1
ATOM 6174 C CA . ILE D 2 216 ? 160.496 149.129 123.060 1.00 5.71 216 ILE D CA 1
ATOM 6175 C C . ILE D 2 216 ? 161.849 148.932 122.391 1.00 5.57 216 ILE D C 1
ATOM 6176 O O . ILE D 2 216 ? 162.489 149.905 121.974 1.00 19.47 216 ILE D O 1
ATOM 6181 N N . LEU D 2 217 ? 162.288 147.677 122.291 1.00 5.02 217 LEU D N 1
ATOM 6182 C CA . LEU D 2 217 ? 163.589 147.361 121.714 1.00 5.12 217 LEU D CA 1
ATOM 6183 C C . LEU D 2 217 ? 163.422 146.706 120.353 1.00 0.00 217 LEU D C 1
ATOM 6184 O O . LEU D 2 217 ? 162.839 145.616 120.268 1.00 2.58 217 LEU D O 1
ATOM 6189 N N . PRO D 2 218 ? 163.903 147.324 119.273 1.00 10.19 218 PRO D N 1
ATOM 6190 C CA . PRO D 2 218 ? 163.880 146.665 117.959 1.00 18.36 218 PRO D CA 1
ATOM 6191 C C . PRO D 2 218 ? 165.025 145.667 117.841 1.00 10.77 218 PRO D C 1
ATOM 6192 O O . PRO D 2 218 ? 166.188 146.009 118.066 1.00 14.70 218 PRO D O 1
ATOM 6196 N N . SER D 2 219 ? 164.694 144.432 117.476 1.00 9.42 219 SER D N 1
ATOM 6197 C CA . SER D 2 219 ? 165.657 143.339 117.407 1.00 7.12 219 SER D CA 1
ATOM 6198 C C . SER D 2 219 ? 165.915 142.987 115.948 1.00 8.70 219 SER D C 1
ATOM 6199 O O . SER D 2 219 ? 164.972 142.727 115.194 1.00 19.48 219 SER D O 1
ATOM 6202 N N . GLY D 2 220 ? 167.186 142.968 115.558 1.00 7.36 220 GLY D N 1
ATOM 6203 C CA . GLY D 2 220 ? 167.581 142.764 114.184 1.00 17.36 220 GLY D CA 1
ATOM 6204 C C . GLY D 2 220 ? 168.103 141.369 113.909 1.00 17.47 220 GLY D C 1
ATOM 6205 O O . GLY D 2 220 ? 167.781 140.400 114.604 1.00 23.32 220 GLY D O 1
ATOM 6206 N N . VAL D 2 221 ? 168.928 141.269 112.870 1.00 22.47 221 VAL D N 1
ATOM 6207 C CA . VAL D 2 221 ? 169.479 139.997 112.422 1.00 21.54 221 VAL D CA 1
ATOM 6208 C C . VAL D 2 221 ? 170.982 139.917 112.683 1.00 20.20 221 VAL D C 1
ATOM 6209 O O . VAL D 2 221 ? 171.662 139.066 112.117 1.00 29.22 221 VAL D O 1
ATOM 6213 N N . SER D 2 222 ? 171.509 140.792 113.532 1.00 16.77 222 SER D N 1
ATOM 6214 C CA . SER D 2 222 ? 172.907 140.707 113.919 1.00 15.49 222 SER D CA 1
ATOM 6215 C C . SER D 2 222 ? 173.139 139.460 114.766 1.00 21.59 222 SER D C 1
ATOM 6216 O O . SER D 2 222 ? 172.212 138.902 115.358 1.00 27.10 222 SER D O 1
ATOM 6219 N N . ARG D 2 223 ? 174.397 139.023 114.815 1.00 23.71 223 ARG D N 1
ATOM 6220 C CA . ARG D 2 223 ? 174.722 137.759 115.464 1.00 21.47 223 ARG D CA 1
ATOM 6221 C C . ARG D 2 223 ? 174.287 137.767 116.924 1.00 17.62 223 ARG D C 1
ATOM 6222 O O . ARG D 2 223 ? 174.566 138.708 117.670 1.00 24.50 223 ARG D O 1
ATOM 6230 N N . LYS D 2 224 ? 173.601 136.706 117.323 1.00 11.62 224 LYS D N 1
ATOM 6231 C CA . LYS D 2 224 ? 173.041 136.581 118.655 1.00 12.49 224 LYS D CA 1
ATOM 6232 C C . LYS D 2 224 ? 174.144 136.431 119.700 1.00 11.18 224 LYS D C 1
ATOM 6233 O O . LYS D 2 224 ? 175.220 135.904 119.410 1.00 23.48 224 LYS D O 1
ATOM 6239 N N . PRO D 2 225 ? 173.906 136.901 120.916 1.00 10.69 225 PRO D N 1
ATOM 6240 C CA . PRO D 2 225 ? 174.844 136.658 122.013 1.00 11.23 225 PRO D CA 1
ATOM 6241 C C . PRO D 2 225 ? 174.720 135.218 122.500 1.00 15.51 225 PRO D C 1
ATOM 6242 O O . PRO D 2 225 ? 173.979 134.407 121.949 1.00 16.81 225 PRO D O 1
ATOM 6246 N N . SER D 2 226 ? 175.468 134.909 123.553 1.00 9.86 226 SER D N 1
ATOM 6247 C CA . SER D 2 226 ? 175.386 133.622 124.230 1.00 8.00 226 SER D CA 1
ATOM 6248 C C . SER D 2 226 ? 174.962 133.872 125.668 1.00 12.12 226 SER D C 1
ATOM 6249 O O . SER D 2 226 ? 175.557 134.709 126.352 1.00 23.55 226 SER D O 1
ATOM 6252 N N . LEU D 2 227 ? 173.938 133.158 126.120 1.00 8.34 227 LEU D N 1
ATOM 6253 C CA . LEU D 2 227 ? 173.427 133.299 127.476 1.00 4.24 227 LEU D CA 1
ATOM 6254 C C . LEU D 2 227 ? 173.686 132.009 128.244 1.00 11.33 227 LEU D C 1
ATOM 6255 O O . LEU D 2 227 ? 173.138 130.958 127.902 1.00 20.78 227 LEU D O 1
ATOM 6260 N N . LEU D 2 228 ? 174.520 132.093 129.275 1.00 12.42 228 LEU D N 1
ATOM 6261 C CA . LEU D 2 228 ? 174.879 130.947 130.094 1.00 12.35 228 LEU D CA 1
ATOM 6262 C C . LEU D 2 228 ? 174.536 131.221 131.550 1.00 12.63 228 LEU D C 1
ATOM 6263 O O . LEU D 2 228 ? 174.545 132.365 132.010 1.00 18.91 228 LEU D O 1
ATOM 6268 N N . THR D 2 229 ? 174.231 130.151 132.273 1.00 19.08 229 THR D N 1
ATOM 6269 C CA . THR D 2 229 ? 173.960 130.216 133.700 1.00 18.80 229 THR D CA 1
ATOM 6270 C C . THR D 2 229 ? 175.099 129.553 134.459 1.00 21.28 229 THR D C 1
ATOM 6271 O O . THR D 2 229 ? 175.629 128.521 134.033 1.00 26.04 229 THR D O 1
ATOM 6275 N N . LEU D 2 230 ? 175.498 130.172 135.564 1.00 28.00 230 LEU D N 1
ATOM 6276 C CA . LEU D 2 230 ? 176.590 129.649 136.370 1.00 31.27 230 LEU D CA 1
ATOM 6277 C C . LEU D 2 230 ? 176.146 128.558 137.332 1.00 34.30 230 LEU D C 1
ATOM 6278 O O . LEU D 2 230 ? 176.998 127.841 137.870 1.00 32.72 230 LEU D O 1
ATOM 6283 N N . GLN D 2 231 ? 174.845 128.408 137.551 1.00 29.89 231 GLN D N 1
ATOM 6284 C CA . GLN D 2 231 ? 174.308 127.494 138.541 1.00 25.09 231 GLN D CA 1
ATOM 6285 C C . GLN D 2 231 ? 173.733 126.253 137.860 1.00 34.08 231 GLN D C 1
ATOM 6286 O O . GLN D 2 231 ? 173.764 126.115 136.633 1.00 38.93 231 GLN D O 1
ATOM 6292 N N . GLY D 2 232 ? 173.191 125.338 138.666 1.00 31.75 232 GLY D N 1
ATOM 6293 C CA . GLY D 2 232 ? 172.760 124.062 138.173 1.00 27.45 232 GLY D CA 1
ATOM 6294 C C . GLY D 2 232 ? 171.446 124.148 137.422 1.00 30.31 232 GLY D C 1
ATOM 6295 O O . GLY D 2 232 ? 170.870 125.229 137.243 1.00 29.33 232 GLY D O 1
ATOM 6296 N N . PRO D 2 233 ? 170.962 122.990 136.961 1.00 26.78 233 PRO D N 1
ATOM 6297 C CA . PRO D 2 233 ? 169.697 122.955 136.216 1.00 19.85 233 PRO D CA 1
ATOM 6298 C C . PRO D 2 233 ? 168.523 123.477 137.029 1.00 23.55 233 PRO D C 1
ATOM 6299 O O . PRO D 2 233 ? 167.818 124.397 136.601 1.00 21.25 233 PRO D O 1
ATOM 6303 N N . VAL D 2 234 ? 168.320 122.906 138.212 1.00 17.70 234 VAL D N 1
ATOM 6304 C CA . VAL D 2 234 ? 167.205 123.248 139.085 1.00 13.93 234 VAL D CA 1
ATOM 6305 C C . VAL D 2 234 ? 167.753 124.039 140.264 1.00 20.24 234 VAL D C 1
ATOM 6306 O O . VAL D 2 234 ? 168.740 123.633 140.888 1.00 25.31 234 VAL D O 1
ATOM 6310 N N . LEU D 2 235 ? 167.119 125.168 140.563 1.00 10.63 235 LEU D N 1
ATOM 6311 C CA . LEU D 2 235 ? 167.568 126.061 141.623 1.00 13.69 235 LEU D CA 1
ATOM 6312 C C . LEU D 2 235 ? 166.679 125.900 142.847 1.00 20.24 235 LEU D C 1
ATOM 6313 O O . LEU D 2 235 ? 165.451 125.941 142.738 1.00 19.40 235 LEU D O 1
ATOM 6318 N N . ALA D 2 236 ? 167.302 125.714 144.003 1.00 26.69 236 ALA D N 1
ATOM 6319 C CA . ALA D 2 236 ? 166.573 125.717 145.257 1.00 21.09 236 ALA D CA 1
ATOM 6320 C C . ALA D 2 236 ? 166.255 127.151 145.674 1.00 23.55 236 ALA D C 1
ATOM 6321 O O . ALA D 2 236 ? 167.007 128.075 145.357 1.00 29.58 236 ALA D O 1
ATOM 6323 N N . PRO D 2 237 ? 165.137 127.368 146.365 1.00 28.33 237 PRO D N 1
ATOM 6324 C CA . PRO D 2 237 ? 164.805 128.729 146.810 1.00 25.51 237 PRO D CA 1
ATOM 6325 C C . PRO D 2 237 ? 165.863 129.266 147.764 1.00 30.14 237 PRO D C 1
ATOM 6326 O O . PRO D 2 237 ? 166.301 128.572 148.684 1.00 31.75 237 PRO D O 1
ATOM 6330 N N . GLY D 2 238 ? 166.272 130.511 147.535 1.00 32.04 238 GLY D N 1
ATOM 6331 C CA . GLY D 2 238 ? 167.287 131.167 148.330 1.00 28.53 238 GLY D CA 1
ATOM 6332 C C . GLY D 2 238 ? 168.669 131.160 147.713 1.00 29.58 238 GLY D C 1
ATOM 6333 O O . GLY D 2 238 ? 169.545 131.894 148.187 1.00 39.38 238 GLY D O 1
ATOM 6334 N N . GLN D 2 239 ? 168.892 130.358 146.676 1.00 24.50 239 GLN D N 1
ATOM 6335 C CA . GLN D 2 239 ? 170.188 130.321 146.017 1.00 26.35 239 GLN D CA 1
ATOM 6336 C C . GLN D 2 239 ? 170.459 131.625 145.275 1.00 32.72 239 GLN D C 1
ATOM 6337 O O . GLN D 2 239 ? 169.550 132.391 144.949 1.00 33.68 239 GLN D O 1
ATOM 6343 N N . SER D 2 240 ? 171.735 131.863 145.000 1.00 32.71 240 SER D N 1
ATOM 6344 C CA . SER D 2 240 ? 172.150 132.999 144.194 1.00 35.30 240 SER D CA 1
ATOM 6345 C C . SER D 2 240 ? 172.264 132.580 142.735 1.00 33.05 240 SER D C 1
ATOM 6346 O O . SER D 2 240 ? 172.828 131.529 142.420 1.00 29.68 240 SER D O 1
ATOM 6349 N N . LEU D 2 241 ? 171.709 133.402 141.850 1.00 27.85 241 LEU D N 1
ATOM 6350 C CA . LEU D 2 241 ? 171.704 133.141 140.418 1.00 21.43 241 LEU D CA 1
ATOM 6351 C C . LEU D 2 241 ? 172.398 134.283 139.693 1.00 24.94 241 LEU D C 1
ATOM 6352 O O . LEU D 2 241 ? 172.102 135.455 139.948 1.00 32.15 241 LEU D O 1
ATOM 6357 N N . THR D 2 242 ? 173.321 133.942 138.798 1.00 19.25 242 THR D N 1
ATOM 6358 C CA . THR D 2 242 ? 173.998 134.922 137.960 1.00 19.41 242 THR D CA 1
ATOM 6359 C C . THR D 2 242 ? 173.897 134.472 136.513 1.00 20.09 242 THR D C 1
ATOM 6360 O O . THR D 2 242 ? 174.391 133.398 136.159 1.00 21.47 242 THR D O 1
ATOM 6364 N N . LEU D 2 243 ? 173.263 135.291 135.685 1.00 19.11 243 LEU D N 1
ATOM 6365 C CA . LEU D 2 243 ? 173.186 135.036 134.258 1.00 14.65 243 LEU D CA 1
ATOM 6366 C C . LEU D 2 243 ? 174.261 135.843 133.543 1.00 11.19 243 LEU D C 1
ATOM 6367 O O . LEU D 2 243 ? 174.566 136.976 133.918 1.00 20.48 243 LEU D O 1
ATOM 6372 N N . GLN D 2 244 ? 174.851 135.239 132.517 1.00 11.57 244 GLN D N 1
ATOM 6373 C CA . GLN D 2 244 ? 176.020 135.806 131.859 1.00 12.55 244 GLN D CA 1
ATOM 6374 C C . GLN D 2 244 ? 175.813 135.811 130.353 1.00 13.22 244 GLN D C 1
ATOM 6375 O O . GLN D 2 244 ? 175.659 134.750 129.743 1.00 18.29 244 GLN D O 1
ATOM 6381 N N . CYS D 2 245 ? 175.824 136.999 129.759 1.00 12.79 245 CYS D N 1
ATOM 6382 C CA . CYS D 2 245 ? 175.822 137.153 128.314 1.00 12.37 245 CYS D CA 1
ATOM 6383 C C . CYS D 2 245 ? 177.245 137.340 127.811 1.00 13.84 245 CYS D C 1
ATOM 6384 O O . CYS D 2 245 ? 178.127 137.788 128.545 1.00 25.40 245 CYS D O 1
ATOM 6387 N N . GLY D 2 246 ? 177.460 136.994 126.554 1.00 15.23 246 GLY D N 1
ATOM 6388 C CA . GLY D 2 246 ? 178.772 137.130 125.949 1.00 16.63 246 GLY D CA 1
ATOM 6389 C C . GLY D 2 246 ? 178.649 137.249 124.450 1.00 15.50 246 GLY D C 1
ATOM 6390 O O . GLY D 2 246 ? 177.707 136.731 123.844 1.00 23.35 246 GLY D O 1
ATOM 6391 N N . SER D 2 247 ? 179.611 137.941 123.847 1.00 21.07 247 SER D N 1
ATOM 6392 C CA . SER D 2 247 ? 179.596 138.165 122.411 1.00 24.92 247 SER D CA 1
ATOM 6393 C C . SER D 2 247 ? 181.020 138.148 121.880 1.00 31.99 247 SER D C 1
ATOM 6394 O O . SER D 2 247 ? 181.937 138.652 122.532 1.00 35.45 247 SER D O 1
ATOM 6397 N N . ASP D 2 248 ? 181.197 137.564 120.698 1.00 31.38 248 ASP D N 1
ATOM 6398 C CA . ASP D 2 248 ? 182.479 137.585 120.010 1.00 32.89 248 ASP D CA 1
ATOM 6399 C C . ASP D 2 248 ? 182.533 138.626 118.899 1.00 34.70 248 ASP D C 1
ATOM 6400 O O . ASP D 2 248 ? 183.506 138.656 118.140 1.00 37.93 248 ASP D O 1
ATOM 6405 N N . VAL D 2 249 ? 181.513 139.476 118.784 1.00 31.75 249 VAL D N 1
ATOM 6406 C CA . VAL D 2 249 ? 181.532 140.603 117.860 1.00 30.57 249 VAL D CA 1
ATOM 6407 C C . VAL D 2 249 ? 181.714 141.929 118.575 1.00 33.79 249 VAL D C 1
ATOM 6408 O O . VAL D 2 249 ? 181.786 142.973 117.913 1.00 40.73 249 VAL D O 1
ATOM 6412 N N . GLY D 2 250 ? 181.795 141.925 119.903 1.00 31.03 250 GLY D N 1
ATOM 6413 C CA . GLY D 2 250 ? 182.099 143.125 120.654 1.00 29.04 250 GLY D CA 1
ATOM 6414 C C . GLY D 2 250 ? 180.924 144.048 120.900 1.00 31.75 250 GLY D C 1
ATOM 6415 O O . GLY D 2 250 ? 180.987 145.236 120.573 1.00 37.26 250 GLY D O 1
ATOM 6416 N N . TYR D 2 251 ? 179.848 143.521 121.479 1.00 24.68 251 TYR D N 1
ATOM 6417 C CA . TYR D 2 251 ? 178.709 144.348 121.850 1.00 15.60 251 TYR D CA 1
ATOM 6418 C C . TYR D 2 251 ? 179.039 145.165 123.090 1.00 16.65 251 TYR D C 1
ATOM 6419 O O . TYR D 2 251 ? 179.743 144.700 123.988 1.00 27.42 251 TYR D O 1
ATOM 6428 N N . ASP D 2 252 ? 178.530 146.392 123.134 1.00 16.73 252 ASP D N 1
ATOM 6429 C CA . ASP D 2 252 ? 178.791 147.286 124.253 1.00 14.60 252 ASP D CA 1
ATOM 6430 C C . ASP D 2 252 ? 177.705 147.253 125.317 1.00 18.18 252 ASP D C 1
ATOM 6431 O O . ASP D 2 252 ? 178.009 147.414 126.501 1.00 25.30 252 ASP D O 1
ATOM 6436 N N . ARG D 2 253 ? 176.452 147.045 124.928 1.00 20.23 253 ARG D N 1
ATOM 6437 C CA . ARG D 2 253 ? 175.336 146.966 125.855 1.00 8.37 253 ARG D CA 1
ATOM 6438 C C . ARG D 2 253 ? 174.713 145.580 125.794 1.00 15.03 253 ARG D C 1
ATOM 6439 O O . ARG D 2 253 ? 174.724 144.923 124.751 1.00 18.06 253 ARG D O 1
ATOM 6447 N N . PHE D 2 254 ? 174.165 145.140 126.923 1.00 13.96 254 PHE D N 1
ATOM 6448 C CA . PHE D 2 254 ? 173.441 143.881 126.984 1.00 6.03 254 PHE D CA 1
ATOM 6449 C C . PHE D 2 254 ? 172.128 144.094 127.717 1.00 9.80 254 PHE D C 1
ATOM 6450 O O . PHE D 2 254 ? 172.078 144.804 128.724 1.00 11.25 254 PHE D O 1
ATOM 6458 N N . VAL D 2 255 ? 171.064 143.495 127.191 1.00 6.48 255 VAL D N 1
ATOM 6459 C CA . VAL D 2 255 ? 169.735 143.549 127.786 1.00 13.14 255 VAL D CA 1
ATOM 6460 C C . VAL D 2 255 ? 169.263 142.122 128.022 1.00 11.39 255 VAL D C 1
ATOM 6461 O O . VAL D 2 255 ? 169.283 141.302 127.101 1.00 17.11 255 VAL D O 1
ATOM 6465 N N . LEU D 2 256 ? 168.838 141.829 129.246 1.00 4.81 256 LEU D N 1
ATOM 6466 C CA . LEU D 2 256 ? 168.287 140.529 129.605 1.00 0.54 256 LEU D CA 1
ATOM 6467 C C . LEU D 2 256 ? 166.780 140.664 129.785 1.00 0.00 256 LEU D C 1
ATOM 6468 O O . LEU D 2 256 ? 166.322 141.474 130.598 1.00 2.94 256 LEU D O 1
ATOM 6473 N N . TYR D 2 257 ? 166.011 139.876 129.035 1.00 0.00 257 TYR D N 1
ATOM 6474 C CA . TYR D 2 257 ? 164.556 139.905 129.118 1.00 0.00 257 TYR D CA 1
ATOM 6475 C C . TYR D 2 257 ? 164.012 138.526 129.468 1.00 0.00 257 TYR D C 1
ATOM 6476 O O . TYR D 2 257 ? 164.412 137.523 128.871 1.00 0.00 257 TYR D O 1
ATOM 6485 N N . LYS D 2 258 ? 163.093 138.491 130.428 1.00 1.41 258 LYS D N 1
ATOM 6486 C CA . LYS D 2 258 ? 162.375 137.285 130.819 1.00 0.00 258 LYS D CA 1
ATOM 6487 C C . LYS D 2 258 ? 160.981 137.321 130.209 1.00 0.00 258 LYS D C 1
ATOM 6488 O O . LYS D 2 258 ? 160.280 138.330 130.323 1.00 0.00 258 LYS D O 1
ATOM 6494 N N . GLU D 2 259 ? 160.585 136.222 129.567 1.00 0.00 259 GLU D N 1
ATOM 6495 C CA . GLU D 2 259 ? 159.318 136.172 128.846 1.00 0.00 259 GLU D CA 1
ATOM 6496 C C . GLU D 2 259 ? 158.141 136.464 129.769 1.00 6.63 259 GLU D C 1
ATOM 6497 O O . GLU D 2 259 ? 158.090 135.986 130.905 1.00 12.56 259 GLU D O 1
ATOM 6503 N N . GLY D 2 260 ? 157.195 137.259 129.272 1.00 4.47 260 GLY D N 1
ATOM 6504 C CA . GLY D 2 260 ? 155.997 137.599 130.006 1.00 0.00 260 GLY D CA 1
ATOM 6505 C C . GLY D 2 260 ? 156.118 138.768 130.957 1.00 1.59 260 GLY D C 1
ATOM 6506 O O . GLY D 2 260 ? 155.150 139.070 131.664 1.00 12.48 260 GLY D O 1
ATOM 6507 N N . GLU D 2 261 ? 157.264 139.433 131.006 1.00 2.90 261 GLU D N 1
ATOM 6508 C CA . GLU D 2 261 ? 157.445 140.565 131.900 1.00 3.16 261 GLU D CA 1
ATOM 6509 C C . GLU D 2 261 ? 157.171 141.877 131.175 1.00 6.67 261 GLU D C 1
ATOM 6510 O O . GLU D 2 261 ? 157.058 141.931 129.948 1.00 1.88 261 GLU D O 1
ATOM 6516 N N . ARG D 2 262 ? 157.061 142.947 131.963 1.00 7.93 262 ARG D N 1
ATOM 6517 C CA . ARG D 2 262 ? 156.831 144.273 131.406 1.00 2.98 262 ARG D CA 1
ATOM 6518 C C . ARG D 2 262 ? 158.132 144.926 130.954 1.00 4.04 262 ARG D C 1
ATOM 6519 O O . ARG D 2 262 ? 158.216 145.430 129.830 1.00 0.90 262 ARG D O 1
ATOM 6527 N N . ASP D 2 263 ? 159.152 144.923 131.808 1.00 11.00 263 ASP D N 1
ATOM 6528 C CA . ASP D 2 263 ? 160.419 145.595 131.557 1.00 3.62 263 ASP D CA 1
ATOM 6529 C C . ASP D 2 263 ? 161.537 144.573 131.369 1.00 2.88 263 ASP D C 1
ATOM 6530 O O . ASP D 2 263 ? 161.329 143.362 131.450 1.00 20.53 263 ASP D O 1
ATOM 6535 N N . PHE D 2 264 ? 162.740 145.084 131.121 1.00 10.12 264 PHE D N 1
ATOM 6536 C CA . PHE D 2 264 ? 163.937 144.273 130.958 1.00 4.46 264 PHE D CA 1
ATOM 6537 C C . PHE D 2 264 ? 165.055 144.841 131.823 1.00 10.86 264 PHE D C 1
ATOM 6538 O O . PHE D 2 264 ? 164.949 145.938 132.377 1.00 20.03 264 PHE D O 1
ATOM 6546 N N . LEU D 2 265 ? 166.131 144.070 131.947 1.00 6.69 265 LEU D N 1
ATOM 6547 C CA . LEU D 2 265 ? 167.353 144.508 132.605 1.00 1.75 265 LEU D CA 1
ATOM 6548 C C . LEU D 2 265 ? 168.347 145.000 131.562 1.00 7.68 265 LEU D C 1
ATOM 6549 O O . LEU D 2 265 ? 168.241 144.688 130.377 1.00 22.61 265 LEU D O 1
ATOM 6554 N N . GLN D 2 266 ? 169.324 145.778 132.019 1.00 12.59 266 GLN D N 1
ATOM 6555 C CA . GLN D 2 266 ? 170.301 146.361 131.110 1.00 4.13 266 GLN D CA 1
ATOM 6556 C C . GLN D 2 266 ? 171.619 146.567 131.838 1.00 10.22 266 GLN D C 1
ATOM 6557 O O . GLN D 2 266 ? 171.651 147.207 132.892 1.00 20.35 266 GLN D O 1
ATOM 6563 N N . ARG D 2 267 ? 172.694 146.020 131.280 1.00 10.03 267 ARG D N 1
ATOM 6564 C CA . ARG D 2 267 ? 174.038 146.197 131.802 1.00 13.00 267 ARG D CA 1
ATOM 6565 C C . ARG D 2 267 ? 174.979 146.581 130.673 1.00 14.60 267 ARG D C 1
ATOM 6566 O O . ARG D 2 267 ? 174.771 146.184 129.523 1.00 22.34 267 ARG D O 1
ATOM 6574 N N . PRO D 2 268 ? 176.016 147.358 130.968 1.00 15.97 268 PRO D N 1
ATOM 6575 C CA . PRO D 2 268 ? 177.088 147.557 129.992 1.00 13.61 268 PRO D CA 1
ATOM 6576 C C . PRO D 2 268 ? 177.987 146.336 129.899 1.00 20.23 268 PRO D C 1
ATOM 6577 O O . PRO D 2 268 ? 178.128 145.560 130.846 1.00 27.43 268 PRO D O 1
ATOM 6581 N N . GLY D 2 269 ? 178.606 146.176 128.733 1.00 18.32 269 GLY D N 1
ATOM 6582 C CA . GLY D 2 269 ? 179.486 145.049 128.488 1.00 16.33 269 GLY D CA 1
ATOM 6583 C C . GLY D 2 269 ? 180.934 145.385 128.804 1.00 23.93 269 GLY D C 1
ATOM 6584 O O . GLY D 2 269 ? 181.434 146.447 128.443 1.00 30.68 269 GLY D O 1
ATOM 6585 N N . GLN D 2 270 ? 181.598 144.463 129.496 1.00 36.48 270 GLN D N 1
ATOM 6586 C CA . GLN D 2 270 ? 183.009 144.598 129.828 1.00 33.89 270 GLN D CA 1
ATOM 6587 C C . GLN D 2 270 ? 183.847 143.962 128.727 1.00 40.27 270 GLN D C 1
ATOM 6588 O O . GLN D 2 270 ? 183.516 142.878 128.239 1.00 39.67 270 GLN D O 1
ATOM 6594 N N . GLN D 2 271 ? 184.931 144.635 128.340 1.00 49.87 271 GLN D N 1
ATOM 6595 C CA . GLN D 2 271 ? 185.833 144.151 127.295 1.00 49.02 271 GLN D CA 1
ATOM 6596 C C . GLN D 2 271 ? 187.265 144.149 127.814 1.00 49.85 271 GLN D C 1
ATOM 6597 O O . GLN D 2 271 ? 188.049 145.057 127.497 1.00 51.14 271 GLN D O 1
ATOM 6603 N N . PRO D 2 272 ? 187.650 143.157 128.624 1.00 58.55 272 PRO D N 1
ATOM 6604 C CA . PRO D 2 272 ? 189.065 143.027 128.997 1.00 59.87 272 PRO D CA 1
ATOM 6605 C C . PRO D 2 272 ? 189.934 142.769 127.776 1.00 60.06 272 PRO D C 1
ATOM 6606 O O . PRO D 2 272 ? 191.018 143.342 127.635 1.00 60.97 272 PRO D O 1
ATOM 6610 N N . GLN D 2 273 ? 189.454 141.905 126.887 1.00 59.63 273 GLN D N 1
ATOM 6611 C CA . GLN D 2 273 ? 190.083 141.655 125.599 1.00 58.95 273 GLN D CA 1
ATOM 6612 C C . GLN D 2 273 ? 189.177 142.168 124.488 1.00 60.80 273 GLN D C 1
ATOM 6613 O O . GLN D 2 273 ? 187.969 141.913 124.493 1.00 60.88 273 GLN D O 1
ATOM 6619 N N . ALA D 2 274 ? 189.763 142.898 123.543 1.00 60.51 274 ALA D N 1
ATOM 6620 C CA . ALA D 2 274 ? 188.982 143.508 122.475 1.00 58.50 274 ALA D CA 1
ATOM 6621 C C . ALA D 2 274 ? 188.341 142.438 121.600 1.00 59.52 274 ALA D C 1
ATOM 6622 O O . ALA D 2 274 ? 188.976 141.435 121.258 1.00 58.52 274 ALA D O 1
ATOM 6624 N N . GLY D 2 275 ? 187.081 142.655 121.238 1.00 54.26 275 GLY D N 1
ATOM 6625 C CA . GLY D 2 275 ? 186.342 141.722 120.415 1.00 51.67 275 GLY D CA 1
ATOM 6626 C C . GLY D 2 275 ? 185.605 140.630 121.156 1.00 52.49 275 GLY D C 1
ATOM 6627 O O . GLY D 2 275 ? 184.959 139.799 120.509 1.00 54.19 275 GLY D O 1
ATOM 6628 N N . LEU D 2 276 ? 185.677 140.602 122.486 1.00 47.48 276 LEU D N 1
ATOM 6629 C CA . LEU D 2 276 ? 185.001 139.582 123.288 1.00 45.04 276 LEU D CA 1
ATOM 6630 C C . LEU D 2 276 ? 184.451 140.267 124.536 1.00 45.71 276 LEU D C 1
ATOM 6631 O O . LEU D 2 276 ? 185.181 140.469 125.510 1.00 48.19 276 LEU D O 1
ATOM 6636 N N . SER D 2 277 ? 183.170 140.615 124.503 1.00 36.03 277 SER D N 1
ATOM 6637 C CA . SER D 2 277 ? 182.519 141.329 125.589 1.00 30.88 277 SER D CA 1
ATOM 6638 C C . SER D 2 277 ? 181.578 140.405 126.352 1.00 26.18 277 SER D C 1
ATOM 6639 O O . SER D 2 277 ? 181.153 139.362 125.852 1.00 32.89 277 SER D O 1
ATOM 6642 N N . GLN D 2 278 ? 181.258 140.804 127.579 1.00 19.65 278 GLN D N 1
ATOM 6643 C CA . GLN D 2 278 ? 180.391 140.005 128.431 1.00 21.34 278 GLN D CA 1
ATOM 6644 C C . GLN D 2 278 ? 179.765 140.898 129.491 1.00 22.89 278 GLN D C 1
ATOM 6645 O O . GLN D 2 278 ? 180.247 141.999 129.766 1.00 26.95 278 GLN D O 1
ATOM 6651 N N . ALA D 2 279 ? 178.678 140.407 130.079 1.00 16.40 279 ALA D N 1
ATOM 6652 C CA . ALA D 2 279 ? 178.007 141.099 131.167 1.00 11.36 279 ALA D CA 1
ATOM 6653 C C . ALA D 2 279 ? 177.367 140.068 132.083 1.00 14.36 279 ALA D C 1
ATOM 6654 O O . ALA D 2 279 ? 176.912 139.016 131.631 1.00 23.33 279 ALA D O 1
ATOM 6656 N N . ASN D 2 280 ? 177.333 140.381 133.372 1.00 15.08 280 ASN D N 1
ATOM 6657 C CA . ASN D 2 280 ? 176.763 139.498 134.378 1.00 14.16 280 ASN D CA 1
ATOM 6658 C C . ASN D 2 280 ? 175.500 140.121 134.955 1.00 15.73 280 ASN D C 1
ATOM 6659 O O . ASN D 2 280 ? 175.485 141.302 135.309 1.00 24.06 280 ASN D O 1
ATOM 6664 N N . PHE D 2 281 ? 174.443 139.320 135.046 1.00 9.79 281 PHE D N 1
ATOM 6665 C CA . PHE D 2 281 ? 173.162 139.744 135.604 1.00 11.26 281 PHE D CA 1
ATOM 6666 C C . PHE D 2 281 ? 172.961 138.995 136.917 1.00 15.09 281 PHE D C 1
ATOM 6667 O O . PHE D 2 281 ? 172.458 137.870 136.932 1.00 23.10 281 PHE D O 1
ATOM 6675 N N . THR D 2 282 ? 173.352 139.623 138.020 1.00 16.04 282 THR D N 1
ATOM 6676 C CA . THR D 2 282 ? 173.185 139.030 139.340 1.00 20.15 282 THR D CA 1
ATOM 6677 C C . THR D 2 282 ? 171.752 139.239 139.811 1.00 17.41 282 THR D C 1
ATOM 6678 O O . THR D 2 282 ? 171.336 140.373 140.070 1.00 26.52 282 THR D O 1
ATOM 6682 N N . LEU D 2 283 ? 170.999 138.149 139.924 1.00 17.40 283 LEU D N 1
ATOM 6683 C CA . LEU D 2 283 ? 169.591 138.208 140.289 1.00 21.74 283 LEU D CA 1
ATOM 6684 C C . LEU D 2 283 ? 169.347 137.966 141.773 1.00 25.82 283 LEU D C 1
ATOM 6685 O O . LEU D 2 283 ? 168.188 137.940 142.199 1.00 24.44 283 LEU D O 1
ATOM 6690 N N . GLY D 2 284 ? 170.401 137.791 142.566 1.00 32.08 284 GLY D N 1
ATOM 6691 C CA . GLY D 2 284 ? 170.274 137.653 143.997 1.00 28.79 284 GLY D CA 1
ATOM 6692 C C . GLY D 2 284 ? 169.630 136.347 144.408 1.00 34.02 284 GLY D C 1
ATOM 6693 O O . GLY D 2 284 ? 169.596 135.378 143.642 1.00 36.78 284 GLY D O 1
ATOM 6694 N N . PRO D 2 285 ? 169.108 136.293 145.635 1.00 35.76 285 PRO D N 1
ATOM 6695 C CA . PRO D 2 285 ? 168.418 135.080 146.104 1.00 29.31 285 PRO D CA 1
ATOM 6696 C C . PRO D 2 285 ? 167.156 134.835 145.291 1.00 28.91 285 PRO D C 1
ATOM 6697 O O . PRO D 2 285 ? 166.327 135.731 145.121 1.00 30.41 285 PRO D O 1
ATOM 6701 N N . VAL D 2 286 ? 167.011 133.612 144.795 1.00 26.70 286 VAL D N 1
ATOM 6702 C CA . VAL D 2 286 ? 165.953 133.289 143.845 1.00 24.69 286 VAL D CA 1
ATOM 6703 C C . VAL D 2 286 ? 164.649 133.017 144.580 1.00 26.14 286 VAL D C 1
ATOM 6704 O O . VAL D 2 286 ? 164.620 132.335 145.612 1.00 23.10 286 VAL D O 1
ATOM 6708 N N . SER D 2 287 ? 163.565 133.564 144.046 1.00 21.46 287 SER D N 1
ATOM 6709 C CA . SER D 2 287 ? 162.206 133.300 144.491 1.00 14.81 287 SER D CA 1
ATOM 6710 C C . SER D 2 287 ? 161.439 132.658 143.338 1.00 13.09 287 SER D C 1
ATOM 6711 O O . SER D 2 287 ? 162.009 132.342 142.292 1.00 22.79 287 SER D O 1
ATOM 6714 N N . ARG D 2 288 ? 160.134 132.461 143.533 1.00 11.42 288 ARG D N 1
ATOM 6715 C CA . ARG D 2 288 ? 159.321 131.879 142.472 1.00 10.46 288 ARG D CA 1
ATOM 6716 C C . ARG D 2 288 ? 159.237 132.784 141.251 1.00 12.31 288 ARG D C 1
ATOM 6717 O O . ARG D 2 288 ? 159.046 132.285 140.138 1.00 19.25 288 ARG D O 1
ATOM 6725 N N . SER D 2 289 ? 159.394 134.096 141.429 1.00 7.83 289 SER D N 1
ATOM 6726 C CA . SER D 2 289 ? 159.351 135.031 140.314 1.00 13.17 289 SER D CA 1
ATOM 6727 C C . SER D 2 289 ? 160.572 134.936 139.409 1.00 13.00 289 SER D C 1
ATOM 6728 O O . SER D 2 289 ? 160.555 135.509 138.316 1.00 17.34 289 SER D O 1
ATOM 6731 N N . HIS D 2 290 ? 161.621 134.230 139.827 1.00 5.43 290 HIS D N 1
ATOM 6732 C CA . HIS D 2 290 ? 162.804 134.038 139.002 1.00 0.00 290 HIS D CA 1
ATOM 6733 C C . HIS D 2 290 ? 162.682 132.869 138.036 1.00 8.27 290 HIS D C 1
ATOM 6734 O O . HIS D 2 290 ? 163.538 132.724 137.159 1.00 13.78 290 HIS D O 1
ATOM 6741 N N . GLY D 2 291 ? 161.657 132.034 138.174 1.00 7.28 291 GLY D N 1
ATOM 6742 C CA . GLY D 2 291 ? 161.447 130.943 137.245 1.00 2.30 291 GLY D CA 1
ATOM 6743 C C . GLY D 2 291 ? 160.792 131.395 135.958 1.00 5.20 291 GLY D C 1
ATOM 6744 O O . GLY D 2 291 ? 159.691 131.948 135.981 1.00 14.21 291 GLY D O 1
ATOM 6745 N N . GLY D 2 292 ? 161.453 131.164 134.829 1.00 0.00 292 GLY D N 1
ATOM 6746 C CA . GLY D 2 292 ? 160.904 131.585 133.556 1.00 0.00 292 GLY D CA 1
ATOM 6747 C C . GLY D 2 292 ? 161.883 131.324 132.432 1.00 0.00 292 GLY D C 1
ATOM 6748 O O . GLY D 2 292 ? 162.896 130.650 132.616 1.00 1.73 292 GLY D O 1
ATOM 6749 N N . GLN D 2 293 ? 161.556 131.867 131.265 1.00 0.00 293 GLN D N 1
ATOM 6750 C CA . GLN D 2 293 ? 162.371 131.742 130.066 1.00 0.00 293 GLN D CA 1
ATOM 6751 C C . GLN D 2 293 ? 163.102 133.057 129.833 1.00 2.74 293 GLN D C 1
ATOM 6752 O O . GLN D 2 293 ? 162.489 134.126 129.882 1.00 4.12 293 GLN D O 1
ATOM 6758 N N . TYR D 2 294 ? 164.405 132.979 129.587 1.00 0.49 294 TYR D N 1
ATOM 6759 C CA . TYR D 2 294 ? 165.259 134.155 129.520 1.00 0.00 294 TYR D CA 1
ATOM 6760 C C . TYR D 2 294 ? 165.954 134.236 128.170 1.00 1.17 294 TYR D C 1
ATOM 6761 O O . TYR D 2 294 ? 166.366 133.217 127.610 1.00 0.00 294 TYR D O 1
ATOM 6770 N N . ARG D 2 295 ? 166.079 135.457 127.656 1.00 0.00 295 ARG D N 1
ATOM 6771 C CA . ARG D 2 295 ? 166.866 135.749 126.467 1.00 0.00 295 ARG D CA 1
ATOM 6772 C C . ARG D 2 295 ? 167.629 137.039 126.706 1.00 0.00 295 ARG D C 1
ATOM 6773 O O . ARG D 2 295 ? 167.246 137.856 127.544 1.00 4.41 295 ARG D O 1
ATOM 6781 N N . CYS D 2 296 ? 168.715 137.228 125.965 1.00 0.18 296 CYS D N 1
ATOM 6782 C CA . CYS D 2 296 ? 169.458 138.467 126.098 1.00 3.45 296 CYS D CA 1
ATOM 6783 C C . CYS D 2 296 ? 169.979 138.925 124.745 1.00 0.00 296 CYS D C 1
ATOM 6784 O O . CYS D 2 296 ? 170.176 138.128 123.828 1.00 4.64 296 CYS D O 1
ATOM 6787 N N . TYR D 2 297 ? 170.162 140.238 124.630 1.00 8.54 297 TYR D N 1
ATOM 6788 C CA . TYR D 2 297 ? 170.431 140.918 123.374 1.00 5.94 297 TYR D CA 1
ATOM 6789 C C . TYR D 2 297 ? 171.601 141.870 123.569 1.00 7.68 297 TYR D C 1
ATOM 6790 O O . TYR D 2 297 ? 171.861 142.348 124.674 1.00 10.53 297 TYR D O 1
ATOM 6799 N N . GLY D 2 298 ? 172.300 142.159 122.481 1.00 8.56 298 GLY D N 1
ATOM 6800 C CA . GLY D 2 298 ? 173.432 143.065 122.529 1.00 4.27 298 GLY D CA 1
ATOM 6801 C C . GLY D 2 298 ? 173.339 144.109 121.439 1.00 4.37 298 GLY D C 1
ATOM 6802 O O . GLY D 2 298 ? 172.793 143.865 120.362 1.00 9.67 298 GLY D O 1
ATOM 6803 N N . ALA D 2 299 ? 173.880 145.290 121.734 1.00 9.74 299 ALA D N 1
ATOM 6804 C CA . ALA D 2 299 ? 173.893 146.396 120.787 1.00 12.72 299 ALA D CA 1
ATOM 6805 C C . ALA D 2 299 ? 175.230 147.119 120.865 1.00 14.92 299 ALA D C 1
ATOM 6806 O O . ALA D 2 299 ? 175.931 147.062 121.876 1.00 15.17 299 ALA D O 1
ATOM 6808 N N . HIS D 2 300 ? 175.572 147.809 119.783 1.00 24.59 300 HIS D N 1
ATOM 6809 C CA . HIS D 2 300 ? 176.834 148.525 119.696 1.00 17.90 300 HIS D CA 1
ATOM 6810 C C . HIS D 2 300 ? 176.698 149.906 120.337 1.00 25.14 300 HIS D C 1
ATOM 6811 O O . HIS D 2 300 ? 175.654 150.264 120.889 1.00 30.77 300 HIS D O 1
ATOM 6818 N N . ASN D 2 301 ? 177.764 150.703 120.260 1.00 34.15 301 ASN D N 1
ATOM 6819 C CA . ASN D 2 301 ? 177.859 151.910 121.072 1.00 32.07 301 ASN D CA 1
ATOM 6820 C C . ASN D 2 301 ? 176.937 153.014 120.565 1.00 37.08 301 ASN D C 1
ATOM 6821 O O . ASN D 2 301 ? 176.287 153.702 121.360 1.00 42.86 301 ASN D O 1
ATOM 6826 N N . LEU D 2 302 ? 176.864 153.200 119.250 1.00 33.14 302 LEU D N 1
ATOM 6827 C CA . LEU D 2 302 ? 176.099 154.289 118.651 1.00 37.59 302 LEU D CA 1
ATOM 6828 C C . LEU D 2 302 ? 174.952 153.773 117.787 1.00 38.21 302 LEU D C 1
ATOM 6829 O O . LEU D 2 302 ? 174.602 154.375 116.771 1.00 38.97 302 LEU D O 1
ATOM 6834 N N . SER D 2 303 ? 174.351 152.657 118.182 1.00 30.55 303 SER D N 1
ATOM 6835 C CA . SER D 2 303 ? 173.249 152.065 117.439 1.00 27.62 303 SER D CA 1
ATOM 6836 C C . SER D 2 303 ? 172.099 151.765 118.385 1.00 26.91 303 SER D C 1
ATOM 6837 O O . SER D 2 303 ? 172.313 151.328 119.518 1.00 32.36 303 SER D O 1
ATOM 6840 N N . SER D 2 304 ? 170.879 152.014 117.917 1.00 22.57 304 SER D N 1
ATOM 6841 C CA . SER D 2 304 ? 169.674 151.681 118.661 1.00 21.62 304 SER D CA 1
ATOM 6842 C C . SER D 2 304 ? 169.066 150.358 118.219 1.00 19.65 304 SER D C 1
ATOM 6843 O O . SER D 2 304 ? 168.001 149.981 118.714 1.00 23.44 304 SER D O 1
ATOM 6846 N N . GLU D 2 305 ? 169.714 149.651 117.297 1.00 17.29 305 GLU D N 1
ATOM 6847 C CA . GLU D 2 305 ? 169.288 148.321 116.894 1.00 13.30 305 GLU D CA 1
ATOM 6848 C C . GLU D 2 305 ? 169.967 147.272 117.762 1.00 12.92 305 GLU D C 1
ATOM 6849 O O . GLU D 2 305 ? 171.167 147.354 118.035 1.00 21.96 305 GLU D O 1
ATOM 6855 N N . TRP D 2 306 ? 169.193 146.287 118.196 1.00 16.29 306 TRP D N 1
ATOM 6856 C CA . TRP D 2 306 ? 169.703 145.197 119.010 1.00 9.37 306 TRP D CA 1
ATOM 6857 C C . TRP D 2 306 ? 169.870 143.943 118.163 1.00 11.81 306 TRP D C 1
ATOM 6858 O O . TRP D 2 306 ? 169.318 143.825 117.067 1.00 10.25 306 TRP D O 1
ATOM 6869 N N . SER D 2 307 ? 170.660 143.008 118.682 1.00 11.71 307 SER D N 1
ATOM 6870 C CA . SER D 2 307 ? 170.999 141.799 117.954 1.00 6.52 307 SER D CA 1
ATOM 6871 C C . SER D 2 307 ? 169.828 140.822 117.964 1.00 9.51 307 SER D C 1
ATOM 6872 O O . SER D 2 307 ? 168.769 141.077 118.544 1.00 13.84 307 SER D O 1
ATOM 6875 N N . ALA D 2 308 ? 170.024 139.684 117.309 1.00 9.73 308 ALA D N 1
ATOM 6876 C CA . ALA D 2 308 ? 169.066 138.600 117.406 1.00 6.66 308 ALA D CA 1
ATOM 6877 C C . ALA D 2 308 ? 169.053 138.058 118.835 1.00 8.85 308 ALA D C 1
ATOM 6878 O O . ALA D 2 308 ? 170.036 138.201 119.567 1.00 16.85 308 ALA D O 1
ATOM 6880 N N . PRO D 2 309 ? 167.945 137.461 119.269 1.00 0.00 309 PRO D N 1
ATOM 6881 C CA . PRO D 2 309 ? 167.907 136.897 120.620 1.00 0.00 309 PRO D CA 1
ATOM 6882 C C . PRO D 2 309 ? 168.867 135.730 120.765 1.00 4.85 309 PRO D C 1
ATOM 6883 O O . PRO D 2 309 ? 169.169 135.018 119.806 1.00 14.18 309 PRO D O 1
ATOM 6887 N N . SER D 2 310 ? 169.346 135.543 121.988 1.00 9.70 310 SER D N 1
ATOM 6888 C CA . SER D 2 310 ? 170.094 134.347 122.321 1.00 2.51 310 SER D CA 1
ATOM 6889 C C . SER D 2 310 ? 169.178 133.128 122.276 1.00 8.01 310 SER D C 1
ATOM 6890 O O . SER D 2 310 ? 167.959 133.232 122.113 1.00 10.88 310 SER D O 1
ATOM 6893 N N . ASP D 2 311 ? 169.783 131.957 122.412 1.00 8.59 311 ASP D N 1
ATOM 6894 C CA . ASP D 2 311 ? 169.002 130.765 122.686 1.00 6.22 311 ASP D CA 1
ATOM 6895 C C . ASP D 2 311 ? 168.348 130.895 124.059 1.00 0.00 311 ASP D C 1
ATOM 6896 O O . ASP D 2 311 ? 168.993 131.341 125.012 1.00 9.04 311 ASP D O 1
ATOM 6901 N N . PRO D 2 312 ? 167.071 130.545 124.186 1.00 2.83 312 PRO D N 1
ATOM 6902 C CA . PRO D 2 312 ? 166.382 130.739 125.466 1.00 7.49 312 PRO D CA 1
ATOM 6903 C C . PRO D 2 312 ? 166.989 129.892 126.574 1.00 5.76 312 PRO D C 1
ATOM 6904 O O . PRO D 2 312 ? 167.460 128.777 126.346 1.00 14.41 312 PRO D O 1
ATOM 6908 N N . LEU D 2 313 ? 166.982 130.444 127.782 1.00 1.88 313 LEU D N 1
ATOM 6909 C CA . LEU D 2 313 ? 167.459 129.760 128.973 1.00 0.00 313 LEU D CA 1
ATOM 6910 C C . LEU D 2 313 ? 166.319 129.674 129.975 1.00 5.20 313 LEU D C 1
ATOM 6911 O O . LEU D 2 313 ? 165.719 130.693 130.325 1.00 5.50 313 LEU D O 1
ATOM 6916 N N . ASN D 2 314 ? 166.029 128.465 130.441 1.00 4.80 314 ASN D N 1
ATOM 6917 C CA . ASN D 2 314 ? 164.907 128.215 131.335 1.00 1.12 314 ASN D CA 1
ATOM 6918 C C . ASN D 2 314 ? 165.431 128.014 132.747 1.00 0.81 314 ASN D C 1
ATOM 6919 O O . ASN D 2 314 ? 166.330 127.198 132.968 1.00 11.26 314 ASN D O 1
ATOM 6924 N N . ILE D 2 315 ? 164.862 128.749 133.695 1.00 2.69 315 ILE D N 1
ATOM 6925 C CA . ILE D 2 315 ? 165.251 128.683 135.097 1.00 7.19 315 ILE D CA 1
ATOM 6926 C C . ILE D 2 315 ? 164.131 127.978 135.848 1.00 3.19 315 ILE D C 1
ATOM 6927 O O . ILE D 2 315 ? 162.990 128.454 135.873 1.00 7.11 315 ILE D O 1
ATOM 6932 N N . LEU D 2 316 ? 164.452 126.847 136.462 1.00 2.67 316 LEU D N 1
ATOM 6933 C CA . LEU D 2 316 ? 163.479 126.040 137.183 1.00 0.78 316 LEU D CA 1
ATOM 6934 C C . LEU D 2 316 ? 163.671 126.219 138.681 1.00 6.13 316 LEU D C 1
ATOM 6935 O O . LEU D 2 316 ? 164.805 126.259 139.165 1.00 12.33 316 LEU D O 1
ATOM 6940 N N . MET D 2 317 ? 162.563 126.325 139.409 1.00 6.21 317 MET D N 1
ATOM 6941 C CA . MET D 2 317 ? 162.576 126.554 140.849 1.00 7.16 317 MET D CA 1
ATOM 6942 C C . MET D 2 317 ? 161.925 125.363 141.543 1.00 3.77 317 MET D C 1
ATOM 6943 O O . MET D 2 317 ? 160.722 125.131 141.390 1.00 12.83 317 MET D O 1
ATOM 6948 N N . ALA D 2 318 ? 162.715 124.622 142.314 1.00 1.11 318 ALA D N 1
ATOM 6949 C CA . ALA D 2 318 ? 162.214 123.478 143.055 1.00 2.36 318 ALA D CA 1
ATOM 6950 C C . ALA D 2 318 ? 161.527 123.925 144.343 1.00 4.42 318 ALA D C 1
ATOM 6951 O O . ALA D 2 318 ? 161.603 125.083 144.756 1.00 15.25 318 ALA D O 1
ATOM 6953 N N . GLY D 2 319 ? 160.854 122.974 144.984 1.00 4.01 319 GLY D N 1
ATOM 6954 C CA . GLY D 2 319 ? 160.196 123.245 146.243 1.00 0.00 319 GLY D CA 1
ATOM 6955 C C . GLY D 2 319 ? 159.092 124.270 146.182 1.00 2.10 319 GLY D C 1
ATOM 6956 O O . GLY D 2 319 ? 158.925 125.040 147.129 1.00 9.72 319 GLY D O 1
ATOM 6957 N N . GLN D 2 320 ? 158.335 124.314 145.089 1.00 11.05 320 GLN D N 1
ATOM 6958 C CA . GLN D 2 320 ? 157.196 125.214 144.975 1.00 0.00 320 GLN D CA 1
ATOM 6959 C C . GLN D 2 320 ? 155.866 124.497 145.118 1.00 2.69 320 GLN D C 1
ATOM 6960 O O . GLN D 2 320 ? 154.872 125.123 145.497 1.00 14.69 320 GLN D O 1
ATOM 6966 N N . ILE D 2 321 ? 155.836 123.198 144.839 1.00 6.16 321 ILE D N 1
ATOM 6967 C CA . ILE D 2 321 ? 154.637 122.378 144.934 1.00 3.00 321 ILE D CA 1
ATOM 6968 C C . ILE D 2 321 ? 154.877 121.325 146.004 1.00 4.82 321 ILE D C 1
ATOM 6969 O O . ILE D 2 321 ? 155.940 120.697 146.035 1.00 6.48 321 ILE D O 1
ATOM 6974 N N . TYR D 2 322 ? 153.898 121.139 146.885 1.00 1.53 322 TYR D N 1
ATOM 6975 C CA . TYR D 2 322 ? 154.028 120.202 147.988 1.00 0.00 322 TYR D CA 1
ATOM 6976 C C . TYR D 2 322 ? 153.481 118.820 147.665 1.00 4.52 322 TYR D C 1
ATOM 6977 O O . TYR D 2 322 ? 153.548 117.929 148.513 1.00 20.53 322 TYR D O 1
ATOM 6986 N N . ASP D 2 323 ? 152.947 118.617 146.463 1.00 10.82 323 ASP D N 1
ATOM 6987 C CA . ASP D 2 323 ? 152.608 117.272 146.020 1.00 0.00 323 ASP D CA 1
ATOM 6988 C C . ASP D 2 323 ? 153.877 116.449 145.836 1.00 7.26 323 ASP D C 1
ATOM 6989 O O . ASP D 2 323 ? 154.910 116.960 145.397 1.00 19.62 323 ASP D O 1
ATOM 6994 N N . THR D 2 324 ? 153.789 115.167 146.159 1.00 2.34 324 THR D N 1
ATOM 6995 C CA . THR D 2 324 ? 154.958 114.305 146.254 1.00 3.05 324 THR D CA 1
ATOM 6996 C C . THR D 2 324 ? 155.178 113.513 144.967 1.00 7.66 324 THR D C 1
ATOM 6997 O O . THR D 2 324 ? 154.230 113.084 144.306 1.00 11.81 324 THR D O 1
ATOM 7001 N N . VAL D 2 325 ? 156.452 113.345 144.607 1.00 5.85 325 VAL D N 1
ATOM 7002 C CA . VAL D 2 325 ? 156.871 112.458 143.531 1.00 4.86 325 VAL D CA 1
ATOM 7003 C C . VAL D 2 325 ? 157.874 111.468 144.106 1.00 4.25 325 VAL D C 1
ATOM 7004 O O . VAL D 2 325 ? 158.517 111.721 145.126 1.00 9.31 325 VAL D O 1
ATOM 7008 N N . SER D 2 326 ? 157.994 110.322 143.441 1.00 9.04 326 SER D N 1
ATOM 7009 C CA . SER D 2 326 ? 158.925 109.283 143.852 1.00 8.19 326 SER D CA 1
ATOM 7010 C C . SER D 2 326 ? 159.590 108.691 142.619 1.00 4.93 326 SER D C 1
ATOM 7011 O O . SER D 2 326 ? 159.028 108.697 141.524 1.00 13.05 326 SER D O 1
ATOM 7014 N N . LEU D 2 327 ? 160.798 108.170 142.811 1.00 11.10 327 LEU D N 1
ATOM 7015 C CA . LEU D 2 327 ? 161.601 107.622 141.726 1.00 13.73 327 LEU D CA 1
ATOM 7016 C C . LEU D 2 327 ? 162.026 106.204 142.075 1.00 24.81 327 LEU D C 1
ATOM 7017 O O . LEU D 2 327 ? 162.412 105.933 143.216 1.00 29.52 327 LEU D O 1
ATOM 7022 N N . SER D 2 328 ? 161.963 105.307 141.093 1.00 29.09 328 SER D N 1
ATOM 7023 C CA . SER D 2 328 ? 162.322 103.913 141.305 1.00 29.72 328 SER D CA 1
ATOM 7024 C C . SER D 2 328 ? 162.757 103.290 139.988 1.00 31.59 328 SER D C 1
ATOM 7025 O O . SER D 2 328 ? 162.175 103.573 138.938 1.00 34.60 328 SER D O 1
ATOM 7028 N N . ALA D 2 329 ? 163.780 102.442 140.052 1.00 40.89 329 ALA D N 1
ATOM 7029 C CA . ALA D 2 329 ? 164.201 101.674 138.890 1.00 41.21 329 ALA D CA 1
ATOM 7030 C C . ALA D 2 329 ? 163.343 100.424 138.757 1.00 45.08 329 ALA D C 1
ATOM 7031 O O . ALA D 2 329 ? 163.163 99.674 139.720 1.00 46.45 329 ALA D O 1
ATOM 7033 N N . GLN D 2 330 ? 162.802 100.211 137.558 1.00 51.23 330 GLN D N 1
ATOM 7034 C CA . GLN D 2 330 ? 161.842 99.136 137.336 1.00 49.57 330 GLN D CA 1
ATOM 7035 C C . GLN D 2 330 ? 162.465 97.765 137.594 1.00 55.12 330 GLN D C 1
ATOM 7036 O O . GLN D 2 330 ? 161.879 96.966 138.337 1.00 57.78 330 GLN D O 1
ATOM 7042 N N . PRO D 2 331 ? 163.638 97.430 137.014 1.00 54.67 331 PRO D N 1
ATOM 7043 C CA . PRO D 2 331 ? 164.299 96.181 137.418 1.00 53.75 331 PRO D CA 1
ATOM 7044 C C . PRO D 2 331 ? 164.854 96.267 138.829 1.00 53.42 331 PRO D C 1
ATOM 7045 O O . PRO D 2 331 ? 164.595 95.398 139.668 1.00 55.08 331 PRO D O 1
ATOM 7049 N N . GLY D 2 332 ? 165.619 97.323 139.097 1.00 49.85 332 GLY D N 1
ATOM 7050 C CA . GLY D 2 332 ? 166.219 97.532 140.391 1.00 47.64 332 GLY D CA 1
ATOM 7051 C C . GLY D 2 332 ? 167.377 98.506 140.319 1.00 49.01 332 GLY D C 1
ATOM 7052 O O . GLY D 2 332 ? 167.895 98.811 139.241 1.00 48.62 332 GLY D O 1
ATOM 7053 N N . PRO D 2 333 ? 167.799 99.024 141.474 1.00 50.41 333 PRO D N 1
ATOM 7054 C CA . PRO D 2 333 ? 168.920 99.976 141.492 1.00 48.51 333 PRO D CA 1
ATOM 7055 C C . PRO D 2 333 ? 170.205 99.379 140.942 1.00 50.80 333 PRO D C 1
ATOM 7056 O O . PRO D 2 333 ? 170.865 99.986 140.094 1.00 52.45 333 PRO D O 1
ATOM 7060 N N . THR D 2 334 ? 170.564 98.188 141.414 1.00 54.90 334 THR D N 1
ATOM 7061 C CA . THR D 2 334 ? 171.775 97.517 140.956 1.00 53.75 334 THR D CA 1
ATOM 7062 C C . THR D 2 334 ? 171.452 96.661 139.738 1.00 54.94 334 THR D C 1
ATOM 7063 O O . THR D 2 334 ? 170.617 95.754 139.812 1.00 52.61 334 THR D O 1
ATOM 7067 N N . VAL D 2 335 ? 172.109 96.954 138.616 1.00 52.94 335 VAL D N 1
ATOM 7068 C CA . VAL D 2 335 ? 171.886 96.252 137.361 1.00 52.48 335 VAL D CA 1
ATOM 7069 C C . VAL D 2 335 ? 173.233 95.967 136.709 1.00 54.13 335 VAL D C 1
ATOM 7070 O O . VAL D 2 335 ? 174.272 96.484 137.119 1.00 55.97 335 VAL D O 1
ATOM 7074 N N . ALA D 2 336 ? 173.196 95.129 135.679 1.00 55.31 336 ALA D N 1
ATOM 7075 C CA . ALA D 2 336 ? 174.361 94.816 134.869 1.00 55.83 336 ALA D CA 1
ATOM 7076 C C . ALA D 2 336 ? 174.266 95.520 133.521 1.00 56.14 336 ALA D C 1
ATOM 7077 O O . ALA D 2 336 ? 173.177 95.786 133.008 1.00 55.87 336 ALA D O 1
ATOM 7079 N N . SER D 2 337 ? 175.430 95.824 132.952 1.00 52.26 337 SER D N 1
ATOM 7080 C CA . SER D 2 337 ? 175.481 96.530 131.680 1.00 52.09 337 SER D CA 1
ATOM 7081 C C . SER D 2 337 ? 174.840 95.698 130.575 1.00 53.80 337 SER D C 1
ATOM 7082 O O . SER D 2 337 ? 174.975 94.472 130.527 1.00 55.02 337 SER D O 1
ATOM 7085 N N . GLY D 2 338 ? 174.129 96.383 129.681 1.00 55.49 338 GLY D N 1
ATOM 7086 C CA . GLY D 2 338 ? 173.421 95.737 128.599 1.00 55.90 338 GLY D CA 1
ATOM 7087 C C . GLY D 2 338 ? 172.001 95.326 128.920 1.00 57.43 338 GLY D C 1
ATOM 7088 O O . GLY D 2 338 ? 171.271 94.919 128.007 1.00 56.71 338 GLY D O 1
ATOM 7089 N N . GLU D 2 339 ? 171.584 95.421 130.179 1.00 61.32 339 GLU D N 1
ATOM 7090 C CA . GLU D 2 339 ? 170.222 95.088 130.559 1.00 60.54 339 GLU D CA 1
ATOM 7091 C C . GLU D 2 339 ? 169.291 96.270 130.297 1.00 61.73 339 GLU D C 1
ATOM 7092 O O . GLU D 2 339 ? 169.720 97.415 130.136 1.00 60.59 339 GLU D O 1
ATOM 7098 N N . ASN D 2 340 ? 167.995 95.977 130.257 1.00 59.21 340 ASN D N 1
ATOM 7099 C CA . ASN D 2 340 ? 166.971 96.996 130.051 1.00 60.06 340 ASN D CA 1
ATOM 7100 C C . ASN D 2 340 ? 166.652 97.635 131.397 1.00 58.99 340 ASN D C 1
ATOM 7101 O O . ASN D 2 340 ? 166.142 96.968 132.302 1.00 60.07 340 ASN D O 1
ATOM 7106 N N . VAL D 2 341 ? 166.958 98.923 131.532 1.00 53.58 341 VAL D N 1
ATOM 7107 C CA . VAL D 2 341 ? 166.752 99.665 132.770 1.00 53.13 341 VAL D CA 1
ATOM 7108 C C . VAL D 2 341 ? 165.846 100.851 132.475 1.00 51.19 341 VAL D C 1
ATOM 7109 O O . VAL D 2 341 ? 166.099 101.613 131.535 1.00 51.40 341 VAL D O 1
ATOM 7113 N N . THR D 2 342 ? 164.794 101.004 133.275 1.00 43.64 342 THR D N 1
ATOM 7114 C CA . THR D 2 342 ? 163.842 102.097 133.124 1.00 41.33 342 THR D CA 1
ATOM 7115 C C . THR D 2 342 ? 163.672 102.783 134.469 1.00 39.28 342 THR D C 1
ATOM 7116 O O . THR D 2 342 ? 163.394 102.120 135.474 1.00 45.01 342 THR D O 1
ATOM 7120 N N . LEU D 2 343 ? 163.848 104.101 134.492 1.00 29.50 343 LEU D N 1
ATOM 7121 C CA . LEU D 2 343 ? 163.559 104.891 135.679 1.00 29.27 343 LEU D CA 1
ATOM 7122 C C . LEU D 2 343 ? 162.127 105.399 135.619 1.00 29.58 343 LEU D C 1
ATOM 7123 O O . LEU D 2 343 ? 161.683 105.926 134.596 1.00 32.90 343 LEU D O 1
ATOM 7128 N N . LEU D 2 344 ? 161.408 105.237 136.723 1.00 24.12 344 LEU D N 1
ATOM 7129 C CA . LEU D 2 344 ? 159.980 105.525 136.784 1.00 23.96 344 LEU D CA 1
ATOM 7130 C C . LEU D 2 344 ? 159.734 106.583 137.849 1.00 23.43 344 LEU D C 1
ATOM 7131 O O . LEU D 2 344 ? 159.947 106.333 139.040 1.00 25.04 344 LEU D O 1
ATOM 7136 N N . CYS D 2 345 ? 159.291 107.763 137.424 1.00 15.27 345 CYS D N 1
ATOM 7137 C CA . CYS D 2 345 ? 158.845 108.806 138.337 1.00 10.03 345 CYS D CA 1
ATOM 7138 C C . CYS D 2 345 ? 157.324 108.800 138.348 1.00 11.22 345 CYS D C 1
ATOM 7139 O O . CYS D 2 345 ? 156.693 108.923 137.296 1.00 22.01 345 CYS D O 1
ATOM 7142 N N . GLN D 2 346 ? 156.741 108.656 139.533 1.00 8.22 346 GLN D N 1
ATOM 7143 C CA . GLN D 2 346 ? 155.304 108.507 139.679 1.00 9.46 346 GLN D CA 1
ATOM 7144 C C . GLN D 2 346 ? 154.807 109.384 140.818 1.00 15.14 346 GLN D C 1
ATOM 7145 O O . GLN D 2 346 ? 155.569 109.790 141.696 1.00 17.01 346 GLN D O 1
ATOM 7151 N N . SER D 2 347 ? 153.512 109.682 140.787 1.00 10.49 347 SER D N 1
ATOM 7152 C CA . SER D 2 347 ? 152.911 110.496 141.830 1.00 6.96 347 SER D CA 1
ATOM 7153 C C . SER D 2 347 ? 151.451 110.107 141.998 1.00 10.12 347 SER D C 1
ATOM 7154 O O . SER D 2 347 ? 150.784 109.714 141.040 1.00 12.97 347 SER D O 1
ATOM 7157 N N . TRP D 2 348 ? 150.966 110.220 143.234 1.00 11.07 348 TRP D N 1
ATOM 7158 C CA . TRP D 2 348 ? 149.541 110.081 143.498 1.00 1.32 348 TRP D CA 1
ATOM 7159 C C . TRP D 2 348 ? 148.761 111.294 143.011 1.00 0.85 348 TRP D C 1
ATOM 7160 O O . TRP D 2 348 ? 147.565 111.186 142.727 1.00 16.65 348 TRP D O 1
ATOM 7171 N N . TRP D 2 349 ? 149.416 112.447 142.915 1.00 8.43 349 TRP D N 1
ATOM 7172 C CA . TRP D 2 349 ? 148.800 113.639 142.358 1.00 9.94 349 TRP D CA 1
ATOM 7173 C C . TRP D 2 349 ? 148.938 113.645 140.842 1.00 3.76 349 TRP D C 1
ATOM 7174 O O . TRP D 2 349 ? 149.881 113.084 140.279 1.00 4.31 349 TRP D O 1
ATOM 7185 N N . GLN D 2 350 ? 147.982 114.291 140.181 1.00 6.27 350 GLN D N 1
ATOM 7186 C CA . GLN D 2 350 ? 147.927 114.309 138.720 1.00 13.35 350 GLN D CA 1
ATOM 7187 C C . GLN D 2 350 ? 148.773 115.460 138.174 1.00 5.32 350 GLN D C 1
ATOM 7188 O O . GLN D 2 350 ? 148.277 116.493 137.726 1.00 18.22 350 GLN D O 1
ATOM 7194 N N . PHE D 2 351 ? 150.085 115.249 138.211 1.00 1.30 351 PHE D N 1
ATOM 7195 C CA . PHE D 2 351 ? 151.016 116.175 137.586 1.00 9.92 351 PHE D CA 1
ATOM 7196 C C . PHE D 2 351 ? 150.891 116.111 136.066 1.00 7.60 351 PHE D C 1
ATOM 7197 O O . PHE D 2 351 ? 150.412 115.129 135.495 1.00 14.74 351 PHE D O 1
ATOM 7205 N N . ASP D 2 352 ? 151.337 117.178 135.405 1.00 0.00 352 ASP D N 1
ATOM 7206 C CA . ASP D 2 352 ? 151.297 117.220 133.948 1.00 2.81 352 ASP D CA 1
ATOM 7207 C C . ASP D 2 352 ? 152.555 116.641 133.313 1.00 6.99 352 ASP D C 1
ATOM 7208 O O . ASP D 2 352 ? 152.465 115.915 132.319 1.00 9.30 352 ASP D O 1
ATOM 7213 N N . THR D 2 353 ? 153.727 116.951 133.859 1.00 4.02 353 THR D N 1
ATOM 7214 C CA . THR D 2 353 ? 154.980 116.432 133.336 1.00 9.03 353 THR D CA 1
ATOM 7215 C C . THR D 2 353 ? 155.885 116.049 134.496 1.00 3.96 353 THR D C 1
ATOM 7216 O O . THR D 2 353 ? 155.659 116.435 135.643 1.00 5.02 353 THR D O 1
ATOM 7220 N N . PHE D 2 354 ? 156.906 115.262 134.180 1.00 7.26 354 PHE D N 1
ATOM 7221 C CA . PHE D 2 354 ? 157.956 114.909 135.118 1.00 0.00 354 PHE D CA 1
ATOM 7222 C C . PHE D 2 354 ? 159.304 115.273 134.518 1.00 8.46 354 PHE D C 1
ATOM 7223 O O . PHE D 2 354 ? 159.490 115.228 133.300 1.00 16.36 354 PHE D O 1
ATOM 7231 N N . LEU D 2 355 ? 160.243 115.645 135.383 1.00 6.71 355 LEU D N 1
ATOM 7232 C CA . LEU D 2 355 ? 161.582 116.036 134.965 1.00 5.19 355 LEU D CA 1
ATOM 7233 C C . LEU D 2 355 ? 162.595 115.196 135.722 1.00 11.38 355 LEU D C 1
ATOM 7234 O O . LEU D 2 355 ? 162.572 115.160 136.955 1.00 10.76 355 LEU D O 1
ATOM 7239 N N . LEU D 2 356 ? 163.486 114.535 134.988 1.00 14.40 356 LEU D N 1
ATOM 7240 C CA . LEU D 2 356 ? 164.517 113.683 135.568 1.00 15.02 356 LEU D CA 1
ATOM 7241 C C . LEU D 2 356 ? 165.841 114.436 135.583 1.00 15.52 356 LEU D C 1
ATOM 7242 O O . LEU D 2 356 ? 166.289 114.935 134.546 1.00 20.35 356 LEU D O 1
ATOM 7247 N N . THR D 2 357 ? 166.462 114.512 136.755 1.00 18.06 357 THR D N 1
ATOM 7248 C CA . THR D 2 357 ? 167.719 115.221 136.944 1.00 21.84 357 THR D CA 1
ATOM 7249 C C . THR D 2 357 ? 168.792 114.260 137.439 1.00 24.56 357 THR D C 1
ATOM 7250 O O . THR D 2 357 ? 168.580 113.521 138.405 1.00 25.93 357 THR D O 1
ATOM 7254 N N . LYS D 2 358 ? 169.940 114.268 136.770 1.00 32.21 358 LYS D N 1
ATOM 7255 C CA . LYS D 2 358 ? 171.096 113.494 137.195 1.00 36.99 358 LYS D CA 1
ATOM 7256 C C . LYS D 2 358 ? 172.088 114.409 137.899 1.00 35.68 358 LYS D C 1
ATOM 7257 O O . LYS D 2 358 ? 172.401 115.496 137.407 1.00 39.60 358 LYS D O 1
ATOM 7263 N N . GLU D 2 359 ? 172.567 113.971 139.059 1.00 37.59 359 GLU D N 1
ATOM 7264 C CA . GLU D 2 359 ? 173.500 114.778 139.833 1.00 40.35 359 GLU D CA 1
ATOM 7265 C C . GLU D 2 359 ? 174.836 114.879 139.107 1.00 42.47 359 GLU D C 1
ATOM 7266 O O . GLU D 2 359 ? 175.406 113.868 138.687 1.00 44.22 359 GLU D O 1
ATOM 7272 N N . GLY D 2 360 ? 175.332 116.105 138.960 1.00 44.04 360 GLY D N 1
ATOM 7273 C CA . GLY D 2 360 ? 176.544 116.377 138.227 1.00 42.97 360 GLY D CA 1
ATOM 7274 C C . GLY D 2 360 ? 176.329 116.743 136.773 1.00 43.76 360 GLY D C 1
ATOM 7275 O O . GLY D 2 360 ? 177.228 117.325 136.156 1.00 46.24 360 GLY D O 1
ATOM 7276 N N . ALA D 2 361 ? 175.166 116.422 136.215 1.00 43.48 361 ALA D N 1
ATOM 7277 C CA . ALA D 2 361 ? 174.874 116.775 134.833 1.00 44.44 361 ALA D CA 1
ATOM 7278 C C . ALA D 2 361 ? 174.565 118.262 134.725 1.00 45.29 361 ALA D C 1
ATOM 7279 O O . ALA D 2 361 ? 173.783 118.804 135.511 1.00 44.73 361 ALA D O 1
ATOM 7281 N N . ALA D 2 362 ? 175.181 118.924 133.747 1.00 45.50 362 ALA D N 1
ATOM 7282 C CA . ALA D 2 362 ? 174.988 120.352 133.541 1.00 44.30 362 ALA D CA 1
ATOM 7283 C C . ALA D 2 362 ? 173.885 120.674 132.541 1.00 44.95 362 ALA D C 1
ATOM 7284 O O . ALA D 2 362 ? 173.353 121.788 132.573 1.00 44.32 362 ALA D O 1
ATOM 7286 N N . HIS D 2 363 ? 173.528 119.736 131.666 1.00 39.92 363 HIS D N 1
ATOM 7287 C CA . HIS D 2 363 ? 172.489 119.981 130.683 1.00 35.82 363 HIS D CA 1
ATOM 7288 C C . HIS D 2 363 ? 171.121 120.044 131.362 1.00 36.72 363 HIS D C 1
ATOM 7289 O O . HIS D 2 363 ? 170.947 119.542 132.475 1.00 36.44 363 HIS D O 1
ATOM 7296 N N . PRO D 2 364 ? 170.141 120.678 130.721 1.00 37.54 364 PRO D N 1
ATOM 7297 C CA . PRO D 2 364 ? 168.808 120.798 131.325 1.00 29.57 364 PRO D CA 1
ATOM 7298 C C . PRO D 2 364 ? 168.169 119.437 131.533 1.00 27.11 364 PRO D C 1
ATOM 7299 O O . PRO D 2 364 ? 168.481 118.477 130.813 1.00 29.62 364 PRO D O 1
ATOM 7303 N N . PRO D 2 365 ? 167.277 119.315 132.512 1.00 13.07 365 PRO D N 1
ATOM 7304 C CA . PRO D 2 365 ? 166.622 118.029 132.766 1.00 11.61 365 PRO D CA 1
ATOM 7305 C C . PRO D 2 365 ? 165.741 117.607 131.601 1.00 22.37 365 PRO D C 1
ATOM 7306 O O . PRO D 2 365 ? 165.320 118.415 130.771 1.00 30.27 365 PRO D O 1
ATOM 7310 N N . LEU D 2 366 ? 165.462 116.309 131.549 1.00 14.04 366 LEU D N 1
ATOM 7311 C CA . LEU D 2 366 ? 164.639 115.743 130.490 1.00 11.12 366 LEU D CA 1
ATOM 7312 C C . LEU D 2 366 ? 163.183 115.730 130.942 1.00 14.19 366 LEU D C 1
ATOM 7313 O O . LEU D 2 366 ? 162.860 115.187 132.003 1.00 16.73 366 LEU D O 1
ATOM 7318 N N . ARG D 2 367 ? 162.311 116.338 130.142 1.00 16.60 367 ARG D N 1
ATOM 7319 C CA . ARG D 2 367 ? 160.898 116.461 130.471 1.00 6.61 367 ARG D CA 1
ATOM 7320 C C . ARG D 2 367 ? 160.083 115.435 129.696 1.00 12.76 367 ARG D C 1
ATOM 7321 O O . ARG D 2 367 ? 160.293 115.243 128.495 1.00 19.13 367 ARG D O 1
ATOM 7329 N N . LEU D 2 368 ? 159.151 114.785 130.386 1.00 14.24 368 LEU D N 1
ATOM 7330 C CA . LEU D 2 368 ? 158.221 113.849 129.773 1.00 8.47 368 LEU D CA 1
ATOM 7331 C C . LEU D 2 368 ? 156.837 114.052 130.365 1.00 12.87 368 LEU D C 1
ATOM 7332 O O . LEU D 2 368 ? 156.693 114.245 131.574 1.00 14.90 368 LEU D O 1
ATOM 7337 N N . ARG D 2 369 ? 155.822 113.996 129.507 1.00 17.46 369 ARG D N 1
ATOM 7338 C CA . ARG D 2 369 ? 154.445 114.072 129.970 1.00 7.89 369 ARG D CA 1
ATOM 7339 C C . ARG D 2 369 ? 154.095 112.840 130.795 1.00 9.19 369 ARG D C 1
ATOM 7340 O O . ARG D 2 369 ? 154.696 111.774 130.650 1.00 14.05 369 ARG D O 1
ATOM 7348 N N . SER D 2 370 ? 153.118 112.998 131.679 1.00 9.44 370 SER D N 1
ATOM 7349 C CA . SER D 2 370 ? 152.698 111.918 132.555 1.00 8.61 370 SER D CA 1
ATOM 7350 C C . SER D 2 370 ? 151.527 111.153 131.953 1.00 15.18 370 SER D C 1
ATOM 7351 O O . SER D 2 370 ? 150.668 111.720 131.274 1.00 24.92 370 SER D O 1
ATOM 7354 N N . MET D 2 371 ? 151.509 109.849 132.206 1.00 26.17 371 MET D N 1
ATOM 7355 C CA . MET D 2 371 ? 150.412 108.980 131.817 1.00 22.71 371 MET D CA 1
ATOM 7356 C C . MET D 2 371 ? 149.698 108.482 133.063 1.00 21.94 371 MET D C 1
ATOM 7357 O O . MET D 2 371 ? 150.278 108.412 134.148 1.00 30.03 371 MET D O 1
ATOM 7362 N N . TYR D 2 372 ? 148.427 108.133 132.898 1.00 28.98 372 TYR D N 1
ATOM 7363 C CA . TYR D 2 372 ? 147.623 107.573 133.976 1.00 30.07 372 TYR D CA 1
ATOM 7364 C C . TYR D 2 372 ? 147.815 106.062 133.997 1.00 34.86 372 TYR D C 1
ATOM 7365 O O . TYR D 2 372 ? 147.581 105.389 132.988 1.00 44.37 372 TYR D O 1
ATOM 7374 N N . GLY D 2 373 ? 148.239 105.535 135.140 1.00 32.65 373 GLY D N 1
ATOM 7375 C CA . GLY D 2 373 ? 148.472 104.111 135.269 1.00 36.96 373 GLY D CA 1
ATOM 7376 C C . GLY D 2 373 ? 147.538 103.440 136.253 1.00 42.54 373 GLY D C 1
ATOM 7377 O O . GLY D 2 373 ? 146.358 103.791 136.340 1.00 44.26 373 GLY D O 1
ATOM 7378 N N . ALA D 2 374 ? 148.056 102.470 137.002 1.00 44.32 374 ALA D N 1
ATOM 7379 C CA . ALA D 2 374 ? 147.268 101.760 138.007 1.00 45.90 374 ALA D CA 1
ATOM 7380 C C . ALA D 2 374 ? 147.134 102.656 139.231 1.00 44.82 374 ALA D C 1
ATOM 7381 O O . ALA D 2 374 ? 147.890 102.547 140.197 1.00 44.73 374 ALA D O 1
ATOM 7383 N N . HIS D 2 375 ? 146.160 103.566 139.178 1.00 39.64 375 HIS D N 1
ATOM 7384 C CA . HIS D 2 375 ? 145.847 104.526 140.233 1.00 40.51 375 HIS D CA 1
ATOM 7385 C C . HIS D 2 375 ? 147.000 105.474 140.538 1.00 39.89 375 HIS D C 1
ATOM 7386 O O . HIS D 2 375 ? 147.024 106.077 141.617 1.00 40.27 375 HIS D O 1
ATOM 7393 N N . LYS D 2 376 ? 147.953 105.626 139.622 1.00 32.71 376 LYS D N 1
ATOM 7394 C CA . LYS D 2 376 ? 149.066 106.556 139.758 1.00 24.60 376 LYS D CA 1
ATOM 7395 C C . LYS D 2 376 ? 149.255 107.298 138.441 1.00 22.70 376 LYS D C 1
ATOM 7396 O O . LYS D 2 376 ? 148.720 106.910 137.400 1.00 33.19 376 LYS D O 1
ATOM 7402 N N . TYR D 2 377 ? 150.018 108.386 138.497 1.00 21.91 377 TYR D N 1
ATOM 7403 C CA . TYR D 2 377 ? 150.449 109.117 137.312 1.00 15.82 377 TYR D CA 1
ATOM 7404 C C . TYR D 2 377 ? 151.960 109.003 137.245 1.00 15.31 377 TYR D C 1
ATOM 7405 O O . TYR D 2 377 ? 152.639 109.242 138.246 1.00 18.12 377 TYR D O 1
ATOM 7414 N N . GLN D 2 378 ? 152.487 108.629 136.084 1.00 14.25 378 GLN D N 1
ATOM 7415 C CA . GLN D 2 378 ? 153.894 108.285 135.973 1.00 14.47 378 GLN D CA 1
ATOM 7416 C C . GLN D 2 378 ? 154.433 108.608 134.588 1.00 16.14 378 GLN D C 1
ATOM 7417 O O . GLN D 2 378 ? 153.689 108.780 133.622 1.00 20.28 378 GLN D O 1
ATOM 7423 N N . ALA D 2 379 ? 155.758 108.693 134.514 1.00 14.95 379 ALA D N 1
ATOM 7424 C CA . ALA D 2 379 ? 156.492 108.773 133.262 1.00 10.17 379 ALA D CA 1
ATOM 7425 C C . ALA D 2 379 ? 157.658 107.801 133.337 1.00 20.39 379 ALA D C 1
ATOM 7426 O O . ALA D 2 379 ? 158.234 107.597 134.408 1.00 21.83 379 ALA D O 1
ATOM 7428 N N . GLU D 2 380 ? 157.994 107.196 132.204 1.00 24.42 380 GLU D N 1
ATOM 7429 C CA . GLU D 2 380 ? 159.062 106.210 132.127 1.00 21.29 380 GLU D CA 1
ATOM 7430 C C . GLU D 2 380 ? 160.245 106.815 131.388 1.00 24.25 380 GLU D C 1
ATOM 7431 O O . GLU D 2 380 ? 160.093 107.315 130.269 1.00 29.77 380 GLU D O 1
ATOM 7437 N N . PHE D 2 381 ? 161.418 106.768 132.012 1.00 24.35 381 PHE D N 1
ATOM 7438 C CA . PHE D 2 381 ? 162.621 107.353 131.434 1.00 23.90 381 PHE D CA 1
ATOM 7439 C C . PHE D 2 381 ? 163.548 106.233 130.984 1.00 29.35 381 PHE D C 1
ATOM 7440 O O . PHE D 2 381 ? 164.308 105.688 131.799 1.00 31.72 381 PHE D O 1
ATOM 7448 N N . PRO D 2 382 ? 163.529 105.855 129.704 1.00 39.17 382 PRO D N 1
ATOM 7449 C CA . PRO D 2 382 ? 164.214 104.628 129.273 1.00 40.71 382 PRO D CA 1
ATOM 7450 C C . PRO D 2 382 ? 165.726 104.800 129.251 1.00 41.19 382 PRO D C 1
ATOM 7451 O O . PRO D 2 382 ? 166.252 105.745 128.659 1.00 43.75 382 PRO D O 1
ATOM 7455 N N . MET D 2 383 ? 166.422 103.864 129.891 1.00 48.63 383 MET D N 1
ATOM 7456 C CA . MET D 2 383 ? 167.878 103.818 129.855 1.00 51.29 383 MET D CA 1
ATOM 7457 C C . MET D 2 383 ? 168.338 102.458 129.351 1.00 52.89 383 MET D C 1
ATOM 7458 O O . MET D 2 383 ? 169.270 101.865 129.902 1.00 53.90 383 MET D O 1
ATOM 7463 N N . SER D 2 384 ? 167.683 101.957 128.306 1.00 55.35 384 SER D N 1
ATOM 7464 C CA . SER D 2 384 ? 167.967 100.649 127.743 1.00 55.45 384 SER D CA 1
ATOM 7465 C C . SER D 2 384 ? 168.546 100.790 126.346 1.00 56.51 384 SER D C 1
ATOM 7466 O O . SER D 2 384 ? 167.927 101.437 125.491 1.00 57.07 384 SER D O 1
ATOM 7469 N N . PRO D 2 385 ? 169.720 100.208 126.070 1.00 57.30 385 PRO D N 1
ATOM 7470 C CA . PRO D 2 385 ? 170.573 99.434 126.981 1.00 58.80 385 PRO D CA 1
ATOM 7471 C C . PRO D 2 385 ? 171.348 100.337 127.932 1.00 58.27 385 PRO D C 1
ATOM 7472 O O . PRO D 2 385 ? 171.656 101.477 127.597 1.00 54.39 385 PRO D O 1
ATOM 7476 N N . VAL D 2 386 ? 171.681 99.853 129.122 1.00 58.54 386 VAL D N 1
ATOM 7477 C CA . VAL D 2 386 ? 172.372 100.673 130.108 1.00 57.79 386 VAL D CA 1
ATOM 7478 C C . VAL D 2 386 ? 173.876 100.499 129.949 1.00 56.59 386 VAL D C 1
ATOM 7479 O O . VAL D 2 386 ? 174.383 99.380 129.807 1.00 58.36 386 VAL D O 1
ATOM 7483 N N . THR D 2 387 ? 174.594 101.615 129.940 1.00 57.86 387 THR D N 1
ATOM 7484 C CA . THR D 2 387 ? 176.043 101.613 129.866 1.00 59.35 387 THR D CA 1
ATOM 7485 C C . THR D 2 387 ? 176.617 101.964 131.236 1.00 58.52 387 THR D C 1
ATOM 7486 O O . THR D 2 387 ? 175.886 102.132 132.217 1.00 62.22 387 THR D O 1
ATOM 7490 N N . SER D 2 388 ? 177.941 102.074 131.314 1.00 57.82 388 SER D N 1
ATOM 7491 C CA . SER D 2 388 ? 178.586 102.467 132.559 1.00 59.24 388 SER D CA 1
ATOM 7492 C C . SER D 2 388 ? 178.545 103.969 132.794 1.00 60.57 388 SER D C 1
ATOM 7493 O O . SER D 2 388 ? 178.888 104.417 133.894 1.00 61.56 388 SER D O 1
ATOM 7496 N N . ALA D 2 389 ? 178.139 104.752 131.799 1.00 54.77 389 ALA D N 1
ATOM 7497 C CA . ALA D 2 389 ? 178.024 106.196 131.940 1.00 55.27 389 ALA D CA 1
ATOM 7498 C C . ALA D 2 389 ? 176.694 106.625 132.542 1.00 56.53 389 ALA D C 1
ATOM 7499 O O . ALA D 2 389 ? 176.522 107.809 132.849 1.00 56.54 389 ALA D O 1
ATOM 7501 N N . HIS D 2 390 ? 175.756 105.699 132.717 1.00 54.21 390 HIS D N 1
ATOM 7502 C CA . HIS D 2 390 ? 174.457 106.000 133.301 1.00 52.71 390 HIS D CA 1
ATOM 7503 C C . HIS D 2 390 ? 174.459 105.928 134.820 1.00 51.96 390 HIS D C 1
ATOM 7504 O O . HIS D 2 390 ? 173.455 106.287 135.442 1.00 53.41 390 HIS D O 1
ATOM 7511 N N . ALA D 2 391 ? 175.549 105.471 135.428 1.00 49.72 391 ALA D N 1
ATOM 7512 C CA . ALA D 2 391 ? 175.625 105.382 136.877 1.00 48.36 391 ALA D CA 1
ATOM 7513 C C . ALA D 2 391 ? 175.689 106.772 137.492 1.00 48.59 391 ALA D C 1
ATOM 7514 O O . ALA D 2 391 ? 176.313 107.683 136.942 1.00 50.00 391 ALA D O 1
ATOM 7516 N N . GLY D 2 392 ? 175.038 106.932 138.632 1.00 43.99 392 GLY D N 1
ATOM 7517 C CA . GLY D 2 392 ? 175.039 108.196 139.333 1.00 42.60 392 GLY D CA 1
ATOM 7518 C C . GLY D 2 392 ? 173.800 108.327 140.194 1.00 42.50 392 GLY D C 1
ATOM 7519 O O . GLY D 2 392 ? 173.102 107.353 140.453 1.00 44.19 392 GLY D O 1
ATOM 7520 N N . THR D 2 393 ? 173.552 109.558 140.626 1.00 40.54 393 THR D N 1
ATOM 7521 C CA . THR D 2 393 ? 172.416 109.886 141.474 1.00 41.00 393 THR D CA 1
ATOM 7522 C C . THR D 2 393 ? 171.351 110.581 140.638 1.00 38.86 393 THR D C 1
ATOM 7523 O O . THR D 2 393 ? 171.652 111.521 139.897 1.00 44.20 393 THR D O 1
ATOM 7527 N N . TYR D 2 394 ? 170.112 110.115 140.755 1.00 31.58 394 TYR D N 1
ATOM 7528 C CA . TYR D 2 394 ? 169.004 110.636 139.971 1.00 28.58 394 TYR D CA 1
ATOM 7529 C C . TYR D 2 394 ? 167.916 111.167 140.892 1.00 30.43 394 TYR D C 1
ATOM 7530 O O . TYR D 2 394 ? 167.671 110.613 141.967 1.00 34.06 394 TYR D O 1
ATOM 7539 N N . ARG D 2 395 ? 167.275 112.249 140.465 1.00 23.04 395 ARG D N 1
ATOM 7540 C CA . ARG D 2 395 ? 166.113 112.804 141.139 1.00 23.37 395 ARG D CA 1
ATOM 7541 C C . ARG D 2 395 ? 165.061 113.136 140.093 1.00 18.26 395 ARG D C 1
ATOM 7542 O O . ARG D 2 395 ? 165.375 113.353 138.922 1.00 22.24 395 ARG D O 1
ATOM 7550 N N . CYS D 2 396 ? 163.804 113.170 140.519 1.00 10.14 396 CYS D N 1
ATOM 7551 C CA . CYS D 2 396 ? 162.717 113.525 139.622 1.00 11.73 396 CYS D CA 1
ATOM 7552 C C . CYS D 2 396 ? 161.815 114.555 140.288 1.00 7.42 396 CYS D C 1
ATOM 7553 O O . CYS D 2 396 ? 161.731 114.647 141.514 1.00 8.06 396 CYS D O 1
ATOM 7556 N N . TYR D 2 397 ? 161.158 115.351 139.448 1.00 11.24 397 TYR D N 1
ATOM 7557 C CA . TYR D 2 397 ? 160.301 116.443 139.881 1.00 0.99 397 TYR D CA 1
ATOM 7558 C C . TYR D 2 397 ? 158.993 116.378 139.111 1.00 11.15 397 TYR D C 1
ATOM 7559 O O . TYR D 2 397 ? 158.945 115.872 137.989 1.00 8.04 397 TYR D O 1
ATOM 7568 N N . GLY D 2 398 ? 157.934 116.909 139.716 1.00 13.09 398 GLY D N 1
ATOM 7569 C CA . GLY D 2 398 ? 156.679 117.097 139.017 1.00 0.00 398 GLY D CA 1
ATOM 7570 C C . GLY D 2 398 ? 156.397 118.558 138.732 1.00 0.00 398 GLY D C 1
ATOM 7571 O O . GLY D 2 398 ? 156.938 119.436 139.409 1.00 0.52 398 GLY D O 1
ATOM 7572 N N . SER D 2 399 ? 155.567 118.837 137.728 1.00 0.00 399 SER D N 1
ATOM 7573 C CA . SER D 2 399 ? 155.159 120.204 137.438 1.00 0.00 399 SER D CA 1
ATOM 7574 C C . SER D 2 399 ? 153.804 120.200 136.749 1.00 0.00 399 SER D C 1
ATOM 7575 O O . SER D 2 399 ? 153.395 119.211 136.140 1.00 0.00 399 SER D O 1
ATOM 7578 N N . TYR D 2 400 ? 153.117 121.334 136.843 1.00 3.28 400 TYR D N 1
ATOM 7579 C CA . TYR D 2 400 ? 151.870 121.576 136.133 1.00 0.00 400 TYR D CA 1
ATOM 7580 C C . TYR D 2 400 ? 152.110 122.549 134.986 1.00 0.00 400 TYR D C 1
ATOM 7581 O O . TYR D 2 400 ? 152.996 123.402 135.042 1.00 0.00 400 TYR D O 1
ATOM 7590 N N . SER D 2 401 ? 151.304 122.407 133.934 1.00 9.92 401 SER D N 1
ATOM 7591 C CA . SER D 2 401 ? 151.466 123.195 132.718 1.00 0.00 401 SER D CA 1
ATOM 7592 C C . SER D 2 401 ? 151.092 124.661 132.885 1.00 0.00 401 SER D C 1
ATOM 7593 O O . SER D 2 401 ? 151.426 125.465 132.011 1.00 8.64 401 SER D O 1
ATOM 7596 N N . SER D 2 402 ? 150.412 125.028 133.972 1.00 1.25 402 SER D N 1
ATOM 7597 C CA . SER D 2 402 ? 150.088 126.431 134.203 1.00 1.68 402 SER D CA 1
ATOM 7598 C C . SER D 2 402 ? 151.350 127.272 134.361 1.00 1.57 402 SER D C 1
ATOM 7599 O O . SER D 2 402 ? 151.414 128.406 133.875 1.00 16.83 402 SER D O 1
ATOM 7602 N N . ASN D 2 403 ? 152.353 126.741 135.048 1.00 6.27 403 ASN D N 1
ATOM 7603 C CA . ASN D 2 403 ? 153.666 127.377 135.138 1.00 2.47 403 ASN D CA 1
ATOM 7604 C C . ASN D 2 403 ? 154.698 126.261 135.122 1.00 6.26 403 ASN D C 1
ATOM 7605 O O . ASN D 2 403 ? 155.022 125.685 136.172 1.00 12.46 403 ASN D O 1
ATOM 7610 N N . PRO D 2 404 ? 155.227 125.913 133.949 1.00 3.18 404 PRO D N 1
ATOM 7611 C CA . PRO D 2 404 ? 156.144 124.773 133.840 1.00 0.00 404 PRO D CA 1
ATOM 7612 C C . PRO D 2 404 ? 157.547 125.021 134.372 1.00 0.00 404 PRO D C 1
ATOM 7613 O O . PRO D 2 404 ? 158.409 124.157 134.196 1.00 6.12 404 PRO D O 1
ATOM 7617 N N . HIS D 2 405 ? 157.807 126.156 135.014 1.00 3.39 405 HIS D N 1
ATOM 7618 C CA . HIS D 2 405 ? 159.108 126.439 135.598 1.00 1.50 405 HIS D CA 1
ATOM 7619 C C . HIS D 2 405 ? 159.123 126.286 137.109 1.00 0.00 405 HIS D C 1
ATOM 7620 O O . HIS D 2 405 ? 160.205 126.259 137.702 1.00 5.67 405 HIS D O 1
ATOM 7627 N N . LEU D 2 406 ? 157.958 126.200 137.738 1.00 0.00 406 LEU D N 1
ATOM 7628 C CA . LEU D 2 406 ? 157.844 125.965 139.170 1.00 0.00 406 LEU D CA 1
ATOM 7629 C C . LEU D 2 406 ? 157.654 124.472 139.397 1.00 0.00 406 LEU D C 1
ATOM 7630 O O . LEU D 2 406 ? 156.679 123.887 138.917 1.00 4.79 406 LEU D O 1
ATOM 7635 N N . LEU D 2 407 ? 158.586 123.861 140.115 1.00 2.01 407 LEU D N 1
ATOM 7636 C CA . LEU D 2 407 ? 158.623 122.419 140.287 1.00 5.38 407 LEU D CA 1
ATOM 7637 C C . LEU D 2 407 ? 158.246 122.044 141.712 1.00 0.00 407 LEU D C 1
ATOM 7638 O O . LEU D 2 407 ? 158.098 122.894 142.592 1.00 5.16 407 LEU D O 1
ATOM 7643 N N . SER D 2 408 ? 158.093 120.747 141.930 1.00 0.00 408 SER D N 1
ATOM 7644 C CA . SER D 2 408 ? 157.823 120.214 143.253 1.00 1.81 408 SER D CA 1
ATOM 7645 C C . SER D 2 408 ? 159.142 120.048 144.005 1.00 0.00 408 SER D C 1
ATOM 7646 O O . SER D 2 408 ? 160.213 120.415 143.516 1.00 7.01 408 SER D O 1
ATOM 7649 N N . PHE D 2 409 ? 159.077 119.510 145.215 1.00 4.07 409 PHE D N 1
ATOM 7650 C CA . PHE D 2 409 ? 160.293 119.144 145.915 1.00 3.34 409 PHE D CA 1
ATOM 7651 C C . PHE D 2 409 ? 160.917 117.925 145.240 1.00 7.87 409 PHE D C 1
ATOM 7652 O O . PHE D 2 409 ? 160.209 117.098 144.659 1.00 8.02 409 PHE D O 1
ATOM 7660 N N . PRO D 2 410 ? 162.240 117.800 145.275 1.00 6.48 410 PRO D N 1
ATOM 7661 C CA . PRO D 2 410 ? 162.879 116.649 144.636 1.00 3.84 410 PRO D CA 1
ATOM 7662 C C . PRO D 2 410 ? 162.502 115.348 145.324 1.00 15.43 410 PRO D C 1
ATOM 7663 O O . PRO D 2 410 ? 162.270 115.297 146.534 1.00 18.31 410 PRO D O 1
ATOM 7667 N N . SER D 2 411 ? 162.441 114.287 144.530 1.00 11.70 411 SER D N 1
ATOM 7668 C CA . SER D 2 411 ? 162.220 112.964 145.079 1.00 8.67 411 SER D CA 1
ATOM 7669 C C . SER D 2 411 ? 163.460 112.505 145.844 1.00 18.08 411 SER D C 1
ATOM 7670 O O . SER D 2 411 ? 164.528 113.120 145.779 1.00 22.95 411 SER D O 1
ATOM 7673 N N . GLU D 2 412 ? 163.307 111.420 146.592 1.00 25.23 412 GLU D N 1
ATOM 7674 C CA . GLU D 2 412 ? 164.455 110.836 147.262 1.00 23.10 412 GLU D CA 1
ATOM 7675 C C . GLU D 2 412 ? 165.469 110.367 146.222 1.00 24.83 412 GLU D C 1
ATOM 7676 O O . GLU D 2 412 ? 165.095 109.722 145.238 1.00 28.73 412 GLU D O 1
ATOM 7682 N N . PRO D 2 413 ? 166.748 110.691 146.397 1.00 29.07 413 PRO D N 1
ATOM 7683 C CA . PRO D 2 413 ? 167.746 110.323 145.387 1.00 32.53 413 PRO D CA 1
ATOM 7684 C C . PRO D 2 413 ? 167.833 108.818 145.202 1.00 33.63 413 PRO D C 1
ATOM 7685 O O . PRO D 2 413 ? 167.739 108.047 146.160 1.00 38.49 413 PRO D O 1
ATOM 7689 N N . LEU D 2 414 ? 168.013 108.404 143.953 1.00 34.78 414 LEU D N 1
ATOM 7690 C CA . LEU D 2 414 ? 168.167 107.001 143.603 1.00 37.34 414 LEU D CA 1
ATOM 7691 C C . LEU D 2 414 ? 169.562 106.783 143.037 1.00 39.61 414 LEU D C 1
ATOM 7692 O O . LEU D 2 414 ? 170.022 107.557 142.193 1.00 37.85 414 LEU D O 1
ATOM 7697 N N . GLU D 2 415 ? 170.230 105.734 143.509 1.00 44.00 415 GLU D N 1
ATOM 7698 C CA . GLU D 2 415 ? 171.572 105.384 143.061 1.00 42.48 415 GLU D CA 1
ATOM 7699 C C . GLU D 2 415 ? 171.458 104.266 142.031 1.00 45.40 415 GLU D C 1
ATOM 7700 O O . GLU D 2 415 ? 170.997 103.166 142.349 1.00 49.04 415 GLU D O 1
ATOM 7706 N N . LEU D 2 416 ? 171.875 104.547 140.801 1.00 49.01 416 LEU D N 1
ATOM 7707 C CA . LEU D 2 416 ? 171.867 103.552 139.735 1.00 51.15 416 LEU D CA 1
ATOM 7708 C C . LEU D 2 416 ? 173.251 102.916 139.663 1.00 52.07 416 LEU D C 1
ATOM 7709 O O . LEU D 2 416 ? 174.223 103.569 139.269 1.00 49.83 416 LEU D O 1
ATOM 7714 N N . MET D 2 417 ? 173.340 101.647 140.047 1.00 54.01 417 MET D N 1
ATOM 7715 C CA . MET D 2 417 ? 174.603 100.923 140.083 1.00 55.55 417 MET D CA 1
ATOM 7716 C C . MET D 2 417 ? 174.698 99.996 138.879 1.00 56.07 417 MET D C 1
ATOM 7717 O O . MET D 2 417 ? 173.789 99.197 138.630 1.00 54.80 417 MET D O 1
ATOM 7722 N N . VAL D 2 418 ? 175.796 100.108 138.137 1.00 55.47 418 VAL D N 1
ATOM 7723 C CA . VAL D 2 418 ? 176.042 99.274 136.971 1.00 57.05 418 VAL D CA 1
ATOM 7724 C C . VAL D 2 418 ? 177.329 98.490 137.190 1.00 57.13 418 VAL D C 1
ATOM 7725 O O . VAL D 2 418 ? 178.248 98.929 137.886 1.00 58.43 418 VAL D O 1
ATOM 7729 N N . SER D 2 419 ? 177.380 97.306 136.586 1.00 55.80 419 SER D N 1
ATOM 7730 C CA . SER D 2 419 ? 178.539 96.435 136.693 1.00 56.44 419 SER D CA 1
ATOM 7731 C C . SER D 2 419 ? 178.631 95.586 135.435 1.00 57.36 419 SER D C 1
ATOM 7732 O O . SER D 2 419 ? 177.610 95.251 134.829 1.00 58.84 419 SER D O 1
ATOM 7735 N N . GLY D 2 420 ? 179.856 95.248 135.048 1.00 55.67 420 GLY D N 1
ATOM 7736 C CA . GLY D 2 420 ? 180.085 94.445 133.861 1.00 55.76 420 GLY D CA 1
ATOM 7737 C C . GLY D 2 420 ? 179.864 92.962 134.087 1.00 57.56 420 GLY D C 1
ATOM 7738 O O . GLY D 2 420 ? 180.770 92.247 134.516 1.00 57.54 420 GLY D O 1
#

Solvent-accessible surface area: 46751 Å² total; per-residue (Å²): 119,15,100,36,62,37,35,41,122,39,115,58,57,9,66,22,124,0,26,1,41,8,63,68,75,100,4,46,48,12,16,0,4,0,5,14,58,19,118,87,140,128,67,65,20,1,0,2,10,15,14,25,79,50,61,25,39,19,135,65,1,121,77,43,3,77,8,48,34,43,72,92,125,33,13,1,50,0,64,0,66,63,1,94,77,114,2,40,5,46,0,33,1,0,0,3,12,16,3,45,132,52,5,8,71,72,6,176,26,18,87,0,42,1,91,55,69,16,75,14,110,87,24,42,55,10,65,86,38,33,95,1,30,1,65,0,65,12,69,138,96,34,107,110,20,90,8,32,21,91,79,64,40,86,85,37,92,85,251,37,83,20,137,12,48,15,116,54,0,26,15,58,57,11,6,92,12,64,0,24,24,82,23,94,103,20,146,31,129,87,6,106,57,21,70,0,7,0,5,8,20,4,57,78,4,94,4,18,12,65,102,21,2,25,18,62,39,21,34,114,12,41,0,30,0,9,17,116,35,0,24,37,37,0,1,2,45,40,92,58,161,170,88,154,63,85,68,42,92,15,108,117,64,133,87,39,7,18,31,3,78,0,92,3,37,80,0,75,40,93,78,139,21,56,6,21,0,15,2,25,0,97,18,14,60,17,4,16,0,72,39,4,74,62,2,24,1,6,3,14,12,153,50,139,99,7,54,14,112,43,101,54,37,38,26,0,45,75,52,69,72,1,22,0,41,0,16,10,93,52,10,2,45,65,0,0,4,2,35,73,76,86,69,78,38,67,80,79,100,18,120,74,108,113,101,38,101,0,63,4,71,0,91,31,28,100,4,58,92,73,33,5,5,56,11,57,0,10,1,1,80,114,184,44,30,69,8,1,24,48,1,91,54,32,72,4,9,0,8,15,33,0,59,2,54,15,50,20,46,14,119,82,13,72,103,20,44,54,53,96,112,0,32,0,22,0,45,2,28,6,39,0,10,23,0,3,13,18,58,108,82,23,96,124,104,22,93,83,61,134,1,128,44,16,94,109,56,17,39,3,92,1,96,24,54,94,2,67,84,81,52,29,20,18,10,64,0,15,0,0,3,63,27,40,53,25,1,0,0,75,58,6,145,66,18,91,0,95,30,73,111,119,13,101,36,61,37,34,40,124,35,113,60,58,8,66,23,125,0,26,1,40,9,62,67,75,96,3,48,51,13,16,0,3,0,6,15,57,20,122,89,128,131,71,67,23,1,0,2,10,16,16,26,80,48,60,28,38,19,134,60,1,121,78,42,3,75,8,47,34,40,71,94,129,32,14,0,50,0,63,0,67,58,1,88,78,115,0,40,5,44,0,33,1,1,0,3,11,17,3,46,116,52,5,10,72,71,6,176,25,20,88,0,45,0,94,52,70,17,74,14,115,86,23,47,56,10,62,86,39,33,94,1,29,1,64,0,66,15,71,130,95,33,106,109,19,90,8,38,22,89,79,67,40,91,92,39,89,85,250,40,85,20,134,11,51,20,118,52,0,28,16,58,53,11,7,106,14,74,0,16,24,86,23,95,103,21,140,29,130,85,3,104,62,12,88,0,7,0,5,8,19,4,57,78,3,94,4,18,12,65,103,20,2,27,18,62,41,19,40,113,11,39,0,31,0,9,16,114,34,0,23,28,38,0,0,2,44,39,92,60,163,170,89,156,62,89,64,65,90,16,108,116,65,136,86,39,7,20,30,2,79,1,92,4,39,81,0,75,39,92,78,136,21,53,5,20,0,16,1,26,0,97,17,14,59,17,4,15,0,72,40,4,71,60,2,24,1,6,2,13,12,155,52,138,102,6,54,14,108,44,105,52,37,35,24,0,45,75,52,68,68,0,20,0,42,1,15,11,90,53,11,2,42,64,0,0,4,3,34,75,77,85,69,78,39,66,81,79,97,18,116,75,102,119,102,38,104,0,56,3,68,0,90,31,22,98,5,56,114,78,33,5,5,57,11,57,0,10,0,2,79,113,184,44,30,69,9,1,24,48,1,93,54,32,72,4,10,0,7,15,33,1,56,3,62,8,49,21,46,13,117,81,13,74,104,20,44,55,54,102,113,0,30,0,18,0,44,3,33,6,38,0,2,14,0,3,13,20,57,105,82,23,96,122,105,20,90,81,60,68,3,116,41,16,94,107,58,16,41,1,96,1,94,25,55,93,2,67,86,84,51,30,20,20,10,60,0,14,0,0,2,50,27,53,53,25,6,0,0,91,58,6,144,66,17,90,0,96,31,72,113

Secondary structure (DSSP, 8-state):
-EEEE--B---TT-EEEEEEEE-SS--SSS-EEEEE--TTS--EEEEEE-TT--EEE-GGGTTTEEEEEETTTTEEEEEEES--GGG-EEEEEEE---SSTT--EE---EEE---/-EEEESS-SEEETT--EEEEEE-SS--SEEEEEESSS-S------EEEEEESS--TTS-EEEEEEEEETTEE------EEEEEE-SS---EEEESS-SEEESS--EEEEEEESS--SEEEEEESSSSPPPEEEE-EE-TTS-EEEEEEE----TTS-EEEEEEEEETTEEEEE-PPPPPEEEEEE-SSPP-EEEESS-SEEPTT-EEEEEEEESS--SEEEEEETT-S--EEEEPEEEETTEEEEEEEEEE--GGG-EEEEEEEE-TT---B-PPPPPEEEEEEEEE----EEEESS-SEEETTS--EEEEEESS--SEEEEEETT--SPPEEEE-EE-SSSEEEEEE--S--GGG-EEEEEEEE-TTSTTEEEPPPPPEEEEEE-/-EEEE--B---TT-EEEEEEEE-SS--SSS-EEEEE--TT---EEEEEE-TT--EEE-GGGTTTEEEEEETTTTEEEEEEES--GGG-EEEEEEE---SSTT--EE---EEE---/-EEEESS-SEEETT--EEEEEE-SS--SEEEEEESSS--------EEEEEESS--TTS-EEEEEEEEETTEE-PPPPPEEEEEE-SS---EEEESS-SEEESS--EEEEEEESS--SEEEEEE-SSSPPPEEEE-EE-TTSSEEEEEEE----TTS-EEEEEEEEETTEEEEE-PPPPPEEEEEE-SSPP-EEEESS-SEEPTT-EEEEEEEESS--SEEEEEETT-S--EEEEPEEEETTEEEEEEEEEE--GGG-EEEEEEEE-TT---B-PPPPPEEEEEEEEE----EEEESS-SEEETTS--EEEEEESS--SEEEEEETT--SPPEEEE-EE-SSSEEEEEE--S--GGG-EEEEEEEE-TTSTTEEEPPPPPEEEEEE-

InterPro domains:
  IPR003598 Immunoglobulin subtype 2 [SM00408] (40-105)
  IPR003598 Immunoglobulin subtype 2 [SM00408] (236-303)
  IPR003598 Immunoglobulin subtype 2 [SM00408] (336-403)
  IPR003599 Immunoglobulin domain subtype [SM00409] (34-118)
  IPR003599 Immunoglobulin domain subtype [SM00409] (230-316)
  IPR003599 Immunoglobulin domain subtype [SM00409] (330-419)
  IPR007110 Immunoglobulin-like domain [PS50835] (225-314)
  IPR013151 Immunoglobulin-like beta-sandwich domain [PF00047] (233-304)
  IPR013151 Immunoglobulin-like beta-sandwich domain [PF00047] (332-405)
  IPR013783 Immunoglobulin-like fold [G3DSA:2.60.40.10] (25-117)
  IPR013783 Immunoglobulin-like fold [G3DSA:2.60.40.10] (118-217)
  IPR013783 Immunoglobulin-like fold [G3DSA:2.60.40.10] (221-317)
  IPR013783 Immunoglobulin-like fold [G3DSA:2.60.40.10] (325-418)
  IPR036179 Immunoglobulin-like domain superfamily [SSF48726] (26-119)
  IPR036179 Immunoglobulin-like domain superfamily [SSF48726] (121-217)
  IPR036179 Immunoglobulin-like domain superfamily [SSF48726] (223-318)
  IPR036179 Immunoglobulin-like domain superfamily [SSF48726] (322-420)
  IPR050412 Immunoglobulin-like Receptors in Immune Regulation [PTHR11738] (6-217)

Sequence (1002 aa):
QLQESGGGLVQAGGSLRLSCAASGSIFVYVPMGWYRQAPGKEREFVAAISLGSNTNYADSVKGRFTISRDNAKNTVYLQMNSLKPEDTAVYYCAVTGLRIYPFVYWGQGTQVTVSPTLWAEPGSVISWGSPVTIWCQGSLEAQEYRLDKEGSPEPLDRKNKARFSIPSMTEHHAGRYRCHYYSSAGWSEPSDPLELVMTGFYNKPTLSALPSPVVASGGNMTLRCGSQKGYHHFVLMKEGEHQLPRTLDSQQLHSGGFQALFPVGPVNPSHRWRFTCYYYYMNTPQVWSHPSDPLEILPSGVSRKPSLLTLQGPVLAPGQSLTLQCGSDVGYDRFVLYKEGERDFLQRPGQQPQAGLSQANFTLGPVSRSHGGQYRCYGAHNLSSEWSAPSDPLNILMAGQIYDTVSLSAQPGPTVASGENVTLLCQSWWQFDTFLLTKEGAAHPPLRLRSMYGAHKYQAEFPMSPVTSAHAGTYRCYGSYSSNPHLLSFPSEPLELMVSGQLQESGGGLVQAGGSLRLSCAASGSIFVYVPMGWYRQAPGKEREFVAAISLGSNTNYADSVKGRFTISRDNAKNTVYLQMNSLKPEDTAVYYCAVTGLRIYPFVYWGQGTQVTVSPTLWAEPGSVISWGSPVTIWCQGSLEAQEYRLDKEGSPEPLDRKNKARFSIPSMTEHHAGRYRCHYYSSAGWSEPSDPLELVMTGFYNKPTLSALPSPVVASGGNMTLRCGSQKGYHHFVLMKEGEHQLPRTLDSQQLHSGGFQALFPVGPVNPSHRWRFTCYYYYMNTPQVWSHPSDPLEILPSGVSRKPSLLTLQGPVLAPGQSLTLQCGSDVGYDRFVLYKEGERDFLQRPGQQPQAGLSQANFTLGPVSRSHGGQYRCYGAHNLSSEWSAPSDPLNILMAGQIYDTVSLSAQPGPTVASGENVTLLCQSWWQFDTFLLTKEGAAHPPLRLRSMYGAHKYQAEFPMSPVTSAHAGTYRCYGSYSSNPHLLSFPSEPLELMVSG